Protein 8A1I (pdb70)

Sequence (1066 aa):
LSEVTASSRHYVDRLFDPDPQKVLQGVIDKNAVIGNNKQKANLIVLGAVPRLLYLLQQETSSTELKTECAVVLGSLAGTENNVKSLLDCHIIPALLQGLLSPDLKFIEACLRCLRTIFTSPVTPEELLYTDATVIPHLALLSRSRYTQEYICQIFSHCCKGPDHQTILFNHGAVQNIAHLLTSPSYKVRQALKCFSVLAFENPQVSTLVNVLVDGELLPQIFVKLQRDKPIEQLTSAKCLTYCRAGAIRTDDSCIVLKTLPCLVRCSKERLLEERVEGAETLAYLIEPDVELQRIASITDHLIALADYFKYPSDIKRLDHDLKHAHELRQAAFKLYASLGANDEDIRKKIIVSLGEGRPPSEVTASSRHYVDRLFDPDPQKVLQGVIDKNAVIGNNKQKANLIVLGAVPRLLYLLQQETSSTELKTECAVVLGSLAGTENNVKSLLDCHIIPALLQGLLSPDLKFIEACLRCLRTIFTSPVTPEELLYTDATVIPHLALLSRSRYTQEYICQIFSHCCKGPDHQTILFNHGAVQNIAHLLTSPSYKVRQALKCFSVLAFENPQVSTLVNVLVDGELLPQIFVKLQRDKPIEQLTSAKCLTYCRAGAIRTDDSCIVLKTLPCLVRCSKERLLEERVEGAETLAYLIEPDVELQRIASITDHLIALADYFKYPSDHDLKHAHELRQAAFKLYASLGANDEDIRKKIIVSLGEVLSEVTASSRHYVDRLFDPDPQKVLQGVIDKNAVIGNNKQKANLIVLGAVPRLLYLLQQETSSTELKTECAVVLGSLAGTENNVKSLLDCHIIPALLQGLLSPDLKFIEACLRCLRTIFTSPVTPEELLYTDATVIPHLALLSRSRYTQEYICQIFSHCCKGPDHQTILFNHGAVQNIAHLLTSPSYKVRQALKCFSVLAFENPQVSTLVNVLVDGELLPQIFVKLQRDKPIEQLTSAKCLTYCRAGAIRTDDSCIVLKTLPCLVRCSKERLLEERVEGAETLAYLIEPDVELQRIASITDHLIALADYFKYTDIKRLDHDLKHAHELRQAAFKLYASLGANDEDIRKKIIVSLGE

InterPro domains:
  IPR000225 Armadillo [PF00514] (50-91)
  IPR000225 Armadillo [PS50176] (61-97)
  IPR000225 Armadillo [SM00185] (50-92)
  IPR000225 Armadillo [SM00185] (94-134)
  IPR000225 Armadillo [SM00185] (177-217)
  IPR000225 Armadillo [SM00185] (372-413)
  IPR000225 Armadillo [SM00185] (414-455)
  IPR000225 Armadillo [SM00185] (457-497)
  IPR000225 Armadillo [SM00185] (500-540)
  IPR000225 Armadillo [SM00185] (542-585)
  IPR000225 Armadillo [SM00185] (633-673)
  IPR011989 Armadillo-like helical [G3DSA:1.25.10.10] (18-269)
  IPR011989 Armadillo-like helical [G3DSA:1.25.10.10] (270-673)
  IPR016024 Armadillo-type fold [SSF48371] (24-670)
  IPR038739 Armadillo-type fold containing protein ARMC8/Vid28 [PTHR15651] (18-669)

Foldseek 3Di:
DDDQDVVLVVLLVQCVDPDVVSNQVSLVVLVVLQPDLVSLVNNLVVPSLLSLLVLLPDPPRDPSSNLSSLQSLLSSLRDPVSLVSNVVSVLLVSLLVQLVDPDDSNVLSSLSSVLSNLLDPVDQLCVCPVDPVNLLSLVQCPPDLSSVLSSLSNCLSNCPDDPCLVVNVVSPNLQVLLQQCPPPDVSNVNSLSSLLSSLLPPLVVLCQQQHAHPNDRNLVSLQVCDPVDDLVVLSSLSNVLSCVSVSDPCPDCSNLPRSLLSLLCLDLPDALVSNLSSLQSLLSNQQPDLVSLVSSLPHPCSLLLLCLPPQRPVVVSNVVCVVCSVSSNVSSVSSLCSSCVPPVVSVQVNVVSNDPDHDD/DDADVVLVVLQVQCVDPDLVSNLVSLVVLVPLQPDLSSLVNNVVVPSLLSLLVLLVDPVRDLSSVLSSLSSLQSSLPDPVSLVSNVVSVNLVSLLVQCVDPDPSNNLSSLSSLLSNLQDPVDQLCSQPPDPCSLLSLCQCPPDLSSVLSSLSNLLSSQDDDVSLVSCVVSPLCPVLVQQCPPPDVSNVNSLSNLLSSLLLDLPVCCQQPDAHPNDRNLVSLLVCDPVDDLVVLSSLSNVLSCLSVSAPLPHCSNLVRSLLSLLCLDLPDDLVSNLSSLQSLLSNQQPDLVSLVSSLPHPVSLCLLCLCPQPCDPPSVCSVVSVVSSVSNLCRSCVPDVVSVVVNVVSHPD/DPDDADVVLVVLQVQCVDPDQVSNLVSLVVLVVLQPDLVSLVSNVVVPSLLSLLVLLQDPPRDPSSVLSSLSSLLSSLRDVVSLVSNVVSVVVVSLLVSCVDPDPSNVLSSLSSLLSSLLDPVDQLCSCPPDPVNLLSLVQCPPDLSSLLSSLSNLLSSQADPVSLVSCVVSPVCVVLQLQCPPPDVSNVNSLSNLLSSLLQDLVVLCQQQDAHPRDRNLVSLLVCDPPDDLVVLSSLSNVLSCLSVNDPLPDCSNLPGSLLSLLVLDPPDALVSNLSSLQSLLSNQQPDLVSLVSSLPHPCSLLLLCLPPAPDVVSSVVCVVCSVSSVVSSVSNLCRNCVPDVVSVVSNVVSNVD

Structure (mmCIF, N/CA/C/O backbone):
data_8A1I
#
_entry.id   8A1I
#
_cell.length_a   65.635
_cell.length_b   148.183
_cell.length_c   67.140
_cell.angle_alpha   90.000
_cell.angle_beta   90.574
_cell.angle_gamma   90.000
#
_symmetry.space_group_name_H-M   'P 1 21 1'
#
loop_
_entity.id
_entity.type
_entity.pdbx_description
1 polymer 'Isoform 2 of Armadillo repeat-containing protein 8'
2 non-polymer '2-(N-MORPHOLINO)-ETHANESULFONIC ACID'
3 non-polymer 'CHLORIDE ION'
4 non-polymer GLYCEROL
5 non-polymer 'SULFATE ION'
6 water water
#
loop_
_atom_site.group_PDB
_atom_site.id
_atom_site.type_symbol
_atom_site.label_atom_id
_atom_site.label_alt_id
_atom_site.label_comp_id
_atom_site.label_asym_id
_atom_site.label_entity_id
_atom_site.label_seq_id
_atom_site.pdbx_PDB_ins_code
_atom_site.Cartn_x
_atom_site.Cartn_y
_atom_site.Cartn_z
_atom_site.occupancy
_atom_site.B_iso_or_equiv
_atom_site.auth_seq_id
_atom_site.auth_comp_id
_atom_site.auth_asym_id
_atom_site.auth_atom_id
_atom_site.pdbx_PDB_model_num
ATOM 1 N N . LEU A 1 14 ? 79.38532 78.99848 48.65643 1.000 151.35355 14 LEU A N 1
ATOM 2 C CA . LEU A 1 14 ? 78.04024 78.99767 48.09542 1.000 149.45009 14 LEU A CA 1
ATOM 3 C C . LEU A 1 14 ? 77.19556 80.09855 48.72709 1.000 159.04003 14 LEU A C 1
ATOM 4 O O . LEU A 1 14 ? 77.61909 80.74792 49.68523 1.000 160.53819 14 LEU A O 1
ATOM 19 N N . SER A 1 15 ? 76.00108 80.30745 48.17887 1.000 166.05138 15 SER A N 1
ATOM 20 C CA . SER A 1 15 ? 75.05147 81.22781 48.78555 1.000 167.40384 15 SER A CA 1
ATOM 21 C C . SER A 1 15 ? 74.47140 80.60412 50.04688 1.000 163.29457 15 SER A C 1
ATOM 22 O O . SER A 1 15 ? 74.13756 79.41543 50.07072 1.000 162.12417 15 SER A O 1
ATOM 30 N N . GLU A 1 16 ? 74.36541 81.40795 51.10467 1.000 155.26745 16 GLU A N 1
ATOM 31 C CA . GLU A 1 16 ? 73.82615 80.90770 52.35990 1.000 144.43792 16 GLU A CA 1
ATOM 32 C C . GLU A 1 16 ? 72.48054 80.24267 52.10755 1.000 131.98844 16 GLU A C 1
ATOM 33 O O . GLU A 1 16 ? 71.74954 80.60911 51.18188 1.000 130.79123 16 GLU A O 1
ATOM 45 N N . VAL A 1 17 ? 72.14954 79.25546 52.93223 1.000 119.98867 17 VAL A N 1
ATOM 46 C CA . VAL A 1 17 ? 70.86136 78.57993 52.83988 1.000 111.17390 17 VAL A CA 1
ATOM 47 C C . VAL A 1 17 ? 69.95861 79.22031 53.88373 1.000 110.29719 17 VAL A C 1
ATOM 48 O O . VAL A 1 17 ? 70.29951 79.25958 55.07257 1.000 110.83382 17 VAL A O 1
ATOM 61 N N . THR A 1 18 ? 68.80898 79.71327 53.44054 1.000 111.26727 18 THR A N 1
ATOM 62 C CA . THR A 1 18 ? 67.88185 80.44048 54.29248 1.000 113.41256 18 THR A CA 1
ATOM 63 C C . THR A 1 18 ? 66.69199 79.56570 54.66965 1.000 115.75605 18 THR A C 1
ATOM 64 O O . THR A 1 18 ? 66.45661 78.50017 54.09600 1.000 114.70360 18 THR A O 1
ATOM 75 N N . ALA A 1 19 ? 65.92780 80.04339 55.65280 1.000 121.71197 19 ALA A N 1
ATOM 76 C CA . ALA A 1 19 ? 64.83313 79.24825 56.19260 1.000 118.88903 19 ALA A CA 1
ATOM 77 C C . ALA A 1 19 ? 63.78885 78.90852 55.13475 1.000 115.85002 19 ALA A C 1
ATOM 78 O O . ALA A 1 19 ? 63.13350 77.87050 55.23856 1.000 117.66664 19 ALA A O 1
ATOM 85 N N . SER A 1 20 ? 63.59185 79.76907 54.13359 1.000 108.43069 20 SER A N 1
ATOM 86 C CA . SER A 1 20 ? 62.59197 79.48947 53.10259 1.000 103.22398 20 SER A CA 1
ATOM 87 C C . SER A 1 20 ? 62.87791 78.16876 52.38391 1.000 97.44602 20 SER A C 1
ATOM 88 O O . SER A 1 20 ? 61.97987 77.32699 52.21227 1.000 97.44684 20 SER A O 1
ATOM 96 N N . SER A 1 21 ? 64.12343 77.97807 51.93634 1.000 93.38112 21 SER A N 1
ATOM 97 C CA . SER A 1 21 ? 64.49467 76.73998 51.25354 1.000 86.67170 21 SER A CA 1
ATOM 98 C C . SER A 1 21 ? 64.28865 75.53518 52.16342 1.000 81.63837 21 SER A C 1
ATOM 99 O O . SER A 1 21 ? 63.75335 74.49497 51.73983 1.000 80.25388 21 SER A O 1
ATOM 107 N N . ARG A 1 22 ? 64.69986 75.66234 53.42636 1.000 79.39385 22 ARG A N 1
ATOM 108 C CA . ARG A 1 22 ? 64.50631 74.57877 54.37805 1.000 76.65223 22 ARG A CA 1
ATOM 109 C C . ARG A 1 22 ? 63.03083 74.27050 54.55564 1.000 73.28476 22 ARG A C 1
ATOM 110 O O . ARG A 1 22 ? 62.65557 73.11186 54.72382 1.000 76.07669 22 ARG A O 1
ATOM 131 N N . HIS A 1 23 ? 62.18048 75.29456 54.55161 1.000 72.08692 23 HIS A N 1
ATOM 132 C CA . HIS A 1 23 ? 60.74976 75.06134 54.71343 1.000 72.83077 23 HIS A CA 1
ATOM 133 C C . HIS A 1 23 ? 60.20129 74.29469 53.52164 1.000 73.10502 23 HIS A C 1
ATOM 134 O O . HIS A 1 23 ? 59.36002 73.40135 53.68370 1.000 76.37420 23 HIS A O 1
ATOM 148 N N . TYR A 1 24 ? 60.67551 74.61431 52.31600 1.000 72.67490 24 TYR A N 1
ATOM 149 C CA . TYR A 1 24 ? 60.26936 73.82051 51.15742 1.000 68.84027 24 TYR A CA 1
ATOM 150 C C . TYR A 1 24 ? 60.64482 72.35496 51.34643 1.000 64.24255 24 TYR A C 1
ATOM 151 O O . TYR A 1 24 ? 59.81815 71.46126 51.14044 1.000 63.79805 24 TYR A O 1
ATOM 169 N N . VAL A 1 25 ? 61.88735 72.08632 51.75753 1.000 62.29575 25 VAL A N 1
ATOM 170 C CA . VAL A 1 25 ? 62.29795 70.68851 51.89750 1.000 61.18511 25 VAL A CA 1
ATOM 171 C C . VAL A 1 25 ? 61.54365 70.01206 53.04171 1.000 64.00191 25 VAL A C 1
ATOM 172 O O . VAL A 1 25 ? 61.22391 68.82030 52.97067 1.000 66.35673 25 VAL A O 1
ATOM 185 N N . ASP A 1 26 ? 61.27192 70.74728 54.12170 1.000 66.85849 26 ASP A N 1
ATOM 186 C CA . ASP A 1 26 ? 60.56205 70.18438 55.26477 1.000 68.89601 26 ASP A CA 1
ATOM 187 C C . ASP A 1 26 ? 59.13596 69.79779 54.89882 1.000 69.93678 26 ASP A C 1
ATOM 188 O O . ASP A 1 26 ? 58.63832 68.74738 55.32609 1.000 70.88444 26 ASP A O 1
ATOM 197 N N . ARG A 1 27 ? 58.46057 70.63376 54.11187 1.000 70.42678 27 ARG A N 1
ATOM 198 C CA . ARG A 1 27 ? 57.07110 70.35619 53.77699 1.000 73.39897 27 ARG A CA 1
ATOM 199 C C . ARG A 1 27 ? 56.92041 69.02724 53.04969 1.000 71.33035 27 ARG A C 1
ATOM 200 O O . ARG A 1 27 ? 55.83371 68.43821 53.07430 1.000 73.02091 27 ARG A O 1
ATOM 221 N N . LEU A 1 28 ? 57.98411 68.54104 52.40566 1.000 68.10297 28 LEU A N 1
ATOM 222 C CA . LEU A 1 28 ? 57.95168 67.21829 51.79354 1.000 64.68667 28 LEU A CA 1
ATOM 223 C C . LEU A 1 28 ? 57.80319 66.12507 52.84659 1.000 67.77823 28 LEU A C 1
ATOM 224 O O . LEU A 1 28 ? 57.18168 65.08912 52.58446 1.000 72.55447 28 LEU A O 1
ATOM 240 N N . PHE A 1 29 ? 58.40124 66.32004 54.01936 1.000 67.71754 29 PHE A N 1
ATOM 241 C CA . PHE A 1 29 ? 58.35276 65.36329 55.12284 1.000 66.94666 29 PHE A CA 1
ATOM 242 C C . PHE A 1 29 ? 57.10936 65.51580 55.99153 1.000 66.84977 29 PHE A C 1
ATOM 243 O O . PHE A 1 29 ? 56.99613 64.82627 57.01175 1.000 68.96234 29 PHE A O 1
ATOM 260 N N . ASP A 1 30 ? 56.18395 66.39193 55.60834 1.000 65.79114 30 ASP A N 1
ATOM 261 C CA . ASP A 1 30 ? 55.00222 66.68222 56.40772 1.000 68.35861 30 ASP A CA 1
ATOM 262 C C . ASP A 1 30 ? 54.13006 65.44192 56.57491 1.000 67.51020 30 ASP A C 1
ATOM 263 O O . ASP A 1 30 ? 54.07440 64.58754 55.68543 1.000 68.50800 30 ASP A O 1
ATOM 272 N N . PRO A 1 31 ? 53.44934 65.30368 57.71949 1.000 67.95941 31 PRO A N 1
ATOM 273 C CA . PRO A 1 31 ? 52.66014 64.08025 57.93428 1.000 67.50360 31 PRO A CA 1
ATOM 274 C C . PRO A 1 31 ? 51.38340 64.04303 57.12152 1.000 67.81309 31 PRO A C 1
ATOM 275 O O . PRO A 1 31 ? 50.90437 62.95010 56.79652 1.000 72.01282 31 PRO A O 1
ATOM 286 N N . ASP A 1 32 ? 50.80407 65.19617 56.81021 1.000 64.47099 32 ASP A N 1
ATOM 287 C CA . ASP A 1 32 ? 49.58351 65.24532 56.01628 1.000 64.59765 32 ASP A CA 1
ATOM 288 C C . ASP A 1 32 ? 49.92977 65.09129 54.53929 1.000 62.34347 32 ASP A C 1
ATOM 289 O O . ASP A 1 32 ? 50.72194 65.88455 54.01836 1.000 61.86546 32 ASP A O 1
ATOM 298 N N . PRO A 1 33 ? 49.36901 64.10479 53.82986 1.000 60.67415 33 PRO A N 1
ATOM 299 C CA . PRO A 1 33 ? 49.70256 63.96816 52.40149 1.000 60.08153 33 PRO A CA 1
ATOM 300 C C . PRO A 1 33 ? 49.35938 65.20867 51.58678 1.000 65.65866 33 PRO A C 1
ATOM 301 O O . PRO A 1 33 ? 50.09838 65.55805 50.65097 1.000 61.13123 33 PRO A O 1
ATOM 312 N N . GLN A 1 34 ? 48.23213 65.86542 51.89543 1.000 73.46315 34 GLN A N 1
ATOM 313 C CA . GLN A 1 34 ? 47.84215 67.07454 51.17221 1.000 74.78710 34 GLN A CA 1
ATOM 314 C C . GLN A 1 34 ? 48.92056 68.14339 51.26541 1.000 71.21559 34 GLN A C 1
ATOM 315 O O . GLN A 1 34 ? 49.25599 68.80031 50.26615 1.000 71.59231 34 GLN A O 1
ATOM 329 N N . LYS A 1 35 ? 49.49738 68.31091 52.45390 1.000 70.63973 35 LYS A N 1
ATOM 330 C CA . LYS A 1 35 ? 50.55144 69.30118 52.62861 1.000 69.03217 35 LYS A CA 1
ATOM 331 C C . LYS A 1 35 ? 51.80983 68.90852 51.86226 1.000 65.62546 35 LYS A C 1
ATOM 332 O O . LYS A 1 35 ? 52.47351 69.76927 51.28004 1.000 64.59075 35 LYS A O 1
ATOM 351 N N . VAL A 1 36 ? 52.14520 67.61659 51.82946 1.000 62.41917 36 VAL A N 1
ATOM 352 C CA . VAL A 1 36 ? 53.29850 67.16675 51.04945 1.000 59.70441 36 VAL A CA 1
ATOM 353 C C . VAL A 1 36 ? 53.10984 67.49235 49.57312 1.000 59.75463 36 VAL A C 1
ATOM 354 O O . VAL A 1 36 ? 54.03423 67.96179 48.89536 1.000 61.07756 36 VAL A O 1
ATOM 367 N N . LEU A 1 37 ? 51.91849 67.21350 49.04240 1.000 61.02488 37 LEU A N 1
ATOM 368 C CA . LEU A 1 37 ? 51.66383 67.48268 47.63134 1.000 59.77126 37 LEU A CA 1
ATOM 369 C C . LEU A 1 37 ? 51.78533 68.97157 47.33974 1.000 63.98780 37 LEU A C 1
ATOM 370 O O . LEU A 1 37 ? 52.45078 69.38421 46.37561 1.000 64.57086 37 LEU A O 1
ATOM 386 N N . GLN A 1 38 ? 51.15748 69.80429 48.17451 1.000 67.26598 38 GLN A N 1
ATOM 387 C CA . GLN A 1 38 ? 51.25834 71.23998 47.94429 1.000 68.50848 38 GLN A CA 1
ATOM 388 C C . GLN A 1 38 ? 52.69792 71.71896 48.11362 1.000 67.28030 38 GLN A C 1
ATOM 389 O O . GLN A 1 38 ? 53.11188 72.68161 47.45999 1.000 68.44695 38 GLN A O 1
ATOM 403 N N . GLY A 1 39 ? 53.46811 71.07291 48.99350 1.000 65.64052 39 GLY A N 1
ATOM 404 C CA . GLY A 1 39 ? 54.86712 71.43369 49.15957 1.000 64.09549 39 GLY A CA 1
ATOM 405 C C . GLY A 1 39 ? 55.70161 71.14073 47.92944 1.000 65.14784 39 GLY A C 1
ATOM 406 O O . GLY A 1 39 ? 56.54937 71.94821 47.53717 1.000 69.02396 39 GLY A O 1
ATOM 410 N N . VAL A 1 40 ? 55.48170 69.98629 47.29953 1.000 65.30948 40 VAL A N 1
ATOM 411 C CA . VAL A 1 40 ? 56.23252 69.69194 46.08092 1.000 65.57408 40 VAL A CA 1
ATOM 412 C C . VAL A 1 40 ? 55.80302 70.63332 44.95526 1.000 66.14165 40 VAL A C 1
ATOM 413 O O . VAL A 1 40 ? 56.62511 71.06362 44.13716 1.000 66.06184 40 VAL A O 1
ATOM 426 N N . ILE A 1 41 ? 54.51498 70.99264 44.90729 1.000 67.25494 41 ILE A N 1
ATOM 427 C CA . ILE A 1 41 ? 54.06974 71.96435 43.90559 1.000 68.63756 41 ILE A CA 1
ATOM 428 C C . ILE A 1 41 ? 54.76250 73.30878 44.12306 1.000 70.17251 41 ILE A C 1
ATOM 429 O O . ILE A 1 41 ? 55.30685 73.91196 43.18547 1.000 72.61284 41 ILE A O 1
ATOM 445 N N . ASP A 1 42 ? 54.75681 73.79654 45.36852 1.000 69.66974 42 ASP A N 1
ATOM 446 C CA . ASP A 1 42 ? 55.41106 75.06226 45.67592 1.000 69.53610 42 ASP A CA 1
ATOM 447 C C . ASP A 1 42 ? 56.89410 75.00261 45.36162 1.000 69.33182 42 ASP A C 1
ATOM 448 O O . ASP A 1 42 ? 57.48963 76.01274 44.97056 1.000 73.59861 42 ASP A O 1
ATOM 474 N N . LYS A 1 44 ? 58.22406 73.20028 42.88884 1.000 75.21417 44 LYS A N 1
ATOM 475 C CA . LYS A 1 44 ? 58.33504 73.37064 41.44025 1.000 74.84977 44 LYS A CA 1
ATOM 476 C C . LYS A 1 44 ? 58.21870 74.84116 41.06190 1.000 73.19461 44 LYS A C 1
ATOM 477 O O . LYS A 1 44 ? 58.93236 75.31988 40.17198 1.000 71.88128 44 LYS A O 1
ATOM 496 N N . ASN A 1 45 ? 57.30468 75.57025 41.70981 1.000 74.52447 45 ASN A N 1
ATOM 497 C CA . ASN A 1 45 ? 57.13590 76.98312 41.38284 1.000 75.22409 45 ASN A CA 1
ATOM 498 C C . ASN A 1 45 ? 58.29540 77.83478 41.88545 1.000 78.49232 45 ASN A C 1
ATOM 499 O O . ASN A 1 45 ? 58.45067 78.97093 41.42871 1.000 84.26050 45 ASN A O 1
ATOM 510 N N . ALA A 1 46 ? 59.10884 77.31834 42.81102 1.000 78.03765 46 ALA A N 1
ATOM 511 C CA . ALA A 1 46 ? 60.21641 78.08234 43.36879 1.000 79.90481 46 ALA A CA 1
ATOM 512 C C . ALA A 1 46 ? 61.50516 77.97003 42.56593 1.000 81.85028 46 ALA A C 1
ATOM 513 O O . ALA A 1 46 ? 62.35807 78.85996 42.67199 1.000 85.11861 46 ALA A O 1
ATOM 520 N N . VAL A 1 47 ? 61.67377 76.91068 41.77237 1.000 83.76987 47 VAL A N 1
ATOM 521 C CA . VAL A 1 47 ? 62.90593 76.68749 41.01812 1.000 86.63203 47 VAL A CA 1
ATOM 522 C C . VAL A 1 47 ? 62.75734 77.06433 39.54743 1.000 88.93470 47 VAL A C 1
ATOM 523 O O . VAL A 1 47 ? 63.60864 76.69907 38.72863 1.000 91.48458 47 VAL A O 1
ATOM 536 N N . ILE A 1 48 ? 61.69709 77.79049 39.19142 1.000 90.71786 48 ILE A N 1
ATOM 537 C CA . ILE A 1 48 ? 61.45230 78.10945 37.78813 1.000 93.88561 48 ILE A CA 1
ATOM 538 C C . ILE A 1 48 ? 62.64745 78.85134 37.20564 1.000 97.19525 48 ILE A C 1
ATOM 539 O O . ILE A 1 48 ? 63.18403 78.47762 36.15565 1.000 100.74171 48 ILE A O 1
ATOM 555 N N . GLY A 1 49 ? 63.09209 79.90060 37.89034 1.000 96.08526 49 GLY A N 1
ATOM 556 C CA . GLY A 1 49 ? 64.15499 80.75000 37.39382 1.000 100.46794 49 GLY A CA 1
ATOM 557 C C . GLY A 1 49 ? 65.39048 80.76759 38.27183 1.000 101.47154 49 GLY A C 1
ATOM 558 O O . GLY A 1 49 ? 66.47353 81.14649 37.81261 1.000 104.85546 49 GLY A O 1
ATOM 562 N N . ASN A 1 50 ? 65.24323 80.37202 39.53870 1.000 98.08685 50 ASN A N 1
ATOM 563 C CA . ASN A 1 50 ? 66.32651 80.45957 40.51258 1.000 98.09392 50 ASN A CA 1
ATOM 564 C C . ASN A 1 50 ? 67.19252 79.20939 40.44781 1.000 96.64998 50 ASN A C 1
ATOM 565 O O . ASN A 1 50 ? 66.78029 78.13961 40.90633 1.000 93.60050 50 ASN A O 1
ATOM 576 N N . ASN A 1 51 ? 68.39201 79.33898 39.87250 1.000 99.67206 51 ASN A N 1
ATOM 577 C CA . ASN A 1 51 ? 69.35697 78.24826 39.95504 1.000 98.02252 51 ASN A CA 1
ATOM 578 C C . ASN A 1 51 ? 69.89522 78.10495 41.37566 1.000 97.06678 51 ASN A C 1
ATOM 579 O O . ASN A 1 51 ? 70.24921 76.99500 41.80024 1.000 96.11798 51 ASN A O 1
ATOM 590 N N . LYS A 1 52 ? 69.93624 79.21065 42.13048 1.000 99.18745 52 LYS A N 1
ATOM 591 C CA . LYS A 1 52 ? 70.34025 79.14468 43.53023 1.000 99.95165 52 LYS A CA 1
ATOM 592 C C . LYS A 1 52 ? 69.36302 78.32070 44.35578 1.000 92.07262 52 LYS A C 1
ATOM 593 O O . LYS A 1 52 ? 69.77654 77.56792 45.24185 1.000 91.91062 52 LYS A O 1
ATOM 612 N N . GLN A 1 53 ? 68.05923 78.48446 44.11844 1.000 86.89358 53 GLN A N 1
ATOM 613 C CA . GLN A 1 53 ? 67.08215 77.68599 44.85533 1.000 81.04520 53 GLN A CA 1
ATOM 614 C C . GLN A 1 53 ? 67.24514 76.20607 44.52851 1.000 76.65373 53 GLN A C 1
ATOM 615 O O . GLN A 1 53 ? 67.13451 75.34626 45.41359 1.000 74.26249 53 GLN A O 1
ATOM 629 N N . LYS A 1 54 ? 67.53193 75.89465 43.26189 1.000 76.48668 54 LYS A N 1
ATOM 630 C CA . LYS A 1 54 ? 67.83428 74.52052 42.87463 1.000 71.68825 54 LYS A CA 1
ATOM 631 C C . LYS A 1 54 ? 69.00941 73.98003 43.68182 1.000 67.98194 54 LYS A C 1
ATOM 632 O O . LYS A 1 54 ? 68.93893 72.88166 44.25319 1.000 66.52526 54 LYS A O 1
ATOM 651 N N . ALA A 1 55 ? 70.10680 74.74185 43.73430 1.000 68.27337 55 ALA A N 1
ATOM 652 C CA . ALA A 1 55 ? 71.28364 74.28098 44.46416 1.000 68.98264 55 ALA A CA 1
ATOM 653 C C . ALA A 1 55 ? 70.99337 74.12723 45.95360 1.000 68.76879 55 ALA A C 1
ATOM 654 O O . ALA A 1 55 ? 71.42381 73.14708 46.57764 1.000 68.70729 55 ALA A O 1
ATOM 661 N N . ASN A 1 56 ? 70.26004 75.07993 46.54427 1.000 68.27336 56 ASN A N 1
ATOM 662 C CA . ASN A 1 56 ? 69.95670 74.98322 47.96678 1.000 65.09766 56 ASN A CA 1
ATOM 663 C C . ASN A 1 56 ? 69.13697 73.73490 48.25740 1.000 63.21414 56 ASN A C 1
ATOM 664 O O . ASN A 1 56 ? 69.40102 73.02392 49.23482 1.000 65.07874 56 ASN A O 1
ATOM 675 N N . LEU A 1 57 ? 68.15556 73.42999 47.39995 1.000 61.28860 57 LEU A N 1
ATOM 676 C CA . LEU A 1 57 ? 67.29982 72.27933 47.66899 1.000 59.61886 57 LEU A CA 1
ATOM 677 C C . LEU A 1 57 ? 68.03170 70.97470 47.41009 1.000 61.48762 57 LEU A C 1
ATOM 678 O O . LEU A 1 57 ? 67.71539 69.95762 48.03704 1.000 63.86644 57 LEU A O 1
ATOM 694 N N . ILE A 1 58 ? 69.00240 70.97396 46.49442 1.000 63.49793 58 ILE A N 1
ATOM 695 C CA . ILE A 1 58 ? 69.79483 69.76405 46.29334 1.000 66.56847 58 ILE A CA 1
ATOM 696 C C . ILE A 1 58 ? 70.71910 69.53208 47.48394 1.000 73.47638 58 ILE A C 1
ATOM 697 O O . ILE A 1 58 ? 70.90681 68.39154 47.92682 1.000 74.34716 58 ILE A O 1
ATOM 713 N N . VAL A 1 59 ? 71.30139 70.60496 48.02974 1.000 80.43245 59 VAL A N 1
ATOM 714 C CA . VAL A 1 59 ? 72.17458 70.45309 49.18893 1.000 81.65593 59 VAL A CA 1
ATOM 715 C C . VAL A 1 59 ? 71.37316 70.06893 50.42673 1.000 80.46838 59 VAL A C 1
ATOM 716 O O . VAL A 1 59 ? 71.85983 69.31673 51.28202 1.000 82.30282 59 VAL A O 1
ATOM 729 N N . LEU A 1 60 ? 70.14389 70.57656 50.55191 1.000 76.99103 60 LEU A N 1
ATOM 730 C CA . LEU A 1 60 ? 69.27565 70.21445 51.66808 1.000 72.84163 60 LEU A CA 1
ATOM 731 C C . LEU A 1 60 ? 68.73169 68.79545 51.56263 1.000 72.18930 60 LEU A C 1
ATOM 732 O O . LEU A 1 60 ? 68.09438 68.32490 52.51209 1.000 73.94335 60 LEU A O 1
ATOM 748 N N . GLY A 1 61 ? 68.97071 68.10387 50.45219 1.000 69.81253 61 GLY A N 1
ATOM 749 C CA . GLY A 1 61 ? 68.58067 66.71661 50.33650 1.000 68.58068 61 GLY A CA 1
ATOM 750 C C . GLY A 1 61 ? 67.18613 66.49144 49.80824 1.000 66.66847 61 GLY A C 1
ATOM 751 O O . GLY A 1 61 ? 66.55301 65.48695 50.15928 1.000 68.07746 61 GLY A O 1
ATOM 755 N N . ALA A 1 62 ? 66.68840 67.38104 48.95300 1.000 64.12762 62 ALA A N 1
ATOM 756 C CA . ALA A 1 62 ? 65.35288 67.19351 48.40775 1.000 61.74881 62 ALA A CA 1
ATOM 757 C C . ALA A 1 62 ? 65.31593 66.06157 47.39591 1.000 63.64235 62 ALA A C 1
ATOM 758 O O . ALA A 1 62 ? 64.27174 65.42305 47.23467 1.000 64.82764 62 ALA A O 1
ATOM 765 N N . VAL A 1 63 ? 66.40922 65.81069 46.69001 1.000 64.45566 63 VAL A N 1
ATOM 766 C CA . VAL A 1 63 ? 66.40381 64.82418 45.61432 1.000 61.26236 63 VAL A CA 1
ATOM 767 C C . VAL A 1 63 ? 66.17605 63.40325 46.14176 1.000 60.66011 63 VAL A C 1
ATOM 768 O O . VAL A 1 63 ? 65.36450 62.67094 45.55891 1.000 60.61868 63 VAL A O 1
ATOM 781 N N . PRO A 1 64 ? 66.86884 62.95174 47.19246 1.000 62.16804 64 PRO A N 1
ATOM 782 C CA . PRO A 1 64 ? 66.55197 61.61077 47.72843 1.000 62.52941 64 PRO A CA 1
ATOM 783 C C . PRO A 1 64 ? 65.09977 61.46320 48.14674 1.000 63.01503 64 PRO A C 1
ATOM 784 O O . PRO A 1 64 ? 64.46416 60.43544 47.85966 1.000 65.89259 64 PRO A O 1
ATOM 795 N N . ARG A 1 65 ? 64.54825 62.47982 48.81346 1.000 62.50765 65 ARG A N 1
ATOM 796 C CA . ARG A 1 65 ? 63.15421 62.42011 49.24751 1.000 61.34858 65 ARG A CA 1
ATOM 797 C C . ARG A 1 65 ? 62.19916 62.42557 48.06073 1.000 61.59453 65 ARG A C 1
ATOM 798 O O . ARG A 1 65 ? 61.19634 61.70458 48.06281 1.000 64.34949 65 ARG A O 1
ATOM 819 N N . LEU A 1 66 ? 62.47665 63.24942 47.04979 1.000 59.42555 66 LEU A N 1
ATOM 820 C CA . LEU A 1 66 ? 61.63565 63.26750 45.86037 1.000 60.03312 66 LEU A CA 1
ATOM 821 C C . LEU A 1 66 ? 61.64606 61.91263 45.16568 1.000 63.01765 66 LEU A C 1
ATOM 822 O O . LEU A 1 66 ? 60.59672 61.41902 44.73466 1.000 64.50432 66 LEU A O 1
ATOM 838 N N . LEU A 1 67 ? 62.82285 61.29234 45.05040 1.000 64.11173 67 LEU A N 1
ATOM 839 C CA . LEU A 1 67 ? 62.89500 59.97436 44.42978 1.000 66.85103 67 LEU A CA 1
ATOM 840 C C . LEU A 1 67 ? 62.10917 58.95400 45.24266 1.000 66.87938 67 LEU A C 1
ATOM 841 O O . LEU A 1 67 ? 61.45111 58.06542 44.67915 1.000 67.11590 67 LEU A O 1
ATOM 857 N N . TYR A 1 68 ? 62.16180 59.06488 46.57243 1.000 66.99203 68 TYR A N 1
ATOM 858 C CA . TYR A 1 68 ? 61.38447 58.14836 47.40032 1.000 70.79688 68 TYR A CA 1
ATOM 859 C C . TYR A 1 68 ? 59.88794 58.35471 47.18338 1.000 70.91041 68 TYR A C 1
ATOM 860 O O . TYR A 1 68 ? 59.12908 57.38398 47.08022 1.000 73.57053 68 TYR A O 1
ATOM 878 N N . LEU A 1 69 ? 59.44595 59.61214 47.10313 1.000 68.39114 69 LEU A N 1
ATOM 879 C CA . LEU A 1 69 ? 58.02790 59.87956 46.88637 1.000 69.14593 69 LEU A CA 1
ATOM 880 C C . LEU A 1 69 ? 57.57899 59.42374 45.50443 1.000 70.55539 69 LEU A C 1
ATOM 881 O O . LEU A 1 69 ? 56.41411 59.05482 45.32196 1.000 71.92031 69 LEU A O 1
ATOM 897 N N . LEU A 1 70 ? 58.48253 59.42030 44.52934 1.000 72.73316 70 LEU A N 1
ATOM 898 C CA . LEU A 1 70 ? 58.14031 58.89558 43.21400 1.000 76.98134 70 LEU A CA 1
ATOM 899 C C . LEU A 1 70 ? 58.23718 57.38057 43.14710 1.000 79.22072 70 LEU A C 1
ATOM 900 O O . LEU A 1 70 ? 57.68170 56.78071 42.21957 1.000 79.43842 70 LEU A O 1
ATOM 916 N N . GLN A 1 71 ? 58.86685 56.75020 44.13958 1.000 80.56550 71 GLN A N 1
ATOM 917 C CA . GLN A 1 71 ? 58.99278 55.29773 44.17836 1.000 82.46652 71 GLN A CA 1
ATOM 918 C C . GLN A 1 71 ? 57.82806 54.61469 44.88337 1.000 85.14425 71 GLN A C 1
ATOM 919 O O . GLN A 1 71 ? 57.52262 53.45927 44.56530 1.000 87.65566 71 GLN A O 1
ATOM 933 N N . GLN A 1 72 ? 57.16685 55.29803 45.82082 1.000 85.46856 72 GLN A N 1
ATOM 934 C CA . GLN A 1 72 ? 56.15647 54.65697 46.65622 1.000 87.75434 72 GLN A CA 1
ATOM 935 C C . GLN A 1 72 ? 54.98877 54.14052 45.82486 1.000 88.38274 72 GLN A C 1
ATOM 936 O O . GLN A 1 72 ? 54.59121 54.75259 44.83003 1.000 88.67386 72 GLN A O 1
ATOM 950 N N . GLU A 1 73 ? 54.43735 52.99678 46.24909 1.000 89.96875 73 GLU A N 1
ATOM 951 C CA . GLU A 1 73 ? 53.24931 52.43760 45.60657 1.000 90.55691 73 GLU A CA 1
ATOM 952 C C . GLU A 1 73 ? 51.99121 53.21145 45.98814 1.000 87.76885 73 GLU A C 1
ATOM 953 O O . GLU A 1 73 ? 51.04773 53.29911 45.19208 1.000 87.21870 73 GLU A O 1
ATOM 965 N N . THR A 1 74 ? 51.96606 53.77645 47.19874 1.000 85.04361 74 THR A N 1
ATOM 966 C CA . THR A 1 74 ? 50.81652 54.53717 47.66839 1.000 80.95415 74 THR A CA 1
ATOM 967 C C . THR A 1 74 ? 50.72945 55.91290 47.01484 1.000 77.38467 74 THR A C 1
ATOM 968 O O . THR A 1 74 ? 49.63317 56.47419 46.90801 1.000 79.71661 74 THR A O 1
ATOM 979 N N . SER A 1 75 ? 51.85407 56.46644 46.56421 1.000 72.29286 75 SER A N 1
ATOM 980 C CA . SER A 1 75 ? 51.84263 57.79261 45.95965 1.000 66.55839 75 SER A CA 1
ATOM 981 C C . SER A 1 75 ? 50.92229 57.84078 44.75080 1.000 67.07349 75 SER A C 1
ATOM 982 O O . SER A 1 75 ? 50.96640 56.96714 43.88170 1.000 69.15696 75 SER A O 1
ATOM 990 N N . SER A 1 76 ? 50.07960 58.86884 44.71079 1.000 67.85355 76 SER A N 1
ATOM 991 C CA . SER A 1 76 ? 49.16961 59.07603 43.59758 1.000 70.14070 76 SER A CA 1
ATOM 992 C C . SER A 1 76 ? 49.94824 59.42994 42.33552 1.000 71.32095 76 SER A C 1
ATOM 993 O O . SER A 1 76 ? 51.11414 59.83647 42.37873 1.000 69.14843 76 SER A O 1
ATOM 1001 N N . THR A 1 77 ? 49.28577 59.25782 41.19157 1.000 77.27380 77 THR A N 1
ATOM 1002 C CA . THR A 1 77 ? 49.90355 59.63209 39.92487 1.000 78.37670 77 THR A CA 1
ATOM 1003 C C . THR A 1 77 ? 50.20187 61.12678 39.87577 1.000 79.33041 77 THR A C 1
ATOM 1004 O O . THR A 1 77 ? 51.19340 61.54130 39.26367 1.000 81.76364 77 THR A O 1
ATOM 1015 N N . GLU A 1 78 ? 49.37310 61.94704 40.53142 1.000 79.18392 78 GLU A N 1
ATOM 1016 C CA . GLU A 1 78 ? 49.63487 63.38190 40.60079 1.000 75.68754 78 GLU A CA 1
ATOM 1017 C C . GLU A 1 78 ? 50.94420 63.67755 41.32064 1.000 70.83127 78 GLU A C 1
ATOM 1018 O O . GLU A 1 78 ? 51.77297 64.46466 40.84222 1.000 70.89221 78 GLU A O 1
ATOM 1030 N N . LEU A 1 79 ? 51.14074 63.06320 42.48450 1.000 66.73183 79 LEU A N 1
ATOM 1031 C CA . LEU A 1 79 ? 52.34934 63.31721 43.25610 1.000 63.19226 79 LEU A CA 1
ATOM 1032 C C . LEU A 1 79 ? 53.58238 62.82836 42.50820 1.000 66.50863 79 LEU A C 1
ATOM 1033 O O . LEU A 1 79 ? 54.62472 63.49627 42.50986 1.000 69.84278 79 LEU A O 1
ATOM 1049 N N . LYS A 1 80 ? 53.47972 61.66517 41.85923 1.000 68.04149 80 LYS A N 1
ATOM 1050 C CA . LYS A 1 80 ? 54.59511 61.14750 41.07658 1.000 67.46469 80 LYS A CA 1
ATOM 1051 C C . LYS A 1 80 ? 54.94420 62.08441 39.92668 1.000 69.42418 80 LYS A C 1
ATOM 1052 O O . LYS A 1 80 ? 56.12457 62.38644 39.69203 1.000 70.99216 80 LYS A O 1
ATOM 1071 N N . THR A 1 81 ? 53.92751 62.56951 39.20638 1.000 70.03263 81 THR A N 1
ATOM 1072 C CA . THR A 1 81 ? 54.17886 63.46664 38.08450 1.000 73.59755 81 THR A CA 1
ATOM 1073 C C . THR A 1 81 ? 54.81332 64.76923 38.55045 1.000 75.85094 81 THR A C 1
ATOM 1074 O O . THR A 1 81 ? 55.76272 65.26337 37.93027 1.000 79.57115 81 THR A O 1
ATOM 1085 N N . GLU A 1 82 ? 54.29792 65.34755 39.63967 1.000 77.72323 82 GLU A N 1
ATOM 1086 C CA . GLU A 1 82 ? 54.83850 66.61415 40.12275 1.000 76.76666 82 GLU A CA 1
ATOM 1087 C C . GLU A 1 82 ? 56.26582 66.44846 40.64214 1.000 73.42296 82 GLU A C 1
ATOM 1088 O O . GLU A 1 82 ? 57.11526 67.32879 40.43935 1.000 74.83579 82 GLU A O 1
ATOM 1100 N N . CYS A 1 83 ? 56.55623 65.32407 41.30457 1.000 67.69833 83 CYS A N 1
ATOM 1101 C CA . CYS A 1 83 ? 57.91808 65.06970 41.75834 1.000 63.19225 83 CYS A CA 1
ATOM 1102 C C . CYS A 1 83 ? 58.87667 64.91686 40.58101 1.000 61.38496 83 CYS A C 1
ATOM 1103 O O . CYS A 1 83 ? 59.99610 65.44536 40.60923 1.000 61.62796 83 CYS A O 1
ATOM 1111 N N . ALA A 1 84 ? 58.46334 64.19039 39.53846 1.000 60.13508 84 ALA A N 1
ATOM 1112 C CA . ALA A 1 84 ? 59.31329 64.06805 38.35717 1.000 60.85624 84 ALA A CA 1
ATOM 1113 C C . ALA A 1 84 ? 59.52362 65.42420 37.69492 1.000 60.52029 84 ALA A C 1
ATOM 1114 O O . ALA A 1 84 ? 60.62252 65.72791 37.21119 1.000 61.53209 84 ALA A O 1
ATOM 1121 N N . VAL A 1 85 ? 58.48237 66.25971 37.67160 1.000 59.09075 85 VAL A N 1
ATOM 1122 C CA . VAL A 1 85 ? 58.62017 67.59745 37.10224 1.000 59.09288 85 VAL A CA 1
ATOM 1123 C C . VAL A 1 85 ? 59.67368 68.38822 37.86842 1.000 60.84860 85 VAL A C 1
ATOM 1124 O O . VAL A 1 85 ? 60.54814 69.02377 37.27471 1.000 62.34669 85 VAL A O 1
ATOM 1137 N N . VAL A 1 86 ? 59.60119 68.36596 39.20203 1.000 61.56474 86 VAL A N 1
ATOM 1138 C CA . VAL A 1 86 ? 60.57796 69.10723 39.99282 1.000 60.30442 86 VAL A CA 1
ATOM 1139 C C . VAL A 1 86 ? 61.98007 68.57586 39.73300 1.000 62.57688 86 VAL A C 1
ATOM 1140 O O . VAL A 1 86 ? 62.92972 69.35080 39.55858 1.000 63.15175 86 VAL A O 1
ATOM 1153 N N . LEU A 1 87 ? 62.13456 67.24778 39.69711 1.000 66.21381 87 LEU A N 1
ATOM 1154 C CA . LEU A 1 87 ? 63.45037 66.66793 39.43791 1.000 71.08098 87 LEU A CA 1
ATOM 1155 C C . LEU A 1 87 ? 63.98550 67.11204 38.08050 1.000 77.46186 87 LEU A C 1
ATOM 1156 O O . LEU A 1 87 ? 65.19087 67.33832 37.92152 1.000 82.99434 87 LEU A O 1
ATOM 1172 N N . GLY A 1 88 ? 63.10476 67.24292 37.08865 1.000 76.46292 88 GLY A N 1
ATOM 1173 C CA . GLY A 1 88 ? 63.53002 67.78357 35.81057 1.000 76.64263 88 GLY A CA 1
ATOM 1174 C C . GLY A 1 88 ? 63.90897 69.24910 35.90671 1.000 74.46460 88 GLY A C 1
ATOM 1175 O O . GLY A 1 88 ? 64.87171 69.69255 35.27882 1.000 76.81281 88 GLY A O 1
ATOM 1179 N N . SER A 1 89 ? 63.15825 70.01843 36.70062 1.000 70.96136 89 SER A N 1
ATOM 1180 C CA . SER A 1 89 ? 63.44316 71.44065 36.85540 1.000 69.23198 89 SER A CA 1
ATOM 1181 C C . SER A 1 89 ? 64.80197 71.65615 37.50330 1.000 69.71580 89 SER A C 1
ATOM 1182 O O . SER A 1 89 ? 65.51988 72.60140 37.15600 1.000 71.56953 89 SER A O 1
ATOM 1190 N N . LEU A 1 90 ? 65.17911 70.78360 38.44256 1.000 67.65640 90 LEU A N 1
ATOM 1191 C CA . LEU A 1 90 ? 66.51760 70.86481 39.01735 1.000 66.16440 90 LEU A CA 1
ATOM 1192 C C . LEU A 1 90 ? 67.57760 70.52330 37.98002 1.000 69.32186 90 LEU A C 1
ATOM 1193 O O . LEU A 1 90 ? 68.65127 71.13231 37.95984 1.000 71.08326 90 LEU A O 1
ATOM 1209 N N . ALA A 1 91 ? 67.29169 69.56359 37.10128 1.000 79.87537 91 ALA A N 1
ATOM 1210 C CA . ALA A 1 91 ? 68.24243 69.19976 36.05821 1.000 86.20246 91 ALA A CA 1
ATOM 1211 C C . ALA A 1 91 ? 68.39450 70.28020 34.99528 1.000 89.38308 91 ALA A C 1
ATOM 1212 O O . ALA A 1 91 ? 69.29864 70.17599 34.15993 1.000 89.02195 91 ALA A O 1
ATOM 1236 N N . GLY A 1 93 ? 69.22384 73.25108 35.63245 1.000 101.84601 93 GLY A N 1
ATOM 1237 C CA . GLY A 1 93 ? 70.18919 74.20002 36.14982 1.000 100.92606 93 GLY A CA 1
ATOM 1238 C C . GLY A 1 93 ? 71.62057 73.91215 35.74368 1.000 101.64601 93 GLY A C 1
ATOM 1239 O O . GLY A 1 93 ? 71.88200 73.45101 34.62762 1.000 102.49985 93 GLY A O 1
ATOM 1243 N N . THR A 1 94 ? 72.55391 74.16939 36.65944 1.000 101.98389 94 THR A N 1
ATOM 1244 C CA . THR A 1 94 ? 73.97550 74.06157 36.37525 1.000 103.48105 94 THR A CA 1
ATOM 1245 C C . THR A 1 94 ? 74.39195 72.60430 36.18619 1.000 104.50554 94 THR A C 1
ATOM 1246 O O . THR A 1 94 ? 73.64250 71.66664 36.46840 1.000 104.26247 94 THR A O 1
ATOM 1257 N N . GLU A 1 95 ? 75.62022 72.42506 35.69323 1.000 107.64009 95 GLU A N 1
ATOM 1258 C CA . GLU A 1 95 ? 76.18441 71.08680 35.56068 1.000 109.50636 95 GLU A CA 1
ATOM 1259 C C . GLU A 1 95 ? 76.41830 70.42850 36.91675 1.000 109.38733 95 GLU A C 1
ATOM 1260 O O . GLU A 1 95 ? 76.30541 69.20015 37.03288 1.000 109.62139 95 GLU A O 1
ATOM 1272 N N . ASN A 1 96 ? 76.75820 71.21267 37.94522 1.000 109.40029 96 ASN A N 1
ATOM 1273 C CA . ASN A 1 96 ? 76.89940 70.64708 39.28365 1.000 108.17067 96 ASN A CA 1
ATOM 1274 C C . ASN A 1 96 ? 75.60163 69.98762 39.72757 1.000 103.86523 96 ASN A C 1
ATOM 1275 O O . ASN A 1 96 ? 75.61374 68.93359 40.37683 1.000 107.32265 96 ASN A O 1
ATOM 1286 N N . ASN A 1 97 ? 74.46748 70.59643 39.37795 1.000 96.53639 97 ASN A N 1
ATOM 1287 C CA . ASN A 1 97 ? 73.17529 70.02292 39.72705 1.000 87.47018 97 ASN A CA 1
ATOM 1288 C C . ASN A 1 97 ? 72.95146 68.69806 39.01270 1.000 83.82541 97 ASN A C 1
ATOM 1289 O O . ASN A 1 97 ? 72.45668 67.73790 39.61379 1.000 84.00031 97 ASN A O 1
ATOM 1300 N N . VAL A 1 98 ? 73.31798 68.61977 37.73332 1.000 81.47210 98 VAL A N 1
ATOM 1301 C CA . VAL A 1 98 ? 73.15838 67.36648 37.00297 1.000 80.71599 98 VAL A CA 1
ATOM 1302 C C . VAL A 1 98 ? 74.04076 66.28250 37.60677 1.000 83.24037 98 VAL A C 1
ATOM 1303 O O . VAL A 1 98 ? 73.62220 65.12625 37.73514 1.000 81.57318 98 VAL A O 1
ATOM 1316 N N . LYS A 1 99 ? 75.27552 66.62997 37.98436 1.000 87.60893 99 LYS A N 1
ATOM 1317 C CA . LYS A 1 99 ? 76.13156 65.63795 38.62618 1.000 91.61350 99 LYS A CA 1
ATOM 1318 C C . LYS A 1 99 ? 75.53137 65.17026 39.94842 1.000 95.09798 99 LYS A C 1
ATOM 1319 O O . LYS A 1 99 ? 75.55742 63.97517 40.25676 1.000 100.50292 99 LYS A O 1
ATOM 1338 N N . SER A 1 100 ? 74.99291 66.09742 40.74933 1.000 91.48551 100 SER A N 1
ATOM 1339 C CA . SER A 1 100 ? 74.38187 65.70314 42.01561 1.000 88.02983 100 SER A CA 1
ATOM 1340 C C . SER A 1 100 ? 73.19386 64.77850 41.78128 1.000 84.29166 100 SER A C 1
ATOM 1341 O O . SER A 1 100 ? 73.02754 63.77394 42.48316 1.000 84.76235 100 SER A O 1
ATOM 1349 N N . LEU A 1 101 ? 72.36366 65.09410 40.78453 1.000 83.00089 101 LEU A N 1
ATOM 1350 C CA . LEU A 1 101 ? 71.21720 64.24509 40.47332 1.000 80.43156 101 LEU A CA 1
ATOM 1351 C C . LEU A 1 101 ? 71.66174 62.87355 39.97956 1.000 85.06000 101 LEU A C 1
ATOM 1352 O O . LEU A 1 101 ? 71.05818 61.85346 40.33142 1.000 85.07656 101 LEU A O 1
ATOM 1368 N N . LEU A 1 102 ? 72.71574 62.82710 39.16211 1.000 87.88617 102 LEU A N 1
ATOM 1369 C CA . LEU A 1 102 ? 73.24715 61.54810 38.70646 1.000 91.24735 102 LEU A CA 1
ATOM 1370 C C . LEU A 1 102 ? 73.78504 60.73672 39.87844 1.000 96.89050 102 LEU A C 1
ATOM 1371 O O . LEU A 1 102 ? 73.59212 59.51714 39.94181 1.000 98.68695 102 LEU A O 1
ATOM 1387 N N . ASP A 1 103 ? 74.47246 61.39937 40.81219 1.000 101.39351 103 ASP A N 1
ATOM 1388 C CA . ASP A 1 103 ? 75.01586 60.72882 41.98669 1.000 106.23007 103 ASP A CA 1
ATOM 1389 C C . ASP A 1 103 ? 73.92698 60.17751 42.89456 1.000 105.33136 103 ASP A C 1
ATOM 1390 O O . ASP A 1 103 ? 74.19041 59.23941 43.65464 1.000 107.77545 103 ASP A O 1
ATOM 1399 N N . CYS A 1 104 ? 72.71586 60.73100 42.83760 1.000 102.83346 104 CYS A N 1
ATOM 1400 C CA . CYS A 1 104 ? 71.58912 60.20403 43.59703 1.000 103.71115 104 CYS A CA 1
ATOM 1401 C C . CYS A 1 104 ? 70.86734 59.08933 42.84833 1.000 103.63814 104 CYS A C 1
ATOM 1402 O O . CYS A 1 104 ? 69.80481 58.64331 43.29324 1.000 102.32358 104 CYS A O 1
ATOM 1410 N N . HIS A 1 105 ? 71.43119 58.63169 41.72825 1.000 105.96478 105 HIS A N 1
ATOM 1411 C CA . HIS A 1 105 ? 70.89299 57.51221 40.95966 1.000 105.50535 105 HIS A CA 1
ATOM 1412 C C . HIS A 1 105 ? 69.50097 57.83799 40.42473 1.000 102.77498 105 HIS A C 1
ATOM 1413 O O . HIS A 1 105 ? 68.55047 57.06966 40.59429 1.000 103.05817 105 HIS A O 1
ATOM 1427 N N . ILE A 1 106 ? 69.38042 58.98697 39.75853 1.000 100.47994 106 ILE A N 1
ATOM 1428 C CA . ILE A 1 106 ? 68.06536 59.37220 39.26650 1.000 100.42074 106 ILE A CA 1
ATOM 1429 C C . ILE A 1 106 ? 67.70855 58.59847 38.00447 1.000 98.71137 106 ILE A C 1
ATOM 1430 O O . ILE A 1 106 ? 66.54785 58.24550 37.79986 1.000 99.21865 106 ILE A O 1
ATOM 1446 N N . ILE A 1 107 ? 68.67740 58.33993 37.12609 1.000 97.62611 107 ILE A N 1
ATOM 1447 C CA . ILE A 1 107 ? 68.35742 57.65970 35.87229 1.000 95.71036 107 ILE A CA 1
ATOM 1448 C C . ILE A 1 107 ? 67.77146 56.28015 36.12860 1.000 94.64664 107 ILE A C 1
ATOM 1449 O O . ILE A 1 107 ? 66.77704 55.92589 35.47489 1.000 93.54012 107 ILE A O 1
ATOM 1465 N N . PRO A 1 108 ? 68.32740 55.44926 37.01380 1.000 95.03774 108 PRO A N 1
ATOM 1466 C CA . PRO A 1 108 ? 67.65760 54.17343 37.32973 1.000 95.07583 108 PRO A CA 1
ATOM 1467 C C . PRO A 1 108 ? 66.21790 54.35372 37.78857 1.000 91.78917 108 PRO A C 1
ATOM 1468 O O . PRO A 1 108 ? 65.31929 53.61691 37.35034 1.000 92.33251 108 PRO A O 1
ATOM 1479 N N . ALA A 1 109 ? 65.97302 55.34220 38.65185 1.000 89.09778 109 ALA A N 1
ATOM 1480 C CA . ALA A 1 109 ? 64.62847 55.56481 39.17109 1.000 87.39411 109 ALA A CA 1
ATOM 1481 C C . ALA A 1 109 ? 63.68483 56.01178 38.06444 1.000 86.54759 109 ALA A C 1
ATOM 1482 O O . ALA A 1 109 ? 62.53318 55.56988 37.99959 1.000 88.07635 109 ALA A O 1
ATOM 1489 N N . LEU A 1 110 ? 64.15585 56.89883 37.19163 1.000 84.53220 110 LEU A N 1
ATOM 1490 C CA . LEU A 1 110 ? 63.36330 57.33014 36.04894 1.000 84.72220 110 LEU A CA 1
ATOM 1491 C C . LEU A 1 110 ? 63.07105 56.16105 35.11769 1.000 90.01753 110 LEU A C 1
ATOM 1492 O O . LEU A 1 110 ? 61.97708 56.06576 34.54937 1.000 91.78443 110 LEU A O 1
ATOM 1508 N N . LEU A 1 111 ? 64.04116 55.26466 34.93653 1.000 92.91135 111 LEU A N 1
ATOM 1509 C CA . LEU A 1 111 ? 63.80950 54.10173 34.09077 1.000 94.84876 111 LEU A CA 1
ATOM 1510 C C . LEU A 1 111 ? 62.72864 53.21048 34.68117 1.000 99.55353 111 LEU A C 1
ATOM 1511 O O . LEU A 1 111 ? 61.88978 52.67289 33.94957 1.000 101.85066 111 LEU A O 1
ATOM 1527 N N . GLN A 1 112 ? 62.72110 53.04837 36.00598 1.000 102.00815 112 GLN A N 1
ATOM 1528 C CA . GLN A 1 112 ? 61.60929 52.32893 36.62203 1.000 106.41631 112 GLN A CA 1
ATOM 1529 C C . GLN A 1 112 ? 60.30328 53.10070 36.47839 1.000 106.72849 112 GLN A C 1
ATOM 1530 O O . GLN A 1 112 ? 59.23562 52.49180 36.34982 1.000 109.93343 112 GLN A O 1
ATOM 1544 N N . GLY A 1 113 ? 60.36238 54.43178 36.49281 1.000 100.54913 113 GLY A N 1
ATOM 1545 C CA . GLY A 1 113 ? 59.15351 55.20800 36.29859 1.000 95.04743 113 GLY A CA 1
ATOM 1546 C C . GLY A 1 113 ? 58.59178 55.05544 34.90163 1.000 95.99843 113 GLY A C 1
ATOM 1547 O O . GLY A 1 113 ? 57.38050 55.18225 34.69794 1.000 100.91449 113 GLY A O 1
ATOM 1551 N N . LEU A 1 114 ? 59.45922 54.78570 33.92304 1.000 92.12573 114 LEU A N 1
ATOM 1552 C CA . LEU A 1 114 ? 59.01016 54.56496 32.55161 1.000 89.10649 114 LEU A CA 1
ATOM 1553 C C . LEU A 1 114 ? 58.17763 53.29350 32.40300 1.000 87.59211 114 LEU A C 1
ATOM 1554 O O . LEU A 1 114 ? 57.61778 53.06350 31.32440 1.000 86.08407 114 LEU A O 1
ATOM 1570 N N . LEU A 1 115 ? 58.11073 52.45269 33.43655 1.000 88.09743 115 LEU A N 1
ATOM 1571 C CA . LEU A 1 115 ? 57.25651 51.27299 33.41047 1.000 89.07592 115 LEU A CA 1
ATOM 1572 C C . LEU A 1 115 ? 55.81042 51.59655 33.77269 1.000 89.63210 115 LEU A C 1
ATOM 1573 O O . LEU A 1 115 ? 54.97960 50.68104 33.83685 1.000 90.02769 115 LEU A O 1
ATOM 1589 N N . SER A 1 116 ? 55.49273 52.87198 34.01073 1.000 90.35414 116 SER A N 1
ATOM 1590 C CA . SER A 1 116 ? 54.16389 53.27388 34.44130 1.000 90.59453 116 SER A CA 1
ATOM 1591 C C . SER A 1 116 ? 53.18932 53.31805 33.26753 1.000 87.03684 116 SER A C 1
ATOM 1592 O O . SER A 1 116 ? 53.57675 53.63560 32.14144 1.000 83.63031 116 SER A O 1
ATOM 1600 N N . PRO A 1 117 ? 51.91227 53.00224 33.50982 1.000 88.41634 117 PRO A N 1
ATOM 1601 C CA . PRO A 1 117 ? 50.90735 53.18025 32.44732 1.000 89.76376 117 PRO A CA 1
ATOM 1602 C C . PRO A 1 117 ? 50.58332 54.63448 32.14334 1.000 90.02305 117 PRO A C 1
ATOM 1603 O O . PRO A 1 117 ? 50.25217 54.95483 30.99390 1.000 89.25308 117 PRO A O 1
ATOM 1614 N N . ASP A 1 118 ? 50.65368 55.52133 33.13534 1.000 92.49227 118 ASP A N 1
ATOM 1615 C CA . ASP A 1 118 ? 50.20388 56.89524 32.94766 1.000 94.24995 118 ASP A CA 1
ATOM 1616 C C . ASP A 1 118 ? 51.13887 57.61712 31.99020 1.000 93.29844 118 ASP A C 1
ATOM 1617 O O . ASP A 1 118 ? 52.36475 57.52445 32.11378 1.000 93.12025 118 ASP A O 1
ATOM 1626 N N . LEU A 1 119 ? 50.55793 58.34024 31.03281 1.000 94.12491 119 LEU A N 1
ATOM 1627 C CA . LEU A 1 119 ? 51.37451 59.01242 30.03100 1.000 94.42598 119 LEU A CA 1
ATOM 1628 C C . LEU A 1 119 ? 52.05022 60.26937 30.57368 1.000 92.21070 119 LEU A C 1
ATOM 1629 O O . LEU A 1 119 ? 53.22415 60.50995 30.28089 1.000 91.15383 119 LEU A O 1
ATOM 1645 N N . LYS A 1 120 ? 51.33207 61.09022 31.34800 1.000 90.34875 120 LYS A N 1
ATOM 1646 C CA . LYS A 1 120 ? 51.91769 62.33358 31.85002 1.000 87.59214 120 LYS A CA 1
ATOM 1647 C C . LYS A 1 120 ? 53.16202 62.05915 32.68764 1.000 87.39376 120 LYS A C 1
ATOM 1648 O O . LYS A 1 120 ? 54.16549 62.78091 32.58538 1.000 86.81899 120 LYS A O 1
ATOM 1667 N N . PHE A 1 121 ? 53.11568 61.02242 33.52638 1.000 89.01554 121 PHE A N 1
ATOM 1668 C CA . PHE A 1 121 ? 54.27350 60.67238 34.34328 1.000 85.48512 121 PHE A CA 1
ATOM 1669 C C . PHE A 1 121 ? 55.43988 60.21666 33.47130 1.000 81.85818 121 PHE A C 1
ATOM 1670 O O . PHE A 1 121 ? 56.59743 60.58108 33.72417 1.000 80.89360 121 PHE A O 1
ATOM 1687 N N . ILE A 1 122 ? 55.15115 59.43583 32.42795 1.000 81.76006 122 ILE A N 1
ATOM 1688 C CA . ILE A 1 122 ? 56.19533 59.01398 31.50132 1.000 82.20130 122 ILE A CA 1
ATOM 1689 C C . ILE A 1 122 ? 56.82018 60.22763 30.83227 1.000 79.58225 122 ILE A C 1
ATOM 1690 O O . ILE A 1 122 ? 58.04109 60.29750 30.65304 1.000 80.02426 122 ILE A O 1
ATOM 1706 N N . GLU A 1 123 ? 55.98676 61.19232 30.43127 1.000 77.58876 123 GLU A N 1
ATOM 1707 C CA . GLU A 1 123 ? 56.48916 62.39982 29.78943 1.000 74.39592 123 GLU A CA 1
ATOM 1708 C C . GLU A 1 123 ? 57.39226 63.18164 30.73198 1.000 73.89946 123 GLU A C 1
ATOM 1709 O O . GLU A 1 123 ? 58.42516 63.70928 30.31356 1.000 71.91104 123 GLU A O 1
ATOM 1721 N N . ALA A 1 124 ? 57.01134 63.27590 32.01002 1.000 74.77595 124 ALA A N 1
ATOM 1722 C CA . ALA A 1 124 ? 57.84057 63.99142 32.97532 1.000 72.22664 124 ALA A CA 1
ATOM 1723 C C . ALA A 1 124 ? 59.18759 63.30166 33.16527 1.000 72.36474 124 ALA A C 1
ATOM 1724 O O . ALA A 1 124 ? 60.24374 63.96025 33.18839 1.000 73.30001 124 ALA A O 1
ATOM 1731 N N . CYS A 1 125 ? 59.17437 61.97048 33.29115 1.000 71.87771 125 CYS A N 1
ATOM 1732 C CA . CYS A 1 125 ? 60.42984 61.23706 33.43032 1.000 75.08766 125 CYS A CA 1
ATOM 1733 C C . CYS A 1 125 ? 61.29760 61.37702 32.18088 1.000 76.36943 125 CYS A C 1
ATOM 1734 O O . CYS A 1 125 ? 62.51972 61.54183 32.28123 1.000 76.31721 125 CYS A O 1
ATOM 1742 N N . LEU A 1 126 ? 60.68774 61.31164 30.99255 1.000 77.08005 126 LEU A N 1
ATOM 1743 C CA . LEU A 1 126 ? 61.45013 61.46525 29.75686 1.000 76.86686 126 LEU A CA 1
ATOM 1744 C C . LEU A 1 126 ? 61.98000 62.88576 29.59159 1.000 79.01978 126 LEU A C 1
ATOM 1745 O O . LEU A 1 126 ? 63.05809 63.07350 29.02950 1.000 80.97688 126 LEU A O 1
ATOM 1761 N N . ARG A 1 127 ? 61.23517 63.89332 30.05016 1.000 79.16582 127 ARG A N 1
ATOM 1762 C CA . ARG A 1 127 ? 61.73265 65.26639 30.03805 1.000 79.55756 127 ARG A CA 1
ATOM 1763 C C . ARG A 1 127 ? 62.97403 65.39299 30.91221 1.000 78.43400 127 ARG A C 1
ATOM 1764 O O . ARG A 1 127 ? 63.97169 66.02482 30.52322 1.000 79.46954 127 ARG A O 1
ATOM 1785 N N . CYS A 1 128 ? 62.93296 64.78916 32.09959 1.000 76.48101 128 CYS A N 1
ATOM 1786 C CA . CYS A 1 128 ? 64.10388 64.80394 32.96917 1.000 76.06619 128 CYS A CA 1
ATOM 1787 C C . CYS A 1 128 ? 65.27970 64.07359 32.31979 1.000 75.80709 128 CYS A C 1
ATOM 1788 O O . CYS A 1 128 ? 66.41757 64.56454 32.32592 1.000 76.37535 128 CYS A O 1
ATOM 1796 N N . LEU A 1 129 ? 65.02103 62.89077 31.75391 1.000 76.24054 129 LEU A N 1
ATOM 1797 C CA . LEU A 1 129 ? 66.07225 62.13387 31.07853 1.000 76.37898 129 LEU A CA 1
ATOM 1798 C C . LEU A 1 129 ? 66.64953 62.91463 29.90500 1.000 76.92694 129 LEU A C 1
ATOM 1799 O O . LEU A 1 129 ? 67.85582 62.85252 29.64002 1.000 79.15753 129 LEU A O 1
ATOM 1815 N N . ARG A 1 130 ? 65.79821 63.64096 29.17847 1.000 75.93711 130 ARG A N 1
ATOM 1816 C CA . ARG A 1 130 ? 66.26178 64.46133 28.06697 1.000 76.59863 130 ARG A CA 1
ATOM 1817 C C . ARG A 1 130 ? 67.22477 65.52975 28.55623 1.000 79.47483 130 ARG A C 1
ATOM 1818 O O . ARG A 1 130 ? 68.31148 65.70402 27.99358 1.000 81.43892 130 ARG A O 1
ATOM 1839 N N . THR A 1 131 ? 66.83344 66.27131 29.60013 1.000 80.63339 131 THR A N 1
ATOM 1840 C CA . THR A 1 131 ? 67.71792 67.31494 30.11265 1.000 82.59084 131 THR A CA 1
ATOM 1841 C C . THR A 1 131 ? 69.04162 66.72387 30.58252 1.000 82.70125 131 THR A C 1
ATOM 1842 O O . THR A 1 131 ? 70.10845 67.31197 30.36293 1.000 87.00087 131 THR A O 1
ATOM 1853 N N . ILE A 1 132 ? 68.99627 65.55256 31.21757 1.000 78.74597 132 ILE A N 1
ATOM 1854 C CA . ILE A 1 132 ? 70.21875 64.95608 31.74473 1.000 81.01839 132 ILE A CA 1
ATOM 1855 C C . ILE A 1 132 ? 71.13590 64.53568 30.60622 1.000 85.09693 132 ILE A C 1
ATOM 1856 O O . ILE A 1 132 ? 72.31497 64.90859 30.56497 1.000 91.49786 132 ILE A O 1
ATOM 1872 N N . PHE A 1 133 ? 70.60979 63.74980 29.66331 1.000 84.85405 133 PHE A N 1
ATOM 1873 C CA . PHE A 1 133 ? 71.44512 63.22232 28.59085 1.000 85.59001 133 PHE A CA 1
ATOM 1874 C C . PHE A 1 133 ? 71.90305 64.32385 27.64245 1.000 88.60382 133 PHE A C 1
ATOM 1875 O O . PHE A 1 133 ? 72.95366 64.19245 27.00425 1.000 95.71876 133 PHE A O 1
ATOM 1892 N N . THR A 1 134 ? 71.13935 65.41575 27.54456 1.000 86.19010 134 THR A N 1
ATOM 1893 C CA . THR A 1 134 ? 71.57095 66.56740 26.76192 1.000 85.86532 134 THR A CA 1
ATOM 1894 C C . THR A 1 134 ? 72.70756 67.31584 27.44858 1.000 87.43034 134 THR A C 1
ATOM 1895 O O . THR A 1 134 ? 73.55125 67.91829 26.77189 1.000 88.07211 134 THR A O 1
ATOM 1906 N N . SER A 1 135 ? 72.74795 67.28638 28.78036 1.000 87.51835 135 SER A N 1
ATOM 1907 C CA . SER A 1 135 ? 73.76624 68.01439 29.51759 1.000 90.04145 135 SER A CA 1
ATOM 1908 C C . SER A 1 135 ? 75.15219 67.43868 29.21970 1.000 92.68878 135 SER A C 1
ATOM 1909 O O . SER A 1 135 ? 75.30125 66.23092 29.01020 1.000 93.43586 135 SER A O 1
ATOM 1917 N N . PRO A 1 136 ? 76.18638 68.28861 29.18555 1.000 93.62770 136 PRO A N 1
ATOM 1918 C CA . PRO A 1 136 ? 77.52497 67.77753 28.83364 1.000 96.17220 136 PRO A CA 1
ATOM 1919 C C . PRO A 1 136 ? 78.10605 66.79881 29.84046 1.000 96.16884 136 PRO A C 1
ATOM 1920 O O . PRO A 1 136 ? 78.78452 65.84313 29.44134 1.000 96.93920 136 PRO A O 1
ATOM 1931 N N . VAL A 1 137 ? 77.86682 67.00657 31.13762 1.000 95.39717 137 VAL A N 1
ATOM 1932 C CA . VAL A 1 137 ? 78.47910 66.16171 32.15551 1.000 97.38505 137 VAL A CA 1
ATOM 1933 C C . VAL A 1 137 ? 78.02408 64.71020 32.06838 1.000 98.63245 137 VAL A C 1
ATOM 1934 O O . VAL A 1 137 ? 78.66770 63.82902 32.64736 1.000 100.18734 137 VAL A O 1
ATOM 1947 N N . THR A 1 138 ? 76.93347 64.43235 31.36697 1.000 98.45739 138 THR A N 1
ATOM 1948 C CA . THR A 1 138 ? 76.39444 63.07854 31.33773 1.000 101.11569 138 THR A CA 1
ATOM 1949 C C . THR A 1 138 ? 77.12061 62.25053 30.28423 1.000 107.84914 138 THR A C 1
ATOM 1950 O O . THR A 1 138 ? 77.09196 62.61067 29.10181 1.000 109.63481 138 THR A O 1
ATOM 1961 N N . PRO A 1 139 ? 77.77847 61.15099 30.65878 1.000 114.08719 139 PRO A N 1
ATOM 1962 C CA . PRO A 1 139 ? 78.36756 60.26997 29.64336 1.000 118.65130 139 PRO A CA 1
ATOM 1963 C C . PRO A 1 139 ? 77.28809 59.54524 28.85525 1.000 120.91643 139 PRO A C 1
ATOM 1964 O O . PRO A 1 139 ? 76.28297 59.09365 29.40920 1.000 118.62840 139 PRO A O 1
ATOM 1975 N N . GLU A 1 140 ? 77.49937 59.44940 27.54261 1.000 126.63561 140 GLU A N 1
ATOM 1976 C CA . GLU A 1 140 ? 76.54160 58.75218 26.69448 1.000 127.04927 140 GLU A CA 1
ATOM 1977 C C . GLU A 1 140 ? 76.50174 57.25720 26.98798 1.000 125.88685 140 GLU A C 1
ATOM 1978 O O . GLU A 1 140 ? 75.46143 56.61837 26.79055 1.000 124.00945 140 GLU A O 1
ATOM 1990 N N . GLU A 1 141 ? 77.61057 56.67998 27.45861 1.000 123.13475 141 GLU A N 1
ATOM 1991 C CA . GLU A 1 141 ? 77.64596 55.23762 27.67784 1.000 123.01657 141 GLU A CA 1
ATOM 1992 C C . GLU A 1 141 ? 76.61114 54.78299 28.70074 1.000 119.32253 141 GLU A C 1
ATOM 1993 O O . GLU A 1 141 ? 76.17242 53.62805 28.65619 1.000 120.00630 141 GLU A O 1
ATOM 2005 N N . LEU A 1 142 ? 76.21563 55.65419 29.63582 1.000 115.73438 142 LEU A N 1
ATOM 2006 C CA . LEU A 1 142 ? 75.17886 55.26484 30.58923 1.000 113.12151 142 LEU A CA 1
ATOM 2007 C C . LEU A 1 142 ? 73.90592 54.83643 29.87117 1.000 111.41637 142 LEU A C 1
ATOM 2008 O O . LEU A 1 142 ? 73.18110 53.95876 30.35665 1.000 111.08753 142 LEU A O 1
ATOM 2024 N N . LEU A 1 143 ? 73.61413 55.44307 28.71870 1.000 110.59514 143 LEU A N 1
ATOM 2025 C CA . LEU A 1 143 ? 72.43778 55.03791 27.95972 1.000 108.33778 143 LEU A CA 1
ATOM 2026 C C . LEU A 1 143 ? 72.57710 53.59698 27.48234 1.000 111.04902 143 LEU A C 1
ATOM 2027 O O . LEU A 1 143 ? 71.61179 52.82683 27.51290 1.000 109.04171 143 LEU A O 1
ATOM 2043 N N . TYR A 1 144 ? 73.77807 53.20255 27.06779 1.000 116.21242 144 TYR A N 1
ATOM 2044 C CA . TYR A 1 144 ? 73.99168 51.87255 26.51637 1.000 119.86840 144 TYR A CA 1
ATOM 2045 C C . TYR A 1 144 ? 74.53226 50.88577 27.54292 1.000 123.87120 144 TYR A C 1
ATOM 2046 O O . TYR A 1 144 ? 74.59534 49.68586 27.25029 1.000 125.66519 144 TYR A O 1
ATOM 2064 N N . THR A 1 145 ? 74.92670 51.35908 28.73009 1.000 123.10908 145 THR A N 1
ATOM 2065 C CA . THR A 1 145 ? 75.45922 50.45901 29.74746 1.000 123.58489 145 THR A CA 1
ATOM 2066 C C . THR A 1 145 ? 74.43119 49.39978 30.11783 1.000 121.31316 145 THR A C 1
ATOM 2067 O O . THR A 1 145 ? 74.76625 48.21815 30.25908 1.000 123.72768 145 THR A O 1
ATOM 2078 N N . ASP A 1 146 ? 73.17399 49.80439 30.27139 1.000 117.92830 146 ASP A N 1
ATOM 2079 C CA . ASP A 1 146 ? 72.06777 48.88189 30.48998 1.000 117.84603 146 ASP A CA 1
ATOM 2080 C C . ASP A 1 146 ? 71.38786 48.63131 29.14795 1.000 119.03107 146 ASP A C 1
ATOM 2081 O O . ASP A 1 146 ? 70.88434 49.56802 28.51669 1.000 115.13998 146 ASP A O 1
ATOM 2090 N N . ALA A 1 147 ? 71.39976 47.37279 28.70367 1.000 124.61307 147 ALA A N 1
ATOM 2091 C CA . ALA A 1 147 ? 70.93383 47.05416 27.35929 1.000 126.99515 147 ALA A CA 1
ATOM 2092 C C . ALA A 1 147 ? 69.42751 47.23628 27.19947 1.000 126.67244 147 ALA A C 1
ATOM 2093 O O . ALA A 1 147 ? 68.96136 47.52780 26.09195 1.000 124.60251 147 ALA A O 1
ATOM 2100 N N . THR A 1 148 ? 68.65236 47.08451 28.27903 1.000 129.47679 148 THR A N 1
ATOM 2101 C CA . THR A 1 148 ? 67.19515 47.10849 28.16808 1.000 126.44543 148 THR A CA 1
ATOM 2102 C C . THR A 1 148 ? 66.61348 48.51233 28.00830 1.000 121.24777 148 THR A C 1
ATOM 2103 O O . THR A 1 148 ? 65.47545 48.64854 27.52848 1.000 120.45178 148 THR A O 1
ATOM 2114 N N . VAL A 1 149 ? 67.37200 49.55681 28.35106 1.000 115.39197 149 VAL A N 1
ATOM 2115 C CA . VAL A 1 149 ? 66.81817 50.90697 28.33058 1.000 108.48453 149 VAL A CA 1
ATOM 2116 C C . VAL A 1 149 ? 66.47658 51.31391 26.90512 1.000 104.15428 149 VAL A C 1
ATOM 2117 O O . VAL A 1 149 ? 65.45678 51.96344 26.66077 1.000 104.24466 149 VAL A O 1
ATOM 2130 N N . ILE A 1 150 ? 67.35399 51.00155 25.95243 1.000 100.65369 150 ILE A N 1
ATOM 2131 C CA . ILE A 1 150 ? 67.12600 51.42048 24.57202 1.000 97.62077 150 ILE A CA 1
ATOM 2132 C C . ILE A 1 150 ? 65.88009 50.74323 24.00549 1.000 95.53923 150 ILE A C 1
ATOM 2133 O O . ILE A 1 150 ? 65.05165 51.43469 23.39243 1.000 91.81060 150 ILE A O 1
ATOM 2149 N N . PRO A 1 151 ? 65.68621 49.42679 24.16077 1.000 98.16364 151 PRO A N 1
ATOM 2150 C CA . PRO A 1 151 ? 64.40003 48.83672 23.75392 1.000 99.36912 151 PRO A CA 1
ATOM 2151 C C . PRO A 1 151 ? 63.20741 49.47718 24.44130 1.000 100.45994 151 PRO A C 1
ATOM 2152 O O . PRO A 1 151 ? 62.19371 49.76073 23.78434 1.000 99.26096 151 PRO A O 1
ATOM 2163 N N . HIS A 1 152 ? 63.29885 49.71725 25.75483 1.000 103.41791 152 HIS A N 1
ATOM 2164 C CA . HIS A 1 152 ? 62.17869 50.33167 26.46452 1.000 101.95572 152 HIS A CA 1
ATOM 2165 C C . HIS A 1 152 ? 61.86244 51.71265 25.90207 1.000 96.23526 152 HIS A C 1
ATOM 2166 O O . HIS A 1 152 ? 60.69285 52.06232 25.70516 1.000 94.25257 152 HIS A O 1
ATOM 2180 N N . LEU A 1 153 ? 62.89661 52.50892 25.63328 1.000 93.16874 153 LEU A N 1
ATOM 2181 C CA . LEU A 1 153 ? 62.70020 53.82806 25.04835 1.000 89.45716 153 LEU A CA 1
ATOM 2182 C C . LEU A 1 153 ? 62.07224 53.71653 23.66662 1.000 88.31624 153 LEU A C 1
ATOM 2183 O O . LEU A 1 153 ? 61.17480 54.49348 23.31662 1.000 85.92330 153 LEU A O 1
ATOM 2216 N N . ALA A 1 155 ? 60.09589 51.43845 22.58397 1.000 89.23633 155 ALA A N 1
ATOM 2217 C CA . ALA A 1 155 ? 58.67990 51.10829 22.71790 1.000 87.80936 155 ALA A CA 1
ATOM 2218 C C . ALA A 1 155 ? 57.84768 52.34827 23.02634 1.000 83.15906 155 ALA A C 1
ATOM 2219 O O . ALA A 1 155 ? 56.72904 52.49768 22.51839 1.000 80.96298 155 ALA A O 1
ATOM 2226 N N . LEU A 1 156 ? 58.37492 53.24576 23.85991 1.000 81.74336 156 LEU A N 1
ATOM 2227 C CA . LEU A 1 156 ? 57.67611 54.46871 24.23449 1.000 79.25714 156 LEU A CA 1
ATOM 2228 C C . LEU A 1 156 ? 57.75533 55.54610 23.16561 1.000 75.73776 156 LEU A C 1
ATOM 2229 O O . LEU A 1 156 ? 57.11110 56.59071 23.31089 1.000 75.01963 156 LEU A O 1
ATOM 2245 N N . LEU A 1 157 ? 58.50662 55.30125 22.09374 1.000 74.57660 157 LEU A N 1
ATOM 2246 C CA . LEU A 1 157 ? 58.84404 56.36116 21.15174 1.000 73.73888 157 LEU A CA 1
ATOM 2247 C C . LEU A 1 157 ? 57.60634 57.04827 20.59390 1.000 74.35515 157 LEU A C 1
ATOM 2248 O O . LEU A 1 157 ? 57.61757 58.26225 20.36722 1.000 76.64767 157 LEU A O 1
ATOM 2264 N N . SER A 1 158 ? 56.53755 56.29948 20.36532 1.000 75.54972 158 SER A N 1
ATOM 2265 C CA . SER A 1 158 ? 55.38255 56.79715 19.63187 1.000 77.83806 158 SER A CA 1
ATOM 2266 C C . SER A 1 158 ? 54.10865 56.75214 20.46907 1.000 77.53211 158 SER A C 1
ATOM 2267 O O . SER A 1 158 ? 53.05778 56.30138 20.00888 1.000 79.27699 158 SER A O 1
ATOM 2275 N N . ARG A 1 159 ? 54.18094 57.19221 21.71995 1.000 74.53365 159 ARG A N 1
ATOM 2276 C CA . ARG A 1 159 ? 52.97509 57.32179 22.53227 1.000 75.92560 159 ARG A CA 1
ATOM 2277 C C . ARG A 1 159 ? 52.41752 58.73631 22.54793 1.000 72.14000 159 ARG A C 1
ATOM 2278 O O . ARG A 1 159 ? 51.19287 58.90565 22.61030 1.000 70.69991 159 ARG A O 1
ATOM 2299 N N . SER A 1 160 ? 53.28504 59.74715 22.49758 1.000 71.66895 160 SER A N 1
ATOM 2300 C CA . SER A 1 160 ? 52.86705 61.14068 22.46737 1.000 69.67473 160 SER A CA 1
ATOM 2301 C C . SER A 1 160 ? 53.91543 61.94076 21.71230 1.000 71.18631 160 SER A C 1
ATOM 2302 O O . SER A 1 160 ? 55.01846 61.45639 21.45010 1.000 71.40142 160 SER A O 1
ATOM 2310 N N . ARG A 1 161 ? 53.57046 63.18519 21.36409 1.000 74.51327 161 ARG A N 1
ATOM 2311 C CA . ARG A 1 161 ? 54.56274 64.03945 20.72046 1.000 79.12895 161 ARG A CA 1
ATOM 2312 C C . ARG A 1 161 ? 55.72800 64.32176 21.66371 1.000 77.18426 161 ARG A C 1
ATOM 2313 O O . ARG A 1 161 ? 56.86137 64.53203 21.21401 1.000 76.49051 161 ARG A O 1
ATOM 2334 N N . TYR A 1 162 ? 55.47101 64.32214 22.97359 1.000 77.37482 162 TYR A N 1
ATOM 2335 C CA . TYR A 1 162 ? 56.53379 64.59973 23.93285 1.000 76.95269 162 TYR A CA 1
ATOM 2336 C C . TYR A 1 162 ? 57.48238 63.41671 24.06063 1.000 74.63181 162 TYR A C 1
ATOM 2337 O O . TYR A 1 162 ? 58.70407 63.60140 24.13222 1.000 74.88531 162 TYR A O 1
ATOM 2355 N N . THR A 1 163 ? 56.94865 62.19200 24.06865 1.000 72.01641 163 THR A N 1
ATOM 2356 C CA . THR A 1 163 ? 57.82180 61.02328 24.07299 1.000 70.98032 163 THR A CA 1
ATOM 2357 C C . THR A 1 163 ? 58.64648 60.96076 22.79325 1.000 74.87586 163 THR A C 1
ATOM 2358 O O . THR A 1 163 ? 59.85316 60.68948 22.83427 1.000 76.45335 163 THR A O 1
ATOM 2369 N N . GLN A 1 164 ? 58.01462 61.23989 21.64771 1.000 76.17177 164 GLN A N 1
ATOM 2370 C CA . GLN A 1 164 ? 58.73716 61.28060 20.38125 1.000 76.68648 164 GLN A CA 1
ATOM 2371 C C . GLN A 1 164 ? 59.87407 62.29403 20.43581 1.000 77.25264 164 GLN A C 1
ATOM 2372 O O . GLN A 1 164 ? 61.03587 61.96057 20.17329 1.000 77.66599 164 GLN A O 1
ATOM 2386 N N . GLU A 1 165 ? 59.55807 63.53644 20.81100 1.000 78.47624 165 GLU A N 1
ATOM 2387 C CA . GLU A 1 165 ? 60.56326 64.59395 20.83760 1.000 79.44746 165 GLU A CA 1
ATOM 2388 C C . GLU A 1 165 ? 61.69635 64.25841 21.80178 1.000 78.31669 165 GLU A C 1
ATOM 2389 O O . GLU A 1 165 ? 62.87753 64.35125 21.44640 1.000 79.12896 165 GLU A O 1
ATOM 2401 N N . TYR A 1 166 ? 61.35707 63.86836 23.03336 1.000 78.29161 166 TYR A N 1
ATOM 2402 C CA . TYR A 1 166 ? 62.38149 63.65081 24.04677 1.000 79.05047 166 TYR A CA 1
ATOM 2403 C C . TYR A 1 166 ? 63.27148 62.46663 23.68766 1.000 78.16057 166 TYR A C 1
ATOM 2404 O O . TYR A 1 166 ? 64.50264 62.55923 23.76868 1.000 80.29325 166 TYR A O 1
ATOM 2422 N N . ILE A 1 167 ? 62.67397 61.33178 23.31556 1.000 75.59888 167 ILE A N 1
ATOM 2423 C CA . ILE A 1 167 ? 63.48954 60.16587 23.00225 1.000 77.07248 167 ILE A CA 1
ATOM 2424 C C . ILE A 1 167 ? 64.31818 60.41418 21.74035 1.000 80.18705 167 ILE A C 1
ATOM 2425 O O . ILE A 1 167 ? 65.45628 59.93311 21.63727 1.000 83.14668 167 ILE A O 1
ATOM 2441 N N . CYS A 1 168 ? 63.79148 61.17775 20.77180 1.000 81.98220 168 CYS A N 1
ATOM 2442 C CA . CYS A 1 168 ? 64.59475 61.53734 19.60786 1.000 85.62254 168 CYS A CA 1
ATOM 2443 C C . CYS A 1 168 ? 65.78798 62.38938 20.01122 1.000 87.11600 168 CYS A C 1
ATOM 2444 O O . CYS A 1 168 ? 66.89434 62.19993 19.49884 1.000 88.72556 168 CYS A O 1
ATOM 2452 N N . GLN A 1 169 ? 65.57558 63.35574 20.90839 1.000 87.05422 169 GLN A N 1
ATOM 2453 C CA . GLN A 1 169 ? 66.68374 64.18359 21.36946 1.000 86.86238 169 GLN A CA 1
ATOM 2454 C C . GLN A 1 169 ? 67.73375 63.32966 22.06238 1.000 86.28818 169 GLN A C 1
ATOM 2455 O O . GLN A 1 169 ? 68.93843 63.46842 21.80634 1.000 91.56332 169 GLN A O 1
ATOM 2469 N N . ILE A 1 170 ? 67.28758 62.41717 22.92231 1.000 82.71722 170 ILE A N 1
ATOM 2470 C CA . ILE A 1 170 ? 68.21574 61.55347 23.64267 1.000 84.12191 170 ILE A CA 1
ATOM 2471 C C . ILE A 1 170 ? 69.03613 60.72827 22.65966 1.000 87.31767 170 ILE A C 1
ATOM 2472 O O . ILE A 1 170 ? 70.26569 60.64524 22.76963 1.000 89.61263 170 ILE A O 1
ATOM 2488 N N . PHE A 1 171 ? 68.36985 60.10926 21.67843 1.000 86.67794 171 PHE A N 1
ATOM 2489 C CA . PHE A 1 171 ? 69.08557 59.28389 20.70950 1.000 86.82875 171 PHE A CA 1
ATOM 2490 C C . PHE A 1 171 ? 70.05019 60.11547 19.86758 1.000 87.38700 171 PHE A C 1
ATOM 2491 O O . PHE A 1 171 ? 71.21199 59.73824 19.68164 1.000 90.73457 171 PHE A O 1
ATOM 2508 N N . SER A 1 172 ? 69.58050 61.24875 19.33551 1.000 86.09170 172 SER A N 1
ATOM 2509 C CA . SER A 1 172 ? 70.40716 62.05199 18.43927 1.000 89.69680 172 SER A CA 1
ATOM 2510 C C . SER A 1 172 ? 71.64641 62.57987 19.14971 1.000 95.26347 172 SER A C 1
ATOM 2511 O O . SER A 1 172 ? 72.73239 62.63724 18.56092 1.000 97.72480 172 SER A O 1
ATOM 2519 N N . HIS A 1 173 ? 71.51016 62.96252 20.41966 1.000 98.40927 173 HIS A N 1
ATOM 2520 C CA . HIS A 1 173 ? 72.65269 63.48306 21.15646 1.000 103.95499 173 HIS A CA 1
ATOM 2521 C C . HIS A 1 173 ? 73.58119 62.37733 21.64455 1.000 109.21275 173 HIS A C 1
ATOM 2522 O O . HIS A 1 173 ? 74.77213 62.63418 21.85214 1.000 112.46899 173 HIS A O 1
ATOM 2536 N N . CYS A 1 174 ? 73.06613 61.15636 21.80560 1.000 109.80692 174 CYS A N 1
ATOM 2537 C CA . CYS A 1 174 ? 73.80495 60.02350 22.35275 1.000 117.51896 174 CYS A CA 1
ATOM 2538 C C . CYS A 1 174 ? 74.14633 58.94376 21.32433 1.000 125.89131 174 CYS A C 1
ATOM 2539 O O . CYS A 1 174 ? 74.41169 57.80060 21.71008 1.000 128.58692 174 CYS A O 1
ATOM 2547 N N . CYS A 1 175 ? 74.14674 59.26122 20.02871 1.000 131.55759 175 CYS A N 1
ATOM 2548 C CA . CYS A 1 175 ? 74.47367 58.23387 19.04196 1.000 135.85950 175 CYS A CA 1
ATOM 2549 C C . CYS A 1 175 ? 75.97885 58.00089 18.96006 1.000 145.34914 175 CYS A C 1
ATOM 2550 O O . CYS A 1 175 ? 76.43975 56.85551 19.00645 1.000 152.65673 175 CYS A O 1
ATOM 2558 N N . LYS A 1 176 ? 76.75963 59.06664 18.81417 1.000 147.89322 176 LYS A N 1
ATOM 2559 C CA . LYS A 1 176 ? 78.21249 59.00403 18.92753 1.000 153.15655 176 LYS A CA 1
ATOM 2560 C C . LYS A 1 176 ? 78.88740 58.18202 17.83766 1.000 162.18805 176 LYS A C 1
ATOM 2561 O O . LYS A 1 176 ? 79.93035 57.56926 18.08518 1.000 167.87713 176 LYS A O 1
ATOM 2580 N N . GLY A 1 177 ? 78.32611 58.09634 16.64372 1.000 167.56048 177 GLY A N 1
ATOM 2581 C CA . GLY A 1 177 ? 79.02704 57.38118 15.60629 1.000 172.28257 177 GLY A CA 1
ATOM 2582 C C . GLY A 1 177 ? 78.74202 55.89552 15.50938 1.000 173.12877 177 GLY A C 1
ATOM 2583 O O . GLY A 1 177 ? 77.94214 55.32654 16.25723 1.000 171.80300 177 GLY A O 1
ATOM 2587 N N . PRO A 1 178 ? 79.47719 55.23156 14.61265 1.000 168.72157 178 PRO A N 1
ATOM 2588 C CA . PRO A 1 178 ? 79.12963 53.85111 14.22629 1.000 162.49006 178 PRO A CA 1
ATOM 2589 C C . PRO A 1 178 ? 78.87525 52.79785 15.30202 1.000 153.85050 178 PRO A C 1
ATOM 2590 O O . PRO A 1 178 ? 77.91282 52.04208 15.14120 1.000 150.82217 178 PRO A O 1
ATOM 2601 N N . ASP A 1 179 ? 79.67976 52.67734 16.35857 1.000 149.90685 179 ASP A N 1
ATOM 2602 C CA . ASP A 1 179 ? 79.48657 51.50273 17.21233 1.000 144.16527 179 ASP A CA 1
ATOM 2603 C C . ASP A 1 179 ? 78.10910 51.46388 17.88460 1.000 137.33034 179 ASP A C 1
ATOM 2604 O O . ASP A 1 179 ? 77.26210 50.61735 17.54328 1.000 135.20463 179 ASP A O 1
ATOM 2613 N N . HIS A 1 180 ? 77.82171 52.37317 18.81475 1.000 135.10026 180 HIS A N 1
ATOM 2614 C CA . HIS A 1 180 ? 76.47662 52.27941 19.36328 1.000 130.54839 180 HIS A CA 1
ATOM 2615 C C . HIS A 1 180 ? 75.42464 52.87660 18.42523 1.000 127.60701 180 HIS A C 1
ATOM 2616 O O . HIS A 1 180 ? 74.23075 52.70571 18.68650 1.000 126.71657 180 HIS A O 1
ATOM 2630 N N . GLN A 1 181 ? 75.81466 53.54502 17.33163 1.000 127.20153 181 GLN A N 1
ATOM 2631 C CA . GLN A 1 181 ? 74.81875 53.83311 16.30122 1.000 127.76336 181 GLN A CA 1
ATOM 2632 C C . GLN A 1 181 ? 74.26745 52.53325 15.73111 1.000 130.03897 181 GLN A C 1
ATOM 2633 O O . GLN A 1 181 ? 73.07172 52.42621 15.44819 1.000 128.79716 181 GLN A O 1
ATOM 2647 N N . THR A 1 182 ? 75.13384 51.54009 15.52177 1.000 135.32649 182 THR A N 1
ATOM 2648 C CA . THR A 1 182 ? 74.65828 50.24190 15.05937 1.000 135.16894 182 THR A CA 1
ATOM 2649 C C . THR A 1 182 ? 73.88473 49.53963 16.16555 1.000 131.05593 182 THR A C 1
ATOM 2650 O O . THR A 1 182 ? 72.93983 48.79519 15.88101 1.000 129.40324 182 THR A O 1
ATOM 2661 N N . ILE A 1 183 ? 74.26356 49.76400 17.42944 1.000 130.57709 183 ILE A N 1
ATOM 2662 C CA . ILE A 1 183 ? 73.44447 49.22452 18.51955 1.000 128.13464 183 ILE A CA 1
ATOM 2663 C C . ILE A 1 183 ? 72.01987 49.76820 18.41590 1.000 120.59390 183 ILE A C 1
ATOM 2664 O O . ILE A 1 183 ? 71.03716 49.02610 18.53101 1.000 119.21865 183 ILE A O 1
ATOM 2680 N N . LEU A 1 184 ? 71.89377 51.08018 18.20295 1.000 114.17719 184 LEU A N 1
ATOM 2681 C CA . LEU A 1 184 ? 70.58164 51.69888 18.04718 1.000 108.39059 184 LEU A CA 1
ATOM 2682 C C . LEU A 1 184 ? 69.87960 51.19354 16.78971 1.000 109.93895 184 LEU A C 1
ATOM 2683 O O . LEU A 1 184 ? 68.65980 50.99084 16.78656 1.000 109.79727 184 LEU A O 1
ATOM 2699 N N . PHE A 1 185 ? 70.63513 50.99737 15.70760 1.000 112.10061 185 PHE A N 1
ATOM 2700 C CA . PHE A 1 185 ? 70.05502 50.55669 14.44403 1.000 111.44745 185 PHE A CA 1
ATOM 2701 C C . PHE A 1 185 ? 69.46546 49.15716 14.56165 1.000 110.18002 185 PHE A C 1
ATOM 2702 O O . PHE A 1 185 ? 68.40176 48.87457 13.99688 1.000 108.90981 185 PHE A O 1
ATOM 2719 N N . ASN A 1 186 ? 70.14981 48.25997 15.27628 1.000 111.22544 186 ASN A N 1
ATOM 2720 C CA . ASN A 1 186 ? 69.64930 46.89687 15.42706 1.000 110.09818 186 ASN A CA 1
ATOM 2721 C C . ASN A 1 186 ? 68.33081 46.86633 16.18652 1.000 105.62911 186 ASN A C 1
ATOM 2722 O O . ASN A 1 186 ? 67.54183 45.92938 16.01906 1.000 106.10569 186 ASN A O 1
ATOM 2733 N N . HIS A 1 187 ? 68.07725 47.86393 17.02883 1.000 102.34394 187 HIS A N 1
ATOM 2734 C CA . HIS A 1 187 ? 66.82302 47.94923 17.76430 1.000 101.39033 187 HIS A CA 1
ATOM 2735 C C . HIS A 1 187 ? 65.72208 48.63643 16.95985 1.000 99.85321 187 HIS A C 1
ATOM 2736 O O . HIS A 1 187 ? 64.67239 48.96926 17.52265 1.000 97.89766 187 HIS A O 1
ATOM 2750 N N . GLY A 1 188 ? 65.93933 48.85408 15.66398 1.000 99.68862 188 GLY A N 1
ATOM 2751 C CA . GLY A 1 188 ? 64.90585 49.37068 14.78968 1.000 98.23670 188 GLY A CA 1
ATOM 2752 C C . GLY A 1 188 ? 64.81287 50.88215 14.80971 1.000 97.76403 188 GLY A C 1
ATOM 2753 O O . GLY A 1 188 ? 63.71811 51.44414 14.71483 1.000 96.30788 188 GLY A O 1
ATOM 2757 N N . ALA A 1 189 ? 65.95873 51.55608 14.93198 1.000 102.25450 189 ALA A N 1
ATOM 2758 C CA . ALA A 1 189 ? 65.94892 53.01090 15.01549 1.000 100.03536 189 ALA A CA 1
ATOM 2759 C C . ALA A 1 189 ? 65.41842 53.63462 13.73058 1.000 95.91982 189 ALA A C 1
ATOM 2760 O O . ALA A 1 189 ? 64.54788 54.50970 13.76566 1.000 93.32222 189 ALA A O 1
ATOM 2767 N N . VAL A 1 190 ? 65.93258 53.19837 12.58110 1.000 99.18990 190 VAL A N 1
ATOM 2768 C CA . VAL A 1 190 ? 65.54951 53.82556 11.31871 1.000 95.58990 190 VAL A CA 1
ATOM 2769 C C . VAL A 1 190 ? 64.06001 53.62738 11.05557 1.000 95.23527 190 VAL A C 1
ATOM 2770 O O . VAL A 1 190 ? 63.33394 54.58288 10.75648 1.000 93.05511 190 VAL A O 1
ATOM 2783 N N . GLN A 1 191 ? 63.57163 52.39432 11.20595 1.000 97.59391 191 GLN A N 1
ATOM 2784 C CA . GLN A 1 191 ? 62.16968 52.12450 10.90839 1.000 101.98247 191 GLN A CA 1
ATOM 2785 C C . GLN A 1 191 ? 61.24403 52.86702 11.86428 1.000 103.58979 191 GLN A C 1
ATOM 2786 O O . GLN A 1 191 ? 60.23751 53.44476 11.43750 1.000 103.90114 191 GLN A O 1
ATOM 2800 N N . ASN A 1 192 ? 61.57769 52.88046 13.15854 1.000 106.31793 192 ASN A N 1
ATOM 2801 C CA . ASN A 1 192 ? 60.69765 53.47457 14.16044 1.000 106.07530 192 ASN A CA 1
ATOM 2802 C C . ASN A 1 192 ? 60.73233 54.99568 14.12459 1.000 101.08411 192 ASN A C 1
ATOM 2803 O O . ASN A 1 192 ? 59.71854 55.63883 14.42297 1.000 99.36279 192 ASN A O 1
ATOM 2814 N N . ILE A 1 193 ? 61.88081 55.58444 13.78416 1.000 98.89730 193 ILE A N 1
ATOM 2815 C CA . ILE A 1 193 ? 62.01068 57.03357 13.75301 1.000 96.56466 193 ILE A CA 1
ATOM 2816 C C . ILE A 1 193 ? 61.55257 57.62390 12.42251 1.000 95.56507 193 ILE A C 1
ATOM 2817 O O . ILE A 1 193 ? 61.19681 58.81018 12.37497 1.000 96.85741 193 ILE A O 1
ATOM 2833 N N . ALA A 1 194 ? 61.54016 56.83471 11.34321 1.000 94.53808 194 ALA A N 1
ATOM 2834 C CA . ALA A 1 194 ? 61.12801 57.37149 10.05111 1.000 90.48649 194 ALA A CA 1
ATOM 2835 C C . ALA A 1 194 ? 59.68314 57.85392 10.08882 1.000 91.67466 194 ALA A C 1
ATOM 2836 O O . ALA A 1 194 ? 59.35054 58.88066 9.48699 1.000 90.76660 194 ALA A O 1
ATOM 2843 N N . HIS A 1 195 ? 58.80390 57.12152 10.78041 1.000 95.18022 195 HIS A N 1
ATOM 2844 C CA . HIS A 1 195 ? 57.39574 57.49942 10.80936 1.000 98.68307 195 HIS A CA 1
ATOM 2845 C C . HIS A 1 195 ? 57.17546 58.86215 11.44617 1.000 93.65421 195 HIS A C 1
ATOM 2846 O O . HIS A 1 195 ? 56.13458 59.48447 11.20853 1.000 94.91859 195 HIS A O 1
ATOM 2860 N N . LEU A 1 196 ? 58.12974 59.34607 12.23944 1.000 90.06616 196 LEU A N 1
ATOM 2861 C CA . LEU A 1 196 ? 57.96034 60.63476 12.89833 1.000 87.81999 196 LEU A CA 1
ATOM 2862 C C . LEU A 1 196 ? 58.09095 61.80084 11.92850 1.000 80.99370 196 LEU A C 1
ATOM 2863 O O . LEU A 1 196 ? 57.62592 62.90209 12.23946 1.000 80.09257 196 LEU A O 1
ATOM 2879 N N . LEU A 1 197 ? 58.71089 61.58382 10.76461 1.000 76.66594 197 LEU A N 1
ATOM 2880 C CA . LEU A 1 197 ? 58.87962 62.64819 9.78269 1.000 70.77789 197 LEU A CA 1
ATOM 2881 C C . LEU A 1 197 ? 57.55652 63.11079 9.18148 1.000 73.67458 197 LEU A C 1
ATOM 2882 O O . LEU A 1 197 ? 57.51665 64.18215 8.56518 1.000 71.34084 197 LEU A O 1
ATOM 2898 N N . THR A 1 198 ? 56.48792 62.32422 9.31429 1.000 80.28321 198 THR A N 1
ATOM 2899 C CA . THR A 1 198 ? 55.16221 62.72700 8.86079 1.000 84.52227 198 THR A CA 1
ATOM 2900 C C . THR A 1 198 ? 54.25774 63.17105 10.00431 1.000 85.84920 198 THR A C 1
ATOM 2901 O O . THR A 1 198 ? 53.04347 63.29647 9.80776 1.000 88.42239 198 THR A O 1
ATOM 2912 N N . SER A 1 199 ? 54.81568 63.40093 11.19001 1.000 82.45566 199 SER A N 1
ATOM 2913 C CA . SER A 1 199 ? 54.00703 63.75161 12.34489 1.000 83.81173 199 SER A CA 1
ATOM 2914 C C . SER A 1 199 ? 53.37229 65.12468 12.14948 1.000 84.20331 199 SER A C 1
ATOM 2915 O O . SER A 1 199 ? 53.93645 65.98559 11.47252 1.000 84.27921 199 SER A O 1
ATOM 2923 N N . PRO A 1 200 ? 52.19270 65.35688 12.73405 1.000 87.42346 200 PRO A N 1
ATOM 2924 C CA . PRO A 1 200 ? 51.59553 66.70036 12.66451 1.000 88.47291 200 PRO A CA 1
ATOM 2925 C C . PRO A 1 200 ? 52.37228 67.74736 13.44281 1.000 89.19179 200 PRO A C 1
ATOM 2926 O O . PRO A 1 200 ? 52.12046 68.94564 13.25378 1.000 90.02234 200 PRO A O 1
ATOM 2937 N N . SER A 1 201 ? 53.29486 67.33291 14.30881 1.000 90.81079 201 SER A N 1
ATOM 2938 C CA . SER A 1 201 ? 54.08229 68.25223 15.11684 1.000 91.86974 201 SER A CA 1
ATOM 2939 C C . SER A 1 201 ? 55.40600 68.53729 14.42300 1.000 87.09213 201 SER A C 1
ATOM 2940 O O . SER A 1 201 ? 56.18778 67.61567 14.16992 1.000 89.50478 201 SER A O 1
ATOM 2948 N N . TYR A 1 202 ? 55.66599 69.81420 14.13461 1.000 81.42372 202 TYR A N 1
ATOM 2949 C CA . TYR A 1 202 ? 56.93740 70.17914 13.51939 1.000 76.21224 202 TYR A CA 1
ATOM 2950 C C . TYR A 1 202 ? 58.10060 69.85489 14.44704 1.000 76.01185 202 TYR A C 1
ATOM 2951 O O . TYR A 1 202 ? 59.16218 69.40885 13.99376 1.000 74.56100 202 TYR A O 1
ATOM 2969 N N . LYS A 1 203 ? 57.91297 70.05773 15.75417 1.000 77.44741 203 LYS A N 1
ATOM 2970 C CA . LYS A 1 203 ? 58.99785 69.82245 16.69845 1.000 76.22097 203 LYS A CA 1
ATOM 2971 C C . LYS A 1 203 ? 59.47009 68.38076 16.59585 1.000 73.63308 203 LYS A C 1
ATOM 2972 O O . LYS A 1 203 ? 60.67234 68.09690 16.67090 1.000 73.29489 203 LYS A O 1
ATOM 2991 N N . VAL A 1 204 ? 58.52469 67.45548 16.43211 1.000 71.86469 204 VAL A N 1
ATOM 2992 C CA . VAL A 1 204 ? 58.86442 66.05758 16.20689 1.000 72.76916 204 VAL A CA 1
ATOM 2993 C C . VAL A 1 204 ? 59.58050 65.89284 14.87206 1.000 73.80993 204 VAL A C 1
ATOM 2994 O O . VAL A 1 204 ? 60.68778 65.34160 14.80548 1.000 73.72070 204 VAL A O 1
ATOM 3007 N N . ARG A 1 205 ? 58.96816 66.39240 13.79015 1.000 72.09731 205 ARG A N 1
ATOM 3008 C CA . ARG A 1 205 ? 59.53989 66.20502 12.46167 1.000 65.92691 205 ARG A CA 1
ATOM 3009 C C . ARG A 1 205 ? 60.96828 66.72889 12.40773 1.000 65.35540 205 ARG A C 1
ATOM 3010 O O . ARG A 1 205 ? 61.83906 66.13280 11.76459 1.000 65.32881 205 ARG A O 1
ATOM 3048 N N . GLN A 1 207 ? 63.13377 67.00369 14.98559 1.000 70.48740 207 GLN A N 1
ATOM 3049 C CA . GLN A 1 207 ? 64.05116 66.17369 15.75816 1.000 71.38765 207 GLN A CA 1
ATOM 3050 C C . GLN A 1 207 ? 64.35012 64.87182 15.02865 1.000 68.86679 207 GLN A C 1
ATOM 3051 O O . GLN A 1 207 ? 65.51240 64.45128 14.94301 1.000 71.37596 207 GLN A O 1
ATOM 3065 N N . ALA A 1 208 ? 63.33147 64.25005 14.43794 1.000 64.28535 208 ALA A N 1
ATOM 3066 C CA . ALA A 1 208 ? 63.58130 63.04926 13.64965 1.000 66.44308 208 ALA A CA 1
ATOM 3067 C C . ALA A 1 208 ? 64.61218 63.32975 12.56431 1.000 64.67747 208 ALA A C 1
ATOM 3068 O O . ALA A 1 208 ? 65.57599 62.57505 12.39954 1.000 65.95226 208 ALA A O 1
ATOM 3075 N N . LEU A 1 209 ? 64.45809 64.45140 11.84874 1.000 62.72147 209 LEU A N 1
ATOM 3076 C CA . LEU A 1 209 ? 65.42651 64.79580 10.81385 1.000 61.58926 209 LEU A CA 1
ATOM 3077 C C . LEU A 1 209 ? 66.83241 64.78272 11.39019 1.000 65.44112 209 LEU A C 1
ATOM 3078 O O . LEU A 1 209 ? 67.74697 64.15572 10.83914 1.000 65.74453 209 LEU A O 1
ATOM 3094 N N . LYS A 1 210 ? 67.00296 65.43418 12.54405 1.000 68.20972 210 LYS A N 1
ATOM 3095 C CA . LYS A 1 210 ? 68.31679 65.50300 13.17029 1.000 70.19697 210 LYS A CA 1
ATOM 3096 C C . LYS A 1 210 ? 68.83959 64.10175 13.42799 1.000 72.69027 210 LYS A C 1
ATOM 3097 O O . LYS A 1 210 ? 69.97273 63.77502 13.04708 1.000 74.70621 210 LYS A O 1
ATOM 3116 N N . CYS A 1 211 ? 67.98241 63.22548 13.96815 1.000 75.46845 211 CYS A N 1
ATOM 3117 C CA . CYS A 1 211 ? 68.38725 61.84731 14.22810 1.000 77.30129 211 CYS A CA 1
ATOM 3118 C C . CYS A 1 211 ? 68.98147 61.23086 12.96661 1.000 75.86562 211 CYS A C 1
ATOM 3119 O O . CYS A 1 211 ? 70.04548 60.60497 13.00587 1.000 76.43116 211 CYS A O 1
ATOM 3127 N N . PHE A 1 212 ? 68.29938 61.39824 11.82826 1.000 73.71804 212 PHE A N 1
ATOM 3128 C CA . PHE A 1 212 ? 68.78936 60.78748 10.59785 1.000 70.95678 212 PHE A CA 1
ATOM 3129 C C . PHE A 1 212 ? 70.11507 61.40556 10.16372 1.000 71.08716 212 PHE A C 1
ATOM 3130 O O . PHE A 1 212 ? 71.05990 60.67883 9.82631 1.000 74.34560 212 PHE A O 1
ATOM 3147 N N . SER A 1 213 ? 70.23971 62.73643 10.25113 1.000 68.91430 213 SER A N 1
ATOM 3148 C CA . SER A 1 213 ? 71.45823 63.38853 9.77365 1.000 69.54758 213 SER A CA 1
ATOM 3149 C C . SER A 1 213 ? 72.68715 62.83910 10.49048 1.000 74.60712 213 SER A C 1
ATOM 3150 O O . SER A 1 213 ? 73.68426 62.47940 9.85464 1.000 76.32626 213 SER A O 1
ATOM 3158 N N . VAL A 1 214 ? 72.62721 62.74991 11.82031 1.000 79.51534 214 VAL A N 1
ATOM 3159 C CA . VAL A 1 214 ? 73.77186 62.25448 12.57426 1.000 83.15771 214 VAL A CA 1
ATOM 3160 C C . VAL A 1 214 ? 73.89087 60.74435 12.41414 1.000 84.39142 214 VAL A C 1
ATOM 3161 O O . VAL A 1 214 ? 74.99408 60.18737 12.49550 1.000 85.39369 214 VAL A O 1
ATOM 3174 N N . LEU A 1 215 ? 72.76569 60.05685 12.18652 1.000 85.95467 215 LEU A N 1
ATOM 3175 C CA . LEU A 1 215 ? 72.79639 58.60208 12.07802 1.000 87.54625 215 LEU A CA 1
ATOM 3176 C C . LEU A 1 215 ? 73.44026 58.15015 10.77307 1.000 86.81104 215 LEU A C 1
ATOM 3177 O O . LEU A 1 215 ? 73.97746 57.04067 10.70294 1.000 89.04459 215 LEU A O 1
ATOM 3193 N N . ALA A 1 216 ? 73.40676 58.99015 9.73793 1.000 84.58743 216 ALA A N 1
ATOM 3194 C CA . ALA A 1 216 ? 73.90523 58.61821 8.42132 1.000 85.52813 216 ALA A CA 1
ATOM 3195 C C . ALA A 1 216 ? 75.13421 59.41873 8.00325 1.000 86.42508 216 ALA A C 1
ATOM 3196 O O . ALA A 1 216 ? 75.46991 59.44437 6.81479 1.000 84.61282 216 ALA A O 1
ATOM 3203 N N . PHE A 1 217 ? 75.82004 60.06540 8.95036 1.000 88.70363 217 PHE A N 1
ATOM 3204 C CA . PHE A 1 217 ? 76.90839 60.96708 8.58399 1.000 87.04249 217 PHE A CA 1
ATOM 3205 C C . PHE A 1 217 ? 77.99006 60.22874 7.80349 1.000 90.24268 217 PHE A C 1
ATOM 3206 O O . PHE A 1 217 ? 78.31561 60.59280 6.66622 1.000 92.47596 217 PHE A O 1
ATOM 3223 N N . GLU A 1 218 ? 78.56047 59.18327 8.39689 1.000 91.96340 218 GLU A N 1
ATOM 3224 C CA . GLU A 1 218 ? 79.59523 58.41213 7.72042 1.000 95.16430 218 GLU A CA 1
ATOM 3225 C C . GLU A 1 218 ? 79.30493 56.92323 7.82054 1.000 99.31733 218 GLU A C 1
ATOM 3226 O O . GLU A 1 218 ? 80.22533 56.10163 7.89133 1.000 104.05597 218 GLU A O 1
ATOM 3238 N N . ASN A 1 219 ? 78.02189 56.56631 7.82039 1.000 98.46284 219 ASN A N 1
ATOM 3239 C CA . ASN A 1 219 ? 77.58669 55.17444 7.86112 1.000 100.31184 219 ASN A CA 1
ATOM 3240 C C . ASN A 1 219 ? 76.89927 54.88909 6.53421 1.000 96.86713 219 ASN A C 1
ATOM 3241 O O . ASN A 1 219 ? 75.69054 55.12581 6.39119 1.000 94.36205 219 ASN A O 1
ATOM 3252 N N . PRO A 1 220 ? 77.61623 54.37821 5.53307 1.000 97.84762 220 PRO A N 1
ATOM 3253 C CA . PRO A 1 220 ? 76.95042 54.06531 4.26027 1.000 97.55474 220 PRO A CA 1
ATOM 3254 C C . PRO A 1 220 ? 75.85903 53.02008 4.39810 1.000 99.80714 220 PRO A C 1
ATOM 3255 O O . PRO A 1 220 ? 74.87356 53.06588 3.65141 1.000 97.66787 220 PRO A O 1
ATOM 3266 N N . GLN A 1 221 ? 75.99955 52.07892 5.33391 1.000 103.15401 221 GLN A N 1
ATOM 3267 C CA . GLN A 1 221 ? 75.00131 51.02511 5.48197 1.000 104.07862 221 GLN A CA 1
ATOM 3268 C C . GLN A 1 221 ? 73.63351 51.60587 5.81493 1.000 98.89853 221 GLN A C 1
ATOM 3269 O O . GLN A 1 221 ? 72.62045 51.20677 5.22973 1.000 100.03851 221 GLN A O 1
ATOM 3283 N N . VAL A 1 222 ? 73.57747 52.53939 6.76840 1.000 92.85356 222 VAL A N 1
ATOM 3284 C CA . VAL A 1 222 ? 72.28632 53.09914 7.14994 1.000 89.35185 222 VAL A CA 1
ATOM 3285 C C . VAL A 1 222 ? 71.71867 53.93519 6.01056 1.000 86.18962 222 VAL A C 1
ATOM 3286 O O . VAL A 1 222 ? 70.51607 53.88206 5.72389 1.000 85.56754 222 VAL A O 1
ATOM 3299 N N . SER A 1 223 ? 72.57805 54.68417 5.31382 1.000 85.37391 223 SER A N 1
ATOM 3300 C CA . SER A 1 223 ? 72.11371 55.50304 4.19952 1.000 82.71238 223 SER A CA 1
ATOM 3301 C C . SER A 1 223 ? 71.37131 54.65760 3.16970 1.000 85.42373 223 SER A C 1
ATOM 3302 O O . SER A 1 223 ? 70.26747 55.01334 2.73903 1.000 84.62024 223 SER A O 1
ATOM 3327 N N . THR A 1 225 ? 69.88239 51.85188 3.66626 1.000 100.47740 225 THR A N 1
ATOM 3328 C CA . THR A 1 225 ? 68.60354 51.50414 4.27372 1.000 98.23136 225 THR A CA 1
ATOM 3329 C C . THR A 1 225 ? 67.61824 52.65918 4.13743 1.000 92.64554 225 THR A C 1
ATOM 3330 O O . THR A 1 225 ? 66.44644 52.44915 3.80571 1.000 95.62077 225 THR A O 1
ATOM 3341 N N . LEU A 1 226 ? 68.08137 53.89257 4.36394 1.000 84.92751 226 LEU A N 1
ATOM 3342 C CA . LEU A 1 226 ? 67.17909 55.03240 4.28692 1.000 79.89661 226 LEU A CA 1
ATOM 3343 C C . LEU A 1 226 ? 66.61259 55.20662 2.88217 1.000 80.99862 226 LEU A C 1
ATOM 3344 O O . LEU A 1 226 ? 65.49030 55.69943 2.72398 1.000 83.85951 226 LEU A O 1
ATOM 3360 N N . VAL A 1 227 ? 67.35527 54.80107 1.85143 1.000 79.26785 227 VAL A N 1
ATOM 3361 C CA . VAL A 1 227 ? 66.87225 55.00281 0.48848 1.000 76.65828 227 VAL A CA 1
ATOM 3362 C C . VAL A 1 227 ? 65.57573 54.23943 0.26621 1.000 76.59027 227 VAL A C 1
ATOM 3363 O O . VAL A 1 227 ? 64.67469 54.71052 -0.43832 1.000 76.46360 227 VAL A O 1
ATOM 3376 N N . ASN A 1 228 ? 65.46332 53.04907 0.85338 1.000 79.15310 228 ASN A N 1
ATOM 3377 C CA . ASN A 1 228 ? 64.33844 52.16114 0.60376 1.000 80.91765 228 ASN A CA 1
ATOM 3378 C C . ASN A 1 228 ? 63.29018 52.20015 1.70296 1.000 82.29919 228 ASN A C 1
ATOM 3379 O O . ASN A 1 228 ? 62.29464 51.47570 1.61067 1.000 88.48752 228 ASN A O 1
ATOM 3390 N N . VAL A 1 229 ? 63.48794 53.01069 2.74310 1.000 77.47098 229 VAL A N 1
ATOM 3391 C CA . VAL A 1 229 ? 62.48184 53.12356 3.79037 1.000 76.05554 229 VAL A CA 1
ATOM 3392 C C . VAL A 1 229 ? 61.24887 53.81506 3.22739 1.000 75.42553 229 VAL A C 1
ATOM 3393 O O . VAL A 1 229 ? 61.34803 54.81319 2.49932 1.000 71.97283 229 VAL A O 1
ATOM 3406 N N . LEU A 1 230 ? 60.07672 53.28342 3.55981 1.000 78.93828 230 LEU A N 1
ATOM 3407 C CA . LEU A 1 230 ? 58.81229 53.80343 3.05975 1.000 80.39995 230 LEU A CA 1
ATOM 3408 C C . LEU A 1 230 ? 57.99778 54.28171 4.24932 1.000 82.09900 230 LEU A C 1
ATOM 3409 O O . LEU A 1 230 ? 57.73742 53.50659 5.17698 1.000 85.89221 230 LEU A O 1
ATOM 3425 N N . VAL A 1 231 ? 57.60174 55.55254 4.22196 1.000 80.44342 231 VAL A N 1
ATOM 3426 C CA . VAL A 1 231 ? 56.80536 56.16225 5.28497 1.000 80.97171 231 VAL A CA 1
ATOM 3427 C C . VAL A 1 231 ? 55.57135 56.79046 4.64585 1.000 82.70927 231 VAL A C 1
ATOM 3428 O O . VAL A 1 231 ? 55.68712 57.74501 3.86715 1.000 82.98393 231 VAL A O 1
ATOM 3441 N N . ASP A 1 232 ? 54.39454 56.24917 4.96228 1.000 83.35480 232 ASP A N 1
ATOM 3442 C CA . ASP A 1 232 ? 53.12237 56.78050 4.46965 1.000 83.83360 232 ASP A CA 1
ATOM 3443 C C . ASP A 1 232 ? 53.08200 56.84427 2.94203 1.000 85.10153 232 ASP A C 1
ATOM 3444 O O . ASP A 1 232 ? 52.62249 57.82488 2.35164 1.000 84.80856 232 ASP A O 1
ATOM 3453 N N . GLY A 1 233 ? 53.57327 55.78663 2.29566 1.000 86.50606 233 GLY A N 1
ATOM 3454 C CA . GLY A 1 233 ? 53.51835 55.65352 0.85450 1.000 87.04213 233 GLY A CA 1
ATOM 3455 C C . GLY A 1 233 ? 54.57843 56.40353 0.07980 1.000 82.75927 233 GLY A C 1
ATOM 3456 O O . GLY A 1 233 ? 54.57634 56.33600 -1.15676 1.000 83.11195 233 GLY A O 1
ATOM 3460 N N . GLU A 1 234 ? 55.47990 57.10934 0.75756 1.000 79.50641 234 GLU A N 1
ATOM 3461 C CA . GLU A 1 234 ? 56.55644 57.85729 0.12453 1.000 76.49122 234 GLU A CA 1
ATOM 3462 C C . GLU A 1 234 ? 57.90287 57.30171 0.56999 1.000 73.39600 234 GLU A C 1
ATOM 3463 O O . GLU A 1 234 ? 58.08299 56.95210 1.74277 1.000 73.01079 234 GLU A O 1
ATOM 3475 N N . LEU A 1 235 ? 58.83392 57.19195 -0.37410 1.000 70.09684 235 LEU A N 1
ATOM 3476 C CA . LEU A 1 235 ? 60.20477 56.84355 -0.02905 1.000 64.93339 235 LEU A CA 1
ATOM 3477 C C . LEU A 1 235 ? 60.85615 58.00378 0.71830 1.000 61.23332 235 LEU A C 1
ATOM 3478 O O . LEU A 1 235 ? 60.55696 59.17819 0.48181 1.000 57.52499 235 LEU A O 1
ATOM 3494 N N . LEU A 1 236 ? 61.74202 57.65847 1.64694 1.000 64.71857 236 LEU A N 1
ATOM 3495 C CA . LEU A 1 236 ? 62.25778 58.65058 2.58502 1.000 63.63507 236 LEU A CA 1
ATOM 3496 C C . LEU A 1 236 ? 62.93012 59.82042 1.88087 1.000 61.33101 236 LEU A C 1
ATOM 3497 O O . LEU A 1 236 ? 62.70652 60.97221 2.29819 1.000 63.80775 236 LEU A O 1
ATOM 3513 N N . PRO A 1 237 ? 63.75167 59.61760 0.84983 1.000 59.87125 237 PRO A N 1
ATOM 3514 C CA . PRO A 1 237 ? 64.33751 60.77667 0.15523 1.000 56.87317 237 PRO A CA 1
ATOM 3515 C C . PRO A 1 237 ? 63.29072 61.72107 -0.40736 1.000 58.11300 237 PRO A C 1
ATOM 3516 O O . PRO A 1 237 ? 63.55155 62.92462 -0.51276 1.000 56.34418 237 PRO A O 1
ATOM 3527 N N . GLN A 1 238 ? 62.10942 61.21135 -0.77345 1.000 64.19048 238 GLN A N 1
ATOM 3528 C CA . GLN A 1 238 ? 61.04040 62.08271 -1.24653 1.000 68.85023 238 GLN A CA 1
ATOM 3529 C C . GLN A 1 238 ? 60.54812 62.98403 -0.12534 1.000 67.05616 238 GLN A C 1
ATOM 3530 O O . GLN A 1 238 ? 60.19948 64.14656 -0.36097 1.000 69.26050 238 GLN A O 1
ATOM 3544 N N . ILE A 1 239 ? 60.50645 62.45999 1.10248 1.000 63.85318 239 ILE A N 1
ATOM 3545 C CA . ILE A 1 239 ? 60.17776 63.29216 2.25527 1.000 61.08160 239 ILE A CA 1
ATOM 3546 C C . ILE A 1 239 ? 61.26335 64.33337 2.48698 1.000 58.59664 239 ILE A C 1
ATOM 3547 O O . ILE A 1 239 ? 60.96697 65.49569 2.78824 1.000 58.89220 239 ILE A O 1
ATOM 3563 N N . PHE A 1 240 ? 62.53727 63.93982 2.36159 1.000 56.86322 240 PHE A N 1
ATOM 3564 C CA . PHE A 1 240 ? 63.60741 64.91579 2.55578 1.000 54.84733 240 PHE A CA 1
ATOM 3565 C C . PHE A 1 240 ? 63.49873 66.04652 1.53362 1.000 53.85473 240 PHE A C 1
ATOM 3566 O O . PHE A 1 240 ? 63.60516 67.22849 1.88435 1.000 54.38225 240 PHE A O 1
ATOM 3583 N N . VAL A 1 241 ? 63.27272 65.70202 0.26141 1.000 53.50523 241 VAL A N 1
ATOM 3584 C CA . VAL A 1 241 ? 63.20237 66.72319 -0.78159 1.000 52.51523 241 VAL A CA 1
ATOM 3585 C C . VAL A 1 241 ? 62.10839 67.73324 -0.46483 1.000 55.17956 241 VAL A C 1
ATOM 3586 O O . VAL A 1 241 ? 62.28325 68.94033 -0.67332 1.000 56.29598 241 VAL A O 1
ATOM 3599 N N . LYS A 1 242 ? 60.97175 67.26974 0.06242 1.000 58.32154 242 LYS A N 1
ATOM 3600 C CA . LYS A 1 242 ? 59.93469 68.21539 0.46040 1.000 61.22365 242 LYS A CA 1
ATOM 3601 C C . LYS A 1 242 ? 60.41112 69.11889 1.59251 1.000 58.87437 242 LYS A C 1
ATOM 3602 O O . LYS A 1 242 ? 59.94222 70.25606 1.72174 1.000 57.90204 242 LYS A O 1
ATOM 3638 N N . LEU A 1 244 ? 63.28072 70.39178 1.86146 1.000 59.78786 244 LEU A N 1
ATOM 3639 C CA . LEU A 1 244 ? 64.16590 71.40707 1.30331 1.000 57.48174 244 LEU A CA 1
ATOM 3640 C C . LEU A 1 244 ? 63.41875 72.65338 0.83797 1.000 61.31291 244 LEU A C 1
ATOM 3641 O O . LEU A 1 244 ? 64.06402 73.66499 0.53376 1.000 62.99874 244 LEU A O 1
ATOM 3657 N N . GLN A 1 245 ? 62.08673 72.60378 0.77909 1.000 62.58492 245 GLN A N 1
ATOM 3658 C CA . GLN A 1 245 ? 61.30729 73.69235 0.20683 1.000 67.13792 245 GLN A CA 1
ATOM 3659 C C . GLN A 1 245 ? 61.46575 74.97496 1.01530 1.000 71.94841 245 GLN A C 1
ATOM 3660 O O . GLN A 1 245 ? 61.69843 74.94755 2.22672 1.000 72.48771 245 GLN A O 1
ATOM 3674 N N . ARG A 1 246 ? 61.33122 76.11639 0.32325 1.000 77.59807 246 ARG A N 1
ATOM 3675 C CA . ARG A 1 246 ? 61.52511 77.41581 0.96423 1.000 82.21201 246 ARG A CA 1
ATOM 3676 C C . ARG A 1 246 ? 60.44897 77.72533 2.00137 1.000 87.73614 246 ARG A C 1
ATOM 3677 O O . ARG A 1 246 ? 60.71226 78.47769 2.94677 1.000 88.22717 246 ARG A O 1
ATOM 3698 N N . ASP A 1 247 ? 59.23642 77.17786 1.84863 1.000 91.70183 247 ASP A N 1
ATOM 3699 C CA . ASP A 1 247 ? 58.19192 77.44179 2.83436 1.000 96.78505 247 ASP A CA 1
ATOM 3700 C C . ASP A 1 247 ? 58.53525 76.83334 4.18792 1.000 91.67825 247 ASP A C 1
ATOM 3701 O O . ASP A 1 247 ? 58.02104 77.29362 5.21352 1.000 92.67295 247 ASP A O 1
ATOM 3710 N N . LYS A 1 248 ? 59.39048 75.81306 4.21276 1.000 81.15345 248 LYS A N 1
ATOM 3711 C CA . LYS A 1 248 ? 59.77932 75.19518 5.46624 1.000 73.34696 248 LYS A CA 1
ATOM 3712 C C . LYS A 1 248 ? 60.77815 76.08725 6.19723 1.000 69.11224 248 LYS A C 1
ATOM 3713 O O . LYS A 1 248 ? 61.41302 76.95453 5.59074 1.000 69.70636 248 LYS A O 1
ATOM 3732 N N . PRO A 1 249 ? 60.92909 75.90358 7.50918 1.000 63.76097 249 PRO A N 1
ATOM 3733 C CA . PRO A 1 249 ? 61.91697 76.69678 8.25189 1.000 62.50378 249 PRO A CA 1
ATOM 3734 C C . PRO A 1 249 ? 63.33268 76.42394 7.76903 1.000 61.01758 249 PRO A C 1
ATOM 3735 O O . PRO A 1 249 ? 63.63350 75.38018 7.18371 1.000 60.53371 249 PRO A O 1
ATOM 3746 N N . ILE A 1 250 ? 64.21886 77.38203 8.04352 1.000 62.46762 250 ILE A N 1
ATOM 3747 C CA . ILE A 1 250 ? 65.58671 77.29896 7.53462 1.000 63.26274 250 ILE A CA 1
ATOM 3748 C C . ILE A 1 250 ? 66.30657 76.08475 8.10937 1.000 63.87469 250 ILE A C 1
ATOM 3749 O O . ILE A 1 250 ? 66.97311 75.33824 7.38045 1.000 65.17839 250 ILE A O 1
ATOM 3765 N N . GLU A 1 251 ? 66.16575 75.84744 9.41315 1.000 66.34282 251 GLU A N 1
ATOM 3766 C CA . GLU A 1 251 ? 66.80433 74.68639 10.02359 1.000 67.41059 251 GLU A CA 1
ATOM 3767 C C . GLU A 1 251 ? 66.39762 73.41316 9.28899 1.000 67.16951 251 GLU A C 1
ATOM 3768 O O . GLU A 1 251 ? 67.24335 72.69409 8.73708 1.000 68.44522 251 GLU A O 1
ATOM 3797 N N . GLN A 1 253 ? 65.41862 72.98718 6.41760 1.000 52.64822 253 GLN A N 1
ATOM 3798 C CA . GLN A 1 253 ? 66.01852 72.86430 5.09382 1.000 52.03901 253 GLN A CA 1
ATOM 3799 C C . GLN A 1 253 ? 67.46447 72.40749 5.20351 1.000 53.89423 253 GLN A C 1
ATOM 3800 O O . GLN A 1 253 ? 67.84594 71.36585 4.65334 1.000 57.00100 253 GLN A O 1
ATOM 3814 N N . LEU A 1 254 ? 68.27239 73.15057 5.96240 1.000 53.58614 254 LEU A N 1
ATOM 3815 C CA . LEU A 1 254 ? 69.69933 72.85089 6.03566 1.000 55.65878 254 LEU A CA 1
ATOM 3816 C C . LEU A 1 254 ? 69.91854 71.39748 6.43787 1.000 58.03332 254 LEU A C 1
ATOM 3817 O O . LEU A 1 254 ? 70.64175 70.65153 5.76108 1.000 59.65377 254 LEU A O 1
ATOM 3833 N N . THR A 1 255 ? 69.22835 70.95387 7.49532 1.000 57.70411 255 THR A N 1
ATOM 3834 C CA . THR A 1 255 ? 69.38750 69.57997 7.95724 1.000 57.86307 255 THR A CA 1
ATOM 3835 C C . THR A 1 255 ? 68.98732 68.58612 6.87423 1.000 58.75657 255 THR A C 1
ATOM 3836 O O . THR A 1 255 ? 69.71712 67.62050 6.60875 1.000 61.34777 255 THR A O 1
ATOM 3847 N N . SER A 1 256 ? 67.85728 68.82434 6.19995 1.000 57.01786 256 SER A N 1
ATOM 3848 C CA . SER A 1 256 ? 67.48350 67.92962 5.11172 1.000 56.21552 256 SER A CA 1
ATOM 3849 C C . SER A 1 256 ? 68.62367 67.82983 4.11555 1.000 56.50707 256 SER A C 1
ATOM 3850 O O . SER A 1 256 ? 69.07111 66.72821 3.76949 1.000 57.83538 256 SER A O 1
ATOM 3858 N N . ALA A 1 257 ? 69.17902 68.97886 3.72074 1.000 55.45569 257 ALA A N 1
ATOM 3859 C CA . ALA A 1 257 ? 70.25542 68.94677 2.74196 1.000 55.26854 257 ALA A CA 1
ATOM 3860 C C . ALA A 1 257 ? 71.40607 68.09806 3.25564 1.000 56.99992 257 ALA A C 1
ATOM 3861 O O . ALA A 1 257 ? 71.91016 67.21827 2.53901 1.000 58.16799 257 ALA A O 1
ATOM 3868 N N . LYS A 1 258 ? 71.74521 68.25351 4.53901 1.000 59.77310 258 LYS A N 1
ATOM 3869 C CA . LYS A 1 258 ? 72.81533 67.44250 5.10584 1.000 64.68583 258 LYS A CA 1
ATOM 3870 C C . LYS A 1 258 ? 72.51758 65.96655 4.89791 1.000 64.86981 258 LYS A C 1
ATOM 3871 O O . LYS A 1 258 ? 73.32772 65.23452 4.31080 1.000 68.00060 258 LYS A O 1
ATOM 3890 N N . CYS A 1 259 ? 71.32006 65.52633 5.30155 1.000 62.20452 259 CYS A N 1
ATOM 3891 C CA . CYS A 1 259 ? 70.97967 64.11889 5.13860 1.000 60.99814 259 CYS A CA 1
ATOM 3892 C C . CYS A 1 259 ? 71.24282 63.68819 3.70365 1.000 59.71681 259 CYS A C 1
ATOM 3893 O O . CYS A 1 259 ? 72.01723 62.75498 3.44573 1.000 61.80586 259 CYS A O 1
ATOM 3901 N N . LEU A 1 260 ? 70.67223 64.42137 2.74449 1.000 55.04751 260 LEU A N 1
ATOM 3902 C CA . LEU A 1 260 ? 70.78807 63.98207 1.36151 1.000 51.45416 260 LEU A CA 1
ATOM 3903 C C . LEU A 1 260 ? 72.24401 63.96260 0.92868 1.000 51.64493 260 LEU A C 1
ATOM 3904 O O . LEU A 1 260 ? 72.70876 62.97857 0.34040 1.000 57.63759 260 LEU A O 1
ATOM 3920 N N . THR A 1 261 ? 73.00952 64.99356 1.29079 1.000 49.19847 261 THR A N 1
ATOM 3921 C CA . THR A 1 261 ? 74.40633 65.00839 0.86775 1.000 51.33516 261 THR A CA 1
ATOM 3922 C C . THR A 1 261 ? 75.12365 63.78711 1.41543 1.000 54.65593 261 THR A C 1
ATOM 3923 O O . THR A 1 261 ? 75.85985 63.10626 0.69042 1.000 58.76342 261 THR A O 1
ATOM 3934 N N . TYR A 1 262 ? 74.86876 63.45445 2.68215 1.000 56.83101 262 TYR A N 1
ATOM 3935 C CA . TYR A 1 262 ? 75.50329 62.27741 3.25904 1.000 58.05546 262 TYR A CA 1
ATOM 3936 C C . TYR A 1 262 ? 75.08096 61.02310 2.50403 1.000 60.26513 262 TYR A C 1
ATOM 3937 O O . TYR A 1 262 ? 75.92638 60.19812 2.13028 1.000 65.77900 262 TYR A O 1
ATOM 3972 N N . CYS A 1 264 ? 74.15107 60.94769 -0.47396 1.000 59.35342 264 CYS A N 1
ATOM 3973 C CA . CYS A 1 264 ? 74.82252 61.05283 -1.76284 1.000 61.97955 264 CYS A CA 1
ATOM 3974 C C . CYS A 1 264 ? 76.29163 60.67406 -1.63658 1.000 65.03314 264 CYS A C 1
ATOM 3975 O O . CYS A 1 264 ? 76.84900 60.01450 -2.52252 1.000 66.93785 264 CYS A O 1
ATOM 3983 N N . ARG A 1 265 ? 76.93109 61.07273 -0.53336 1.000 64.26260 265 ARG A N 1
ATOM 3984 C CA . ARG A 1 265 ? 78.34441 60.76905 -0.35138 1.000 67.98705 265 ARG A CA 1
ATOM 3985 C C . ARG A 1 265 ? 78.56625 59.27949 -0.11523 1.000 74.11909 265 ARG A C 1
ATOM 3986 O O . ARG A 1 265 ? 79.56801 58.71565 -0.57273 1.000 81.82282 265 ARG A O 1
ATOM 4007 N N . ALA A 1 266 ? 77.64111 58.62164 0.58770 1.000 73.20005 266 ALA A N 1
ATOM 4008 C CA . ALA A 1 266 ? 77.77166 57.19179 0.84268 1.000 73.14141 266 ALA A CA 1
ATOM 4009 C C . ALA A 1 266 ? 77.60180 56.34691 -0.41672 1.000 71.62530 266 ALA A C 1
ATOM 4010 O O . ALA A 1 266 ? 78.09648 55.21567 -0.45863 1.000 76.31393 266 ALA A O 1
ATOM 4017 N N . GLY A 1 267 ? 76.91916 56.85984 -1.43556 1.000 66.90185 267 GLY A N 1
ATOM 4018 C CA . GLY A 1 267 ? 76.64647 56.11074 -2.64609 1.000 68.20034 267 GLY A CA 1
ATOM 4019 C C . GLY A 1 267 ? 75.19830 55.70265 -2.80019 1.000 69.61896 267 GLY A C 1
ATOM 4020 O O . GLY A 1 267 ? 74.82703 55.17186 -3.85643 1.000 71.23871 267 GLY A O 1
ATOM 4024 N N . ALA A 1 268 ? 74.36963 55.92860 -1.77661 1.000 68.02660 268 ALA A N 1
ATOM 4025 C CA . ALA A 1 268 ? 72.96416 55.55293 -1.85199 1.000 66.26972 268 ALA A CA 1
ATOM 4026 C C . ALA A 1 268 ? 72.20583 56.40507 -2.86041 1.000 64.01133 268 ALA A C 1
ATOM 4027 O O . ALA A 1 268 ? 71.21455 55.94314 -3.43912 1.000 63.87638 268 ALA A O 1
ATOM 4034 N N . ILE A 1 269 ? 72.63984 57.64653 -3.06713 1.000 62.55956 269 ILE A N 1
ATOM 4035 C CA . ILE A 1 269 ? 72.04438 58.54736 -4.04528 1.000 61.05153 269 ILE A CA 1
ATOM 4036 C C . ILE A 1 269 ? 73.12590 58.92833 -5.04414 1.000 63.29369 269 ILE A C 1
ATOM 4037 O O . ILE A 1 269 ? 74.27331 59.18832 -4.66109 1.000 64.03721 269 ILE A O 1
ATOM 4053 N N . ARG A 1 270 ? 72.76230 58.95963 -6.32119 1.000 66.28859 270 ARG A N 1
ATOM 4054 C CA . ARG A 1 270 ? 73.72659 59.28734 -7.36001 1.000 70.23943 270 ARG A CA 1
ATOM 4055 C C . ARG A 1 270 ? 73.96018 60.79430 -7.43108 1.000 65.21765 270 ARG A C 1
ATOM 4056 O O . ARG A 1 270 ? 73.05409 61.59945 -7.19380 1.000 63.76247 270 ARG A O 1
ATOM 4077 N N . THR A 1 271 ? 75.19461 61.16928 -7.78222 1.000 65.89787 271 THR A N 1
ATOM 4078 C CA . THR A 1 271 ? 75.54467 62.57637 -7.95123 1.000 65.39952 271 THR A CA 1
ATOM 4079 C C . THR A 1 271 ? 74.80348 63.23245 -9.11040 1.000 66.27332 271 THR A C 1
ATOM 4080 O O . THR A 1 271 ? 74.69005 64.46255 -9.13393 1.000 66.40314 271 THR A O 1
ATOM 4091 N N . ASP A 1 272 ? 74.33356 62.45701 -10.08787 1.000 68.13024 272 ASP A N 1
ATOM 4092 C CA . ASP A 1 272 ? 73.53446 62.99796 -11.18115 1.000 68.54471 272 ASP A CA 1
ATOM 4093 C C . ASP A 1 272 ? 72.03875 62.95560 -10.88786 1.000 68.95010 272 ASP A C 1
ATOM 4094 O O . ASP A 1 272 ? 71.24270 63.34154 -11.75064 1.000 69.91623 272 ASP A O 1
ATOM 4103 N N . ASP A 1 273 ? 71.64438 62.50668 -9.69618 1.000 68.14190 273 ASP A N 1
ATOM 4104 C CA . ASP A 1 273 ? 70.23498 62.37068 -9.35932 1.000 68.15628 273 ASP A CA 1
ATOM 4105 C C . ASP A 1 273 ? 69.55964 63.73556 -9.30199 1.000 66.66715 273 ASP A C 1
ATOM 4106 O O . ASP A 1 273 ? 70.17828 64.74965 -8.96651 1.000 65.78458 273 ASP A O 1
ATOM 4115 N N . SER A 1 274 ? 68.27126 63.75291 -9.65429 1.000 66.93977 274 SER A N 1
ATOM 4116 C CA . SER A 1 274 ? 67.52649 65.00543 -9.66740 1.000 66.54569 274 SER A CA 1
ATOM 4117 C C . SER A 1 274 ? 67.50739 65.65023 -8.28842 1.000 61.33984 274 SER A C 1
ATOM 4118 O O . SER A 1 274 ? 67.67102 66.86875 -8.16616 1.000 59.84877 274 SER A O 1
ATOM 4126 N N . CYS A 1 275 ? 67.32023 64.85099 -7.23234 1.000 61.03037 275 CYS A N 1
ATOM 4127 C CA . CYS A 1 275 ? 67.22262 65.42586 -5.89170 1.000 56.85453 275 CYS A CA 1
ATOM 4128 C C . CYS A 1 275 ? 68.48135 66.19138 -5.50493 1.000 55.20317 275 CYS A C 1
ATOM 4129 O O . CYS A 1 275 ? 68.41298 67.12541 -4.69740 1.000 55.61581 275 CYS A O 1
ATOM 4137 N N . ILE A 1 276 ? 69.63209 65.81705 -6.06316 1.000 52.78053 276 ILE A N 1
ATOM 4138 C CA . ILE A 1 276 ? 70.87620 66.50042 -5.73160 1.000 50.29686 276 ILE A CA 1
ATOM 4139 C C . ILE A 1 276 ? 71.04441 67.75938 -6.57594 1.000 51.62453 276 ILE A C 1
ATOM 4140 O O . ILE A 1 276 ? 71.30982 68.84553 -6.04732 1.000 53.59477 276 ILE A O 1
ATOM 4156 N N . VAL A 1 277 ? 70.90710 67.63487 -7.89914 1.000 53.41910 277 VAL A N 1
ATOM 4157 C CA . VAL A 1 277 ? 71.25641 68.74106 -8.78587 1.000 54.40612 277 VAL A CA 1
ATOM 4158 C C . VAL A 1 277 ? 70.16211 69.80557 -8.82668 1.000 56.56829 277 VAL A C 1
ATOM 4159 O O . VAL A 1 277 ? 70.45696 70.98533 -9.04024 1.000 58.00107 277 VAL A O 1
ATOM 4172 N N . LEU A 1 278 ? 68.89387 69.42322 -8.65002 1.000 58.77690 278 LEU A N 1
ATOM 4173 C CA . LEU A 1 278 ? 67.78561 70.35967 -8.78106 1.000 59.24653 278 LEU A CA 1
ATOM 4174 C C . LEU A 1 278 ? 67.23089 70.85625 -7.45216 1.000 60.01030 278 LEU A C 1
ATOM 4175 O O . LEU A 1 278 ? 66.50637 71.85769 -7.44537 1.000 61.77853 278 LEU A O 1
ATOM 4191 N N . LYS A 1 279 ? 67.55778 70.20681 -6.33404 1.000 60.76437 279 LYS A N 1
ATOM 4192 C CA . LYS A 1 279 ? 66.98117 70.58590 -5.04765 1.000 60.56504 279 LYS A CA 1
ATOM 4193 C C . LYS A 1 279 ? 68.02265 70.77735 -3.95377 1.000 57.48882 279 LYS A C 1
ATOM 4194 O O . LYS A 1 279 ? 68.07214 71.84238 -3.32570 1.000 57.51265 279 LYS A O 1
ATOM 4213 N N . THR A 1 280 ? 68.86004 69.76250 -3.71988 1.000 53.45834 280 THR A N 1
ATOM 4214 C CA . THR A 1 280 ? 69.80445 69.82499 -2.61112 1.000 49.49268 280 THR A CA 1
ATOM 4215 C C . THR A 1 280 ? 70.85044 70.90814 -2.84109 1.000 49.33924 280 THR A C 1
ATOM 4216 O O . THR A 1 280 ? 71.01583 71.81472 -2.01715 1.000 55.15318 280 THR A O 1
ATOM 4227 N N . LEU A 1 281 ? 71.57364 70.82582 -3.95434 1.000 47.31183 281 LEU A N 1
ATOM 4228 C CA . LEU A 1 281 ? 72.60939 71.81715 -4.24682 1.000 50.19729 281 LEU A CA 1
ATOM 4229 C C . LEU A 1 281 ? 72.03189 73.22083 -4.40122 1.000 51.13527 281 LEU A C 1
ATOM 4230 O O . LEU A 1 281 ? 72.58590 74.17096 -3.80826 1.000 52.72404 281 LEU A O 1
ATOM 4246 N N . PRO A 1 282 ? 70.94636 73.43155 -5.15197 1.000 50.15383 282 PRO A N 1
ATOM 4247 C CA . PRO A 1 282 ? 70.33100 74.76600 -5.16112 1.000 50.65753 282 PRO A CA 1
ATOM 4248 C C . PRO A 1 282 ? 69.93580 75.23432 -3.77977 1.000 52.30029 282 PRO A C 1
ATOM 4249 O O . PRO A 1 282 ? 70.09934 76.41582 -3.45823 1.000 56.79417 282 PRO A O 1
ATOM 4260 N N . CYS A 1 283 ? 69.40258 74.33750 -2.94867 1.000 50.88015 283 CYS A N 1
ATOM 4261 C CA . CYS A 1 283 ? 69.07943 74.72208 -1.58065 1.000 49.74598 283 CYS A CA 1
ATOM 4262 C C . CYS A 1 283 ? 70.31671 75.22289 -0.84971 1.000 46.93031 283 CYS A C 1
ATOM 4263 O O . CYS A 1 283 ? 70.26505 76.24551 -0.15786 1.000 49.56106 283 CYS A O 1
ATOM 4271 N N . LEU A 1 284 ? 71.43882 74.51451 -0.98816 1.000 46.38469 284 LEU A N 1
ATOM 4272 C CA . LEU A 1 284 ? 72.63508 74.90075 -0.24866 1.000 49.28318 284 LEU A CA 1
ATOM 4273 C C . LEU A 1 284 ? 73.15741 76.25826 -0.70675 1.000 57.87817 284 LEU A C 1
ATOM 4274 O O . LEU A 1 284 ? 73.66150 77.03369 0.11640 1.000 61.10450 284 LEU A O 1
ATOM 4290 N N . VAL A 1 285 ? 73.05516 76.57675 -2.00546 1.000 60.83076 285 VAL A N 1
ATOM 4291 C CA . VAL A 1 285 ? 73.49631 77.91768 -2.40091 1.000 63.00530 285 VAL A CA 1
ATOM 4292 C C . VAL A 1 285 ? 72.58182 78.97862 -1.78583 1.000 64.43429 285 VAL A C 1
ATOM 4293 O O . VAL A 1 285 ? 73.03434 80.07859 -1.44930 1.000 70.80753 285 VAL A O 1
ATOM 4306 N N . ARG A 1 286 ? 71.29340 78.66844 -1.61263 1.000 62.09431 286 ARG A N 1
ATOM 4307 C CA . ARG A 1 286 ? 70.38054 79.60002 -0.95830 1.000 65.25501 286 ARG A CA 1
ATOM 4308 C C . ARG A 1 286 ? 70.73257 79.81914 0.50883 1.000 69.00980 286 ARG A C 1
ATOM 4309 O O . ARG A 1 286 ? 70.28988 80.81146 1.09621 1.000 71.54094 286 ARG A O 1
ATOM 4347 N N . CYS A 1 288 ? 73.74947 80.35535 1.52299 1.000 70.52801 288 CYS A N 1
ATOM 4348 C CA . CYS A 1 288 ? 74.94282 81.19267 1.52773 1.000 71.22656 288 CYS A CA 1
ATOM 4349 C C . CYS A 1 288 ? 74.64120 82.66951 1.30633 1.000 75.54914 288 CYS A C 1
ATOM 4350 O O . CYS A 1 288 ? 75.57612 83.45990 1.13232 1.000 78.98523 288 CYS A O 1
ATOM 4358 N N . SER A 1 289 ? 73.37043 83.05917 1.30786 1.000 76.06649 289 SER A N 1
ATOM 4359 C CA . SER A 1 289 ? 73.00230 84.42941 0.98849 1.000 80.73729 289 SER A CA 1
ATOM 4360 C C . SER A 1 289 ? 73.32262 85.37808 2.14550 1.000 84.20362 289 SER A C 1
ATOM 4361 O O . SER A 1 289 ? 73.40133 84.98307 3.31274 1.000 83.49550 289 SER A O 1
ATOM 4369 N N . LYS A 1 290 ? 73.49099 86.65940 1.79958 1.000 86.71688 290 LYS A N 1
ATOM 4370 C CA . LYS A 1 290 ? 73.74751 87.68114 2.80883 1.000 90.07872 290 LYS A CA 1
ATOM 4371 C C . LYS A 1 290 ? 72.63630 87.71310 3.84900 1.000 94.23832 290 LYS A C 1
ATOM 4372 O O . LYS A 1 290 ? 72.89592 87.89878 5.04419 1.000 97.08312 290 LYS A O 1
ATOM 4391 N N . GLU A 1 291 ? 71.38935 87.51919 3.41160 1.000 94.86656 291 GLU A N 1
ATOM 4392 C CA . GLU A 1 291 ? 70.24486 87.56988 4.31123 1.000 93.96729 291 GLU A CA 1
ATOM 4393 C C . GLU A 1 291 ? 70.26622 86.44973 5.33988 1.000 86.04935 291 GLU A C 1
ATOM 4394 O O . GLU A 1 291 ? 69.63763 86.58222 6.39449 1.000 87.54263 291 GLU A O 1
ATOM 4406 N N . ARG A 1 292 ? 70.96922 85.35673 5.05873 1.000 80.57911 292 ARG A N 1
ATOM 4407 C CA . ARG A 1 292 ? 71.02292 84.23507 5.98250 1.000 77.10043 292 ARG A CA 1
ATOM 4408 C C . ARG A 1 292 ? 71.92927 84.55599 7.16633 1.000 77.80660 292 ARG A C 1
ATOM 4409 O O . ARG A 1 292 ? 72.79554 85.43563 7.11073 1.000 81.52000 292 ARG A O 1
ATOM 4430 N N . LEU A 1 293 ? 71.71031 83.82631 8.25438 1.000 74.36562 293 LEU A N 1
ATOM 4431 C CA . LEU A 1 293 ? 72.50416 84.01396 9.45394 1.000 74.73120 293 LEU A CA 1
ATOM 4432 C C . LEU A 1 293 ? 73.91772 83.47641 9.22969 1.000 74.01183 293 LEU A C 1
ATOM 4433 O O . LEU A 1 293 ? 74.15276 82.59853 8.39273 1.000 70.39409 293 LEU A O 1
ATOM 4449 N N . LEU A 1 294 ? 74.86901 84.00488 10.00411 1.000 76.76698 294 LEU A N 1
ATOM 4450 C CA . LEU A 1 294 ? 76.26147 83.59368 9.84185 1.000 76.45170 294 LEU A CA 1
ATOM 4451 C C . LEU A 1 294 ? 76.42203 82.08422 9.99502 1.000 75.71956 294 LEU A C 1
ATOM 4452 O O . LEU A 1 294 ? 77.09547 81.43219 9.18700 1.000 75.84853 294 LEU A O 1
ATOM 4468 N N . GLU A 1 295 ? 75.81210 81.50847 11.03196 1.000 77.39957 295 GLU A N 1
ATOM 4469 C CA . GLU A 1 295 ? 75.94659 80.07403 11.25864 1.000 76.19029 295 GLU A CA 1
ATOM 4470 C C . GLU A 1 295 ? 75.34716 79.29042 10.10149 1.000 70.73828 295 GLU A C 1
ATOM 4471 O O . GLU A 1 295 ? 75.90498 78.27355 9.66537 1.000 70.87555 295 GLU A O 1
ATOM 4483 N N . GLU A 1 296 ? 74.21651 79.76043 9.57804 1.000 67.45643 296 GLU A N 1
ATOM 4484 C CA . GLU A 1 296 ? 73.59967 79.09610 8.43631 1.000 62.24851 296 GLU A CA 1
ATOM 4485 C C . GLU A 1 296 ? 74.48567 79.19394 7.20276 1.000 58.27892 296 GLU A C 1
ATOM 4486 O O . GLU A 1 296 ? 74.58998 78.23549 6.43676 1.000 55.99103 296 GLU A O 1
ATOM 4498 N N . ARG A 1 297 ? 75.14343 80.33457 6.99234 1.000 61.82373 297 ARG A N 1
ATOM 4499 C CA . ARG A 1 297 ? 76.02756 80.45197 5.83621 1.000 60.08790 297 ARG A CA 1
ATOM 4500 C C . ARG A 1 297 ? 77.22191 79.51787 5.97191 1.000 57.31665 297 ARG A C 1
ATOM 4501 O O . ARG A 1 297 ? 77.63925 78.88442 4.99459 1.000 56.07695 297 ARG A O 1
ATOM 4522 N N . VAL A 1 298 ? 77.79015 79.42318 7.17514 1.000 58.77422 298 VAL A N 1
ATOM 4523 C CA . VAL A 1 298 ? 78.93119 78.53619 7.38270 1.000 61.41721 298 VAL A CA 1
ATOM 4524 C C . VAL A 1 298 ? 78.53322 77.08950 7.11535 1.000 66.82076 298 VAL A C 1
ATOM 4525 O O . VAL A 1 298 ? 79.23250 76.35575 6.40368 1.000 67.16395 298 VAL A O 1
ATOM 4538 N N . GLU A 1 299 ? 77.38550 76.66242 7.65972 1.000 71.78227 299 GLU A N 1
ATOM 4539 C CA . GLU A 1 299 ? 76.97910 75.26655 7.50539 1.000 71.92814 299 GLU A CA 1
ATOM 4540 C C . GLU A 1 299 ? 76.56320 74.96203 6.07220 1.000 68.75435 299 GLU A C 1
ATOM 4541 O O . GLU A 1 299 ? 76.90467 73.90271 5.54075 1.000 69.24697 299 GLU A O 1
ATOM 4553 N N . GLY A 1 300 ? 75.83955 75.87269 5.41981 1.000 65.56726 300 GLY A N 1
ATOM 4554 C CA . GLY A 1 300 ? 75.49370 75.65452 4.02778 1.000 62.48138 300 GLY A CA 1
ATOM 4555 C C . GLY A 1 300 ? 76.72141 75.53646 3.14710 1.000 63.99274 300 GLY A C 1
ATOM 4556 O O . GLY A 1 300 ? 76.80849 74.63639 2.30744 1.000 64.27237 300 GLY A O 1
ATOM 4560 N N . ALA A 1 301 ? 77.70751 76.41603 3.35140 1.000 65.26745 301 ALA A N 1
ATOM 4561 C CA . ALA A 1 301 ? 78.91482 76.36546 2.53641 1.000 65.17974 301 ALA A CA 1
ATOM 4562 C C . ALA A 1 301 ? 79.70985 75.08809 2.78997 1.000 64.71699 301 ALA A C 1
ATOM 4563 O O . ALA A 1 301 ? 80.15937 74.43040 1.84394 1.000 66.22137 301 ALA A O 1
ATOM 4570 N N . GLU A 1 302 ? 79.89758 74.71498 4.05984 1.000 64.26344 302 GLU A N 1
ATOM 4571 C CA . GLU A 1 302 ? 80.68379 73.51927 4.35952 1.000 64.23612 302 GLU A CA 1
ATOM 4572 C C . GLU A 1 302 ? 79.97103 72.25267 3.89628 1.000 61.75490 302 GLU A C 1
ATOM 4573 O O . GLU A 1 302 ? 80.61744 71.30826 3.41996 1.000 62.98890 302 GLU A O 1
ATOM 4585 N N . THR A 1 303 ? 78.63927 72.21358 4.00918 1.000 58.06704 303 THR A N 1
ATOM 4586 C CA . THR A 1 303 ? 77.89234 71.06113 3.52212 1.000 54.28629 303 THR A CA 1
ATOM 4587 C C . THR A 1 303 ? 77.95745 70.97321 2.00269 1.000 52.50365 303 THR A C 1
ATOM 4588 O O . THR A 1 303 ? 78.09882 69.87686 1.44438 1.000 54.79426 303 THR A O 1
ATOM 4599 N N . LEU A 1 304 ? 77.86672 72.11274 1.31170 1.000 49.27717 304 LEU A N 1
ATOM 4600 C CA . LEU A 1 304 ? 78.00498 72.09449 -0.14059 1.000 50.34747 304 LEU A CA 1
ATOM 4601 C C . LEU A 1 304 ? 79.40000 71.64680 -0.55523 1.000 54.67448 304 LEU A C 1
ATOM 4602 O O . LEU A 1 304 ? 79.55786 70.92861 -1.54971 1.000 60.17884 304 LEU A O 1
ATOM 4618 N N . ALA A 1 305 ? 80.42801 72.06779 0.18744 1.000 54.74533 305 ALA A N 1
ATOM 4619 C CA . ALA A 1 305 ? 81.78251 71.60320 -0.09826 1.000 57.39059 305 ALA A CA 1
ATOM 4620 C C . ALA A 1 305 ? 81.88920 70.09652 0.09423 1.000 58.43248 305 ALA A C 1
ATOM 4621 O O . ALA A 1 305 ? 82.56053 69.40604 -0.67934 1.000 61.41876 305 ALA A O 1
ATOM 4628 N N . TYR A 1 306 ? 81.23432 69.57091 1.12973 1.000 59.81153 306 TYR A N 1
ATOM 4629 C CA . TYR A 1 306 ? 81.20787 68.12769 1.33737 1.000 60.69724 306 TYR A CA 1
ATOM 4630 C C . TYR A 1 306 ? 80.52918 67.42884 0.16781 1.000 61.02440 306 TYR A C 1
ATOM 4631 O O . TYR A 1 306 ? 80.99829 66.38622 -0.30380 1.000 64.83525 306 TYR A O 1
ATOM 4649 N N . LEU A 1 307 ? 79.43888 68.01274 -0.33538 1.000 58.36254 307 LEU A N 1
ATOM 4650 C CA . LEU A 1 307 ? 78.67482 67.38431 -1.40913 1.000 55.37944 307 LEU A CA 1
ATOM 4651 C C . LEU A 1 307 ? 79.45921 67.36664 -2.71694 1.000 60.51499 307 LEU A C 1
ATOM 4652 O O . LEU A 1 307 ? 79.53310 66.32992 -3.38722 1.000 63.10344 307 LEU A O 1
ATOM 4668 N N . ILE A 1 308 ? 80.07103 68.50222 -3.09036 1.000 62.69389 308 ILE A N 1
ATOM 4669 C CA . ILE A 1 308 ? 80.64648 68.64461 -4.42674 1.000 65.06006 308 ILE A CA 1
ATOM 4670 C C . ILE A 1 308 ? 82.07498 68.12668 -4.52692 1.000 71.32221 308 ILE A C 1
ATOM 4671 O O . ILE A 1 308 ? 82.59941 67.99732 -5.64456 1.000 74.00995 308 ILE A O 1
ATOM 4687 N N . GLU A 1 309 ? 82.72436 67.83442 -3.40397 1.000 77.22151 309 GLU A N 1
ATOM 4688 C CA . GLU A 1 309 ? 84.13775 67.46607 -3.43821 1.000 85.73530 309 GLU A CA 1
ATOM 4689 C C . GLU A 1 309 ? 84.42218 66.27099 -4.33676 1.000 86.40117 309 GLU A C 1
ATOM 4690 O O . GLU A 1 309 ? 85.38957 66.32984 -5.11617 1.000 89.59044 309 GLU A O 1
ATOM 4702 N N . PRO A 1 310 ? 83.66369 65.17270 -4.28205 1.000 83.56835 310 PRO A N 1
ATOM 4703 C CA . PRO A 1 310 ? 84.06720 63.98034 -5.04718 1.000 85.58358 310 PRO A CA 1
ATOM 4704 C C . PRO A 1 310 ? 83.83293 64.08137 -6.54958 1.000 85.85712 310 PRO A C 1
ATOM 4705 O O . PRO A 1 310 ? 84.60115 63.48115 -7.31251 1.000 88.31133 310 PRO A O 1
ATOM 4716 N N . ASP A 1 311 ? 82.81475 64.81801 -7.00350 1.000 84.15748 311 ASP A N 1
ATOM 4717 C CA . ASP A 1 311 ? 82.39537 64.79996 -8.40240 1.000 82.80349 311 ASP A CA 1
ATOM 4718 C C . ASP A 1 311 ? 82.64311 66.14624 -9.07070 1.000 76.20488 311 ASP A C 1
ATOM 4719 O O . ASP A 1 311 ? 82.25088 67.19179 -8.54343 1.000 73.19952 311 ASP A O 1
ATOM 4728 N N . VAL A 1 312 ? 83.27551 66.10689 -10.24707 1.000 74.46749 312 VAL A N 1
ATOM 4729 C CA . VAL A 1 312 ? 83.60307 67.32961 -10.97244 1.000 70.77242 312 VAL A CA 1
ATOM 4730 C C . VAL A 1 312 ? 82.34915 67.97978 -11.55257 1.000 70.00009 312 VAL A C 1
ATOM 4731 O O . VAL A 1 312 ? 82.22040 69.21529 -11.56102 1.000 73.25926 312 VAL A O 1
ATOM 4744 N N . GLU A 1 313 ? 81.40662 67.17183 -12.04693 1.000 67.43952 313 GLU A N 1
ATOM 4745 C CA . GLU A 1 313 ? 80.21062 67.73703 -12.66081 1.000 69.12745 313 GLU A CA 1
ATOM 4746 C C . GLU A 1 313 ? 79.40902 68.55126 -11.65688 1.000 68.99887 313 GLU A C 1
ATOM 4747 O O . GLU A 1 313 ? 78.88234 69.62459 -11.99007 1.000 72.97538 313 GLU A O 1
ATOM 4759 N N . LEU A 1 314 ? 79.31222 68.06485 -10.41681 1.000 64.82834 314 LEU A N 1
ATOM 4760 C CA . LEU A 1 314 ? 78.64711 68.84789 -9.38385 1.000 59.35384 314 LEU A CA 1
ATOM 4761 C C . LEU A 1 314 ? 79.38272 70.15535 -9.14670 1.000 58.10496 314 LEU A C 1
ATOM 4762 O O . LEU A 1 314 ? 78.75419 71.19911 -8.95736 1.000 58.96952 314 LEU A O 1
ATOM 4778 N N . GLN A 1 315 ? 80.71745 70.12003 -9.15265 1.000 58.86341 315 GLN A N 1
ATOM 4779 C CA . GLN A 1 315 ? 81.48036 71.34581 -8.95818 1.000 59.10474 315 GLN A CA 1
ATOM 4780 C C . GLN A 1 315 ? 81.12243 72.37480 -10.01942 1.000 64.46779 315 GLN A C 1
ATOM 4781 O O . GLN A 1 315 ? 80.87899 73.54654 -9.70690 1.000 67.31551 315 GLN A O 1
ATOM 4795 N N . ARG A 1 316 ? 81.05783 71.95292 -11.28325 1.000 68.26739 316 ARG A N 1
ATOM 4796 C CA . ARG A 1 316 ? 80.72872 72.90813 -12.33871 1.000 71.79364 316 ARG A CA 1
ATOM 4797 C C . ARG A 1 316 ? 79.30691 73.44253 -12.16893 1.000 70.68308 316 ARG A C 1
ATOM 4798 O O . ARG A 1 316 ? 79.07482 74.66738 -12.18252 1.000 71.17036 316 ARG A O 1
ATOM 4819 N N . ILE A 1 317 ? 78.34209 72.53387 -11.98217 1.000 68.69908 317 ILE A N 1
ATOM 4820 C CA . ILE A 1 317 ? 76.95412 72.94965 -11.80751 1.000 66.96082 317 ILE A CA 1
ATOM 4821 C C . ILE A 1 317 ? 76.83989 73.94670 -10.66183 1.000 65.67352 317 ILE A C 1
ATOM 4822 O O . ILE A 1 317 ? 76.15402 74.97117 -10.77192 1.000 68.69185 317 ILE A O 1
ATOM 4838 N N . ALA A 1 318 ? 77.51363 73.66861 -9.54580 1.000 61.69924 318 ALA A N 1
ATOM 4839 C CA . ALA A 1 318 ? 77.48340 74.58717 -8.42086 1.000 60.34341 318 ALA A CA 1
ATOM 4840 C C . ALA A 1 318 ? 78.09253 75.92527 -8.80112 1.000 62.84702 318 ALA A C 1
ATOM 4841 O O . ALA A 1 318 ? 77.57033 76.98176 -8.42797 1.000 64.44549 318 ALA A O 1
ATOM 4848 N N . SER A 1 319 ? 79.18551 75.90264 -9.56765 1.000 64.62199 319 SER A N 1
ATOM 4849 C CA . SER A 1 319 ? 79.84545 77.14674 -9.94309 1.000 65.13106 319 SER A CA 1
ATOM 4850 C C . SER A 1 319 ? 78.92654 78.04680 -10.75262 1.000 65.58367 319 SER A C 1
ATOM 4851 O O . SER A 1 319 ? 79.08927 79.27303 -10.72852 1.000 67.79383 319 SER A O 1
ATOM 4859 N N . ILE A 1 320 ? 77.96519 77.46865 -11.47768 1.000 65.09968 320 ILE A N 1
ATOM 4860 C CA . ILE A 1 320 ? 77.07257 78.27903 -12.30864 1.000 67.05205 320 ILE A CA 1
ATOM 4861 C C . ILE A 1 320 ? 75.68130 78.44843 -11.69298 1.000 66.61319 320 ILE A C 1
ATOM 4862 O O . ILE A 1 320 ? 74.75702 78.89457 -12.38332 1.000 69.70734 320 ILE A O 1
ATOM 4878 N N . THR A 1 321 ? 75.50947 78.12079 -10.41284 1.000 63.61391 321 THR A N 1
ATOM 4879 C CA . THR A 1 321 ? 74.19285 78.10489 -9.78191 1.000 61.34609 321 THR A CA 1
ATOM 4880 C C . THR A 1 321 ? 73.98795 79.34872 -8.91832 1.000 65.21099 321 THR A C 1
ATOM 4881 O O . THR A 1 321 ? 74.70294 79.54615 -7.93067 1.000 65.04991 321 THR A O 1
ATOM 4892 N N . ASP A 1 322 ? 73.01022 80.18058 -9.29430 1.000 68.33281 322 ASP A N 1
ATOM 4893 C CA . ASP A 1 322 ? 72.53674 81.29588 -8.46274 1.000 70.13341 322 ASP A CA 1
ATOM 4894 C C . ASP A 1 322 ? 73.67566 82.16788 -7.93553 1.000 70.61803 322 ASP A C 1
ATOM 4895 O O . ASP A 1 322 ? 73.70166 82.54356 -6.76063 1.000 71.00268 322 ASP A O 1
ATOM 4904 N N . HIS A 1 323 ? 74.62897 82.49815 -8.80328 1.000 71.07811 323 HIS A N 1
ATOM 4905 C CA . HIS A 1 323 ? 75.68091 83.44799 -8.44330 1.000 71.48641 323 HIS A CA 1
ATOM 4906 C C . HIS A 1 323 ? 76.38473 83.02370 -7.15597 1.000 69.08204 323 HIS A C 1
ATOM 4907 O O . HIS A 1 323 ? 76.66217 83.84042 -6.27319 1.000 68.83834 323 HIS A O 1
ATOM 4921 N N . LEU A 1 324 ? 76.68309 81.72792 -7.04970 1.000 66.35365 324 LEU A N 1
ATOM 4922 C CA . LEU A 1 324 ? 77.32604 81.21968 -5.84403 1.000 64.46488 324 LEU A CA 1
ATOM 4923 C C . LEU A 1 324 ? 78.64736 81.93393 -5.59327 1.000 71.15185 324 LEU A C 1
ATOM 4924 O O . LEU A 1 324 ? 78.89944 82.43180 -4.48950 1.000 73.53183 324 LEU A O 1
ATOM 4940 N N . ILE A 1 325 ? 79.50472 82.00134 -6.61357 1.000 78.07880 325 ILE A N 1
ATOM 4941 C CA . ILE A 1 325 ? 80.83096 82.58211 -6.42920 1.000 82.66942 325 ILE A CA 1
ATOM 4942 C C . ILE A 1 325 ? 80.73583 84.04799 -6.04518 1.000 83.23727 325 ILE A C 1
ATOM 4943 O O . ILE A 1 325 ? 81.62398 84.57792 -5.36381 1.000 86.23403 325 ILE A O 1
ATOM 4959 N N . ALA A 1 326 ? 79.68171 84.73466 -6.49061 1.000 81.08206 326 ALA A N 1
ATOM 4960 C CA . ALA A 1 326 ? 79.47465 86.11702 -6.07273 1.000 84.23285 326 ALA A CA 1
ATOM 4961 C C . ALA A 1 326 ? 79.07990 86.18184 -4.60200 1.000 82.92990 326 ALA A C 1
ATOM 4962 O O . ALA A 1 326 ? 79.64865 86.96197 -3.82802 1.000 85.78115 326 ALA A O 1
ATOM 4986 N N . LEU A 1 328 ? 79.63364 84.01663 -2.25515 1.000 71.08298 328 LEU A N 1
ATOM 4987 C CA . LEU A 1 328 ? 80.79888 83.67178 -1.44704 1.000 69.92266 328 LEU A CA 1
ATOM 4988 C C . LEU A 1 328 ? 81.70588 84.87819 -1.24823 1.000 73.18710 328 LEU A C 1
ATOM 4989 O O . LEU A 1 328 ? 82.27670 85.05802 -0.16723 1.000 74.58204 328 LEU A O 1
ATOM 5005 N N . ALA A 1 329 ? 81.85475 85.71975 -2.27620 1.000 76.42457 329 ALA A N 1
ATOM 5006 C CA . ALA A 1 329 ? 82.68729 86.90638 -2.11246 1.000 81.16888 329 ALA A CA 1
ATOM 5007 C C . ALA A 1 329 ? 82.15431 87.78635 -0.99024 1.000 84.15374 329 ALA A C 1
ATOM 5008 O O . ALA A 1 329 ? 82.93743 88.39027 -0.24428 1.000 88.71637 329 ALA A O 1
ATOM 5015 N N . ASP A 1 330 ? 80.82682 87.82948 -0.82286 1.000 83.29640 330 ASP A N 1
ATOM 5016 C CA . ASP A 1 330 ? 80.22028 88.63777 0.22630 1.000 85.43041 330 ASP A CA 1
ATOM 5017 C C . ASP A 1 330 ? 80.51782 88.10529 1.62089 1.000 80.58678 330 ASP A C 1
ATOM 5018 O O . ASP A 1 330 ? 80.23050 88.80034 2.60202 1.000 83.82301 330 ASP A O 1
ATOM 5027 N N . TYR A 1 331 ? 81.08712 86.90114 1.73646 1.000 73.84483 331 TYR A N 1
ATOM 5028 C CA . TYR A 1 331 ? 81.55705 86.44684 3.03738 1.000 71.73654 331 TYR A CA 1
ATOM 5029 C C . TYR A 1 331 ? 82.68028 87.33976 3.54716 1.000 77.37458 331 TYR A C 1
ATOM 5030 O O . TYR A 1 331 ? 82.84962 87.49606 4.76077 1.000 80.34504 331 TYR A O 1
ATOM 5048 N N . PHE A 1 332 ? 83.45628 87.92624 2.64112 1.000 69.85066 332 PHE A N 1
ATOM 5049 C CA . PHE A 1 332 ? 84.60786 88.73912 3.01994 1.000 73.12730 332 PHE A CA 1
ATOM 5050 C C . PHE A 1 332 ? 84.25230 90.20873 3.20660 1.000 81.87428 332 PHE A C 1
ATOM 5051 O O . PHE A 1 332 ? 85.12783 91.00782 3.55371 1.000 79.95647 332 PHE A O 1
ATOM 5068 N N . LYS A 1 333 ? 82.99070 90.57102 3.00711 1.000 92.53335 333 LYS A N 1
ATOM 5069 C CA . LYS A 1 333 ? 82.50157 91.93033 3.17793 1.000 104.98868 333 LYS A CA 1
ATOM 5070 C C . LYS A 1 333 ? 81.88827 92.08849 4.56415 1.000 118.74381 333 LYS A C 1
ATOM 5071 O O . LYS A 1 333 ? 81.32637 91.14571 5.12836 1.000 119.02457 333 LYS A O 1
ATOM 5090 N N . TYR A 1 334 ? 82.01866 93.29435 5.11629 1.000 130.36475 334 TYR A N 1
ATOM 5091 C CA . TYR A 1 334 ? 81.55911 93.55354 6.47213 1.000 137.81263 334 TYR A CA 1
ATOM 5092 C C . TYR A 1 334 ? 80.03883 93.47012 6.58166 1.000 142.57854 334 TYR A C 1
ATOM 5093 O O . TYR A 1 334 ? 79.31732 93.73448 5.61608 1.000 146.72446 334 TYR A O 1
ATOM 5111 N N . PRO A 1 335 ? 79.53022 93.09853 7.75961 1.000 138.02922 335 PRO A N 1
ATOM 5112 C CA . PRO A 1 335 ? 78.09084 92.85052 7.89663 1.000 136.58020 335 PRO A CA 1
ATOM 5113 C C . PRO A 1 335 ? 77.27595 94.10359 7.61943 1.000 137.96479 335 PRO A C 1
ATOM 5114 O O . PRO A 1 335 ? 77.72527 95.23059 7.84209 1.000 140.56945 335 PRO A O 1
ATOM 5125 N N . SER A 1 336 ? 76.06048 93.89200 7.12872 1.000 136.91284 336 SER A N 1
ATOM 5126 C CA . SER A 1 336 ? 75.16655 94.99591 6.81057 1.000 141.52545 336 SER A CA 1
ATOM 5127 C C . SER A 1 336 ? 73.70606 94.57633 6.94755 1.000 143.62022 336 SER A C 1
ATOM 5128 O O . SER A 1 336 ? 73.39830 93.38931 7.05950 1.000 139.60344 336 SER A O 1
ATOM 5136 N N . ASP A 1 343 ? 69.44997 93.22384 18.02925 1.000 154.46056 343 ASP A N 1
ATOM 5137 C CA . ASP A 1 343 ? 70.21813 92.90902 16.83104 1.000 147.73105 343 ASP A CA 1
ATOM 5138 C C . ASP A 1 343 ? 71.67580 93.32341 16.99165 1.000 147.89867 343 ASP A C 1
ATOM 5139 O O . ASP A 1 343 ? 72.53950 92.87423 16.24027 1.000 141.37125 343 ASP A O 1
ATOM 5148 N N . ILE A 1 344 ? 71.94308 94.19097 17.97206 1.000 158.85436 344 ILE A N 1
ATOM 5149 C CA . ILE A 1 344 ? 73.31264 94.63442 18.21289 1.000 159.73683 344 ILE A CA 1
ATOM 5150 C C . ILE A 1 344 ? 74.16469 93.47636 18.71921 1.000 154.78867 344 ILE A C 1
ATOM 5151 O O . ILE A 1 344 ? 75.34815 93.35941 18.37419 1.000 150.26339 344 ILE A O 1
ATOM 5167 N N . LYS A 1 345 ? 73.58219 92.60132 19.54294 1.000 157.61910 345 LYS A N 1
ATOM 5168 C CA . LYS A 1 345 ? 74.31436 91.41932 19.98389 1.000 155.14866 345 LYS A CA 1
ATOM 5169 C C . LYS A 1 345 ? 74.60786 90.49612 18.80724 1.000 148.10013 345 LYS A C 1
ATOM 5170 O O . LYS A 1 345 ? 75.68103 89.88853 18.74561 1.000 143.89076 345 LYS A O 1
ATOM 5189 N N . ARG A 1 346 ? 73.68436 90.40732 17.84294 1.000 147.52969 346 ARG A N 1
ATOM 5190 C CA . ARG A 1 346 ? 73.94612 89.62468 16.63830 1.000 142.60964 346 ARG A CA 1
ATOM 5191 C C . ARG A 1 346 ? 75.05749 90.25032 15.79965 1.000 136.49563 346 ARG A C 1
ATOM 5192 O O . ARG A 1 346 ? 75.89713 89.53621 15.24262 1.000 129.95008 346 ARG A O 1
ATOM 5213 N N . LEU A 1 347 ? 75.08213 91.58132 15.69471 1.000 137.37825 347 LEU A N 1
ATOM 5214 C CA . LEU A 1 347 ? 76.12715 92.24666 14.91796 1.000 133.10708 347 LEU A CA 1
ATOM 5215 C C . LEU A 1 347 ? 77.49993 92.05581 15.55794 1.000 129.50870 347 LEU A C 1
ATOM 5216 O O . LEU A 1 347 ? 78.49124 91.78723 14.86096 1.000 125.42751 347 LEU A O 1
ATOM 5232 N N . ASP A 1 348 ? 77.57972 92.18825 16.88407 1.000 130.05750 348 ASP A N 1
ATOM 5233 C CA . ASP A 1 348 ? 78.82755 91.89843 17.58331 1.000 128.79562 348 ASP A CA 1
ATOM 5234 C C . ASP A 1 348 ? 79.23101 90.43654 17.40479 1.000 126.04361 348 ASP A C 1
ATOM 5235 O O . ASP A 1 348 ? 80.40652 90.13104 17.15176 1.000 125.49073 348 ASP A O 1
ATOM 5244 N N . HIS A 1 349 ? 78.26514 89.51765 17.54036 1.000 125.31590 349 HIS A N 1
ATOM 5245 C CA . HIS A 1 349 ? 78.50676 88.09933 17.29833 1.000 122.02289 349 HIS A CA 1
ATOM 5246 C C . HIS A 1 349 ? 79.00486 87.82078 15.88648 1.000 115.56502 349 HIS A C 1
ATOM 5247 O O . HIS A 1 349 ? 79.80678 86.89886 15.68729 1.000 112.55975 349 HIS A O 1
ATOM 5261 N N . ASP A 1 350 ? 78.59016 88.62461 14.90487 1.000 114.23294 350 ASP A N 1
ATOM 5262 C CA . ASP A 1 350 ? 79.00142 88.36660 13.53005 1.000 107.95364 350 ASP A CA 1
ATOM 5263 C C . ASP A 1 350 ? 80.37653 88.95589 13.24916 1.000 105.77071 350 ASP A C 1
ATOM 5264 O O . ASP A 1 350 ? 81.10804 88.43542 12.40004 1.000 102.05572 350 ASP A O 1
ATOM 5273 N N . LEU A 1 351 ? 80.75205 90.02257 13.95633 1.000 109.93577 351 LEU A N 1
ATOM 5274 C CA . LEU A 1 351 ? 82.11928 90.51225 13.82798 1.000 107.98944 351 LEU A CA 1
ATOM 5275 C C . LEU A 1 351 ? 83.11015 89.61879 14.56615 1.000 104.45372 351 LEU A C 1
ATOM 5276 O O . LEU A 1 351 ? 84.26186 89.49041 14.13326 1.000 100.78369 351 LEU A O 1
ATOM 5292 N N . LYS A 1 352 ? 82.68877 88.99165 15.67006 1.000 105.93185 352 LYS A N 1
ATOM 5293 C CA . LYS A 1 352 ? 83.59899 88.11143 16.39838 1.000 103.24658 352 LYS A CA 1
ATOM 5294 C C . LYS A 1 352 ? 83.81683 86.78958 15.66682 1.000 95.05773 352 LYS A C 1
ATOM 5295 O O . LYS A 1 352 ? 84.93681 86.26711 15.64332 1.000 90.76720 352 LYS A O 1
ATOM 5314 N N . HIS A 1 353 ? 82.76015 86.23634 15.06606 1.000 93.02954 353 HIS A N 1
ATOM 5315 C CA . HIS A 1 353 ? 82.80720 84.93836 14.40084 1.000 86.66189 353 HIS A CA 1
ATOM 5316 C C . HIS A 1 353 ? 83.00636 85.03837 12.88751 1.000 78.39230 353 HIS A C 1
ATOM 5317 O O . HIS A 1 353 ? 82.77362 84.05677 12.17589 1.000 73.81464 353 HIS A O 1
ATOM 5331 N N . ALA A 1 354 ? 83.42919 86.19980 12.38044 1.000 77.26149 354 ALA A N 1
ATOM 5332 C CA . ALA A 1 354 ? 83.63851 86.35736 10.94264 1.000 71.68318 354 ALA A CA 1
ATOM 5333 C C . ALA A 1 354 ? 84.71420 85.41887 10.40986 1.000 70.81581 354 ALA A C 1
ATOM 5334 O O . ALA A 1 354 ? 84.68097 85.04163 9.22683 1.000 69.89676 354 ALA A O 1
ATOM 5341 N N . HIS A 1 355 ? 85.68983 85.05253 11.24806 1.000 73.38369 355 HIS A N 1
ATOM 5342 C CA . HIS A 1 355 ? 86.73453 84.13501 10.80378 1.000 72.40397 355 HIS A CA 1
ATOM 5343 C C . HIS A 1 355 ? 86.13670 82.80850 10.34373 1.000 74.90681 355 HIS A C 1
ATOM 5344 O O . HIS A 1 355 ? 86.60968 82.20988 9.36835 1.000 74.36254 355 HIS A O 1
ATOM 5358 N N . GLU A 1 356 ? 85.09015 82.33464 11.03032 1.000 79.95913 356 GLU A N 1
ATOM 5359 C CA . GLU A 1 356 ? 84.42349 81.10391 10.61670 1.000 78.38245 356 GLU A CA 1
ATOM 5360 C C . GLU A 1 356 ? 83.82396 81.24615 9.22444 1.000 72.58353 356 GLU A C 1
ATOM 5361 O O . GLU A 1 356 ? 83.89607 80.31895 8.40764 1.000 72.78573 356 GLU A O 1
ATOM 5373 N N . LEU A 1 357 ? 83.26448 82.41939 8.92225 1.000 69.08728 357 LEU A N 1
ATOM 5374 C CA . LEU A 1 357 ? 82.65750 82.64987 7.61543 1.000 66.82615 357 LEU A CA 1
ATOM 5375 C C . LEU A 1 357 ? 83.71193 82.66708 6.51516 1.000 66.87076 357 LEU A C 1
ATOM 5376 O O . LEU A 1 357 ? 83.54223 82.03320 5.46278 1.000 67.62395 357 LEU A O 1
ATOM 5392 N N . ARG A 1 358 ? 84.81349 83.38994 6.73825 1.000 67.13539 358 ARG A N 1
ATOM 5393 C CA . ARG A 1 358 ? 85.86978 83.43278 5.72894 1.000 65.99677 358 ARG A CA 1
ATOM 5394 C C . ARG A 1 358 ? 86.44449 82.03659 5.48918 1.000 63.98531 358 ARG A C 1
ATOM 5395 O O . ARG A 1 358 ? 86.64934 81.62035 4.33631 1.000 64.25077 358 ARG A O 1
ATOM 5416 N N . GLN A 1 359 ? 86.70721 81.29543 6.57180 1.000 63.83042 359 GLN A N 1
ATOM 5417 C CA . GLN A 1 359 ? 87.23313 79.93833 6.45025 1.000 63.14613 359 GLN A CA 1
ATOM 5418 C C . GLN A 1 359 ? 86.27134 79.03536 5.68783 1.000 61.90844 359 GLN A C 1
ATOM 5419 O O . GLN A 1 359 ? 86.69859 78.19158 4.88597 1.000 62.96357 359 GLN A O 1
ATOM 5433 N N . ALA A 1 360 ? 84.96774 79.17373 5.94534 1.000 60.81205 360 ALA A N 1
ATOM 5434 C CA . ALA A 1 360 ? 83.98229 78.40805 5.19158 1.000 58.39405 360 ALA A CA 1
ATOM 5435 C C . ALA A 1 360 ? 84.06657 78.73192 3.70625 1.000 56.83721 360 ALA A C 1
ATOM 5436 O O . ALA A 1 360 ? 84.03120 77.82847 2.85488 1.000 61.08561 360 ALA A O 1
ATOM 5443 N N . ALA A 1 361 ? 84.17188 80.02138 3.37541 1.000 54.57282 361 ALA A N 1
ATOM 5444 C CA . ALA A 1 361 ? 84.26214 80.40353 1.97229 1.000 54.08857 361 ALA A CA 1
ATOM 5445 C C . ALA A 1 361 ? 85.45730 79.73790 1.31076 1.000 53.83895 361 ALA A C 1
ATOM 5446 O O . ALA A 1 361 ? 85.35605 79.23805 0.18573 1.000 56.36575 361 ALA A O 1
ATOM 5453 N N . PHE A 1 362 ? 86.60240 79.72643 1.98792 1.000 55.42649 362 PHE A N 1
ATOM 5454 C CA . PHE A 1 362 ? 87.76677 79.07203 1.39521 1.000 57.07340 362 PHE A CA 1
ATOM 5455 C C . PHE A 1 362 ? 87.59780 77.55938 1.28503 1.000 57.63340 362 PHE A C 1
ATOM 5456 O O . PHE A 1 362 ? 88.10864 76.96028 0.33386 1.000 59.28367 362 PHE A O 1
ATOM 5473 N N . LYS A 1 363 ? 86.87616 76.92077 2.20978 1.000 58.80229 363 LYS A N 1
ATOM 5474 C CA . LYS A 1 363 ? 86.62831 75.48789 2.04654 1.000 62.44598 363 LYS A CA 1
ATOM 5475 C C . LYS A 1 363 ? 85.82910 75.22953 0.77484 1.000 62.51430 363 LYS A C 1
ATOM 5476 O O . LYS A 1 363 ? 86.15681 74.32930 -0.02114 1.000 66.00476 363 LYS A O 1
ATOM 5495 N N . LEU A 1 364 ? 84.78399 76.02856 0.55474 1.000 60.87271 364 LEU A N 1
ATOM 5496 C CA . LEU A 1 364 ? 83.96627 75.82513 -0.63824 1.000 57.28563 364 LEU A CA 1
ATOM 5497 C C . LEU A 1 364 ? 84.75247 76.17390 -1.90069 1.000 55.13119 364 LEU A C 1
ATOM 5498 O O . LEU A 1 364 ? 84.60568 75.51329 -2.93229 1.000 55.94392 364 LEU A O 1
ATOM 5514 N N . TYR A 1 365 ? 85.58223 77.21466 -1.84730 1.000 52.89555 365 TYR A N 1
ATOM 5515 C CA . TYR A 1 365 ? 86.44044 77.51733 -2.98358 1.000 52.88250 365 TYR A CA 1
ATOM 5516 C C . TYR A 1 365 ? 87.35223 76.33817 -3.30263 1.000 56.12926 365 TYR A C 1
ATOM 5517 O O . TYR A 1 365 ? 87.54786 75.98890 -4.47301 1.000 61.06451 365 TYR A O 1
ATOM 5535 N N . ALA A 1 366 ? 87.94183 75.72719 -2.27212 1.000 55.32697 366 ALA A N 1
ATOM 5536 C CA . ALA A 1 366 ? 88.85642 74.61471 -2.49854 1.000 59.20058 366 ALA A CA 1
ATOM 5537 C C . ALA A 1 366 ? 88.15347 73.43994 -3.16638 1.000 60.88440 366 ALA A C 1
ATOM 5538 O O . ALA A 1 366 ? 88.72493 72.78607 -4.04832 1.000 63.70071 366 ALA A O 1
ATOM 5545 N N . SER A 1 367 ? 86.91870 73.14331 -2.74965 1.000 58.71120 367 SER A N 1
ATOM 5546 C CA . SER A 1 367 ? 86.19119 72.05136 -3.39750 1.000 61.01089 367 SER A CA 1
ATOM 5547 C C . SER A 1 367 ? 85.74607 72.43214 -4.80980 1.000 62.08613 367 SER A C 1
ATOM 5548 O O . SER A 1 367 ? 85.77978 71.59461 -5.72097 1.000 65.59917 367 SER A O 1
ATOM 5556 N N . LEU A 1 368 ? 85.30243 73.68046 -5.00752 1.000 60.38248 368 LEU A N 1
ATOM 5557 C CA . LEU A 1 368 ? 84.82862 74.10833 -6.32145 1.000 63.81711 368 LEU A CA 1
ATOM 5558 C C . LEU A 1 368 ? 85.94238 74.07259 -7.36109 1.000 70.06642 368 LEU A C 1
ATOM 5559 O O . LEU A 1 368 ? 85.72414 73.63940 -8.49941 1.000 75.42306 368 LEU A O 1
ATOM 5575 N N . GLY A 1 369 ? 87.13964 74.51953 -6.99201 1.000 70.31706 369 GLY A N 1
ATOM 5576 C CA . GLY A 1 369 ? 88.22419 74.63566 -7.94615 1.000 75.16226 369 GLY A CA 1
ATOM 5577 C C . GLY A 1 369 ? 89.20957 73.48380 -7.90937 1.000 79.92270 369 GLY A C 1
ATOM 5578 O O . GLY A 1 369 ? 90.35311 73.62321 -8.35262 1.000 81.41489 369 GLY A O 1
ATOM 5582 N N . ALA A 1 370 ? 88.77935 72.33197 -7.39581 1.000 82.52305 370 ALA A N 1
ATOM 5583 C CA . ALA A 1 370 ? 89.69510 71.20762 -7.24335 1.000 88.98732 370 ALA A CA 1
ATOM 5584 C C . ALA A 1 370 ? 90.16451 70.67931 -8.59249 1.000 96.17904 370 ALA A C 1
ATOM 5585 O O . ALA A 1 370 ? 91.33368 70.30811 -8.74325 1.000 98.61885 370 ALA A O 1
ATOM 5592 N N . ASN A 1 371 ? 89.26949 70.62624 -9.58212 1.000 101.03334 371 ASN A N 1
ATOM 5593 C CA . ASN A 1 371 ? 89.55687 69.96818 -10.84883 1.000 108.36599 371 ASN A CA 1
ATOM 5594 C C . ASN A 1 371 ? 89.51854 70.89446 -12.05697 1.000 110.88725 371 ASN A C 1
ATOM 5595 O O . ASN A 1 371 ? 90.07436 70.53225 -13.09951 1.000 116.16509 371 ASN A O 1
ATOM 5606 N N . ASP A 1 372 ? 88.87149 72.05507 -11.96135 1.000 110.70178 372 ASP A N 1
ATOM 5607 C CA . ASP A 1 372 ? 88.70609 72.96706 -13.08920 1.000 114.87176 372 ASP A CA 1
ATOM 5608 C C . ASP A 1 372 ? 89.42492 74.27398 -12.77587 1.000 109.09192 372 ASP A C 1
ATOM 5609 O O . ASP A 1 372 ? 89.06549 74.96783 -11.81991 1.000 104.13355 372 ASP A O 1
ATOM 5618 N N . GLU A 1 373 ? 90.44078 74.60725 -13.58033 1.000 110.04415 373 GLU A N 1
ATOM 5619 C CA . GLU A 1 373 ? 91.19744 75.83485 -13.35223 1.000 106.42224 373 GLU A CA 1
ATOM 5620 C C . GLU A 1 373 ? 90.37343 77.08367 -13.63863 1.000 101.65607 373 GLU A C 1
ATOM 5621 O O . GLU A 1 373 ? 90.60156 78.12882 -13.01712 1.000 99.99174 373 GLU A O 1
ATOM 5633 N N . ASP A 1 374 ? 89.43723 77.01083 -14.58848 1.000 97.99706 374 ASP A N 1
ATOM 5634 C CA . ASP A 1 374 ? 88.63948 78.18518 -14.92191 1.000 93.61103 374 ASP A CA 1
ATOM 5635 C C . ASP A 1 374 ? 87.76111 78.60822 -13.75210 1.000 87.39491 374 ASP A C 1
ATOM 5636 O O . ASP A 1 374 ? 87.48733 79.80233 -13.57913 1.000 87.50477 374 ASP A O 1
ATOM 5645 N N . ILE A 1 375 ? 87.31199 77.65190 -12.93690 1.000 82.85472 375 ILE A N 1
ATOM 5646 C CA . ILE A 1 375 ? 86.55745 78.00080 -11.73646 1.000 77.19962 375 ILE A CA 1
ATOM 5647 C C . ILE A 1 375 ? 87.45306 78.73154 -10.73616 1.000 71.77168 375 ILE A C 1
ATOM 5648 O O . ILE A 1 375 ? 87.02779 79.70552 -10.09950 1.000 68.56082 375 ILE A O 1
ATOM 5664 N N . ARG A 1 376 ? 88.70472 78.28172 -10.57932 1.000 72.45537 376 ARG A N 1
ATOM 5665 C CA . ARG A 1 376 ? 89.64504 78.99743 -9.71626 1.000 70.01970 376 ARG A CA 1
ATOM 5666 C C . ARG A 1 376 ? 89.91412 80.40381 -10.23853 1.000 71.47271 376 ARG A C 1
ATOM 5667 O O . ARG A 1 376 ? 90.05441 81.34618 -9.45153 1.000 71.63090 376 ARG A O 1
ATOM 5688 N N . LYS A 1 377 ? 90.00752 80.56104 -11.56240 1.000 72.98011 377 LYS A N 1
ATOM 5689 C CA . LYS A 1 377 ? 90.14598 81.88962 -12.15927 1.000 73.91825 377 LYS A CA 1
ATOM 5690 C C . LYS A 1 377 ? 88.94439 82.76437 -11.83270 1.000 72.64300 377 LYS A C 1
ATOM 5691 O O . LYS A 1 377 ? 89.09628 83.93599 -11.44981 1.000 74.90265 377 LYS A O 1
ATOM 5710 N N . LYS A 1 378 ? 87.74234 82.19902 -11.94381 1.000 70.87714 378 LYS A N 1
ATOM 5711 C CA . LYS A 1 378 ? 86.53538 82.93435 -11.59113 1.000 69.80097 378 LYS A CA 1
ATOM 5712 C C . LYS A 1 378 ? 86.57826 83.38522 -10.13672 1.000 67.19407 378 LYS A C 1
ATOM 5713 O O . LYS A 1 378 ? 86.28386 84.54698 -9.82556 1.000 70.13260 378 LYS A O 1
ATOM 5732 N N . ILE A 1 379 ? 86.98914 82.49082 -9.23653 1.000 62.53480 379 ILE A N 1
ATOM 5733 C CA . ILE A 1 379 ? 87.02828 82.82791 -7.81558 1.000 58.26995 379 ILE A CA 1
ATOM 5734 C C . ILE A 1 379 ? 88.07651 83.89715 -7.54310 1.000 58.70480 379 ILE A C 1
ATOM 5735 O O . ILE A 1 379 ? 87.82651 84.85351 -6.80038 1.000 59.57514 379 ILE A O 1
ATOM 5751 N N . ILE A 1 380 ? 89.26515 83.75710 -8.13250 1.000 61.91020 380 ILE A N 1
ATOM 5752 C CA . ILE A 1 380 ? 90.30699 84.76004 -7.94094 1.000 62.47703 380 ILE A CA 1
ATOM 5753 C C . ILE A 1 380 ? 89.78635 86.12813 -8.34665 1.000 66.85801 380 ILE A C 1
ATOM 5754 O O . ILE A 1 380 ? 90.01463 87.12708 -7.65422 1.000 66.61142 380 ILE A O 1
ATOM 5770 N N . VAL A 1 381 ? 89.07030 86.19778 -9.47233 1.000 72.06726 381 VAL A N 1
ATOM 5771 C CA . VAL A 1 381 ? 88.53689 87.48418 -9.90551 1.000 75.34143 381 VAL A CA 1
ATOM 5772 C C . VAL A 1 381 ? 87.47224 87.98083 -8.93016 1.000 77.24421 381 VAL A C 1
ATOM 5773 O O . VAL A 1 381 ? 87.39094 89.18109 -8.64080 1.000 81.54774 381 VAL A O 1
ATOM 5786 N N . SER A 1 382 ? 86.63719 87.07391 -8.41021 1.000 74.77339 382 SER A N 1
ATOM 5787 C CA . SER A 1 382 ? 85.55930 87.49760 -7.52136 1.000 75.77747 382 SER A CA 1
ATOM 5788 C C . SER A 1 382 ? 86.08087 88.01534 -6.18314 1.000 76.14859 382 SER A C 1
ATOM 5789 O O . SER A 1 382 ? 85.49533 88.94454 -5.60995 1.000 77.98232 382 SER A O 1
ATOM 5797 N N . LEU A 1 383 ? 87.17508 87.44537 -5.67278 1.000 74.86184 383 LEU A N 1
ATOM 5798 C CA . LEU A 1 383 ? 87.66545 87.81117 -4.34585 1.000 80.51152 383 LEU A CA 1
ATOM 5799 C C . LEU A 1 383 ? 88.26742 89.20814 -4.26537 1.000 84.65925 383 LEU A C 1
ATOM 5800 O O . LEU A 1 383 ? 88.45867 89.71427 -3.15332 1.000 82.85439 383 LEU A O 1
ATOM 5816 N N . GLY A 1 384 ? 88.56837 89.84720 -5.38108 1.000 88.23039 384 GLY A N 1
ATOM 5817 C CA . GLY A 1 384 ? 89.17689 91.15625 -5.31007 1.000 94.13660 384 GLY A CA 1
ATOM 5818 C C . GLY A 1 384 ? 89.32796 91.76435 -6.68017 1.000 104.87031 384 GLY A C 1
ATOM 5819 O O . GLY A 1 384 ? 89.23431 91.07712 -7.70202 1.000 112.67544 384 GLY A O 1
ATOM 5823 N N . GLU A 1 385 ? 89.56363 93.07159 -6.68538 1.000 109.43407 385 GLU A N 1
ATOM 5824 C CA . GLU A 1 385 ? 89.67451 93.80893 -7.93235 1.000 115.48516 385 GLU A CA 1
ATOM 5825 C C . GLU A 1 385 ? 91.04240 93.57090 -8.55049 1.000 120.63275 385 GLU A C 1
ATOM 5826 O O . GLU A 1 385 ? 92.06491 93.55080 -7.85915 1.000 122.35006 385 GLU A O 1
ATOM 5838 N N . GLY A 1 386 ? 91.04835 93.40068 -9.86010 1.000 124.17047 386 GLY A N 1
ATOM 5839 C CA . GLY A 1 386 ? 92.22279 92.94420 -10.57597 1.000 128.48071 386 GLY A CA 1
ATOM 5840 C C . GLY A 1 386 ? 91.99670 91.56066 -11.16024 1.000 126.79594 386 GLY A C 1
ATOM 5841 O O . GLY A 1 386 ? 91.32862 90.70617 -10.56238 1.000 126.51479 386 GLY A O 1
ATOM 5845 N N . ARG A 1 387 ? 92.55412 91.33994 -12.34174 1.000 127.78228 387 ARG A N 1
ATOM 5846 C CA . ARG A 1 387 ? 92.39509 90.07074 -13.02947 1.000 126.84498 387 ARG A CA 1
ATOM 5847 C C . ARG A 1 387 ? 93.73440 89.35206 -13.09629 1.000 126.32939 387 ARG A C 1
ATOM 5848 O O . ARG A 1 387 ? 94.74503 89.98273 -13.43386 1.000 129.88331 387 ARG A O 1
ATOM 5869 N N . PRO A 1 388 ? 93.80175 88.05823 -12.78146 1.000 123.20832 388 PRO A N 1
ATOM 5870 C CA . PRO A 1 388 ? 95.09750 87.38283 -12.79799 1.000 122.54782 388 PRO A CA 1
ATOM 5871 C C . PRO A 1 388 ? 95.66568 87.36267 -14.19199 1.000 125.86874 388 PRO A C 1
ATOM 5872 O O . PRO A 1 388 ? 94.91951 87.32727 -15.19331 1.000 129.09120 388 PRO A O 1
ATOM 5883 N N . PRO A 1 389 ? 97.00387 87.39122 -14.33107 1.000 124.82684 389 PRO A N 1
ATOM 5884 C CA . PRO A 1 389 ? 97.62496 87.44295 -15.66123 1.000 129.60035 389 PRO A CA 1
ATOM 5885 C C . PRO A 1 389 ? 97.30479 86.21783 -16.51926 1.000 130.79385 389 PRO A C 1
ATOM 5886 O O . PRO A 1 389 ? 96.77866 86.36378 -17.62472 1.000 133.73931 389 PRO A O 1
ATOM 5897 N N . SER B 1 15 ? 64.42490 120.58362 9.67711 1.000 156.81883 15 SER I N 1
ATOM 5898 C CA . SER B 1 15 ? 64.96851 121.86483 10.11169 1.000 160.42324 15 SER I CA 1
ATOM 5899 C C . SER B 1 15 ? 66.15214 122.29378 9.24981 1.000 163.79465 15 SER I C 1
ATOM 5900 O O . SER B 1 15 ? 66.58243 123.44579 9.30934 1.000 166.61552 15 SER I O 1
ATOM 5907 N N . GLU B 1 16 ? 66.67938 121.36951 8.44939 1.000 163.10204 16 GLU I N 1
ATOM 5908 C CA . GLU B 1 16 ? 67.82857 121.68785 7.61546 1.000 163.40159 16 GLU I CA 1
ATOM 5909 C C . GLU B 1 16 ? 67.98785 120.64953 6.51430 1.000 158.07703 16 GLU I C 1
ATOM 5910 O O . GLU B 1 16 ? 67.62133 119.48158 6.67635 1.000 156.85792 16 GLU I O 1
ATOM 5922 N N . VAL B 1 17 ? 68.51358 121.11336 5.38286 1.000 147.05794 17 VAL I N 1
ATOM 5923 C CA . VAL B 1 17 ? 68.86233 120.28389 4.23468 1.000 137.33341 17 VAL I CA 1
ATOM 5924 C C . VAL B 1 17 ? 70.36983 120.07741 4.22643 1.000 136.70669 17 VAL I C 1
ATOM 5925 O O . VAL B 1 17 ? 71.13498 121.02598 4.44731 1.000 139.92619 17 VAL I O 1
ATOM 5938 N N . THR B 1 18 ? 70.80544 118.84542 3.98077 1.000 132.45291 18 THR I N 1
ATOM 5939 C CA . THR B 1 18 ? 72.22896 118.54215 3.98794 1.000 128.31251 18 THR I CA 1
ATOM 5940 C C . THR B 1 18 ? 72.76212 118.58172 2.55776 1.000 121.04142 18 THR I C 1
ATOM 5941 O O . THR B 1 18 ? 72.00944 118.47788 1.58578 1.000 120.14367 18 THR I O 1
ATOM 5952 N N . ALA B 1 19 ? 74.08573 118.72617 2.44058 1.000 120.01729 19 ALA I N 1
ATOM 5953 C CA . ALA B 1 19 ? 74.69838 118.93303 1.12928 1.000 115.40482 19 ALA I CA 1
ATOM 5954 C C . ALA B 1 19 ? 74.50872 117.73417 0.20656 1.000 110.73594 19 ALA I C 1
ATOM 5955 O O . ALA B 1 19 ? 74.38749 117.90282 -1.01517 1.000 109.85210 19 ALA I O 1
ATOM 5962 N N . SER B 1 20 ? 74.47941 116.52270 0.76341 1.000 106.61004 20 SER I N 1
ATOM 5963 C CA . SER B 1 20 ? 74.30010 115.33286 -0.05992 1.000 104.71837 20 SER I CA 1
ATOM 5964 C C . SER B 1 20 ? 73.01344 115.43612 -0.87049 1.000 101.35376 20 SER I C 1
ATOM 5965 O O . SER B 1 20 ? 72.99831 115.16844 -2.08245 1.000 101.54635 20 SER I O 1
ATOM 5973 N N . SER B 1 21 ? 71.91920 115.82182 -0.20554 1.000 97.84114 21 SER I N 1
ATOM 5974 C CA . SER B 1 21 ? 70.63225 115.95508 -0.87621 1.000 93.59354 21 SER I CA 1
ATOM 5975 C C . SER B 1 21 ? 70.71038 116.95900 -2.01787 1.000 94.15962 21 SER I C 1
ATOM 5976 O O . SER B 1 21 ? 70.19110 116.70894 -3.11730 1.000 93.72099 21 SER I O 1
ATOM 5984 N N . ARG B 1 22 ? 71.36185 118.10167 -1.78009 1.000 97.06139 22 ARG I N 1
ATOM 5985 C CA . ARG B 1 22 ? 71.48543 119.09851 -2.83413 1.000 98.85668 22 ARG I CA 1
ATOM 5986 C C . ARG B 1 22 ? 72.25068 118.52800 -4.01566 1.000 99.78188 22 ARG I C 1
ATOM 5987 O O . ARG B 1 22 ? 71.89778 118.77760 -5.17289 1.000 99.19597 22 ARG I O 1
ATOM 6008 N N . HIS B 1 23 ? 73.28948 117.73437 -3.74492 1.000 103.33710 23 HIS I N 1
ATOM 6009 C CA . HIS B 1 23 ? 74.07706 117.18122 -4.84033 1.000 106.92907 23 HIS I CA 1
ATOM 6010 C C . HIS B 1 23 ? 73.25175 116.20267 -5.66831 1.000 102.26414 23 HIS I C 1
ATOM 6011 O O . HIS B 1 23 ? 73.29481 116.23767 -6.90404 1.000 102.75855 23 HIS I O 1
ATOM 6025 N N . TYR B 1 24 ? 72.46704 115.34746 -5.01044 1.000 99.54145 24 TYR I N 1
ATOM 6026 C CA . TYR B 1 24 ? 71.63038 114.40122 -5.75138 1.000 97.90143 24 TYR I CA 1
ATOM 6027 C C . TYR B 1 24 ? 70.61974 115.14146 -6.62837 1.000 94.90336 24 TYR I C 1
ATOM 6028 O O . TYR B 1 24 ? 70.44877 114.83280 -7.82216 1.000 95.73584 24 TYR I O 1
ATOM 6046 N N . VAL B 1 25 ? 69.94534 116.14118 -6.05011 1.000 92.07776 25 VAL I N 1
ATOM 6047 C CA . VAL B 1 25 ? 68.91783 116.85757 -6.79879 1.000 88.92363 25 VAL I CA 1
ATOM 6048 C C . VAL B 1 25 ? 69.53573 117.63345 -7.95364 1.000 90.80673 25 VAL I C 1
ATOM 6049 O O . VAL B 1 25 ? 68.94332 117.73292 -9.03540 1.000 90.78324 25 VAL I O 1
ATOM 6062 N N . ASP B 1 26 ? 70.72180 118.20999 -7.74766 1.000 90.47152 26 ASP I N 1
ATOM 6063 C CA . ASP B 1 26 ? 71.38048 118.92089 -8.83514 1.000 93.08358 26 ASP I CA 1
ATOM 6064 C C . ASP B 1 26 ? 71.77156 117.95010 -9.94451 1.000 96.34317 26 ASP I C 1
ATOM 6065 O O . ASP B 1 26 ? 71.61279 118.26083 -11.13110 1.000 98.34136 26 ASP I O 1
ATOM 6074 N N . ARG B 1 27 ? 72.27547 116.76313 -9.58041 1.000 98.28288 27 ARG I N 1
ATOM 6075 C CA . ARG B 1 27 ? 72.61395 115.76541 -10.59079 1.000 100.74441 27 ARG I CA 1
ATOM 6076 C C . ARG B 1 27 ? 71.40077 115.34850 -11.41011 1.000 98.46634 27 ARG I C 1
ATOM 6077 O O . ARG B 1 27 ? 71.54712 114.97061 -12.57833 1.000 100.52143 27 ARG I O 1
ATOM 6098 N N . LEU B 1 28 ? 70.19675 115.42212 -10.83547 1.000 95.29502 28 LEU I N 1
ATOM 6099 C CA . LEU B 1 28 ? 69.01340 115.15612 -11.65828 1.000 92.83325 28 LEU I CA 1
ATOM 6100 C C . LEU B 1 28 ? 68.81310 116.20445 -12.75287 1.000 93.12656 28 LEU I C 1
ATOM 6101 O O . LEU B 1 28 ? 68.35065 115.87177 -13.85156 1.000 93.90348 28 LEU I O 1
ATOM 6117 N N . PHE B 1 29 ? 69.12673 117.47038 -12.47768 1.000 92.49538 29 PHE I N 1
ATOM 6118 C CA . PHE B 1 29 ? 68.94554 118.52329 -13.47442 1.000 92.93639 29 PHE I CA 1
ATOM 6119 C C . PHE B 1 29 ? 70.12277 118.64899 -14.43184 1.000 94.84462 29 PHE I C 1
ATOM 6120 O O . PHE B 1 29 ? 70.11437 119.54782 -15.28151 1.000 96.03472 29 PHE I O 1
ATOM 6137 N N . ASP B 1 30 ? 71.11345 117.76608 -14.32514 1.000 94.87484 30 ASP I N 1
ATOM 6138 C CA . ASP B 1 30 ? 72.29650 117.82409 -15.17299 1.000 101.31006 30 ASP I CA 1
ATOM 6139 C C . ASP B 1 30 ? 71.90091 117.60499 -16.63518 1.000 107.31300 30 ASP I C 1
ATOM 6140 O O . ASP B 1 30 ? 70.94552 116.87621 -16.92234 1.000 105.45498 30 ASP I O 1
ATOM 6149 N N . PRO B 1 31 ? 72.60709 118.23629 -17.58745 1.000 116.95803 31 PRO I N 1
ATOM 6150 C CA . PRO B 1 31 ? 72.16557 118.13051 -18.98865 1.000 123.45943 31 PRO I CA 1
ATOM 6151 C C . PRO B 1 31 ? 72.45286 116.77956 -19.61889 1.000 133.92961 31 PRO I C 1
ATOM 6152 O O . PRO B 1 31 ? 71.71143 116.36367 -20.51915 1.000 136.32051 31 PRO I O 1
ATOM 6163 N N . ASP B 1 32 ? 73.48687 116.07460 -19.17086 1.000 141.31971 32 ASP I N 1
ATOM 6164 C CA . ASP B 1 32 ? 73.82891 114.78591 -19.76299 1.000 147.13018 32 ASP I CA 1
ATOM 6165 C C . ASP B 1 32 ? 72.85313 113.72652 -19.26554 1.000 145.61611 32 ASP I C 1
ATOM 6166 O O . ASP B 1 32 ? 72.74100 113.52884 -18.05092 1.000 142.98481 32 ASP I O 1
ATOM 6175 N N . PRO B 1 33 ? 72.14514 113.01845 -20.15147 1.000 145.71918 33 PRO I N 1
ATOM 6176 C CA . PRO B 1 33 ? 71.16927 112.02485 -19.66121 1.000 140.90297 33 PRO I CA 1
ATOM 6177 C C . PRO B 1 33 ? 71.79282 110.93995 -18.79206 1.000 136.33165 33 PRO I C 1
ATOM 6178 O O . PRO B 1 33 ? 71.20486 110.53666 -17.77549 1.000 136.54806 33 PRO I O 1
ATOM 6189 N N . GLN B 1 34 ? 72.97433 110.44974 -19.17349 1.000 135.49098 34 GLN I N 1
ATOM 6190 C CA . GLN B 1 34 ? 73.64724 109.40102 -18.40762 1.000 136.70181 34 GLN I CA 1
ATOM 6191 C C . GLN B 1 34 ? 73.93938 109.84855 -16.97542 1.000 133.24984 34 GLN I C 1
ATOM 6192 O O . GLN B 1 34 ? 73.75789 109.07728 -16.01606 1.000 136.62109 34 GLN I O 1
ATOM 6206 N N . LYS B 1 35 ? 74.37279 111.09848 -16.80310 1.000 124.52840 35 LYS I N 1
ATOM 6207 C CA . LYS B 1 35 ? 74.63608 111.61062 -15.46020 1.000 116.79452 35 LYS I CA 1
ATOM 6208 C C . LYS B 1 35 ? 73.34593 111.72805 -14.65132 1.000 110.17925 35 LYS I C 1
ATOM 6209 O O . LYS B 1 35 ? 73.34508 111.51066 -13.42931 1.000 107.47190 35 LYS I O 1
ATOM 6228 N N . VAL B 1 36 ? 72.23998 112.08358 -15.31269 1.000 107.68563 36 VAL I N 1
ATOM 6229 C CA . VAL B 1 36 ? 70.93398 112.08260 -14.65586 1.000 99.60415 36 VAL I CA 1
ATOM 6230 C C . VAL B 1 36 ? 70.61270 110.68589 -14.13299 1.000 98.48491 36 VAL I C 1
ATOM 6231 O O . VAL B 1 36 ? 70.10367 110.51611 -13.00999 1.000 95.89622 36 VAL I O 1
ATOM 6244 N N . LEU B 1 37 ? 70.89618 109.66333 -14.94385 1.000 100.92995 37 LEU I N 1
ATOM 6245 C CA . LEU B 1 37 ? 70.63736 108.29325 -14.51658 1.000 104.90846 37 LEU I CA 1
ATOM 6246 C C . LEU B 1 37 ? 71.42292 107.96615 -13.25229 1.000 113.09494 37 LEU I C 1
ATOM 6247 O O . LEU B 1 37 ? 70.88493 107.38297 -12.29627 1.000 114.20885 37 LEU I O 1
ATOM 6263 N N . GLN B 1 38 ? 72.71050 108.32944 -13.23440 1.000 120.77537 38 GLN I N 1
ATOM 6264 C CA . GLN B 1 38 ? 73.51875 108.04661 -12.04772 1.000 125.95446 38 GLN I CA 1
ATOM 6265 C C . GLN B 1 38 ? 72.99333 108.79267 -10.82519 1.000 122.17335 38 GLN I C 1
ATOM 6266 O O . GLN B 1 38 ? 73.02120 108.25736 -9.70813 1.000 122.72621 38 GLN I O 1
ATOM 6280 N N . GLY B 1 39 ? 72.46945 110.00360 -11.01664 1.000 118.66095 39 GLY I N 1
ATOM 6281 C CA . GLY B 1 39 ? 71.90495 110.72224 -9.88815 1.000 112.43979 39 GLY I CA 1
ATOM 6282 C C . GLY B 1 39 ? 70.70457 110.00692 -9.30236 1.000 107.28524 39 GLY I C 1
ATOM 6283 O O . GLY B 1 39 ? 70.57458 109.88482 -8.07813 1.000 108.25511 39 GLY I O 1
ATOM 6287 N N . VAL B 1 40 ? 69.83114 109.48413 -10.16949 1.000 102.28557 40 VAL I N 1
ATOM 6288 C CA . VAL B 1 40 ? 68.64203 108.78526 -9.67709 1.000 95.47157 40 VAL I CA 1
ATOM 6289 C C . VAL B 1 40 ? 69.02769 107.48830 -8.97018 1.000 93.57042 40 VAL I C 1
ATOM 6290 O O . VAL B 1 40 ? 68.42025 107.10772 -7.95687 1.000 89.95703 40 VAL I O 1
ATOM 6303 N N . ILE B 1 41 ? 70.05502 106.79960 -9.47325 1.000 98.53259 41 ILE I N 1
ATOM 6304 C CA . ILE B 1 41 ? 70.52620 105.58674 -8.80253 1.000 100.90699 41 ILE I CA 1
ATOM 6305 C C . ILE B 1 41 ? 71.03685 105.92692 -7.40535 1.000 104.22001 41 ILE I C 1
ATOM 6306 O O . ILE B 1 41 ? 70.69109 105.27019 -6.40533 1.000 102.69082 41 ILE I O 1
ATOM 6322 N N . ASP B 1 42 ? 71.86401 106.97432 -7.31952 1.000 108.62511 42 ASP I N 1
ATOM 6323 C CA . ASP B 1 42 ? 72.41332 107.38905 -6.03564 1.000 112.39791 42 ASP I CA 1
ATOM 6324 C C . ASP B 1 42 ? 71.30395 107.74304 -5.05777 1.000 109.50897 42 ASP I C 1
ATOM 6325 O O . ASP B 1 42 ? 71.39797 107.43903 -3.86256 1.000 109.43369 42 ASP I O 1
ATOM 6351 N N . LYS B 1 44 ? 68.32750 106.36498 -5.07994 1.000 100.72481 44 LYS I N 1
ATOM 6352 C CA . LYS B 1 44 ? 67.70100 105.11181 -4.67137 1.000 99.65192 44 LYS I CA 1
ATOM 6353 C C . LYS B 1 44 ? 68.45267 104.48539 -3.50398 1.000 100.70731 44 LYS I C 1
ATOM 6354 O O . LYS B 1 44 ? 67.84558 104.06668 -2.50996 1.000 99.67841 44 LYS I O 1
ATOM 6373 N N . ASN B 1 45 ? 69.78313 104.41385 -3.60532 1.000 102.97441 45 ASN I N 1
ATOM 6374 C CA . ASN B 1 45 ? 70.54973 103.78670 -2.52943 1.000 104.77369 45 ASN I CA 1
ATOM 6375 C C . ASN B 1 45 ? 70.70464 104.67026 -1.29493 1.000 107.99042 45 ASN I C 1
ATOM 6376 O O . ASN B 1 45 ? 70.99161 104.14572 -0.21229 1.000 107.35532 45 ASN I O 1
ATOM 6387 N N . ALA B 1 46 ? 70.50556 105.98444 -1.42046 1.000 110.40549 46 ALA I N 1
ATOM 6388 C CA . ALA B 1 46 ? 70.70907 106.89931 -0.30287 1.000 112.52039 46 ALA I CA 1
ATOM 6389 C C . ALA B 1 46 ? 69.47565 107.09550 0.57101 1.000 113.46236 46 ALA I C 1
ATOM 6390 O O . ALA B 1 46 ? 69.61954 107.50651 1.72847 1.000 115.06555 46 ALA I O 1
ATOM 6397 N N . VAL B 1 47 ? 68.27503 106.82103 0.05921 1.000 114.79838 47 VAL I N 1
ATOM 6398 C CA . VAL B 1 47 ? 67.04546 107.08258 0.80073 1.000 117.04874 47 VAL I CA 1
ATOM 6399 C C . VAL B 1 47 ? 66.46498 105.81382 1.41390 1.000 119.31116 47 VAL I C 1
ATOM 6400 O O . VAL B 1 47 ? 65.31971 105.82150 1.87994 1.000 119.61514 47 VAL I O 1
ATOM 6413 N N . ILE B 1 48 ? 67.22805 104.72124 1.42666 1.000 123.63148 48 ILE I N 1
ATOM 6414 C CA . ILE B 1 48 ? 66.68717 103.44373 1.88167 1.000 125.71767 48 ILE I CA 1
ATOM 6415 C C . ILE B 1 48 ? 66.23624 103.53006 3.33738 1.000 127.95824 48 ILE I C 1
ATOM 6416 O O . ILE B 1 48 ? 65.10163 103.16515 3.66878 1.000 124.55005 48 ILE I O 1
ATOM 6432 N N . GLY B 1 49 ? 67.09647 104.03534 4.22475 1.000 130.05369 49 GLY I N 1
ATOM 6433 C CA . GLY B 1 49 ? 66.75824 103.99225 5.63522 1.000 131.19083 49 GLY I CA 1
ATOM 6434 C C . GLY B 1 49 ? 66.57456 105.31815 6.34414 1.000 133.60132 49 GLY I C 1
ATOM 6435 O O . GLY B 1 49 ? 65.84481 105.37299 7.33898 1.000 141.70015 49 GLY I O 1
ATOM 6439 N N . ASN B 1 50 ? 67.20765 106.39054 5.86678 1.000 123.51219 50 ASN I N 1
ATOM 6440 C CA . ASN B 1 50 ? 67.08047 107.70215 6.50118 1.000 122.25898 50 ASN I CA 1
ATOM 6441 C C . ASN B 1 50 ? 65.91580 108.43585 5.84081 1.000 116.75037 50 ASN I C 1
ATOM 6442 O O . ASN B 1 50 ? 66.02326 108.88371 4.69440 1.000 115.54146 50 ASN I O 1
ATOM 6453 N N . ASN B 1 51 ? 64.80600 108.56257 6.56986 1.000 115.66724 51 ASN I N 1
ATOM 6454 C CA . ASN B 1 51 ? 63.67112 109.34515 6.09469 1.000 112.61287 51 ASN I CA 1
ATOM 6455 C C . ASN B 1 51 ? 64.02894 110.82046 5.96968 1.000 113.63561 51 ASN I C 1
ATOM 6456 O O . ASN B 1 51 ? 63.37420 111.55630 5.21234 1.000 112.83166 51 ASN I O 1
ATOM 6467 N N . LYS B 1 52 ? 65.06932 111.26022 6.68146 1.000 111.76803 52 LYS I N 1
ATOM 6468 C CA . LYS B 1 52 ? 65.52995 112.63304 6.55416 1.000 110.42220 52 LYS I CA 1
ATOM 6469 C C . LYS B 1 52 ? 65.90392 112.94406 5.11329 1.000 107.85867 52 LYS I C 1
ATOM 6470 O O . LYS B 1 52 ? 65.55351 114.00643 4.58760 1.000 108.16012 52 LYS I O 1
ATOM 6489 N N . GLN B 1 53 ? 66.60876 112.02080 4.45382 1.000 106.00729 53 GLN I N 1
ATOM 6490 C CA . GLN B 1 53 ? 66.98617 112.22901 3.05981 1.000 103.04657 53 GLN I CA 1
ATOM 6491 C C . GLN B 1 53 ? 65.76537 112.25321 2.14710 1.000 99.62677 53 GLN I C 1
ATOM 6492 O O . GLN B 1 53 ? 65.71645 113.03939 1.19627 1.000 99.67805 53 GLN I O 1
ATOM 6506 N N . LYS B 1 54 ? 64.76957 111.40432 2.40898 1.000 97.24722 54 LYS I N 1
ATOM 6507 C CA . LYS B 1 54 ? 63.54707 111.45912 1.61416 1.000 93.92245 54 LYS I CA 1
ATOM 6508 C C . LYS B 1 54 ? 62.92345 112.84721 1.68524 1.000 93.60316 54 LYS I C 1
ATOM 6509 O O . LYS B 1 54 ? 62.63222 113.46923 0.65303 1.000 93.81984 54 LYS I O 1
ATOM 6528 N N . ALA B 1 55 ? 62.72465 113.35815 2.90332 1.000 93.59973 55 ALA I N 1
ATOM 6529 C CA . ALA B 1 55 ? 62.10630 114.67272 3.04276 1.000 92.72196 55 ALA I CA 1
ATOM 6530 C C . ALA B 1 55 ? 62.97458 115.75017 2.40770 1.000 92.01661 55 ALA I C 1
ATOM 6531 O O . ALA B 1 55 ? 62.45978 116.66896 1.76212 1.000 91.73070 55 ALA I O 1
ATOM 6538 N N . ASN B 1 56 ? 64.29758 115.65213 2.58185 1.000 92.56117 56 ASN I N 1
ATOM 6539 C CA . ASN B 1 56 ? 65.21218 116.64029 2.01649 1.000 91.00743 56 ASN I CA 1
ATOM 6540 C C . ASN B 1 56 ? 65.13357 116.66836 0.49558 1.000 87.41376 56 ASN I C 1
ATOM 6541 O O . ASN B 1 56 ? 65.21627 117.73942 -0.11779 1.000 88.43591 56 ASN I O 1
ATOM 6552 N N . LEU B 1 57 ? 65.00714 115.49903 -0.13392 1.000 84.02955 57 LEU I N 1
ATOM 6553 C CA . LEU B 1 57 ? 64.93030 115.44029 -1.58835 1.000 79.27678 57 LEU I CA 1
ATOM 6554 C C . LEU B 1 57 ? 63.56875 115.88803 -2.10009 1.000 79.50347 57 LEU I C 1
ATOM 6555 O O . LEU B 1 57 ? 63.48152 116.46163 -3.19122 1.000 80.50092 57 LEU I O 1
ATOM 6571 N N . ILE B 1 58 ? 62.50539 115.65737 -1.32753 1.000 77.72786 58 ILE I N 1
ATOM 6572 C CA . ILE B 1 58 ? 61.18914 116.13708 -1.73772 1.000 78.40517 58 ILE I CA 1
ATOM 6573 C C . ILE B 1 58 ? 61.11294 117.65363 -1.60592 1.000 82.46225 58 ILE I C 1
ATOM 6574 O O . ILE B 1 58 ? 60.50508 118.33549 -2.44138 1.000 83.95835 58 ILE I O 1
ATOM 6590 N N . VAL B 1 59 ? 61.72985 118.20488 -0.55809 1.000 85.28232 59 VAL I N 1
ATOM 6591 C CA . VAL B 1 59 ? 61.71383 119.64714 -0.34293 1.000 88.14033 59 VAL I CA 1
ATOM 6592 C C . VAL B 1 59 ? 62.53076 120.35927 -1.41346 1.000 87.03417 59 VAL I C 1
ATOM 6593 O O . VAL B 1 59 ? 62.17076 121.45351 -1.86288 1.000 88.63268 59 VAL I O 1
ATOM 6606 N N . LEU B 1 60 ? 63.63674 119.75301 -1.84512 1.000 83.44610 60 LEU I N 1
ATOM 6607 C CA . LEU B 1 60 ? 64.43680 120.32383 -2.91815 1.000 80.91484 60 LEU I CA 1
ATOM 6608 C C . LEU B 1 60 ? 63.78712 120.17165 -4.28786 1.000 81.60277 60 LEU I C 1
ATOM 6609 O O . LEU B 1 60 ? 64.32888 120.69385 -5.26950 1.000 83.00753 60 LEU I O 1
ATOM 6625 N N . GLY B 1 61 ? 62.66157 119.46736 -4.38244 1.000 81.86866 61 GLY I N 1
ATOM 6626 C CA . GLY B 1 61 ? 61.93783 119.36502 -5.63253 1.000 83.25811 61 GLY I CA 1
ATOM 6627 C C . GLY B 1 61 ? 62.33832 118.20569 -6.51241 1.000 83.42607 61 GLY I C 1
ATOM 6628 O O . GLY B 1 61 ? 62.26703 118.32159 -7.74147 1.000 82.40410 61 GLY I O 1
ATOM 6632 N N . ALA B 1 62 ? 62.75642 117.08221 -5.92252 1.000 85.81333 62 ALA I N 1
ATOM 6633 C CA . ALA B 1 62 ? 63.13816 115.92042 -6.71650 1.000 85.84204 62 ALA I CA 1
ATOM 6634 C C . ALA B 1 62 ? 61.92922 115.22338 -7.32224 1.000 88.65802 62 ALA I C 1
ATOM 6635 O O . ALA B 1 62 ? 62.04304 114.61860 -8.39167 1.000 92.05356 62 ALA I O 1
ATOM 6642 N N . VAL B 1 63 ? 60.77653 115.27270 -6.65070 1.000 88.28556 63 VAL I N 1
ATOM 6643 C CA . VAL B 1 63 ? 59.61052 114.52502 -7.12647 1.000 86.22196 63 VAL I CA 1
ATOM 6644 C C . VAL B 1 63 ? 59.11576 115.04149 -8.47360 1.000 87.11533 63 VAL I C 1
ATOM 6645 O O . VAL B 1 63 ? 58.88113 114.22041 -9.37863 1.000 86.16433 63 VAL I O 1
ATOM 6658 N N . PRO B 1 64 ? 58.92154 116.35075 -8.67807 1.000 89.13377 64 PRO I N 1
ATOM 6659 C CA . PRO B 1 64 ? 58.51813 116.81980 -10.01486 1.000 89.72792 64 PRO I CA 1
ATOM 6660 C C . PRO B 1 64 ? 59.49079 116.40756 -11.10202 1.000 90.96805 64 PRO I C 1
ATOM 6661 O O . PRO B 1 64 ? 59.06536 115.99021 -12.18507 1.000 91.77755 64 PRO I O 1
ATOM 6672 N N . ARG B 1 65 ? 60.79466 116.50937 -10.83727 1.000 91.55208 65 ARG I N 1
ATOM 6673 C CA . ARG B 1 65 ? 61.79004 116.14134 -11.83766 1.000 94.16563 65 ARG I CA 1
ATOM 6674 C C . ARG B 1 65 ? 61.74432 114.64841 -12.13758 1.000 96.95169 65 ARG I C 1
ATOM 6675 O O . ARG B 1 65 ? 61.86784 114.23590 -13.29810 1.000 100.25526 65 ARG I O 1
ATOM 6696 N N . LEU B 1 66 ? 61.58076 113.82292 -11.10183 1.000 97.46425 66 LEU I N 1
ATOM 6697 C CA . LEU B 1 66 ? 61.46846 112.38435 -11.30537 1.000 98.75712 66 LEU I CA 1
ATOM 6698 C C . LEU B 1 66 ? 60.27364 112.05868 -12.18588 1.000 100.35522 66 LEU I C 1
ATOM 6699 O O . LEU B 1 66 ? 60.36738 111.22423 -13.09606 1.000 101.65330 66 LEU I O 1
ATOM 6715 N N . LEU B 1 67 ? 59.13682 112.70876 -11.92659 1.000 100.92597 67 LEU I N 1
ATOM 6716 C CA . LEU B 1 67 ? 57.95626 112.48316 -12.75440 1.000 100.89208 67 LEU I CA 1
ATOM 6717 C C . LEU B 1 67 ? 58.18238 112.97671 -14.18017 1.000 101.71841 67 LEU I C 1
ATOM 6718 O O . LEU B 1 67 ? 57.74970 112.33174 -15.14142 1.000 104.49641 67 LEU I O 1
ATOM 6734 N N . TYR B 1 68 ? 58.87458 114.10833 -14.33804 1.000 101.04292 68 TYR I N 1
ATOM 6735 C CA . TYR B 1 68 ? 59.15621 114.62778 -15.67167 1.000 103.75389 68 TYR I CA 1
ATOM 6736 C C . TYR B 1 68 ? 60.02084 113.66453 -16.47007 1.000 104.86005 68 TYR I C 1
ATOM 6737 O O . TYR B 1 68 ? 59.82675 113.50173 -17.67886 1.000 107.58480 68 TYR I O 1
ATOM 6755 N N . LEU B 1 69 ? 60.98520 113.01824 -15.81669 1.000 102.86126 69 LEU I N 1
ATOM 6756 C CA . LEU B 1 69 ? 61.86275 112.10888 -16.54644 1.000 111.49608 69 LEU I CA 1
ATOM 6757 C C . LEU B 1 69 ? 61.07366 110.96546 -17.17562 1.000 118.22870 69 LEU I C 1
ATOM 6758 O O . LEU B 1 69 ? 61.53290 110.38397 -18.16435 1.000 116.30075 69 LEU I O 1
ATOM 6774 N N . LEU B 1 70 ? 59.90583 110.62208 -16.62035 1.000 128.88679 70 LEU I N 1
ATOM 6775 C CA . LEU B 1 70 ? 58.97309 109.69899 -17.25516 1.000 143.36797 70 LEU I CA 1
ATOM 6776 C C . LEU B 1 70 ? 58.06836 110.38764 -18.27528 1.000 174.01970 70 LEU I C 1
ATOM 6777 O O . LEU B 1 70 ? 56.98037 109.87240 -18.55735 1.000 182.55745 70 LEU I O 1
ATOM 6793 N N . GLN B 1 71 ? 58.49434 111.51279 -18.85248 1.000 193.11078 71 GLN I N 1
ATOM 6794 C CA . GLN B 1 71 ? 57.62766 112.27012 -19.75009 1.000 199.66138 71 GLN I CA 1
ATOM 6795 C C . GLN B 1 71 ? 57.61805 111.67964 -21.15288 1.000 202.82156 71 GLN I C 1
ATOM 6796 O O . GLN B 1 71 ? 56.55601 111.33637 -21.68339 1.000 204.81956 71 GLN I O 1
ATOM 6810 N N . GLN B 1 72 ? 58.78700 111.55014 -21.76661 1.000 194.42054 72 GLN I N 1
ATOM 6811 C CA . GLN B 1 72 ? 58.87471 111.20576 -23.17390 1.000 193.87323 72 GLN I CA 1
ATOM 6812 C C . GLN B 1 72 ? 59.60669 109.88617 -23.35963 1.000 187.38271 72 GLN I C 1
ATOM 6813 O O . GLN B 1 72 ? 60.37633 109.44707 -22.50055 1.000 186.98352 72 GLN I O 1
ATOM 6819 N N . GLU B 1 73 ? 59.34299 109.25092 -24.50444 1.000 184.80676 73 GLU I N 1
ATOM 6820 C CA . GLU B 1 73 ? 60.09638 108.06624 -24.88835 1.000 177.66340 73 GLU I CA 1
ATOM 6821 C C . GLU B 1 73 ? 61.56993 108.38182 -25.09947 1.000 173.65118 73 GLU I C 1
ATOM 6822 O O . GLU B 1 73 ? 62.39179 107.45843 -25.11404 1.000 175.47669 73 GLU I O 1
ATOM 6828 N N . THR B 1 74 ? 61.92592 109.66178 -25.27233 1.000 170.30925 74 THR I N 1
ATOM 6829 C CA . THR B 1 74 ? 63.33910 110.02234 -25.28309 1.000 167.12761 74 THR I CA 1
ATOM 6830 C C . THR B 1 74 ? 64.00621 109.57915 -23.99004 1.000 158.51630 74 THR I C 1
ATOM 6831 O O . THR B 1 74 ? 65.19321 109.23215 -23.98534 1.000 161.13442 74 THR I O 1
ATOM 6842 N N . SER B 1 75 ? 63.25887 109.59275 -22.88733 1.000 150.87231 75 SER I N 1
ATOM 6843 C CA . SER B 1 75 ? 63.74533 109.04340 -21.63104 1.000 144.14223 75 SER I CA 1
ATOM 6844 C C . SER B 1 75 ? 63.92899 107.54048 -21.79980 1.000 140.64394 75 SER I C 1
ATOM 6845 O O . SER B 1 75 ? 63.02836 106.85142 -22.29008 1.000 138.68991 75 SER I O 1
ATOM 6853 N N . SER B 1 76 ? 65.07975 107.02177 -21.38809 1.000 136.66422 76 SER I N 1
ATOM 6854 C CA . SER B 1 76 ? 65.29574 105.59325 -21.53526 1.000 135.98219 76 SER I CA 1
ATOM 6855 C C . SER B 1 76 ? 64.34370 104.82428 -20.62726 1.000 133.00520 76 SER I C 1
ATOM 6856 O O . SER B 1 76 ? 63.84009 105.34218 -19.62670 1.000 133.70156 76 SER I O 1
ATOM 6864 N N . THR B 1 77 ? 64.07886 103.57164 -21.00282 1.000 130.63631 77 THR I N 1
ATOM 6865 C CA . THR B 1 77 ? 63.27687 102.70734 -20.14441 1.000 126.61769 77 THR I CA 1
ATOM 6866 C C . THR B 1 77 ? 64.00190 102.42546 -18.83520 1.000 122.67323 77 THR I C 1
ATOM 6867 O O . THR B 1 77 ? 63.36662 102.30711 -17.77877 1.000 118.87908 77 THR I O 1
ATOM 6878 N N . GLU B 1 78 ? 65.33425 102.35367 -18.89012 1.000 124.15469 78 GLU I N 1
ATOM 6879 C CA . GLU B 1 78 ? 66.14047 102.13502 -17.69419 1.000 120.40548 78 GLU I CA 1
ATOM 6880 C C . GLU B 1 78 ? 65.97471 103.30310 -16.72470 1.000 114.70574 78 GLU I C 1
ATOM 6881 O O . GLU B 1 78 ? 65.75048 103.11070 -15.51769 1.000 112.11760 78 GLU I O 1
ATOM 6893 N N . LEU B 1 79 ? 66.05890 104.53108 -17.25009 1.000 111.06903 79 LEU I N 1
ATOM 6894 C CA . LEU B 1 79 ? 65.89939 105.72089 -16.42203 1.000 104.81078 79 LEU I CA 1
ATOM 6895 C C . LEU B 1 79 ? 64.50001 105.79914 -15.83153 1.000 102.82969 79 LEU I C 1
ATOM 6896 O O . LEU B 1 79 ? 64.33241 106.15754 -14.66017 1.000 101.85142 79 LEU I O 1
ATOM 6912 N N . LYS B 1 80 ? 63.47791 105.47859 -16.62628 1.000 102.40890 80 LYS I N 1
ATOM 6913 C CA . LYS B 1 80 ? 62.12396 105.48664 -16.09149 1.000 99.15961 80 LYS I CA 1
ATOM 6914 C C . LYS B 1 80 ? 61.98007 104.47295 -14.96477 1.000 98.02972 80 LYS I C 1
ATOM 6915 O O . LYS B 1 80 ? 61.33610 104.75464 -13.94583 1.000 97.46437 80 LYS I O 1
ATOM 6934 N N . THR B 1 81 ? 62.56595 103.28249 -15.12711 1.000 100.69620 81 THR I N 1
ATOM 6935 C CA . THR B 1 81 ? 62.45706 102.27321 -14.07787 1.000 100.42123 81 THR I CA 1
ATOM 6936 C C . THR B 1 81 ? 63.10822 102.76138 -12.78684 1.000 100.81400 81 THR I C 1
ATOM 6937 O O . THR B 1 81 ? 62.52501 102.64639 -11.70080 1.000 99.28624 81 THR I O 1
ATOM 6948 N N . GLU B 1 82 ? 64.31115 103.33863 -12.88654 1.000 101.93416 82 GLU I N 1
ATOM 6949 C CA . GLU B 1 82 ? 64.97749 103.81199 -11.67365 1.000 97.83337 82 GLU I CA 1
ATOM 6950 C C . GLU B 1 82 ? 64.21855 104.97769 -11.04134 1.000 91.48171 82 GLU I C 1
ATOM 6951 O O . GLU B 1 82 ? 64.13773 105.08027 -9.80946 1.000 88.49322 82 GLU I O 1
ATOM 6963 N N . CYS B 1 83 ? 63.64431 105.86038 -11.86360 1.000 88.69522 83 CYS I N 1
ATOM 6964 C CA . CYS B 1 83 ? 62.85535 106.96232 -11.32522 1.000 85.41039 83 CYS I CA 1
ATOM 6965 C C . CYS B 1 83 ? 61.62421 106.44974 -10.58684 1.000 83.88090 83 CYS I C 1
ATOM 6966 O O . CYS B 1 83 ? 61.27393 106.96228 -9.51656 1.000 82.69913 83 CYS I O 1
ATOM 6974 N N . ALA B 1 84 ? 60.94398 105.44818 -11.14872 1.000 81.05856 84 ALA I N 1
ATOM 6975 C CA . ALA B 1 84 ? 59.80017 104.86264 -10.46144 1.000 76.47567 84 ALA I CA 1
ATOM 6976 C C . ALA B 1 84 ? 60.22790 104.19996 -9.15869 1.000 74.95523 84 ALA I C 1
ATOM 6977 O O . ALA B 1 84 ? 59.51092 104.26430 -8.15028 1.000 73.35733 84 ALA I O 1
ATOM 6984 N N . VAL B 1 85 ? 61.39639 103.55510 -9.16131 1.000 76.47298 85 VAL I N 1
ATOM 6985 C CA . VAL B 1 85 ? 61.90881 102.93750 -7.94046 1.000 74.73754 85 VAL I CA 1
ATOM 6986 C C . VAL B 1 85 ? 62.11712 103.99313 -6.86104 1.000 74.25590 85 VAL I C 1
ATOM 6987 O O . VAL B 1 85 ? 61.72316 103.81456 -5.70093 1.000 75.52811 85 VAL I O 1
ATOM 7000 N N . VAL B 1 86 ? 62.76257 105.10119 -7.22071 1.000 72.35811 86 VAL I N 1
ATOM 7001 C CA . VAL B 1 86 ? 62.99744 106.15345 -6.23877 1.000 71.83649 86 VAL I CA 1
ATOM 7002 C C . VAL B 1 86 ? 61.67356 106.72412 -5.74216 1.000 74.03808 86 VAL I C 1
ATOM 7003 O O . VAL B 1 86 ? 61.49128 106.94724 -4.53979 1.000 74.99674 86 VAL I O 1
ATOM 7016 N N . LEU B 1 87 ? 60.72984 106.97620 -6.65403 1.000 75.20918 87 LEU I N 1
ATOM 7017 C CA . LEU B 1 87 ? 59.44624 107.52831 -6.23667 1.000 75.47261 87 LEU I CA 1
ATOM 7018 C C . LEU B 1 87 ? 58.73650 106.59202 -5.27140 1.000 76.06635 87 LEU I C 1
ATOM 7019 O O . LEU B 1 87 ? 58.08322 107.04305 -4.32403 1.000 77.19987 87 LEU I O 1
ATOM 7035 N N . GLY B 1 88 ? 58.85417 105.28382 -5.48886 1.000 76.94715 88 GLY I N 1
ATOM 7036 C CA . GLY B 1 88 ? 58.28563 104.34411 -4.53974 1.000 76.90808 88 GLY I CA 1
ATOM 7037 C C . GLY B 1 88 ? 58.99882 104.37319 -3.20153 1.000 78.21827 88 GLY I C 1
ATOM 7038 O O . GLY B 1 88 ? 58.36166 104.29981 -2.14749 1.000 78.07778 88 GLY I O 1
ATOM 7042 N N . SER B 1 89 ? 60.33014 104.49257 -3.22436 1.000 80.42814 89 SER I N 1
ATOM 7043 C CA . SER B 1 89 ? 61.09399 104.52741 -1.98079 1.000 80.86496 89 SER I CA 1
ATOM 7044 C C . SER B 1 89 ? 60.76453 105.77287 -1.16082 1.000 79.02832 89 SER I C 1
ATOM 7045 O O . SER B 1 89 ? 60.74102 105.71986 0.07553 1.000 78.31690 89 SER I O 1
ATOM 7053 N N . LEU B 1 90 ? 60.51791 106.90569 -1.82639 1.000 78.64469 90 LEU I N 1
ATOM 7054 C CA . LEU B 1 90 ? 60.07231 108.10131 -1.11418 1.000 80.02600 90 LEU I CA 1
ATOM 7055 C C . LEU B 1 90 ? 58.66855 107.91589 -0.54741 1.000 81.92318 90 LEU I C 1
ATOM 7056 O O . LEU B 1 90 ? 58.35481 108.42911 0.53278 1.000 82.67763 90 LEU I O 1
ATOM 7072 N N . ALA B 1 91 ? 57.80723 107.19424 -1.26347 1.000 83.18306 91 ALA I N 1
ATOM 7073 C CA . ALA B 1 91 ? 56.45783 106.95370 -0.77639 1.000 84.92450 91 ALA I CA 1
ATOM 7074 C C . ALA B 1 91 ? 56.42751 106.03541 0.43852 1.000 87.62661 91 ALA I C 1
ATOM 7075 O O . ALA B 1 91 ? 55.38819 105.95189 1.10418 1.000 87.96055 91 ALA I O 1
ATOM 7099 N N . GLY B 1 93 ? 58.00394 106.51183 3.07974 1.000 104.87182 93 GLY I N 1
ATOM 7100 C CA . GLY B 1 93 ? 58.21651 107.32769 4.25600 1.000 109.19178 93 GLY I CA 1
ATOM 7101 C C . GLY B 1 93 ? 56.93399 107.75751 4.93655 1.000 117.25504 93 GLY I C 1
ATOM 7102 O O . GLY B 1 93 ? 55.96290 106.99770 4.99936 1.000 124.67379 93 GLY I O 1
ATOM 7106 N N . THR B 1 94 ? 56.92923 108.98772 5.44852 1.000 114.33246 94 THR I N 1
ATOM 7107 C CA . THR B 1 94 ? 55.81716 109.51424 6.22342 1.000 117.83925 94 THR I CA 1
ATOM 7108 C C . THR B 1 94 ? 54.59439 109.74887 5.33744 1.000 115.95845 94 THR I C 1
ATOM 7109 O O . THR B 1 94 ? 54.64685 109.66074 4.10713 1.000 115.79536 94 THR I O 1
ATOM 7120 N N . GLU B 1 95 ? 53.47162 110.04690 5.99566 1.000 118.74804 95 GLU I N 1
ATOM 7121 C CA . GLU B 1 95 ? 52.24974 110.38371 5.27654 1.000 119.18403 95 GLU I CA 1
ATOM 7122 C C . GLU B 1 95 ? 52.42108 111.67710 4.49223 1.000 114.67317 95 GLU I C 1
ATOM 7123 O O . GLU B 1 95 ? 51.83344 111.84297 3.41328 1.000 112.88908 95 GLU I O 1
ATOM 7135 N N . ASN B 1 96 ? 53.21778 112.60574 5.03035 1.000 111.25733 96 ASN I N 1
ATOM 7136 C CA . ASN B 1 96 ? 53.48263 113.86506 4.34695 1.000 108.63890 96 ASN I CA 1
ATOM 7137 C C . ASN B 1 96 ? 54.10408 113.62113 2.97852 1.000 101.54112 96 ASN I C 1
ATOM 7138 O O . ASN B 1 96 ? 53.77517 114.30465 2.00202 1.000 101.43491 96 ASN I O 1
ATOM 7149 N N . ASN B 1 97 ? 54.99688 112.63553 2.88693 1.000 94.41835 97 ASN I N 1
ATOM 7150 C CA . ASN B 1 97 ? 55.63114 112.32124 1.61430 1.000 88.81135 97 ASN I CA 1
ATOM 7151 C C . ASN B 1 97 ? 54.62108 111.78915 0.60848 1.000 86.54188 97 ASN I C 1
ATOM 7152 O O . ASN B 1 97 ? 54.65385 112.16062 -0.57278 1.000 85.44772 97 ASN I O 1
ATOM 7163 N N . VAL B 1 98 ? 53.70893 110.92675 1.05772 1.000 87.19253 98 VAL I N 1
ATOM 7164 C CA . VAL B 1 98 ? 52.68303 110.40250 0.16205 1.000 85.11307 98 VAL I CA 1
ATOM 7165 C C . VAL B 1 98 ? 51.78494 111.53096 -0.33223 1.000 86.35797 98 VAL I C 1
ATOM 7166 O O . VAL B 1 98 ? 51.42008 111.57793 -1.51400 1.000 83.02138 98 VAL I O 1
ATOM 7179 N N . LYS B 1 99 ? 51.41846 112.46271 0.55658 1.000 90.05367 99 LYS I N 1
ATOM 7180 C CA . LYS B 1 99 ? 50.64285 113.61515 0.11051 1.000 94.52440 99 LYS I CA 1
ATOM 7181 C C . LYS B 1 99 ? 51.42083 114.44163 -0.90705 1.000 97.50777 99 LYS I C 1
ATOM 7182 O O . LYS B 1 99 ? 50.84769 114.93626 -1.88470 1.000 100.38405 99 LYS I O 1
ATOM 7201 N N . SER B 1 100 ? 52.72318 114.62836 -0.67995 1.000 96.30393 100 SER I N 1
ATOM 7202 C CA . SER B 1 100 ? 53.52588 115.39401 -1.62565 1.000 95.44896 100 SER I CA 1
ATOM 7203 C C . SER B 1 100 ? 53.52305 114.73056 -2.99756 1.000 93.53234 100 SER I C 1
ATOM 7204 O O . SER B 1 100 ? 53.40986 115.40808 -4.02571 1.000 96.17474 100 SER I O 1
ATOM 7212 N N . LEU B 1 101 ? 53.65201 113.40385 -3.03303 1.000 90.92190 101 LEU I N 1
ATOM 7213 C CA . LEU B 1 101 ? 53.61932 112.69169 -4.30885 1.000 89.48237 101 LEU I CA 1
ATOM 7214 C C . LEU B 1 101 ? 52.24055 112.78172 -4.96025 1.000 88.21305 101 LEU I C 1
ATOM 7215 O O . LEU B 1 101 ? 52.13321 112.94851 -6.18086 1.000 90.26908 101 LEU I O 1
ATOM 7231 N N . LEU B 1 102 ? 51.17466 112.69003 -4.16622 1.000 85.31912 102 LEU I N 1
ATOM 7232 C CA . LEU B 1 102 ? 49.83115 112.80620 -4.72413 1.000 88.80222 102 LEU I CA 1
ATOM 7233 C C . LEU B 1 102 ? 49.59450 114.18601 -5.32222 1.000 95.61328 102 LEU I C 1
ATOM 7234 O O . LEU B 1 102 ? 48.99079 114.31100 -6.39404 1.000 98.28696 102 LEU I O 1
ATOM 7250 N N . ASP B 1 103 ? 50.07348 115.23498 -4.65318 1.000 99.93104 103 ASP I N 1
ATOM 7251 C CA . ASP B 1 103 ? 49.85058 116.58956 -5.14213 1.000 105.73909 103 ASP I CA 1
ATOM 7252 C C . ASP B 1 103 ? 50.48965 116.82179 -6.50436 1.000 109.13337 103 ASP I C 1
ATOM 7253 O O . ASP B 1 103 ? 50.04521 117.70840 -7.24328 1.000 114.11900 103 ASP I O 1
ATOM 7262 N N . CYS B 1 104 ? 51.52015 116.05135 -6.85045 1.000 107.77568 104 CYS I N 1
ATOM 7263 C CA . CYS B 1 104 ? 52.16665 116.13861 -8.15260 1.000 109.61863 104 CYS I CA 1
ATOM 7264 C C . CYS B 1 104 ? 51.54248 115.21813 -9.19713 1.000 109.21377 104 CYS I C 1
ATOM 7265 O O . CYS B 1 104 ? 52.08973 115.09580 -10.29790 1.000 110.68959 104 CYS I O 1
ATOM 7273 N N . HIS B 1 105 ? 50.42271 114.56572 -8.88033 1.000 107.60603 105 HIS I N 1
ATOM 7274 C CA . HIS B 1 105 ? 49.70556 113.72954 -9.84432 1.000 105.82029 105 HIS I CA 1
ATOM 7275 C C . HIS B 1 105 ? 50.58606 112.57856 -10.33148 1.000 99.13527 105 HIS I C 1
ATOM 7276 O O . HIS B 1 105 ? 50.76407 112.36329 -11.53192 1.000 102.66096 105 HIS I O 1
ATOM 7290 N N . ILE B 1 106 ? 51.13728 111.82684 -9.38060 1.000 91.50737 106 ILE I N 1
ATOM 7291 C CA . ILE B 1 106 ? 52.03746 110.73005 -9.72091 1.000 89.03043 106 ILE I CA 1
ATOM 7292 C C . ILE B 1 106 ? 51.26494 109.51522 -10.22970 1.000 93.09218 106 ILE I C 1
ATOM 7293 O O . ILE B 1 106 ? 51.71170 108.81904 -11.15442 1.000 95.76699 106 ILE I O 1
ATOM 7309 N N . ILE B 1 107 ? 50.09074 109.25683 -9.64597 1.000 93.12145 107 ILE I N 1
ATOM 7310 C CA . ILE B 1 107 ? 49.34368 108.04120 -9.97219 1.000 91.43081 107 ILE I CA 1
ATOM 7311 C C . ILE B 1 107 ? 48.95338 107.95943 -11.44185 1.000 88.11030 107 ILE I C 1
ATOM 7312 O O . ILE B 1 107 ? 49.10205 106.87800 -12.03901 1.000 87.91922 107 ILE I O 1
ATOM 7328 N N . PRO B 1 108 ? 48.41557 109.00558 -12.06781 1.000 89.25391 108 PRO I N 1
ATOM 7329 C CA . PRO B 1 108 ? 48.14851 108.91909 -13.51401 1.000 90.16546 108 PRO I CA 1
ATOM 7330 C C . PRO B 1 108 ? 49.37048 108.50914 -14.32238 1.000 89.48167 108 PRO I C 1
ATOM 7331 O O . PRO B 1 108 ? 49.26507 107.66340 -15.22281 1.000 88.82783 108 PRO I O 1
ATOM 7342 N N . ALA B 1 109 ? 50.53990 109.07124 -14.00736 1.000 88.32264 109 ALA I N 1
ATOM 7343 C CA . ALA B 1 109 ? 51.74443 108.75379 -14.76828 1.000 88.54251 109 ALA I CA 1
ATOM 7344 C C . ALA B 1 109 ? 52.15807 107.29906 -14.56879 1.000 86.09794 109 ALA I C 1
ATOM 7345 O O . ALA B 1 109 ? 52.53968 106.61850 -15.52868 1.000 86.91978 109 ALA I O 1
ATOM 7352 N N . LEU B 1 110 ? 52.08863 106.79928 -13.33150 1.000 83.46571 110 LEU I N 1
ATOM 7353 C CA . LEU B 1 110 ? 52.42409 105.39679 -13.09873 1.000 80.33051 110 LEU I CA 1
ATOM 7354 C C . LEU B 1 110 ? 51.46274 104.47706 -13.84856 1.000 82.07017 110 LEU I C 1
ATOM 7355 O O . LEU B 1 110 ? 51.87211 103.45448 -14.42842 1.000 84.67535 110 LEU I O 1
ATOM 7371 N N . LEU B 1 111 ? 50.17745 104.83665 -13.86817 1.000 83.65663 111 LEU I N 1
ATOM 7372 C CA . LEU B 1 111 ? 49.20225 104.02898 -14.59177 1.000 87.62628 111 LEU I CA 1
ATOM 7373 C C . LEU B 1 111 ? 49.49518 104.02706 -16.08761 1.000 95.05279 111 LEU I C 1
ATOM 7374 O O . LEU B 1 111 ? 49.31666 103.00503 -16.76273 1.000 98.50125 111 LEU I O 1
ATOM 7390 N N . GLN B 1 112 ? 49.94118 105.16474 -16.62667 1.000 96.39451 112 GLN I N 1
ATOM 7391 C CA . GLN B 1 112 ? 50.37017 105.18739 -18.02168 1.000 100.45864 112 GLN I CA 1
ATOM 7392 C C . GLN B 1 112 ? 51.60801 104.32455 -18.22612 1.000 100.82303 112 GLN I C 1
ATOM 7393 O O . GLN B 1 112 ? 51.79163 103.74213 -19.30218 1.000 103.90401 112 GLN I O 1
ATOM 7407 N N . GLY B 1 113 ? 52.47124 104.24743 -17.21294 1.000 99.57608 113 GLY I N 1
ATOM 7408 C CA . GLY B 1 113 ? 53.65288 103.40831 -17.31069 1.000 99.67227 113 GLY I CA 1
ATOM 7409 C C . GLY B 1 113 ? 53.33030 101.93014 -17.34887 1.000 97.90998 113 GLY I C 1
ATOM 7410 O O . GLY B 1 113 ? 54.11360 101.13455 -17.87736 1.000 98.11210 113 GLY I O 1
ATOM 7414 N N . LEU B 1 114 ? 52.18952 101.53923 -16.77787 1.000 96.19371 114 LEU I N 1
ATOM 7415 C CA . LEU B 1 114 ? 51.82557 100.12131 -16.79999 1.000 96.57704 114 LEU I CA 1
ATOM 7416 C C . LEU B 1 114 ? 51.58236 99.56051 -18.20468 1.000 98.68425 114 LEU I C 1
ATOM 7417 O O . LEU B 1 114 ? 51.49392 98.33553 -18.34826 1.000 99.71274 114 LEU I O 1
ATOM 7433 N N . LEU B 1 115 ? 51.48247 100.40092 -19.23641 1.000 100.05426 115 LEU I N 1
ATOM 7434 C CA . LEU B 1 115 ? 51.31175 99.91621 -20.60435 1.000 101.85602 115 LEU I CA 1
ATOM 7435 C C . LEU B 1 115 ? 52.62229 99.54396 -21.28685 1.000 102.71406 115 LEU I C 1
ATOM 7436 O O . LEU B 1 115 ? 52.60265 99.18170 -22.46921 1.000 108.36545 115 LEU I O 1
ATOM 7452 N N . SER B 1 116 ? 53.74583 99.61675 -20.58868 1.000 98.28450 116 SER I N 1
ATOM 7453 C CA . SER B 1 116 ? 55.03936 99.39139 -21.21521 1.000 97.79966 116 SER I CA 1
ATOM 7454 C C . SER B 1 116 ? 55.27904 97.90170 -21.45958 1.000 96.95799 116 SER I C 1
ATOM 7455 O O . SER B 1 116 ? 54.76863 97.05527 -20.72273 1.000 93.37034 116 SER I O 1
ATOM 7463 N N . PRO B 1 117 ? 56.04186 97.55316 -22.50443 1.000 101.27430 117 PRO I N 1
ATOM 7464 C CA . PRO B 1 117 ? 56.38539 96.13381 -22.70089 1.000 104.19569 117 PRO I CA 1
ATOM 7465 C C . PRO B 1 117 ? 57.31782 95.58442 -21.63550 1.000 104.37070 117 PRO I C 1
ATOM 7466 O O . PRO B 1 117 ? 57.26190 94.38394 -21.34123 1.000 105.06532 117 PRO I O 1
ATOM 7477 N N . ASP B 1 118 ? 58.19878 96.41200 -21.07982 1.000 105.48560 118 ASP I N 1
ATOM 7478 C CA . ASP B 1 118 ? 59.19374 95.92998 -20.13309 1.000 107.67294 118 ASP I CA 1
ATOM 7479 C C . ASP B 1 118 ? 58.55601 95.54995 -18.80318 1.000 106.30738 118 ASP I C 1
ATOM 7480 O O . ASP B 1 118 ? 57.72172 96.28363 -18.26337 1.000 103.96138 118 ASP I O 1
ATOM 7489 N N . LEU B 1 119 ? 58.96448 94.39421 -18.26751 1.000 109.13192 119 LEU I N 1
ATOM 7490 C CA . LEU B 1 119 ? 58.44022 93.94992 -16.97913 1.000 106.70588 119 LEU I CA 1
ATOM 7491 C C . LEU B 1 119 ? 59.04359 94.74974 -15.82976 1.000 104.60984 119 LEU I C 1
ATOM 7492 O O . LEU B 1 119 ? 58.35419 95.04814 -14.85028 1.000 99.71015 119 LEU I O 1
ATOM 7508 N N . LYS B 1 120 ? 60.33856 95.06766 -15.91090 1.000 106.24166 120 LYS I N 1
ATOM 7509 C CA . LYS B 1 120 ? 60.99364 95.79569 -14.82930 1.000 105.12712 120 LYS I CA 1
ATOM 7510 C C . LYS B 1 120 ? 60.30387 97.12793 -14.55331 1.000 99.44846 120 LYS I C 1
ATOM 7511 O O . LYS B 1 120 ? 60.05063 97.48153 -13.39121 1.000 96.77104 120 LYS I O 1
ATOM 7530 N N . PHE B 1 121 ? 59.97497 97.87282 -15.61110 1.000 96.58495 121 PHE I N 1
ATOM 7531 C CA . PHE B 1 121 ? 59.32258 99.16935 -15.44447 1.000 94.24596 121 PHE I CA 1
ATOM 7532 C C . PHE B 1 121 ? 57.90639 99.00921 -14.89865 1.000 93.19800 121 PHE I C 1
ATOM 7533 O O . PHE B 1 121 ? 57.46446 99.80404 -14.05484 1.000 89.76131 121 PHE I O 1
ATOM 7550 N N . ILE B 1 122 ? 57.18116 97.98567 -15.36548 1.000 95.89948 122 ILE I N 1
ATOM 7551 C CA . ILE B 1 122 ? 55.84155 97.71901 -14.84918 1.000 92.48193 122 ILE I CA 1
ATOM 7552 C C . ILE B 1 122 ? 55.89492 97.38620 -13.36263 1.000 87.16355 122 ILE I C 1
ATOM 7553 O O . ILE B 1 122 ? 55.05284 97.84063 -12.58037 1.000 84.28259 122 ILE I O 1
ATOM 7569 N N . GLU B 1 123 ? 56.85669 96.55243 -12.95436 1.000 86.59835 123 GLU I N 1
ATOM 7570 C CA . GLU B 1 123 ? 56.98006 96.20254 -11.54293 1.000 83.75587 123 GLU I CA 1
ATOM 7571 C C . GLU B 1 123 ? 57.33852 97.41791 -10.70276 1.000 84.04237 123 GLU I C 1
ATOM 7572 O O . GLU B 1 123 ? 56.84611 97.56444 -9.58303 1.000 85.70769 123 GLU I O 1
ATOM 7584 N N . ALA B 1 124 ? 58.21601 98.28843 -11.20732 1.000 86.89327 124 ALA I N 1
ATOM 7585 C CA . ALA B 1 124 ? 58.54640 99.49039 -10.44713 1.000 87.08241 124 ALA I CA 1
ATOM 7586 C C . ALA B 1 124 ? 57.31583 100.37637 -10.27183 1.000 85.55345 124 ALA I C 1
ATOM 7587 O O . ALA B 1 124 ? 57.03354 100.86181 -9.16305 1.000 87.31044 124 ALA I O 1
ATOM 7594 N N . CYS B 1 125 ? 56.54918 100.56826 -11.34976 1.000 82.05291 125 CYS I N 1
ATOM 7595 C CA . CYS B 1 125 ? 55.33785 101.37614 -11.25907 1.000 77.99267 125 CYS I CA 1
ATOM 7596 C C . CYS B 1 125 ? 54.32209 100.74009 -10.32015 1.000 72.28996 125 CYS I C 1
ATOM 7597 O O . CYS B 1 125 ? 53.66165 101.43764 -9.54329 1.000 71.91293 125 CYS I O 1
ATOM 7605 N N . LEU B 1 126 ? 54.17657 99.41690 -10.37919 1.000 72.24070 126 LEU I N 1
ATOM 7606 C CA . LEU B 1 126 ? 53.24632 98.73545 -9.48658 1.000 70.11282 126 LEU I CA 1
ATOM 7607 C C . LEU B 1 126 ? 53.71173 98.81217 -8.03962 1.000 69.82475 126 LEU I C 1
ATOM 7608 O O . LEU B 1 126 ? 52.88257 98.88724 -7.13261 1.000 68.92417 126 LEU I O 1
ATOM 7624 N N . ARG B 1 127 ? 55.02475 98.78841 -7.80275 1.000 70.43697 127 ARG I N 1
ATOM 7625 C CA . ARG B 1 127 ? 55.53663 98.94722 -6.44971 1.000 70.17174 127 ARG I CA 1
ATOM 7626 C C . ARG B 1 127 ? 55.17001 100.31667 -5.90178 1.000 70.46900 127 ARG I C 1
ATOM 7627 O O . ARG B 1 127 ? 54.70043 100.44738 -4.76178 1.000 72.75167 127 ARG I O 1
ATOM 7648 N N . CYS B 1 128 ? 55.37529 101.35723 -6.70915 1.000 72.30087 128 CYS I N 1
ATOM 7649 C CA . CYS B 1 128 ? 55.02495 102.69841 -6.25546 1.000 72.84505 128 CYS I CA 1
ATOM 7650 C C . CYS B 1 128 ? 53.52338 102.81645 -6.01601 1.000 72.75130 128 CYS I C 1
ATOM 7651 O O . CYS B 1 128 ? 53.08775 103.36187 -4.99498 1.000 73.34960 128 CYS I O 1
ATOM 7659 N N . LEU B 1 129 ? 52.71526 102.31268 -6.95623 1.000 72.37814 129 LEU I N 1
ATOM 7660 C CA . LEU B 1 129 ? 51.26357 102.35380 -6.80239 1.000 68.22607 129 LEU I CA 1
ATOM 7661 C C . LEU B 1 129 ? 50.82519 101.59886 -5.55514 1.000 67.46429 129 LEU I C 1
ATOM 7662 O O . LEU B 1 129 ? 49.91340 102.03499 -4.84330 1.000 66.52163 129 LEU I O 1
ATOM 7678 N N . ARG B 1 130 ? 51.47713 100.47200 -5.26498 1.000 68.35309 130 ARG I N 1
ATOM 7679 C CA . ARG B 1 130 ? 51.17036 99.71024 -4.06302 1.000 67.93203 130 ARG I CA 1
ATOM 7680 C C . ARG B 1 130 ? 51.43342 100.54565 -2.82111 1.000 71.44416 130 ARG I C 1
ATOM 7681 O O . ARG B 1 130 ? 50.54964 100.71749 -1.96856 1.000 71.95097 130 ARG I O 1
ATOM 7702 N N . THR B 1 131 ? 52.63642 101.11905 -2.72932 1.000 74.75799 131 THR I N 1
ATOM 7703 C CA . THR B 1 131 ? 52.98372 101.90118 -1.54893 1.000 74.73531 131 THR I CA 1
ATOM 7704 C C . THR B 1 131 ? 52.03627 103.08244 -1.37480 1.000 73.73757 131 THR I C 1
ATOM 7705 O O . THR B 1 131 ? 51.60626 103.38192 -0.25364 1.000 75.90073 131 THR I O 1
ATOM 7716 N N . ILE B 1 132 ? 51.68130 103.75341 -2.47173 1.000 70.73244 132 ILE I N 1
ATOM 7717 C CA . ILE B 1 132 ? 50.81163 104.92403 -2.37357 1.000 72.76891 132 ILE I CA 1
ATOM 7718 C C . ILE B 1 132 ? 49.39947 104.51494 -1.96426 1.000 73.10714 132 ILE I C 1
ATOM 7719 O O . ILE B 1 132 ? 48.82735 105.08042 -1.02578 1.000 76.80138 132 ILE I O 1
ATOM 7735 N N . PHE B 1 133 ? 48.80767 103.53594 -2.66068 1.000 71.85522 133 PHE I N 1
ATOM 7736 C CA . PHE B 1 133 ? 47.42464 103.16217 -2.37976 1.000 67.60015 133 PHE I CA 1
ATOM 7737 C C . PHE B 1 133 ? 47.26371 102.51758 -1.01312 1.000 66.63436 133 PHE I C 1
ATOM 7738 O O . PHE B 1 133 ? 46.16082 102.55319 -0.45478 1.000 66.77564 133 PHE I O 1
ATOM 7755 N N . THR B 1 134 ? 48.32833 101.93421 -0.45492 1.000 69.16529 134 THR I N 1
ATOM 7756 C CA . THR B 1 134 ? 48.21992 101.40710 0.90205 1.000 72.05616 134 THR I CA 1
ATOM 7757 C C . THR B 1 134 ? 48.10679 102.52467 1.93527 1.000 76.77527 134 THR I C 1
ATOM 7758 O O . THR B 1 134 ? 47.46845 102.33707 2.97723 1.000 78.67437 134 THR I O 1
ATOM 7769 N N . SER B 1 135 ? 48.70466 103.68272 1.67173 1.000 78.61281 135 SER I N 1
ATOM 7770 C CA . SER B 1 135 ? 48.65525 104.77729 2.63209 1.000 81.18182 135 SER I CA 1
ATOM 7771 C C . SER B 1 135 ? 47.22539 105.29958 2.77929 1.000 84.17535 135 SER I C 1
ATOM 7772 O O . SER B 1 135 ? 46.47226 105.34165 1.80149 1.000 83.80888 135 SER I O 1
ATOM 7780 N N . PRO B 1 136 ? 46.82532 105.72095 3.98194 1.000 88.32502 136 PRO I N 1
ATOM 7781 C CA . PRO B 1 136 ? 45.44403 106.20570 4.15896 1.000 90.12828 136 PRO I CA 1
ATOM 7782 C C . PRO B 1 136 ? 45.13699 107.47306 3.37941 1.000 91.92199 136 PRO I C 1
ATOM 7783 O O . PRO B 1 136 ? 43.99954 107.64951 2.92564 1.000 93.66085 136 PRO I O 1
ATOM 7794 N N . VAL B 1 137 ? 46.11613 108.36888 3.22055 1.000 93.82753 137 VAL I N 1
ATOM 7795 C CA . VAL B 1 137 ? 45.88003 109.65851 2.58436 1.000 94.23676 137 VAL I CA 1
ATOM 7796 C C . VAL B 1 137 ? 45.43301 109.52243 1.13486 1.000 91.73551 137 VAL I C 1
ATOM 7797 O O . VAL B 1 137 ? 44.91437 110.48472 0.55652 1.000 94.30197 137 VAL I O 1
ATOM 7810 N N . THR B 1 138 ? 45.62740 108.35677 0.52686 1.000 85.84532 138 THR I N 1
ATOM 7811 C CA . THR B 1 138 ? 45.33566 108.18314 -0.89281 1.000 83.88771 138 THR I CA 1
ATOM 7812 C C . THR B 1 138 ? 43.85891 107.88090 -1.10486 1.000 84.40338 138 THR I C 1
ATOM 7813 O O . THR B 1 138 ? 43.35835 106.89206 -0.55851 1.000 85.04655 138 THR I O 1
ATOM 7824 N N . PRO B 1 139 ? 43.13031 108.68132 -1.88654 1.000 86.65964 139 PRO I N 1
ATOM 7825 C CA . PRO B 1 139 ? 41.73955 108.31470 -2.19242 1.000 87.49132 139 PRO I CA 1
ATOM 7826 C C . PRO B 1 139 ? 41.70933 107.06609 -3.06185 1.000 86.85485 139 PRO I C 1
ATOM 7827 O O . PRO B 1 139 ? 42.45593 106.95206 -4.03664 1.000 86.89344 139 PRO I O 1
ATOM 7838 N N . GLU B 1 140 ? 40.83295 106.12758 -2.70680 1.000 86.62509 140 GLU I N 1
ATOM 7839 C CA . GLU B 1 140 ? 40.73434 104.89926 -3.48495 1.000 88.38024 140 GLU I CA 1
ATOM 7840 C C . GLU B 1 140 ? 40.16966 105.16487 -4.87299 1.000 92.15629 140 GLU I C 1
ATOM 7841 O O . GLU B 1 140 ? 40.51626 104.45501 -5.82556 1.000 92.83319 140 GLU I O 1
ATOM 7853 N N . GLU B 1 141 ? 39.34719 106.20803 -5.02051 1.000 96.91898 141 GLU I N 1
ATOM 7854 C CA . GLU B 1 141 ? 38.74441 106.50268 -6.31431 1.000 99.77195 141 GLU I CA 1
ATOM 7855 C C . GLU B 1 141 ? 39.78539 106.69626 -7.40289 1.000 96.25864 141 GLU I C 1
ATOM 7856 O O . GLU B 1 141 ? 39.46640 106.53757 -8.58614 1.000 96.51875 141 GLU I O 1
ATOM 7868 N N . LEU B 1 142 ? 41.01625 107.04885 -7.03142 1.000 91.13207 142 LEU I N 1
ATOM 7869 C CA . LEU B 1 142 ? 42.05880 107.25520 -8.02749 1.000 88.29760 142 LEU I CA 1
ATOM 7870 C C . LEU B 1 142 ? 42.23847 106.01359 -8.89508 1.000 85.99896 142 LEU I C 1
ATOM 7871 O O . LEU B 1 142 ? 42.51144 106.12255 -10.09750 1.000 88.33254 142 LEU I O 1
ATOM 7887 N N . LEU B 1 143 ? 42.08455 104.82059 -8.30478 1.000 80.94747 143 LEU I N 1
ATOM 7888 C CA . LEU B 1 143 ? 42.18009 103.58781 -9.08418 1.000 79.22825 143 LEU I CA 1
ATOM 7889 C C . LEU B 1 143 ? 41.03190 103.46166 -10.08018 1.000 84.65922 143 LEU I C 1
ATOM 7890 O O . LEU B 1 143 ? 41.21383 102.91874 -11.17708 1.000 87.15919 143 LEU I O 1
ATOM 7906 N N . TYR B 1 144 ? 39.84798 103.94254 -9.71223 1.000 88.32942 144 TYR I N 1
ATOM 7907 C CA . TYR B 1 144 ? 38.64060 103.74370 -10.49950 1.000 91.03505 144 TYR I CA 1
ATOM 7908 C C . TYR B 1 144 ? 38.31758 104.89507 -11.44449 1.000 100.79134 144 TYR I C 1
ATOM 7909 O O . TYR B 1 144 ? 37.40805 104.74969 -12.26923 1.000 105.06393 144 TYR I O 1
ATOM 7927 N N . THR B 1 145 ? 39.02526 106.02780 -11.35554 1.000 107.81000 145 THR I N 1
ATOM 7928 C CA . THR B 1 145 ? 38.69832 107.17045 -12.20763 1.000 109.07578 145 THR I CA 1
ATOM 7929 C C . THR B 1 145 ? 38.81356 106.81619 -13.68645 1.000 107.83532 145 THR I C 1
ATOM 7930 O O . THR B 1 145 ? 37.96107 107.20805 -14.49261 1.000 109.17266 145 THR I O 1
ATOM 7941 N N . ASP B 1 146 ? 39.86152 106.08329 -14.06280 1.000 102.82278 146 ASP I N 1
ATOM 7942 C CA . ASP B 1 146 ? 40.02561 105.57599 -15.42200 1.000 102.04757 146 ASP I CA 1
ATOM 7943 C C . ASP B 1 146 ? 39.52277 104.13707 -15.46087 1.000 99.12740 146 ASP I C 1
ATOM 7944 O O . ASP B 1 146 ? 40.07191 103.26516 -14.77780 1.000 95.65927 146 ASP I O 1
ATOM 7953 N N . ALA B 1 147 ? 38.48759 103.89137 -16.27040 1.000 101.71138 147 ALA I N 1
ATOM 7954 C CA . ALA B 1 147 ? 37.80255 102.60371 -16.23463 1.000 100.97286 147 ALA I CA 1
ATOM 7955 C C . ALA B 1 147 ? 38.69439 101.46564 -16.71079 1.000 99.69641 147 ALA I C 1
ATOM 7956 O O . ALA B 1 147 ? 38.50711 100.31898 -16.28933 1.000 98.91050 147 ALA I O 1
ATOM 7963 N N . THR B 1 148 ? 39.66447 101.75522 -17.57555 1.000 100.19743 148 THR I N 1
ATOM 7964 C CA . THR B 1 148 ? 40.52369 100.71966 -18.13492 1.000 100.37600 148 THR I CA 1
ATOM 7965 C C . THR B 1 148 ? 41.58055 100.23824 -17.14615 1.000 95.40331 148 THR I C 1
ATOM 7966 O O . THR B 1 148 ? 42.18766 99.18296 -17.37302 1.000 96.15630 148 THR I O 1
ATOM 7977 N N . VAL B 1 149 ? 41.78787 100.96884 -16.04739 1.000 90.54181 149 VAL I N 1
ATOM 7978 C CA . VAL B 1 149 ? 42.90256 100.68371 -15.14978 1.000 85.59708 149 VAL I CA 1
ATOM 7979 C C . VAL B 1 149 ? 42.74858 99.31013 -14.50942 1.000 83.44862 149 VAL I C 1
ATOM 7980 O O . VAL B 1 149 ? 43.68923 98.50712 -14.49697 1.000 82.90918 149 VAL I O 1
ATOM 7993 N N . ILE B 1 150 ? 41.57289 99.02046 -13.96153 1.000 83.00752 150 ILE I N 1
ATOM 7994 C CA . ILE B 1 150 ? 41.36070 97.75125 -13.26619 1.000 80.90051 150 ILE I CA 1
ATOM 7995 C C . ILE B 1 150 ? 41.40897 96.58603 -14.24916 1.000 81.41010 150 ILE I C 1
ATOM 7996 O O . ILE B 1 150 ? 42.02125 95.55616 -13.93536 1.000 79.25671 150 ILE I O 1
ATOM 8012 N N . PRO B 1 151 ? 40.76521 96.67058 -15.41620 1.000 83.65689 151 PRO I N 1
ATOM 8013 C CA . PRO B 1 151 ? 40.95305 95.59731 -16.40960 1.000 84.10341 151 PRO I CA 1
ATOM 8014 C C . PRO B 1 151 ? 42.41140 95.36360 -16.77607 1.000 86.21650 151 PRO I C 1
ATOM 8015 O O . PRO B 1 151 ? 42.85756 94.20509 -16.84770 1.000 88.40328 151 PRO I O 1
ATOM 8026 N N . HIS B 1 152 ? 43.17688 96.43126 -17.01060 1.000 85.90282 152 HIS I N 1
ATOM 8027 C CA . HIS B 1 152 ? 44.59446 96.25553 -17.31449 1.000 88.15360 152 HIS I CA 1
ATOM 8028 C C . HIS B 1 152 ? 45.32681 95.59001 -16.15216 1.000 85.91797 152 HIS I C 1
ATOM 8029 O O . HIS B 1 152 ? 46.18048 94.71836 -16.36049 1.000 87.26649 152 HIS I O 1
ATOM 8043 N N . LEU B 1 153 ? 45.01917 95.99874 -14.91868 1.000 83.50632 153 LEU I N 1
ATOM 8044 C CA . LEU B 1 153 ? 45.66289 95.39243 -13.75942 1.000 79.83248 153 LEU I CA 1
ATOM 8045 C C . LEU B 1 153 ? 45.32795 93.91018 -13.65966 1.000 80.32084 153 LEU I C 1
ATOM 8046 O O . LEU B 1 153 ? 46.19459 93.08824 -13.34027 1.000 83.65957 153 LEU I O 1
ATOM 8079 N N . ALA B 1 155 ? 44.71005 91.97580 -16.10414 1.000 83.83702 155 ALA I N 1
ATOM 8080 C CA . ALA B 1 155 ? 45.53326 91.31630 -17.11525 1.000 86.57976 155 ALA I CA 1
ATOM 8081 C C . ALA B 1 155 ? 46.97149 91.13864 -16.63195 1.000 87.39193 155 ALA I C 1
ATOM 8082 O O . ALA B 1 155 ? 47.59710 90.10106 -16.88147 1.000 88.88070 155 ALA I O 1
ATOM 8089 N N . LEU B 1 156 ? 47.51150 92.13908 -15.93971 1.000 87.09300 156 LEU I N 1
ATOM 8090 C CA . LEU B 1 156 ? 48.88190 92.07160 -15.43772 1.000 87.80652 156 LEU I CA 1
ATOM 8091 C C . LEU B 1 156 ? 49.02238 91.23734 -14.16962 1.000 87.04131 156 LEU I C 1
ATOM 8092 O O . LEU B 1 156 ? 50.14906 91.05605 -13.69244 1.000 86.71521 156 LEU I O 1
ATOM 8108 N N . LEU B 1 157 ? 47.91372 90.74764 -13.60835 1.000 87.51126 157 LEU I N 1
ATOM 8109 C CA . LEU B 1 157 ? 47.96343 90.11354 -12.29244 1.000 86.22643 157 LEU I CA 1
ATOM 8110 C C . LEU B 1 157 ? 48.96720 88.96542 -12.24516 1.000 91.54668 157 LEU I C 1
ATOM 8111 O O . LEU B 1 157 ? 49.65683 88.78178 -11.23480 1.000 94.40857 157 LEU I O 1
ATOM 8127 N N . SER B 1 158 ? 49.07816 88.19426 -13.32755 1.000 94.43151 158 SER I N 1
ATOM 8128 C CA . SER B 1 158 ? 49.86000 86.96387 -13.30470 1.000 98.90892 158 SER I CA 1
ATOM 8129 C C . SER B 1 158 ? 51.00662 87.01955 -14.30561 1.000 100.13706 158 SER I C 1
ATOM 8130 O O . SER B 1 158 ? 51.22882 86.07034 -15.06519 1.000 103.51874 158 SER I O 1
ATOM 8138 N N . ARG B 1 159 ? 51.74397 88.12409 -14.30984 1.000 97.85291 159 ARG I N 1
ATOM 8139 C CA . ARG B 1 159 ? 52.91994 88.25044 -15.16115 1.000 100.38107 159 ARG I CA 1
ATOM 8140 C C . ARG B 1 159 ? 54.18741 87.83730 -14.42689 1.000 98.34756 159 ARG I C 1
ATOM 8141 O O . ARG B 1 159 ? 55.08539 87.23758 -15.02754 1.000 101.95329 159 ARG I O 1
ATOM 8162 N N . SER B 1 160 ? 54.27306 88.15180 -13.13790 1.000 93.08634 160 SER I N 1
ATOM 8163 C CA . SER B 1 160 ? 55.39188 87.74807 -12.29876 1.000 92.35302 160 SER I CA 1
ATOM 8164 C C . SER B 1 160 ? 54.87686 87.65777 -10.86846 1.000 89.56169 160 SER I C 1
ATOM 8165 O O . SER B 1 160 ? 53.77324 88.11140 -10.55642 1.000 88.33328 160 SER I O 1
ATOM 8173 N N . ARG B 1 161 ? 55.68671 87.06335 -9.99064 1.000 90.06898 161 ARG I N 1
ATOM 8174 C CA . ARG B 1 161 ? 55.29972 86.97942 -8.58352 1.000 86.70217 161 ARG I CA 1
ATOM 8175 C C . ARG B 1 161 ? 55.19207 88.36738 -7.95765 1.000 84.30010 161 ARG I C 1
ATOM 8176 O O . ARG B 1 161 ? 54.34098 88.60360 -7.08258 1.000 81.54599 161 ARG I O 1
ATOM 8197 N N . TYR B 1 162 ? 55.99606 89.31458 -8.44115 1.000 85.94191 162 TYR I N 1
ATOM 8198 C CA . TYR B 1 162 ? 55.94135 90.67445 -7.92073 1.000 83.52774 162 TYR I CA 1
ATOM 8199 C C . TYR B 1 162 ? 54.67491 91.38937 -8.37302 1.000 80.69379 162 TYR I C 1
ATOM 8200 O O . TYR B 1 162 ? 54.04112 92.10291 -7.58204 1.000 80.91596 162 TYR I O 1
ATOM 8218 N N . THR B 1 163 ? 54.26912 91.19170 -9.62720 1.000 78.19802 163 THR I N 1
ATOM 8219 C CA . THR B 1 163 ? 53.01531 91.78232 -10.08152 1.000 74.97028 163 THR I CA 1
ATOM 8220 C C . THR B 1 163 ? 51.83829 91.21218 -9.30056 1.000 71.11789 163 THR I C 1
ATOM 8221 O O . THR B 1 163 ? 50.91896 91.94862 -8.92373 1.000 70.98742 163 THR I O 1
ATOM 8232 N N . GLN B 1 164 ? 51.85705 89.90353 -9.03702 1.000 69.32295 164 GLN I N 1
ATOM 8233 C CA . GLN B 1 164 ? 50.80996 89.28684 -8.23045 1.000 67.51664 164 GLN I CA 1
ATOM 8234 C C . GLN B 1 164 ? 50.71002 89.96465 -6.86769 1.000 69.09400 164 GLN I C 1
ATOM 8235 O O . GLN B 1 164 ? 49.62991 90.42746 -6.45822 1.000 69.57208 164 GLN I O 1
ATOM 8249 N N . GLU B 1 165 ? 51.84401 90.07051 -6.16597 1.000 71.22683 165 GLU I N 1
ATOM 8250 C CA . GLU B 1 165 ? 51.83092 90.65885 -4.82941 1.000 70.42083 165 GLU I CA 1
ATOM 8251 C C . GLU B 1 165 ? 51.31097 92.09368 -4.86582 1.000 71.80493 165 GLU I C 1
ATOM 8252 O O . GLU B 1 165 ? 50.37986 92.45634 -4.12759 1.000 76.96582 165 GLU I O 1
ATOM 8264 N N . TYR B 1 166 ? 51.87777 92.91984 -5.75103 1.000 71.20805 166 TYR I N 1
ATOM 8265 C CA . TYR B 1 166 ? 51.54175 94.33843 -5.75054 1.000 67.24234 166 TYR I CA 1
ATOM 8266 C C . TYR B 1 166 ? 50.08623 94.57669 -6.14148 1.000 63.50407 166 TYR I C 1
ATOM 8267 O O . TYR B 1 166 ? 49.37661 95.34129 -5.47568 1.000 63.22167 166 TYR I O 1
ATOM 8285 N N . ILE B 1 167 ? 49.62310 93.96159 -7.23226 1.000 61.96010 167 ILE I N 1
ATOM 8286 C CA . ILE B 1 167 ? 48.26035 94.24384 -7.66076 1.000 61.61580 167 ILE I CA 1
ATOM 8287 C C . ILE B 1 167 ? 47.25832 93.73055 -6.63600 1.000 62.01008 167 ILE I C 1
ATOM 8288 O O . ILE B 1 167 ? 46.21832 94.37335 -6.40401 1.000 61.27613 167 ILE I O 1
ATOM 8304 N N . CYS B 1 168 ? 47.54751 92.60274 -5.97213 1.000 63.78972 168 CYS I N 1
ATOM 8305 C CA . CYS B 1 168 ? 46.63947 92.16257 -4.91961 1.000 63.40449 168 CYS I CA 1
ATOM 8306 C C . CYS B 1 168 ? 46.58295 93.18240 -3.78931 1.000 63.51579 168 CYS I C 1
ATOM 8307 O O . CYS B 1 168 ? 45.50052 93.48831 -3.27454 1.000 64.15629 168 CYS I O 1
ATOM 8315 N N . GLN B 1 169 ? 47.73638 93.72508 -3.38864 1.000 63.86973 169 GLN I N 1
ATOM 8316 C CA . GLN B 1 169 ? 47.72750 94.72589 -2.32357 1.000 66.19603 169 GLN I CA 1
ATOM 8317 C C . GLN B 1 169 ? 46.93051 95.96350 -2.73777 1.000 68.84903 169 GLN I C 1
ATOM 8318 O O . GLN B 1 169 ? 46.14438 96.50957 -1.94458 1.000 70.43891 169 GLN I O 1
ATOM 8332 N N . ILE B 1 170 ? 47.11903 96.41612 -3.98154 1.000 68.04688 170 ILE I N 1
ATOM 8333 C CA . ILE B 1 170 ? 46.41305 97.59892 -4.47381 1.000 63.08051 170 ILE I CA 1
ATOM 8334 C C . ILE B 1 170 ? 44.90957 97.37826 -4.40010 1.000 62.95926 170 ILE I C 1
ATOM 8335 O O . ILE B 1 170 ? 44.15994 98.21756 -3.88003 1.000 62.78960 170 ILE I O 1
ATOM 8351 N N . PHE B 1 171 ? 44.44859 96.22578 -4.89859 1.000 62.82983 171 PHE I N 1
ATOM 8352 C CA . PHE B 1 171 ? 43.02142 95.92979 -4.86124 1.000 63.05557 171 PHE I CA 1
ATOM 8353 C C . PHE B 1 171 ? 42.52248 95.88070 -3.42237 1.000 64.92946 171 PHE I C 1
ATOM 8354 O O . PHE B 1 171 ? 41.49664 96.48244 -3.08854 1.000 67.40636 171 PHE I O 1
ATOM 8371 N N . SER B 1 172 ? 43.25530 95.18720 -2.54464 1.000 64.32611 172 SER I N 1
ATOM 8372 C CA . SER B 1 172 ? 42.78297 95.00560 -1.17738 1.000 64.71998 172 SER I CA 1
ATOM 8373 C C . SER B 1 172 ? 42.61672 96.34166 -0.46955 1.000 67.89242 172 SER I C 1
ATOM 8374 O O . SER B 1 172 ? 41.69225 96.51504 0.33480 1.000 68.07286 172 SER I O 1
ATOM 8382 N N . HIS B 1 173 ? 43.51724 97.29140 -0.72655 1.000 72.34465 173 HIS I N 1
ATOM 8383 C CA . HIS B 1 173 ? 43.38208 98.58768 -0.07079 1.000 75.46906 173 HIS I CA 1
ATOM 8384 C C . HIS B 1 173 ? 42.39696 99.51999 -0.76831 1.000 77.86135 173 HIS I C 1
ATOM 8385 O O . HIS B 1 173 ? 41.90603 100.45539 -0.12408 1.000 78.75445 173 HIS I O 1
ATOM 8399 N N . CYS B 1 174 ? 42.08584 99.30179 -2.05021 1.000 81.83926 174 CYS I N 1
ATOM 8400 C CA . CYS B 1 174 ? 41.15111 100.18249 -2.74328 1.000 86.54823 174 CYS I CA 1
ATOM 8401 C C . CYS B 1 174 ? 39.75277 99.58550 -2.86882 1.000 85.02234 174 CYS I C 1
ATOM 8402 O O . CYS B 1 174 ? 38.90209 100.15807 -3.55712 1.000 86.03503 174 CYS I O 1
ATOM 8410 N N . CYS B 1 175 ? 39.48616 98.47266 -2.20078 1.000 83.49452 175 CYS I N 1
ATOM 8411 C CA . CYS B 1 175 ? 38.14961 97.89536 -2.15974 1.000 84.17571 175 CYS I CA 1
ATOM 8412 C C . CYS B 1 175 ? 37.42115 98.43911 -0.93148 1.000 87.04354 175 CYS I C 1
ATOM 8413 O O . CYS B 1 175 ? 37.86453 98.22183 0.20293 1.000 88.71032 175 CYS I O 1
ATOM 8421 N N . LYS B 1 176 ? 36.31780 99.15884 -1.15490 1.000 84.96311 176 LYS I N 1
ATOM 8422 C CA . LYS B 1 176 ? 35.48314 99.63141 -0.05519 1.000 81.70941 176 LYS I CA 1
ATOM 8423 C C . LYS B 1 176 ? 34.11508 100.03356 -0.58364 1.000 83.05396 176 LYS I C 1
ATOM 8424 O O . LYS B 1 176 ? 34.00616 100.84642 -1.50466 1.000 86.92975 176 LYS I O 1
ATOM 8443 N N . GLY B 1 177 ? 33.08125 99.44948 0.00292 1.000 82.99335 177 GLY I N 1
ATOM 8444 C CA . GLY B 1 177 ? 31.70940 99.71247 -0.35889 1.000 85.13526 177 GLY I CA 1
ATOM 8445 C C . GLY B 1 177 ? 31.22796 98.81183 -1.47695 1.000 83.47507 177 GLY I C 1
ATOM 8446 O O . GLY B 1 177 ? 32.01589 98.13252 -2.14219 1.000 82.47724 177 GLY I O 1
ATOM 8450 N N . PRO B 1 178 ? 29.91184 98.79511 -1.70927 1.000 85.06136 178 PRO I N 1
ATOM 8451 C CA . PRO B 1 178 ? 29.37024 97.87020 -2.72275 1.000 84.37569 178 PRO I CA 1
ATOM 8452 C C . PRO B 1 178 ? 29.91971 98.10602 -4.11750 1.000 86.77660 178 PRO I C 1
ATOM 8453 O O . PRO B 1 178 ? 30.26033 97.15013 -4.82178 1.000 87.37148 178 PRO I O 1
ATOM 8464 N N . ASP B 1 179 ? 29.97844 99.36720 -4.54815 1.000 87.89538 179 ASP I N 1
ATOM 8465 C CA . ASP B 1 179 ? 30.33741 99.67695 -5.92739 1.000 87.52421 179 ASP I CA 1
ATOM 8466 C C . ASP B 1 179 ? 31.74973 99.20008 -6.24907 1.000 82.86553 179 ASP I C 1
ATOM 8467 O O . ASP B 1 179 ? 31.97526 98.54071 -7.27234 1.000 84.35688 179 ASP I O 1
ATOM 8476 N N . HIS B 1 180 ? 32.72287 99.54140 -5.40016 1.000 77.61080 180 HIS I N 1
ATOM 8477 C CA . HIS B 1 180 ? 34.08906 99.12915 -5.68483 1.000 75.05259 180 HIS I CA 1
ATOM 8478 C C . HIS B 1 180 ? 34.29573 97.63056 -5.50573 1.000 71.51774 180 HIS I C 1
ATOM 8479 O O . HIS B 1 180 ? 35.22667 97.07000 -6.09370 1.000 70.51644 180 HIS I O 1
ATOM 8493 N N . GLN B 1 181 ? 33.43724 96.96079 -4.73941 1.000 70.81096 181 GLN I N 1
ATOM 8494 C CA . GLN B 1 181 ? 33.46103 95.50293 -4.71804 1.000 65.81012 181 GLN I CA 1
ATOM 8495 C C . GLN B 1 181 ? 32.93213 94.92884 -6.02330 1.000 65.28459 181 GLN I C 1
ATOM 8496 O O . GLN B 1 181 ? 33.49512 93.97094 -6.56188 1.000 63.18919 181 GLN I O 1
ATOM 8510 N N . THR B 1 182 ? 31.85016 95.51290 -6.54632 1.000 69.15229 182 THR I N 1
ATOM 8511 C CA . THR B 1 182 ? 31.22350 95.00920 -7.76225 1.000 69.37796 182 THR I CA 1
ATOM 8512 C C . THR B 1 182 ? 32.08628 95.25222 -8.98778 1.000 70.09067 182 THR I C 1
ATOM 8513 O O . THR B 1 182 ? 32.07797 94.43851 -9.91708 1.000 70.05102 182 THR I O 1
ATOM 8524 N N . ILE B 1 183 ? 32.83031 96.35658 -9.01732 1.000 70.85926 183 ILE I N 1
ATOM 8525 C CA . ILE B 1 183 ? 33.74478 96.57863 -10.13303 1.000 73.38866 183 ILE I CA 1
ATOM 8526 C C . ILE B 1 183 ? 34.77502 95.45542 -10.18393 1.000 73.09652 183 ILE I C 1
ATOM 8527 O O . ILE B 1 183 ? 35.03976 94.87177 -11.24160 1.000 76.68163 183 ILE I O 1
ATOM 8543 N N . LEU B 1 184 ? 35.36165 95.12861 -9.03122 1.000 69.55851 184 LEU I N 1
ATOM 8544 C CA . LEU B 1 184 ? 36.36491 94.07232 -8.97712 1.000 66.28205 184 LEU I CA 1
ATOM 8545 C C . LEU B 1 184 ? 35.74971 92.71177 -9.28013 1.000 67.26123 184 LEU I C 1
ATOM 8546 O O . LEU B 1 184 ? 36.33665 91.90053 -10.00787 1.000 66.62086 184 LEU I O 1
ATOM 8562 N N . PHE B 1 185 ? 34.55634 92.45539 -8.74464 1.000 71.16974 185 PHE I N 1
ATOM 8563 C CA . PHE B 1 185 ? 33.89619 91.16753 -8.92887 1.000 71.00771 185 PHE I CA 1
ATOM 8564 C C . PHE B 1 185 ? 33.51247 90.93810 -10.38390 1.000 74.43241 185 PHE I C 1
ATOM 8565 O O . PHE B 1 185 ? 33.66207 89.82386 -10.90104 1.000 75.68959 185 PHE I O 1
ATOM 8582 N N . ASN B 1 186 ? 33.00880 91.97366 -11.06033 1.000 75.75453 186 ASN I N 1
ATOM 8583 C CA . ASN B 1 186 ? 32.60679 91.81392 -12.45068 1.000 77.91650 186 ASN I CA 1
ATOM 8584 C C . ASN B 1 186 ? 33.79909 91.51660 -13.34547 1.000 79.98775 186 ASN I C 1
ATOM 8585 O O . ASN B 1 186 ? 33.65288 90.83749 -14.36891 1.000 83.46655 186 ASN I O 1
ATOM 8596 N N . HIS B 1 187 ? 34.97863 92.00833 -12.97891 1.000 77.93997 187 HIS I N 1
ATOM 8597 C CA . HIS B 1 187 ? 36.18490 91.78725 -13.76062 1.000 76.96428 187 HIS I CA 1
ATOM 8598 C C . HIS B 1 187 ? 36.91581 90.51011 -13.36725 1.000 74.38223 187 HIS I C 1
ATOM 8599 O O . HIS B 1 187 ? 38.04790 90.29557 -13.81093 1.000 74.24704 187 HIS I O 1
ATOM 8613 N N . GLY B 1 188 ? 36.29656 89.66229 -12.55172 1.000 72.68751 188 GLY I N 1
ATOM 8614 C CA . GLY B 1 188 ? 36.83711 88.34887 -12.26781 1.000 69.92867 188 GLY I CA 1
ATOM 8615 C C . GLY B 1 188 ? 37.85796 88.30879 -11.15437 1.000 66.07755 188 GLY I C 1
ATOM 8616 O O . GLY B 1 188 ? 38.80846 87.52418 -11.21322 1.000 66.23413 188 GLY I O 1
ATOM 8620 N N . ALA B 1 189 ? 37.66680 89.12491 -10.11872 1.000 65.51013 189 ALA I N 1
ATOM 8621 C CA . ALA B 1 189 ? 38.64711 89.17097 -9.04179 1.000 66.91036 189 ALA I CA 1
ATOM 8622 C C . ALA B 1 189 ? 38.74896 87.82443 -8.33931 1.000 67.68450 189 ALA I C 1
ATOM 8623 O O . ALA B 1 189 ? 39.84913 87.30232 -8.13777 1.000 67.56113 189 ALA I O 1
ATOM 8630 N N . VAL B 1 190 ? 37.60992 87.23722 -7.96713 1.000 70.86502 190 VAL I N 1
ATOM 8631 C CA . VAL B 1 190 ? 37.64091 85.99411 -7.19789 1.000 73.37840 190 VAL I CA 1
ATOM 8632 C C . VAL B 1 190 ? 38.29868 84.88444 -8.01251 1.000 71.71541 190 VAL I C 1
ATOM 8633 O O . VAL B 1 190 ? 39.19449 84.18048 -7.52897 1.000 69.08028 190 VAL I O 1
ATOM 8646 N N . GLN B 1 191 ? 37.89768 84.74347 -9.27902 1.000 74.34302 191 GLN I N 1
ATOM 8647 C CA . GLN B 1 191 ? 38.43050 83.66772 -10.10900 1.000 75.33193 191 GLN I CA 1
ATOM 8648 C C . GLN B 1 191 ? 39.92648 83.83091 -10.35098 1.000 73.86112 191 GLN I C 1
ATOM 8649 O O . GLN B 1 191 ? 40.67961 82.85180 -10.30783 1.000 74.33941 191 GLN I O 1
ATOM 8663 N N . ASN B 1 192 ? 40.37622 85.05896 -10.62121 1.000 73.49088 192 ASN I N 1
ATOM 8664 C CA . ASN B 1 192 ? 41.77880 85.28628 -10.94942 1.000 72.78898 192 ASN I CA 1
ATOM 8665 C C . ASN B 1 192 ? 42.67525 85.25137 -9.71908 1.000 71.08720 192 ASN I C 1
ATOM 8666 O O . ASN B 1 192 ? 43.82985 84.82097 -9.81195 1.000 74.99142 192 ASN I O 1
ATOM 8677 N N . ILE B 1 193 ? 42.17217 85.70154 -8.56898 1.000 65.96557 193 ILE I N 1
ATOM 8678 C CA . ILE B 1 193 ? 42.98160 85.75185 -7.35835 1.000 64.38392 193 ILE I CA 1
ATOM 8679 C C . ILE B 1 193 ? 42.97719 84.42239 -6.61500 1.000 66.60190 193 ILE I C 1
ATOM 8680 O O . ILE B 1 193 ? 43.88610 84.17367 -5.81116 1.000 69.79471 193 ILE I O 1
ATOM 8696 N N . ALA B 1 194 ? 41.98750 83.55384 -6.85405 1.000 66.06843 194 ALA I N 1
ATOM 8697 C CA . ALA B 1 194 ? 41.95138 82.28162 -6.14471 1.000 65.55659 194 ALA I CA 1
ATOM 8698 C C . ALA B 1 194 ? 43.19740 81.45641 -6.43733 1.000 70.15744 194 ALA I C 1
ATOM 8699 O O . ALA B 1 194 ? 43.74470 80.80765 -5.53914 1.000 73.07578 194 ALA I O 1
ATOM 8706 N N . HIS B 1 195 ? 43.66070 81.46278 -7.69021 1.000 73.85032 195 HIS I N 1
ATOM 8707 C CA . HIS B 1 195 ? 44.83337 80.67499 -8.04718 1.000 79.71277 195 HIS I CA 1
ATOM 8708 C C . HIS B 1 195 ? 46.08508 81.13190 -7.30692 1.000 74.47857 195 HIS I C 1
ATOM 8709 O O . HIS B 1 195 ? 47.03341 80.34984 -7.17599 1.000 76.01232 195 HIS I O 1
ATOM 8723 N N . LEU B 1 196 ? 46.10425 82.37502 -6.81211 1.000 69.67668 196 LEU I N 1
ATOM 8724 C CA . LEU B 1 196 ? 47.27170 82.90211 -6.11242 1.000 65.88340 196 LEU I CA 1
ATOM 8725 C C . LEU B 1 196 ? 47.42623 82.34436 -4.69829 1.000 64.66233 196 LEU I C 1
ATOM 8726 O O . LEU B 1 196 ? 48.54047 82.37139 -4.15742 1.000 66.12495 196 LEU I O 1
ATOM 8742 N N . LEU B 1 197 ? 46.35080 81.82671 -4.09523 1.000 61.95723 197 LEU I N 1
ATOM 8743 C CA . LEU B 1 197 ? 46.44143 81.24704 -2.75869 1.000 61.95518 197 LEU I CA 1
ATOM 8744 C C . LEU B 1 197 ? 47.28867 79.97953 -2.72845 1.000 67.19840 197 LEU I C 1
ATOM 8745 O O . LEU B 1 197 ? 47.72351 79.56653 -1.64752 1.000 66.35120 197 LEU I O 1
ATOM 8761 N N . THR B 1 198 ? 47.53200 79.35527 -3.88120 1.000 72.96464 198 THR I N 1
ATOM 8762 C CA . THR B 1 198 ? 48.39759 78.18887 -3.96972 1.000 77.28230 198 THR I CA 1
ATOM 8763 C C . THR B 1 198 ? 49.79248 78.53934 -4.47173 1.000 80.01157 198 THR I C 1
ATOM 8764 O O . THR B 1 198 ? 50.56311 77.63752 -4.81718 1.000 82.41416 198 THR I O 1
ATOM 8775 N N . SER B 1 199 ? 50.13344 79.82357 -4.51738 1.000 78.79997 199 SER I N 1
ATOM 8776 C CA . SER B 1 199 ? 51.42379 80.23305 -5.04203 1.000 84.26946 199 SER I CA 1
ATOM 8777 C C . SER B 1 199 ? 52.54115 79.77028 -4.10788 1.000 86.15778 199 SER I C 1
ATOM 8778 O O . SER B 1 199 ? 52.33798 79.64173 -2.89742 1.000 85.94062 199 SER I O 1
ATOM 8786 N N . PRO B 1 200 ? 53.73363 79.49935 -4.64683 1.000 89.37307 200 PRO I N 1
ATOM 8787 C CA . PRO B 1 200 ? 54.86857 79.15177 -3.77474 1.000 92.38414 200 PRO I CA 1
ATOM 8788 C C . PRO B 1 200 ? 55.34102 80.30293 -2.89676 1.000 93.77746 200 PRO I C 1
ATOM 8789 O O . PRO B 1 200 ? 56.11609 80.06374 -1.95864 1.000 95.94364 200 PRO I O 1
ATOM 8800 N N . SER B 1 201 ? 54.90774 81.53245 -3.17479 1.000 90.62901 201 SER I N 1
ATOM 8801 C CA . SER B 1 201 ? 55.31634 82.71130 -2.42245 1.000 89.87301 201 SER I CA 1
ATOM 8802 C C . SER B 1 201 ? 54.28702 83.02310 -1.34454 1.000 84.67741 201 SER I C 1
ATOM 8803 O O . SER B 1 201 ? 53.09772 83.17095 -1.64235 1.000 82.82107 201 SER I O 1
ATOM 8811 N N . TYR B 1 202 ? 54.74061 83.10075 -0.09085 1.000 83.97840 202 TYR I N 1
ATOM 8812 C CA . TYR B 1 202 ? 53.83725 83.48881 0.98458 1.000 77.99385 202 TYR I CA 1
ATOM 8813 C C . TYR B 1 202 ? 53.32959 84.90704 0.76422 1.000 76.92399 202 TYR I C 1
ATOM 8814 O O . TYR B 1 202 ? 52.15741 85.20743 1.02540 1.000 74.72346 202 TYR I O 1
ATOM 8832 N N . LYS B 1 203 ? 54.20000 85.79144 0.26516 1.000 78.31495 203 LYS I N 1
ATOM 8833 C CA . LYS B 1 203 ? 53.82140 87.18979 0.08449 1.000 76.57979 203 LYS I CA 1
ATOM 8834 C C . LYS B 1 203 ? 52.61624 87.31549 -0.83617 1.000 72.72836 203 LYS I C 1
ATOM 8835 O O . LYS B 1 203 ? 51.69111 88.08922 -0.55782 1.000 70.87476 203 LYS I O 1
ATOM 8854 N N . VAL B 1 204 ? 52.59948 86.54572 -1.92696 1.000 69.86803 204 VAL I N 1
ATOM 8855 C CA . VAL B 1 204 ? 51.42445 86.49524 -2.78964 1.000 66.08907 204 VAL I CA 1
ATOM 8856 C C . VAL B 1 204 ? 50.25538 85.87329 -2.03990 1.000 62.77087 204 VAL I C 1
ATOM 8857 O O . VAL B 1 204 ? 49.17414 86.46832 -1.92856 1.000 60.72755 204 VAL I O 1
ATOM 8870 N N . ARG B 1 205 ? 50.47704 84.68048 -1.47574 1.000 64.67005 205 ARG I N 1
ATOM 8871 C CA . ARG B 1 205 ? 49.42589 83.96431 -0.75680 1.000 64.75506 205 ARG I CA 1
ATOM 8872 C C . ARG B 1 205 ? 48.81096 84.80814 0.34717 1.000 65.37074 205 ARG I C 1
ATOM 8873 O O . ARG B 1 205 ? 47.60588 84.71620 0.60620 1.000 60.70860 205 ARG I O 1
ATOM 8911 N N . GLN B 1 207 ? 48.73320 88.27381 0.39762 1.000 73.80141 207 GLN I N 1
ATOM 8912 C CA . GLN B 1 207 ? 48.00577 89.40215 -0.17367 1.000 74.29893 207 GLN I CA 1
ATOM 8913 C C . GLN B 1 207 ? 46.73605 88.93109 -0.86832 1.000 74.63987 207 GLN I C 1
ATOM 8914 O O . GLN B 1 207 ? 45.67437 89.55321 -0.72559 1.000 75.90610 207 GLN I O 1
ATOM 8928 N N . ALA B 1 208 ? 46.80671 87.80529 -1.58129 1.000 73.90742 208 ALA I N 1
ATOM 8929 C CA . ALA B 1 208 ? 45.59902 87.24998 -2.17805 1.000 70.28636 208 ALA I CA 1
ATOM 8930 C C . ALA B 1 208 ? 44.52761 87.06416 -1.11358 1.000 66.92678 208 ALA I C 1
ATOM 8931 O O . ALA B 1 208 ? 43.38084 87.49838 -1.27896 1.000 66.57175 208 ALA I O 1
ATOM 8938 N N . LEU B 1 209 ? 44.91365 86.48999 0.02867 1.000 65.77079 209 LEU I N 1
ATOM 8939 C CA . LEU B 1 209 ? 43.96560 86.29770 1.11998 1.000 64.54143 209 LEU I CA 1
ATOM 8940 C C . LEU B 1 209 ? 43.27760 87.60874 1.48058 1.000 66.25994 209 LEU I C 1
ATOM 8941 O O . LEU B 1 209 ? 42.04615 87.66563 1.59816 1.000 66.59920 209 LEU I O 1
ATOM 8957 N N . LYS B 1 210 ? 44.05468 88.69416 1.60784 1.000 67.63777 210 LYS I N 1
ATOM 8958 C CA . LYS B 1 210 ? 43.44633 89.95963 1.99911 1.000 68.23540 210 LYS I CA 1
ATOM 8959 C C . LYS B 1 210 ? 42.33178 90.35082 1.04189 1.000 66.00029 210 LYS I C 1
ATOM 8960 O O . LYS B 1 210 ? 41.24582 90.75332 1.47935 1.000 65.03276 210 LYS I O 1
ATOM 8979 N N . CYS B 1 211 ? 42.56232 90.20574 -0.26819 1.000 65.71336 211 CYS I N 1
ATOM 8980 C CA . CYS B 1 211 ? 41.52605 90.59287 -1.21962 1.000 65.30465 211 CYS I CA 1
ATOM 8981 C C . CYS B 1 211 ? 40.20625 89.92452 -0.85772 1.000 64.96806 211 CYS I C 1
ATOM 8982 O O . CYS B 1 211 ? 39.17561 90.59320 -0.69702 1.000 65.30435 211 CYS I O 1
ATOM 8990 N N . PHE B 1 212 ? 40.24756 88.61469 -0.60705 1.000 63.27639 212 PHE I N 1
ATOM 8991 C CA . PHE B 1 212 ? 39.01385 87.89329 -0.33219 1.000 60.37950 212 PHE I CA 1
ATOM 8992 C C . PHE B 1 212 ? 38.33040 88.4565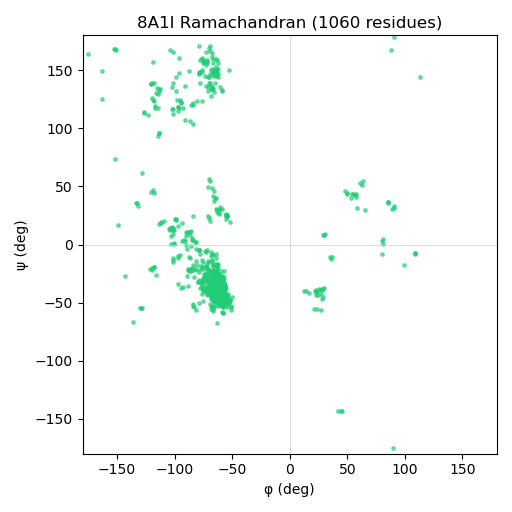7 0.90170 1.000 60.89397 212 PHE I C 1
ATOM 8993 O O . PHE B 1 212 ? 37.09996 88.58449 0.93454 1.000 60.50679 212 PHE I O 1
ATOM 9010 N N . SER B 1 213 ? 39.10913 88.80570 1.92839 1.000 62.24046 213 SER I N 1
ATOM 9011 C CA . SER B 1 213 ? 38.50952 89.36966 3.13019 1.000 61.55881 213 SER I CA 1
ATOM 9012 C C . SER B 1 213 ? 37.76742 90.65719 2.80202 1.000 63.13659 213 SER I C 1
ATOM 9013 O O . SER B 1 213 ? 36.60207 90.82927 3.17729 1.000 61.66150 213 SER I O 1
ATOM 9021 N N . VAL B 1 214 ? 38.41871 91.56449 2.06631 1.000 66.72941 214 VAL I N 1
ATOM 9022 C CA . VAL B 1 214 ? 37.79833 92.86082 1.81500 1.000 67.87670 214 VAL I CA 1
ATOM 9023 C C . VAL B 1 214 ? 36.70233 92.74486 0.76473 1.000 68.48548 214 VAL I C 1
ATOM 9024 O O . VAL B 1 214 ? 35.70046 93.47054 0.81797 1.000 67.98938 214 VAL I O 1
ATOM 9037 N N . LEU B 1 215 ? 36.85867 91.82443 -0.18437 1.000 69.35342 215 LEU I N 1
ATOM 9038 C CA . LEU B 1 215 ? 35.88296 91.65733 -1.25165 1.000 66.96028 215 LEU I CA 1
ATOM 9039 C C . LEU B 1 215 ? 34.59524 91.02617 -0.74328 1.000 63.71340 215 LEU I C 1
ATOM 9040 O O . LEU B 1 215 ? 33.54614 91.19614 -1.37332 1.000 63.49642 215 LEU I O 1
ATOM 9056 N N . ALA B 1 216 ? 34.65292 90.30332 0.37870 1.000 63.27043 216 ALA I N 1
ATOM 9057 C CA . ALA B 1 216 ? 33.50984 89.56879 0.90631 1.000 65.01430 216 ALA I CA 1
ATOM 9058 C C . ALA B 1 216 ? 32.98327 90.15230 2.21580 1.000 69.53594 216 ALA I C 1
ATOM 9059 O O . ALA B 1 216 ? 32.26584 89.46277 2.94406 1.000 70.31786 216 ALA I O 1
ATOM 9066 N N . PHE B 1 217 ? 33.30404 91.41323 2.52036 1.000 73.14384 217 PHE I N 1
ATOM 9067 C CA . PHE B 1 217 ? 32.98482 91.96900 3.83197 1.000 73.55522 217 PHE I CA 1
ATOM 9068 C C . PHE B 1 217 ? 31.49002 91.89816 4.11355 1.000 78.31826 217 PHE I C 1
ATOM 9069 O O . PHE B 1 217 ? 31.05511 91.28839 5.09917 1.000 86.85375 217 PHE I O 1
ATOM 9086 N N . GLU B 1 218 ? 30.68623 92.51842 3.26261 1.000 76.78453 218 GLU I N 1
ATOM 9087 C CA . GLU B 1 218 ? 29.23594 92.50816 3.42219 1.000 77.53353 218 GLU I CA 1
ATOM 9088 C C . GLU B 1 218 ? 28.56877 92.18338 2.10100 1.000 77.24635 218 GLU I C 1
ATOM 9089 O O . GLU B 1 218 ? 27.50663 92.71851 1.76919 1.000 79.63225 218 GLU I O 1
ATOM 9101 N N . ASN B 1 219 ? 29.19669 91.30234 1.32388 1.000 73.87555 219 ASN I N 1
ATOM 9102 C CA . ASN B 1 219 ? 28.69377 90.91900 0.00981 1.000 73.53397 219 ASN I CA 1
ATOM 9103 C C . ASN B 1 219 ? 28.27321 89.45439 0.00345 1.000 71.64293 219 ASN I C 1
ATOM 9104 O O . ASN B 1 219 ? 29.12659 88.56458 -0.15329 1.000 71.89482 219 ASN I O 1
ATOM 9115 N N . PRO B 1 220 ? 26.98527 89.14514 0.20039 1.000 66.80253 220 PRO I N 1
ATOM 9116 C CA . PRO B 1 220 ? 26.55013 87.74419 0.09598 1.000 61.54555 220 PRO I CA 1
ATOM 9117 C C . PRO B 1 220 ? 26.79652 87.17325 -1.28048 1.000 61.07175 220 PRO I C 1
ATOM 9118 O O . PRO B 1 220 ? 26.96971 85.95427 -1.42485 1.000 61.56733 220 PRO I O 1
ATOM 9129 N N . GLN B 1 221 ? 26.78425 88.02762 -2.30669 1.000 59.96756 221 GLN I N 1
ATOM 9130 C CA . GLN B 1 221 ? 26.97785 87.55943 -3.67254 1.000 57.67330 221 GLN I CA 1
ATOM 9131 C C . GLN B 1 221 ? 28.32301 86.86498 -3.82828 1.000 54.65235 221 GLN I C 1
ATOM 9132 O O . GLN B 1 221 ? 28.39292 85.73828 -4.33201 1.000 57.85466 221 GLN I O 1
ATOM 9146 N N . VAL B 1 222 ? 29.40741 87.50614 -3.37898 1.000 51.48593 222 VAL I N 1
ATOM 9147 C CA . VAL B 1 222 ? 30.71941 86.88181 -3.53928 1.000 52.20179 222 VAL I CA 1
ATOM 9148 C C . VAL B 1 222 ? 30.83341 85.65705 -2.63708 1.000 53.75143 222 VAL I C 1
ATOM 9149 O O . VAL B 1 222 ? 31.43280 84.64718 -3.01830 1.000 57.89248 222 VAL I O 1
ATOM 9162 N N . SER B 1 223 ? 30.25693 85.71794 -1.43403 1.000 52.34744 223 SER I N 1
ATOM 9163 C CA . SER B 1 223 ? 30.31123 84.56667 -0.53901 1.000 52.41835 223 SER I CA 1
ATOM 9164 C C . SER B 1 223 ? 29.76473 83.32211 -1.22809 1.000 55.48699 223 SER I C 1
ATOM 9165 O O . SER B 1 223 ? 30.40400 82.26149 -1.22448 1.000 56.50772 223 SER I O 1
ATOM 9190 N N . THR B 1 225 ? 29.67170 82.82719 -4.41688 1.000 51.07870 225 THR I N 1
ATOM 9191 C CA . THR B 1 225 ? 30.73032 82.47283 -5.35569 1.000 52.79143 225 THR I CA 1
ATOM 9192 C C . THR B 1 225 ? 31.89388 81.78776 -4.64808 1.000 54.73263 225 THR I C 1
ATOM 9193 O O . THR B 1 225 ? 32.43439 80.79328 -5.14960 1.000 58.27553 225 THR I O 1
ATOM 9204 N N . LEU B 1 226 ? 32.30197 82.31032 -3.48362 1.000 52.74417 226 LEU I N 1
ATOM 9205 C CA . LEU B 1 226 ? 33.43880 81.72872 -2.77752 1.000 48.07012 226 LEU I CA 1
ATOM 9206 C C . LEU B 1 226 ? 33.14101 80.30444 -2.33409 1.000 45.56721 226 LEU I C 1
ATOM 9207 O O . LEU B 1 226 ? 34.05677 79.48234 -2.22700 1.000 48.92277 226 LEU I O 1
ATOM 9223 N N . VAL B 1 227 ? 31.87263 79.98403 -2.08957 1.000 45.89047 227 VAL I N 1
ATOM 9224 C CA . VAL B 1 227 ? 31.54698 78.65406 -1.58270 1.000 48.13423 227 VAL I CA 1
ATOM 9225 C C . VAL B 1 227 ? 31.95943 77.57525 -2.58099 1.000 51.70245 227 VAL I C 1
ATOM 9226 O O . VAL B 1 227 ? 32.43884 76.50080 -2.19251 1.000 50.43351 227 VAL I O 1
ATOM 9239 N N . ASN B 1 228 ? 31.78502 77.84010 -3.87352 1.000 53.85415 228 ASN I N 1
ATOM 9240 C CA . ASN B 1 228 ? 31.99342 76.83559 -4.90618 1.000 55.93946 228 ASN I CA 1
ATOM 9241 C C . ASN B 1 228 ? 33.30227 76.99978 -5.66968 1.000 57.08106 228 ASN I C 1
ATOM 9242 O O . ASN B 1 228 ? 33.57914 76.20020 -6.56945 1.000 59.13301 228 ASN I O 1
ATOM 9253 N N . VAL B 1 229 ? 34.12150 77.99461 -5.33616 1.000 58.06995 229 VAL I N 1
ATOM 9254 C CA . VAL B 1 229 ? 35.40139 78.15167 -6.01943 1.000 59.49889 229 VAL I CA 1
ATOM 9255 C C . VAL B 1 229 ? 36.29741 76.97307 -5.66818 1.000 60.18932 229 VAL I C 1
ATOM 9256 O O . VAL B 1 229 ? 36.44107 76.60822 -4.49377 1.000 59.18613 229 VAL I O 1
ATOM 9269 N N . LEU B 1 230 ? 36.92785 76.39372 -6.68505 1.000 63.52155 230 LEU I N 1
ATOM 9270 C CA . LEU B 1 230 ? 37.76270 75.21021 -6.53774 1.000 62.90141 230 LEU I CA 1
ATOM 9271 C C . LEU B 1 230 ? 39.18561 75.51193 -6.98154 1.000 62.67008 230 LEU I C 1
ATOM 9272 O O . LEU B 1 230 ? 39.40770 75.96695 -8.11001 1.000 61.87959 230 LEU I O 1
ATOM 9288 N N . VAL B 1 231 ? 40.14324 75.23341 -6.09972 1.000 64.56938 231 VAL I N 1
ATOM 9289 C CA . VAL B 1 231 ? 41.55987 75.45652 -6.35825 1.000 65.44732 231 VAL I CA 1
ATOM 9290 C C . VAL B 1 231 ? 42.26005 74.12148 -6.16008 1.000 68.64171 231 VAL I C 1
ATOM 9291 O O . VAL B 1 231 ? 42.32840 73.61132 -5.03412 1.000 68.59106 231 VAL I O 1
ATOM 9304 N N . ASP B 1 232 ? 42.76379 73.54454 -7.25044 1.000 71.62378 232 ASP I N 1
ATOM 9305 C CA . ASP B 1 232 ? 43.47987 72.27207 -7.18557 1.000 76.79594 232 ASP I CA 1
ATOM 9306 C C . ASP B 1 232 ? 42.63304 71.22486 -6.47021 1.000 75.00016 232 ASP I C 1
ATOM 9307 O O . ASP B 1 232 ? 43.13293 70.41996 -5.67885 1.000 74.83378 232 ASP I O 1
ATOM 9316 N N . GLY B 1 233 ? 41.33281 71.23459 -6.75727 1.000 74.09849 233 GLY I N 1
ATOM 9317 C CA . GLY B 1 233 ? 40.42925 70.26578 -6.17982 1.000 73.98095 233 GLY I CA 1
ATOM 9318 C C . GLY B 1 233 ? 39.97422 70.57929 -4.77363 1.000 71.09541 233 GLY I C 1
ATOM 9319 O O . GLY B 1 233 ? 39.26450 69.76015 -4.17508 1.000 70.45530 233 GLY I O 1
ATOM 9323 N N . GLU B 1 234 ? 40.35147 71.73006 -4.22575 1.000 69.23516 234 GLU I N 1
ATOM 9324 C CA . GLU B 1 234 ? 40.00524 72.10045 -2.86058 1.000 70.44156 234 GLU I CA 1
ATOM 9325 C C . GLU B 1 234 ? 39.05925 73.29307 -2.89577 1.000 67.75506 234 GLU I C 1
ATOM 9326 O O . GLU B 1 234 ? 39.30433 74.26470 -3.61821 1.000 68.03057 234 GLU I O 1
ATOM 9338 N N . LEU B 1 235 ? 37.98285 73.22093 -2.11646 1.000 65.36038 235 LEU I N 1
ATOM 9339 C CA . LEU B 1 235 ? 37.06834 74.34908 -2.01227 1.000 60.82473 235 LEU I CA 1
ATOM 9340 C C . LEU B 1 235 ? 37.70832 75.48801 -1.23346 1.000 61.24748 235 LEU I C 1
ATOM 9341 O O . LEU B 1 235 ? 38.45199 75.26771 -0.27442 1.000 64.46952 235 LEU I O 1
ATOM 9357 N N . LEU B 1 236 ? 37.40398 76.71630 -1.64772 1.000 61.59459 236 LEU I N 1
ATOM 9358 C CA . LEU B 1 236 ? 38.07683 77.87901 -1.07476 1.000 61.68245 236 LEU I CA 1
ATOM 9359 C C . LEU B 1 236 ? 37.89308 77.99874 0.42783 1.000 60.41172 236 LEU I C 1
ATOM 9360 O O . LEU B 1 236 ? 38.89394 78.21887 1.13723 1.000 63.35745 236 LEU I O 1
ATOM 9376 N N . PRO B 1 237 ? 36.69128 77.84386 0.98261 1.000 57.38286 237 PRO I N 1
ATOM 9377 C CA . PRO B 1 237 ? 36.55480 77.96926 2.44071 1.000 57.52882 237 PRO I CA 1
ATOM 9378 C C . PRO B 1 237 ? 37.41902 76.98339 3.19539 1.000 59.07577 237 PRO I C 1
ATOM 9379 O O . PRO B 1 237 ? 37.92282 77.31020 4.28050 1.000 57.47000 237 PRO I O 1
ATOM 9390 N N . GLN B 1 238 ? 37.63604 75.79035 2.63806 1.000 63.62648 238 GLN I N 1
ATOM 9391 C CA . GLN B 1 238 ? 38.53524 74.84176 3.27963 1.000 67.32259 238 GLN I CA 1
ATOM 9392 C C . GLN B 1 238 ? 39.97450 75.32940 3.22449 1.000 66.97404 238 GLN I C 1
ATOM 9393 O O . GLN B 1 238 ? 40.76294 75.02812 4.12632 1.000 71.43125 238 GLN I O 1
ATOM 9407 N N . ILE B 1 239 ? 40.34499 76.04868 2.16346 1.000 62.74282 239 ILE I N 1
ATOM 9408 C CA . ILE B 1 239 ? 41.66725 76.66039 2.12528 1.000 64.52768 239 ILE I CA 1
ATOM 9409 C C . ILE B 1 239 ? 41.78580 77.68940 3.23841 1.000 63.80674 239 ILE I C 1
ATOM 9410 O O . ILE B 1 239 ? 42.83312 77.81036 3.88633 1.000 66.69487 239 ILE I O 1
ATOM 9426 N N . PHE B 1 240 ? 40.72092 78.45970 3.46811 1.000 60.12121 240 PHE I N 1
ATOM 9427 C CA . PHE B 1 240 ? 40.74577 79.41917 4.56668 1.000 57.94191 240 PHE I CA 1
ATOM 9428 C C . PHE B 1 240 ? 40.93344 78.69912 5.89947 1.000 60.24978 240 PHE I C 1
ATOM 9429 O O . PHE B 1 240 ? 41.75519 79.10284 6.73313 1.000 63.49851 240 PHE I O 1
ATOM 9446 N N . VAL B 1 241 ? 40.17729 77.61844 6.11188 1.000 58.18045 241 VAL I N 1
ATOM 9447 C CA . VAL B 1 241 ? 40.24229 76.90069 7.37961 1.000 59.47743 241 VAL I CA 1
ATOM 9448 C C . VAL B 1 241 ? 41.66038 76.42041 7.64708 1.000 67.35906 241 VAL I C 1
ATOM 9449 O O . VAL B 1 241 ? 42.12845 76.42483 8.79146 1.000 72.80556 241 VAL I O 1
ATOM 9462 N N . LYS B 1 242 ? 42.36119 75.98074 6.60230 1.000 72.19068 242 LYS I N 1
ATOM 9463 C CA . LYS B 1 242 ? 43.74271 75.53950 6.76312 1.000 76.72356 242 LYS I CA 1
ATOM 9464 C C . LYS B 1 242 ? 44.66164 76.68931 7.15374 1.000 75.05958 242 LYS I C 1
ATOM 9465 O O . LYS B 1 242 ? 45.67651 76.46775 7.82175 1.000 78.28049 242 LYS I O 1
ATOM 9501 N N . LEU B 1 244 ? 43.97136 79.10328 9.12296 1.000 66.73434 244 LEU I N 1
ATOM 9502 C CA . LEU B 1 244 ? 43.80722 79.42901 10.53347 1.000 64.09770 244 LEU I CA 1
ATOM 9503 C C . LEU B 1 244 ? 44.78218 78.67558 11.42839 1.000 66.68946 244 LEU I C 1
ATOM 9504 O O . LEU B 1 244 ? 44.91796 79.03101 12.60332 1.000 69.17174 244 LEU I O 1
ATOM 9520 N N . GLN B 1 245 ? 45.46459 77.66039 10.90926 1.000 68.86130 245 GLN I N 1
ATOM 9521 C CA . GLN B 1 245 ? 46.28601 76.80830 11.76010 1.000 77.77594 245 GLN I CA 1
ATOM 9522 C C . GLN B 1 245 ? 47.42732 77.61267 12.36984 1.000 85.31142 245 GLN I C 1
ATOM 9523 O O . GLN B 1 245 ? 47.91279 78.58659 11.78842 1.000 86.44553 245 GLN I O 1
ATOM 9537 N N . ARG B 1 246 ? 47.85397 77.19634 13.56563 1.000 91.83084 246 ARG I N 1
ATOM 9538 C CA . ARG B 1 246 ? 48.86211 77.96075 14.29371 1.000 97.15791 246 ARG I CA 1
ATOM 9539 C C . ARG B 1 246 ? 50.20931 77.96271 13.58355 1.000 97.37960 246 ARG I C 1
ATOM 9540 O O . ARG B 1 246 ? 51.01487 78.87667 13.79726 1.000 98.44577 246 ARG I O 1
ATOM 9561 N N . ASP B 1 247 ? 50.48984 76.94996 12.76289 1.000 97.66454 247 ASP I N 1
ATOM 9562 C CA . ASP B 1 247 ? 51.75857 76.93315 12.04417 1.000 100.82289 247 ASP I CA 1
ATOM 9563 C C . ASP B 1 247 ? 51.86401 78.09049 11.05859 1.000 95.87978 247 ASP I C 1
ATOM 9564 O O . ASP B 1 247 ? 52.97877 78.48009 10.69528 1.000 98.87610 247 ASP I O 1
ATOM 9573 N N . LYS B 1 248 ? 50.73454 78.64423 10.61881 1.000 87.98653 248 LYS I N 1
ATOM 9574 C CA . LYS B 1 248 ? 50.72471 79.78601 9.71786 1.000 83.16157 248 LYS I CA 1
ATOM 9575 C C . LYS B 1 248 ? 51.02242 81.06692 10.49432 1.000 81.27489 248 LYS I C 1
ATOM 9576 O O . LYS B 1 248 ? 50.84622 81.12091 11.71274 1.000 82.12626 248 LYS I O 1
ATOM 9595 N N . PRO B 1 249 ? 51.47153 82.11960 9.81399 1.000 84.03981 249 PRO I N 1
ATOM 9596 C CA . PRO B 1 249 ? 51.71247 83.38854 10.50755 1.000 87.10643 249 PRO I CA 1
ATOM 9597 C C . PRO B 1 249 ? 50.43063 83.98169 11.07277 1.000 90.87615 249 PRO I C 1
ATOM 9598 O O . PRO B 1 249 ? 49.31712 83.65263 10.65670 1.000 87.65525 249 PRO I O 1
ATOM 9609 N N . ILE B 1 250 ? 50.61172 84.87204 12.05059 1.000 95.59839 250 ILE I N 1
ATOM 9610 C CA . ILE B 1 250 ? 49.47976 85.48646 12.74095 1.000 92.41911 250 ILE I CA 1
ATOM 9611 C C . ILE B 1 250 ? 48.65623 86.33102 11.77012 1.000 87.22915 250 ILE I C 1
ATOM 9612 O O . ILE B 1 250 ? 47.42499 86.21516 11.70976 1.000 86.19981 250 ILE I O 1
ATOM 9628 N N . GLU B 1 251 ? 49.32949 87.15312 10.95455 1.000 86.98147 251 GLU I N 1
ATOM 9629 C CA . GLU B 1 251 ? 48.61386 87.99561 9.99789 1.000 84.62357 251 GLU I CA 1
ATOM 9630 C C . GLU B 1 251 ? 47.71432 87.15939 9.09896 1.000 83.21479 251 GLU I C 1
ATOM 9631 O O . GLU B 1 251 ? 46.59398 87.56792 8.77145 1.000 82.92140 251 GLU I O 1
ATOM 9660 N N . GLN B 1 253 ? 46.36892 84.10650 9.88077 1.000 65.67076 253 GLN I N 1
ATOM 9661 C CA . GLN B 1 253 ? 45.26359 83.56572 10.66183 1.000 65.14685 253 GLN I CA 1
ATOM 9662 C C . GLN B 1 253 ? 44.13657 84.58494 10.76832 1.000 65.84460 253 GLN I C 1
ATOM 9663 O O . GLN B 1 253 ? 42.99669 84.32840 10.36111 1.000 66.35501 253 GLN I O 1
ATOM 9677 N N . LEU B 1 254 ? 44.45883 85.77555 11.27716 1.000 66.10884 254 LEU I N 1
ATOM 9678 C CA . LEU B 1 254 ? 43.43518 86.79498 11.46130 1.000 64.43485 254 LEU I CA 1
ATOM 9679 C C . LEU B 1 254 ? 42.67572 87.01801 10.16450 1.000 64.27538 254 LEU I C 1
ATOM 9680 O O . LEU B 1 254 ? 41.44140 86.93627 10.12995 1.000 66.51116 254 LEU I O 1
ATOM 9696 N N . THR B 1 255 ? 43.41021 87.21309 9.06238 1.000 62.46670 255 THR I N 1
ATOM 9697 C CA . THR B 1 255 ? 42.75017 87.48575 7.79227 1.000 59.15466 255 THR I CA 1
ATOM 9698 C C . THR B 1 255 ? 41.86031 86.31659 7.38648 1.000 58.37697 255 THR I C 1
ATOM 9699 O O . THR B 1 255 ? 40.70174 86.51534 6.99708 1.000 58.41456 255 THR I O 1
ATOM 9710 N N . SER B 1 256 ? 42.35899 85.08454 7.52211 1.000 57.55501 256 SER I N 1
ATOM 9711 C CA . SER B 1 256 ? 41.51072 83.93702 7.22651 1.000 56.82459 256 SER I CA 1
ATOM 9712 C C . SER B 1 256 ? 40.23392 84.01664 8.04830 1.000 57.71813 256 SER I C 1
ATOM 9713 O O . SER B 1 256 ? 39.12095 83.91107 7.51273 1.000 56.36431 256 SER I O 1
ATOM 9721 N N . ALA B 1 257 ? 40.37797 84.29250 9.34939 1.000 58.31572 257 ALA I N 1
ATOM 9722 C CA . ALA B 1 257 ? 39.20681 84.37003 10.20816 1.000 56.68849 257 ALA I CA 1
ATOM 9723 C C . ALA B 1 257 ? 38.23784 85.41356 9.68402 1.000 58.58125 257 ALA I C 1
ATOM 9724 O O . ALA B 1 257 ? 37.03374 85.14746 9.55264 1.000 59.62207 257 ALA I O 1
ATOM 9731 N N . LYS B 1 258 ? 38.76254 86.56397 9.25487 1.000 59.11419 258 LYS I N 1
ATOM 9732 C CA . LYS B 1 258 ? 37.88060 87.58666 8.71340 1.000 58.88663 258 LYS I CA 1
ATOM 9733 C C . LYS B 1 258 ? 37.04389 86.99632 7.58973 1.000 58.50866 258 LYS I C 1
ATOM 9734 O O . LYS B 1 258 ? 35.80736 86.98060 7.65962 1.000 59.16416 258 LYS I O 1
ATOM 9753 N N . CYS B 1 259 ? 37.70916 86.39492 6.59891 1.000 58.85966 259 CYS I N 1
ATOM 9754 C CA . CYS B 1 259 ? 36.98052 85.82853 5.47375 1.000 55.39893 259 CYS I CA 1
ATOM 9755 C C . CYS B 1 259 ? 35.87650 84.92358 5.98574 1.000 55.73318 259 CYS I C 1
ATOM 9756 O O . CYS B 1 259 ? 34.69008 85.13046 5.69200 1.000 56.15215 259 CYS I O 1
ATOM 9764 N N . LEU B 1 260 ? 36.24362 83.97016 6.84487 1.000 56.42142 260 LEU I N 1
ATOM 9765 C CA . LEU B 1 260 ? 35.26616 82.98510 7.28665 1.000 56.02976 260 LEU I CA 1
ATOM 9766 C C . LEU B 1 260 ? 34.11926 83.65688 8.02578 1.000 55.95096 260 LEU I C 1
ATOM 9767 O O . LEU B 1 260 ? 32.94656 83.35226 7.77144 1.000 57.90386 260 LEU I O 1
ATOM 9783 N N . THR B 1 261 ? 34.42855 84.61790 8.90287 1.000 55.49869 261 THR I N 1
ATOM 9784 C CA . THR B 1 261 ? 33.35420 85.28800 9.62628 1.000 56.04779 261 THR I CA 1
ATOM 9785 C C . THR B 1 261 ? 32.42519 85.99051 8.64638 1.000 55.39720 261 THR I C 1
ATOM 9786 O O . THR B 1 261 ? 31.19863 85.87869 8.74846 1.000 57.76590 261 THR I O 1
ATOM 9797 N N . TYR B 1 262 ? 32.99351 86.67906 7.65355 1.000 56.21929 262 TYR I N 1
ATOM 9798 C CA . TYR B 1 262 ? 32.15595 87.37712 6.68574 1.000 59.41277 262 TYR I CA 1
ATOM 9799 C C . TYR B 1 262 ? 31.31203 86.39863 5.87585 1.000 61.91956 262 TYR I C 1
ATOM 9800 O O . TYR B 1 262 ? 30.23879 86.76770 5.38051 1.000 65.15742 262 TYR I O 1
ATOM 9835 N N . CYS B 1 264 ? 30.30472 83.50962 7.27020 1.000 65.45471 264 CYS I N 1
ATOM 9836 C CA . CYS B 1 264 ? 29.37056 83.08202 8.30523 1.000 59.23019 264 CYS I CA 1
ATOM 9837 C C . CYS B 1 264 ? 28.25043 84.09735 8.47627 1.000 57.82195 264 CYS I C 1
ATOM 9838 O O . CYS B 1 264 ? 27.08637 83.72488 8.68225 1.000 61.76820 264 CYS I O 1
ATOM 9846 N N . ARG B 1 265 ? 28.58304 85.38958 8.38559 1.000 55.41050 265 ARG I N 1
ATOM 9847 C CA . ARG B 1 265 ? 27.57182 86.42978 8.52915 1.000 56.43666 265 ARG I CA 1
ATOM 9848 C C . ARG B 1 265 ? 26.59990 86.41050 7.35405 1.000 58.52375 265 ARG I C 1
ATOM 9849 O O . ARG B 1 265 ? 25.39789 86.65482 7.52791 1.000 58.98039 265 ARG I O 1
ATOM 9870 N N . ALA B 1 266 ? 27.09935 86.11150 6.15168 1.000 58.23099 266 ALA I N 1
ATOM 9871 C CA . ALA B 1 266 ? 26.23948 86.04212 4.97662 1.000 57.67144 266 ALA I CA 1
ATOM 9872 C C . ALA B 1 266 ? 25.29809 84.84248 5.01431 1.000 58.82197 266 ALA I C 1
ATOM 9873 O O . ALA B 1 266 ? 24.24964 84.87126 4.36172 1.000 60.88719 266 ALA I O 1
ATOM 9880 N N . GLY B 1 267 ? 25.64432 83.79634 5.75946 1.000 58.58421 267 GLY I N 1
ATOM 9881 C CA . GLY B 1 267 ? 24.85329 82.58426 5.82522 1.000 59.23753 267 GLY I CA 1
ATOM 9882 C C . GLY B 1 267 ? 25.48905 81.40113 5.13382 1.000 59.93472 267 GLY I C 1
ATOM 9883 O O . GLY B 1 267 ? 24.97350 80.27864 5.25439 1.000 60.58683 267 GLY I O 1
ATOM 9887 N N . ALA B 1 268 ? 26.60096 81.61139 4.42309 1.000 59.12630 268 ALA I N 1
ATOM 9888 C CA . ALA B 1 268 ? 27.23662 80.51711 3.70093 1.000 59.65312 268 ALA I CA 1
ATOM 9889 C C . ALA B 1 268 ? 27.80499 79.47436 4.65269 1.000 60.18471 268 ALA I C 1
ATOM 9890 O O . ALA B 1 268 ? 27.88255 78.29308 4.29923 1.000 62.26935 268 ALA I O 1
ATOM 9897 N N . ILE B 1 269 ? 28.21059 79.88749 5.84857 1.000 58.48224 269 ILE I N 1
ATOM 9898 C CA . ILE B 1 269 ? 28.69580 78.98132 6.88101 1.000 57.61296 269 ILE I CA 1
ATOM 9899 C C . ILE B 1 269 ? 27.78896 79.14325 8.09161 1.000 61.38246 269 ILE I C 1
ATOM 9900 O O . ILE B 1 269 ? 27.42247 80.26771 8.45472 1.000 64.80370 269 ILE I O 1
ATOM 9916 N N . ARG B 1 270 ? 27.43889 78.02790 8.72338 1.000 62.54986 270 ARG I N 1
ATOM 9917 C CA . ARG B 1 270 ? 26.53593 78.06983 9.86340 1.000 64.06837 270 ARG I CA 1
ATOM 9918 C C . ARG B 1 270 ? 27.25671 78.55635 11.11600 1.000 64.20035 270 ARG I C 1
ATOM 9919 O O . ARG B 1 270 ? 28.45506 78.33002 11.30016 1.000 65.48651 270 ARG I O 1
ATOM 9940 N N . THR B 1 271 ? 26.50873 79.24497 11.98052 1.000 65.20558 271 THR I N 1
ATOM 9941 C CA . THR B 1 271 ? 27.07069 79.68764 13.25059 1.000 64.06365 271 THR I CA 1
ATOM 9942 C C . THR B 1 271 ? 27.43770 78.50903 14.14808 1.000 68.96949 271 THR I C 1
ATOM 9943 O O . THR B 1 271 ? 28.30018 78.64776 15.02283 1.000 68.66688 271 THR I O 1
ATOM 9954 N N . ASP B 1 272 ? 26.78129 77.35868 13.97152 1.000 73.75235 272 ASP I N 1
ATOM 9955 C CA . ASP B 1 272 ? 27.10706 76.14979 14.71994 1.000 78.78274 272 ASP I CA 1
ATOM 9956 C C . ASP B 1 272 ? 28.09936 75.24685 13.99193 1.000 82.54228 272 ASP I C 1
ATOM 9957 O O . ASP B 1 272 ? 28.40436 74.15760 14.49096 1.000 86.58463 272 ASP I O 1
ATOM 9966 N N . ASP B 1 273 ? 28.60237 75.66375 12.83197 1.000 82.13238 273 ASP I N 1
ATOM 9967 C CA . ASP B 1 273 ? 29.53863 74.84515 12.07503 1.000 86.93543 273 ASP I CA 1
ATOM 9968 C C . ASP B 1 273 ? 30.84918 74.70586 12.83912 1.000 89.49379 273 ASP I C 1
ATOM 9969 O O . ASP B 1 273 ? 31.27406 75.61359 13.55806 1.000 88.80696 273 ASP I O 1
ATOM 9978 N N . SER B 1 274 ? 31.49825 73.55132 12.66720 1.000 94.34119 274 SER I N 1
ATOM 9979 C CA . SER B 1 274 ? 32.73308 73.27984 13.39454 1.000 94.72070 274 SER I CA 1
ATOM 9980 C C . SER B 1 274 ? 33.80986 74.31362 13.08024 1.000 87.57033 274 SER I C 1
ATOM 9981 O O . SER B 1 274 ? 34.52023 74.77049 13.98393 1.000 86.20772 274 SER I O 1
ATOM 9989 N N . CYS B 1 275 ? 33.95594 74.69424 11.80754 1.000 82.49982 275 CYS I N 1
ATOM 9990 C CA . CYS B 1 275 ? 35.00992 75.64006 11.45304 1.000 80.33883 275 CYS I CA 1
ATOM 9991 C C . CYS B 1 275 ? 34.82946 76.97841 12.16041 1.000 76.54882 275 CYS I C 1
ATOM 9992 O O . CYS B 1 275 ? 35.80947 77.69989 12.37788 1.000 79.01089 275 CYS I O 1
ATOM 10000 N N . ILE B 1 276 ? 33.59404 77.33794 12.51271 1.000 73.52530 276 ILE I N 1
ATOM 10001 C CA . ILE B 1 276 ? 33.35846 78.60292 13.20302 1.000 68.15116 276 ILE I CA 1
ATOM 10002 C C . ILE B 1 276 ? 33.59829 78.46067 14.70353 1.000 67.41818 276 ILE I C 1
ATOM 10003 O O . ILE B 1 276 ? 34.38382 79.21209 15.29198 1.000 67.80737 276 ILE I O 1
ATOM 10019 N N . VAL B 1 277 ? 32.94239 77.49188 15.34573 1.000 65.98619 277 VAL I N 1
ATOM 10020 C CA . VAL B 1 277 ? 32.96498 77.45055 16.80334 1.000 67.63663 277 VAL I CA 1
ATOM 10021 C C . VAL B 1 277 ? 34.26208 76.84551 17.33295 1.000 69.07409 277 VAL I C 1
ATOM 10022 O O . VAL B 1 277 ? 34.74114 77.24070 18.40213 1.000 72.29549 277 VAL I O 1
ATOM 10035 N N . LEU B 1 278 ? 34.85742 75.90077 16.61278 1.000 69.44678 278 LEU I N 1
ATOM 10036 C CA . LEU B 1 278 ? 36.03173 75.19093 17.10553 1.000 72.50086 278 LEU I CA 1
ATOM 10037 C C . LEU B 1 278 ? 37.34327 75.68831 16.50686 1.000 74.12848 278 LEU I C 1
ATOM 10038 O O . LEU B 1 278 ? 38.40918 75.30531 17.00248 1.000 75.60477 278 LEU I O 1
ATOM 10054 N N . LYS B 1 279 ? 37.29998 76.52145 15.46571 1.000 72.56505 279 LYS I N 1
ATOM 10055 C CA . LYS B 1 279 ? 38.52612 76.94815 14.80437 1.000 73.60025 279 LYS I CA 1
ATOM 10056 C C . LYS B 1 279 ? 38.60957 78.46814 14.66666 1.000 69.88924 279 LYS I C 1
ATOM 10057 O O . LYS B 1 279 ? 39.59157 79.07867 15.10277 1.000 71.48897 279 LYS I O 1
ATOM 10076 N N . THR B 1 280 ? 37.59735 79.09332 14.06622 1.000 66.60701 280 THR I N 1
ATOM 10077 C CA . THR B 1 280 ? 37.65067 80.53197 13.81516 1.000 63.87835 280 THR I CA 1
ATOM 10078 C C . THR B 1 280 ? 37.59709 81.32946 15.11681 1.000 64.16406 280 THR I C 1
ATOM 10079 O O . THR B 1 280 ? 38.47115 82.16182 15.39434 1.000 66.33297 280 THR I O 1
ATOM 10090 N N . LEU B 1 281 ? 36.56264 81.09837 15.91999 1.000 60.26936 281 LEU I N 1
ATOM 10091 C CA . LEU B 1 281 ? 36.39503 81.84271 17.16701 1.000 59.69347 281 LEU I CA 1
ATOM 10092 C C . LEU B 1 281 ? 37.56533 81.64027 18.12115 1.000 58.55912 281 LEU I C 1
ATOM 10093 O O . LEU B 1 281 ? 38.08009 82.64221 18.65642 1.000 58.14038 281 LEU I O 1
ATOM 10109 N N . PRO B 1 282 ? 38.04360 80.41639 18.37100 1.000 57.11581 282 PRO I N 1
ATOM 10110 C CA . PRO B 1 282 ? 39.26483 80.27615 19.18171 1.000 62.47963 282 PRO I CA 1
ATOM 10111 C C . PRO B 1 282 ? 40.44888 81.04542 18.62435 1.000 63.80235 282 PRO I C 1
ATOM 10112 O O . PRO B 1 282 ? 41.23396 81.60794 19.39979 1.000 63.78373 282 PRO I O 1
ATOM 10123 N N . CYS B 1 283 ? 40.62116 81.06649 17.29966 1.000 63.59319 283 CYS I N 1
ATOM 10124 C CA . CYS B 1 283 ? 41.69441 81.86290 16.71472 1.000 63.61727 283 CYS I CA 1
ATOM 10125 C C . CYS B 1 283 ? 41.53118 83.33226 17.07541 1.000 61.19699 283 CYS I C 1
ATOM 10126 O O . CYS B 1 283 ? 42.49572 83.99713 17.46613 1.000 61.82419 283 CYS I O 1
ATOM 10134 N N . LEU B 1 284 ? 40.30856 83.85762 16.95340 1.000 60.06900 284 LEU I N 1
ATOM 10135 C CA . LEU B 1 284 ? 40.09811 85.27834 17.21763 1.000 61.05446 284 LEU I CA 1
ATOM 10136 C C . LEU B 1 284 ? 40.34457 85.62640 18.68368 1.000 64.37428 284 LEU I C 1
ATOM 10137 O O . LEU B 1 284 ? 40.87004 86.70604 18.98302 1.000 65.99880 284 LEU I O 1
ATOM 10153 N N . VAL B 1 285 ? 39.98058 84.73943 19.61768 1.000 64.15300 285 VAL I N 1
ATOM 10154 C CA . VAL B 1 285 ? 40.26248 85.06400 21.01535 1.000 64.55449 285 VAL I CA 1
ATOM 10155 C C . VAL B 1 285 ? 41.76721 85.07947 21.27041 1.000 69.78111 285 VAL I C 1
ATOM 10156 O O . VAL B 1 285 ? 42.25673 85.86897 22.08540 1.000 75.22094 285 VAL I O 1
ATOM 10169 N N . ARG B 1 286 ? 42.52403 84.21620 20.58653 1.000 72.20867 286 ARG I N 1
ATOM 10170 C CA . ARG B 1 286 ? 43.97834 84.21045 20.70856 1.000 78.19522 286 ARG I CA 1
ATOM 10171 C C . ARG B 1 286 ? 44.61935 85.46274 20.12936 1.000 78.08244 286 ARG I C 1
ATOM 10172 O O . ARG B 1 286 ? 45.78252 85.74565 20.44201 1.000 79.81604 286 ARG I O 1
ATOM 10210 N N . CYS B 1 288 ? 43.54575 88.36462 20.87262 1.000 73.36319 288 CYS I N 1
ATOM 10211 C CA . CYS B 1 288 ? 43.35272 89.35153 21.92812 1.000 70.87443 288 CYS I CA 1
ATOM 10212 C C . CYS B 1 288 ? 44.40083 89.24872 23.03453 1.000 73.28360 288 CYS I C 1
ATOM 10213 O O . CYS B 1 288 ? 44.27696 89.93864 24.05336 1.000 73.94521 288 CYS I O 1
ATOM 10221 N N . SER B 1 289 ? 45.43501 88.42910 22.84717 1.000 73.62109 289 SER I N 1
ATOM 10222 C CA . SER B 1 289 ? 46.41122 88.16986 23.89632 1.000 78.44728 289 SER I CA 1
ATOM 10223 C C . SER B 1 289 ? 47.34586 89.36348 24.09041 1.000 83.13637 289 SER I C 1
ATOM 10224 O O . SER B 1 289 ? 47.53756 90.19276 23.19629 1.000 82.12850 289 SER I O 1
ATOM 10232 N N . LYS B 1 290 ? 47.93608 89.43676 25.29024 1.000 90.58152 290 LYS I N 1
ATOM 10233 C CA . LYS B 1 290 ? 48.88199 90.50515 25.59284 1.000 95.32355 290 LYS I CA 1
ATOM 10234 C C . LYS B 1 290 ? 50.04436 90.51356 24.60874 1.000 97.46240 290 LYS I C 1
ATOM 10235 O O . LYS B 1 290 ? 50.50087 91.58153 24.18365 1.000 99.22982 290 LYS I O 1
ATOM 10254 N N . GLU B 1 291 ? 50.54025 89.32835 24.23850 1.000 98.09708 291 GLU I N 1
ATOM 10255 C CA . GLU B 1 291 ? 51.68454 89.23629 23.34089 1.000 101.45061 291 GLU I CA 1
ATOM 10256 C C . GLU B 1 291 ? 51.36937 89.74014 21.93960 1.000 96.00756 291 GLU I C 1
ATOM 10257 O O . GLU B 1 291 ? 52.29604 90.09115 21.19960 1.000 97.55284 291 GLU I O 1
ATOM 10269 N N . ARG B 1 292 ? 50.09486 89.77646 21.55716 1.000 90.14143 292 ARG I N 1
ATOM 10270 C CA . ARG B 1 292 ? 49.72243 90.21663 20.22224 1.000 85.58311 292 ARG I CA 1
ATOM 10271 C C . ARG B 1 292 ? 49.85101 91.73626 20.09520 1.000 85.20872 292 ARG I C 1
ATOM 10272 O O . ARG B 1 292 ? 49.80389 92.48218 21.07736 1.000 87.24186 292 ARG I O 1
ATOM 10293 N N . LEU B 1 293 ? 50.00931 92.18790 18.85285 1.000 81.75363 293 LEU I N 1
ATOM 10294 C CA . LEU B 1 293 ? 50.16489 93.60189 18.55742 1.000 81.58007 293 LEU I CA 1
ATOM 10295 C C . LEU B 1 293 ? 48.85258 94.35807 18.74065 1.000 79.48238 293 LEU I C 1
ATOM 10296 O O . LEU B 1 293 ? 47.76005 93.78498 18.71381 1.000 77.73044 293 LEU I O 1
ATOM 10312 N N . LEU B 1 294 ? 48.97856 95.67529 18.92630 1.000 81.85899 294 LEU I N 1
ATOM 10313 C CA . LEU B 1 294 ? 47.80389 96.52879 19.07438 1.000 78.67857 294 LEU I CA 1
ATOM 10314 C C . LEU B 1 294 ? 46.85951 96.34451 17.89403 1.000 76.53225 294 LEU I C 1
ATOM 10315 O O . LEU B 1 294 ? 45.64304 96.20088 18.06774 1.000 73.54427 294 LEU I O 1
ATOM 10331 N N . GLU B 1 295 ? 47.40974 96.33902 16.67774 1.000 79.29023 295 GLU I N 1
ATOM 10332 C CA . GLU B 1 295 ? 46.57727 96.17269 15.49492 1.000 80.19338 295 GLU I CA 1
ATOM 10333 C C . GLU B 1 295 ? 45.89960 94.81268 15.49551 1.000 74.59575 295 GLU I C 1
ATOM 10334 O O . GLU B 1 295 ? 44.71188 94.69783 15.16256 1.000 71.39555 295 GLU I O 1
ATOM 10346 N N . GLU B 1 296 ? 46.63137 93.76759 15.89002 1.000 75.52478 296 GLU I N 1
ATOM 10347 C CA . GLU B 1 296 ? 46.03791 92.43392 15.94209 1.000 70.87058 296 GLU I CA 1
ATOM 10348 C C . GLU B 1 296 ? 44.95382 92.35129 17.00836 1.000 67.17205 296 GLU I C 1
ATOM 10349 O O . GLU B 1 296 ? 43.90932 91.73608 16.78610 1.000 63.76656 296 GLU I O 1
ATOM 10361 N N . ARG B 1 297 ? 45.16571 92.98694 18.16047 1.000 69.07434 297 ARG I N 1
ATOM 10362 C CA . ARG B 1 297 ? 44.15772 92.93946 19.21158 1.000 67.76707 297 ARG I CA 1
ATOM 10363 C C . ARG B 1 297 ? 42.89208 93.67229 18.79265 1.000 66.93565 297 ARG I C 1
ATOM 10364 O O . ARG B 1 297 ? 41.78272 93.14088 18.93215 1.000 66.35058 297 ARG I O 1
ATOM 10385 N N . VAL B 1 298 ? 43.03650 94.87717 18.23480 1.000 70.04062 298 VAL I N 1
ATOM 10386 C CA . VAL B 1 298 ? 41.85678 95.63231 17.82159 1.000 71.81770 298 VAL I CA 1
ATOM 10387 C C . VAL B 1 298 ? 41.11346 94.89287 16.71355 1.000 73.55422 298 VAL I C 1
ATOM 10388 O O . VAL B 1 298 ? 39.88479 94.74493 16.76763 1.000 74.40142 298 VAL I O 1
ATOM 10401 N N . GLU B 1 299 ? 41.83956 94.37231 15.71605 1.000 75.63675 299 GLU I N 1
ATOM 10402 C CA . GLU B 1 299 ? 41.16413 93.71830 14.60031 1.000 76.09339 299 GLU I CA 1
ATOM 10403 C C . GLU B 1 299 ? 40.53310 92.40088 15.03083 1.000 72.92961 299 GLU I C 1
ATOM 10404 O O . GLU B 1 299 ? 39.40601 92.09393 14.63200 1.000 74.09394 299 GLU I O 1
ATOM 10416 N N . GLY B 1 300 ? 41.23100 91.61169 15.84980 1.000 70.46149 300 GLY I N 1
ATOM 10417 C CA . GLY B 1 300 ? 40.65115 90.37669 16.34176 1.000 68.63765 300 GLY I CA 1
ATOM 10418 C C . GLY B 1 300 ? 39.40704 90.60935 17.17328 1.000 68.87191 300 GLY I C 1
ATOM 10419 O O . GLY B 1 300 ? 38.40536 89.90794 17.01487 1.000 68.76718 300 GLY I O 1
ATOM 10423 N N . ALA B 1 301 ? 39.44410 91.60371 18.06498 1.000 69.58666 301 ALA I N 1
ATOM 10424 C CA . ALA B 1 301 ? 38.27539 91.87708 18.89109 1.000 68.90453 301 ALA I CA 1
ATOM 10425 C C . ALA B 1 301 ? 37.10450 92.35820 18.04282 1.000 68.21337 301 ALA I C 1
ATOM 10426 O O . ALA B 1 301 ? 35.96720 91.91394 18.23898 1.000 68.87264 301 ALA I O 1
ATOM 10433 N N . GLU B 1 302 ? 37.35573 93.26059 17.09037 1.000 67.93973 302 GLU I N 1
ATOM 10434 C CA . GLU B 1 302 ? 36.26355 93.76493 16.26272 1.000 68.43674 302 GLU I CA 1
ATOM 10435 C C . GLU B 1 302 ? 35.69720 92.66982 15.36173 1.000 67.29846 302 GLU I C 1
ATOM 10436 O O . GLU B 1 302 ? 34.47474 92.57498 15.18182 1.000 69.76666 302 GLU I O 1
ATOM 10448 N N . THR B 1 303 ? 36.55846 91.80329 14.82143 1.000 63.70946 303 THR I N 1
ATOM 10449 C CA . THR B 1 303 ? 36.07162 90.71323 13.98718 1.000 58.42451 303 THR I CA 1
ATOM 10450 C C . THR B 1 303 ? 35.28141 89.70821 14.80927 1.000 55.87622 303 THR I C 1
ATOM 10451 O O . THR B 1 303 ? 34.23819 89.21990 14.36308 1.000 54.78716 303 THR I O 1
ATOM 10462 N N . LEU B 1 304 ? 35.75066 89.39382 16.01718 1.000 57.06300 304 LEU I N 1
ATOM 10463 C CA . LEU B 1 304 ? 34.99303 88.50067 16.88430 1.000 58.94445 304 LEU I CA 1
ATOM 10464 C C . LEU B 1 304 ? 33.65044 89.11332 17.25787 1.000 59.50068 304 LEU I C 1
ATOM 10465 O O . LEU B 1 304 ? 32.65309 88.39850 17.38915 1.000 60.76325 304 LEU I O 1
ATOM 10481 N N . ALA B 1 305 ? 33.60786 90.43250 17.45368 1.000 58.38488 305 ALA I N 1
ATOM 10482 C CA . ALA B 1 305 ? 32.33629 91.09495 17.71658 1.000 58.79628 305 ALA I CA 1
ATOM 10483 C C . ALA B 1 305 ? 31.38996 90.95926 16.52893 1.000 62.31923 305 ALA I C 1
ATOM 10484 O O . ALA B 1 305 ? 30.18725 90.71824 16.70305 1.000 62.25202 305 ALA I O 1
ATOM 10491 N N . TYR B 1 306 ? 31.91947 91.10552 15.30936 1.000 63.82810 306 TYR I N 1
ATOM 10492 C CA . TYR B 1 306 ? 31.09988 90.93421 14.11015 1.000 60.08169 306 TYR I CA 1
ATOM 10493 C C . TYR B 1 306 ? 30.58989 89.50413 13.99623 1.000 55.79716 306 TYR I C 1
ATOM 10494 O O . TYR B 1 306 ? 29.42680 89.27322 13.65036 1.000 55.47720 306 TYR I O 1
ATOM 10512 N N . LEU B 1 307 ? 31.44820 88.53275 14.30712 1.000 55.76928 307 LEU I N 1
ATOM 10513 C CA . LEU B 1 307 ? 31.08984 87.12325 14.18974 1.000 54.66004 307 LEU I CA 1
ATOM 10514 C C . LEU B 1 307 ? 30.04419 86.72901 15.21916 1.000 57.75907 307 LEU I C 1
ATOM 10515 O O . LEU B 1 307 ? 29.09856 85.99551 14.90798 1.000 60.36658 307 LEU I O 1
ATOM 10531 N N . ILE B 1 308 ? 30.20862 87.20887 16.45100 1.000 59.69101 308 ILE I N 1
ATOM 10532 C CA . ILE B 1 308 ? 29.47300 86.71555 17.60805 1.000 64.06399 308 ILE I CA 1
ATOM 10533 C C . ILE B 1 308 ? 28.10633 87.35575 17.76187 1.000 69.20545 308 ILE I C 1
ATOM 10534 O O . ILE B 1 308 ? 27.25040 86.80658 18.46998 1.000 68.64558 308 ILE I O 1
ATOM 10550 N N . GLU B 1 309 ? 27.86934 88.48867 17.09850 1.000 74.04279 309 GLU I N 1
ATOM 10551 C CA . GLU B 1 309 ? 26.62261 89.22427 17.28767 1.000 75.88611 309 GLU I CA 1
ATOM 10552 C C . GLU B 1 309 ? 25.38219 88.43874 16.88253 1.000 73.53971 309 GLU I C 1
ATOM 10553 O O . GLU B 1 309 ? 24.39622 88.46210 17.64139 1.000 73.43247 309 GLU I O 1
ATOM 10565 N N . PRO B 1 310 ? 25.34574 87.74655 15.73993 1.000 71.43132 310 PRO I N 1
ATOM 10566 C CA . PRO B 1 310 ? 24.06773 87.16321 15.29845 1.000 72.71374 310 PRO I CA 1
ATOM 10567 C C . PRO B 1 310 ? 23.56880 85.99348 16.14120 1.000 74.82664 310 PRO I C 1
ATOM 10568 O O . PRO B 1 310 ? 22.34750 85.83566 16.25647 1.000 76.30120 310 PRO I O 1
ATOM 10579 N N . ASP B 1 311 ? 24.44216 85.17050 16.72822 1.000 75.77371 311 ASP I N 1
ATOM 10580 C CA . ASP B 1 311 ? 24.01458 83.97366 17.45027 1.000 77.41620 311 ASP I CA 1
ATOM 10581 C C . ASP B 1 311 ? 24.38603 84.08638 18.92247 1.000 77.17807 311 ASP I C 1
ATOM 10582 O O . ASP B 1 311 ? 25.53612 84.38870 19.25548 1.000 80.03627 311 ASP I O 1
ATOM 10591 N N . VAL B 1 312 ? 23.41575 83.81597 19.79906 1.000 75.94624 312 VAL I N 1
ATOM 10592 C CA . VAL B 1 312 ? 23.66057 83.90117 21.23397 1.000 74.33902 312 VAL I CA 1
ATOM 10593 C C . VAL B 1 312 ? 24.59866 82.78437 21.67492 1.000 75.80724 312 VAL I C 1
ATOM 10594 O O . VAL B 1 312 ? 25.42743 82.96695 22.57795 1.000 77.64174 312 VAL I O 1
ATOM 10607 N N . GLU B 1 313 ? 24.47642 81.60762 21.05589 1.000 78.56386 313 GLU I N 1
ATOM 10608 C CA . GLU B 1 313 ? 25.32840 80.48061 21.42248 1.000 80.42936 313 GLU I CA 1
ATOM 10609 C C . GLU B 1 313 ? 26.79689 80.82856 21.21461 1.000 72.51247 313 GLU I C 1
ATOM 10610 O O . GLU B 1 313 ? 27.66057 80.44040 22.01269 1.000 71.72393 313 GLU I O 1
ATOM 10622 N N . LEU B 1 314 ? 27.09590 81.56909 20.14514 1.000 67.92755 314 LEU I N 1
ATOM 10623 C CA . LEU B 1 314 ? 28.45193 82.05648 19.92830 1.000 62.46727 314 LEU I CA 1
ATOM 10624 C C . LEU B 1 314 ? 28.88132 83.01283 21.03821 1.000 62.72286 314 LEU I C 1
ATOM 10625 O O . LEU B 1 314 ? 30.03365 82.97406 21.48810 1.000 62.90633 314 LEU I O 1
ATOM 10641 N N . GLN B 1 315 ? 27.97544 83.89246 21.48179 1.000 61.37273 315 GLN I N 1
ATOM 10642 C CA . GLN B 1 315 ? 28.30439 84.82198 22.56119 1.000 60.12976 315 GLN I CA 1
ATOM 10643 C C . GLN B 1 315 ? 28.67603 84.07280 23.83729 1.000 63.73202 315 GLN I C 1
ATOM 10644 O O . GLN B 1 315 ? 29.67319 84.39034 24.49274 1.000 65.25035 315 GLN I O 1
ATOM 10658 N N . ARG B 1 316 ? 27.88664 83.06317 24.19631 1.000 67.42164 316 ARG I N 1
ATOM 10659 C CA . ARG B 1 316 ? 28.16011 82.27794 25.39744 1.000 69.41448 316 ARG I CA 1
ATOM 10660 C C . ARG B 1 316 ? 29.48446 81.52659 25.27290 1.000 67.92394 316 ARG I C 1
ATOM 10661 O O . ARG B 1 316 ? 30.35782 81.61372 26.15892 1.000 71.03256 316 ARG I O 1
ATOM 10682 N N . ILE B 1 317 ? 29.67229 80.81528 24.15709 1.000 66.62421 317 ILE I N 1
ATOM 10683 C CA . ILE B 1 317 ? 30.91588 80.07868 23.93704 1.000 68.14004 317 ILE I CA 1
ATOM 10684 C C . ILE B 1 317 ? 32.11942 81.01042 24.04298 1.000 66.42200 317 ILE I C 1
ATOM 10685 O O . ILE B 1 317 ? 33.12644 80.68133 24.67980 1.000 70.31339 317 ILE I O 1
ATOM 10701 N N . ALA B 1 318 ? 32.03780 82.18605 23.41362 1.000 61.70257 318 ALA I N 1
ATOM 10702 C CA . ALA B 1 318 ? 33.14330 83.13232 23.48354 1.000 62.92192 318 ALA I CA 1
ATOM 10703 C C . ALA B 1 318 ? 33.36662 83.61878 24.90872 1.000 67.38955 318 ALA I C 1
ATOM 10704 O O . ALA B 1 318 ? 34.51211 83.80578 25.33634 1.000 70.05433 318 ALA I O 1
ATOM 10711 N N . SER B 1 319 ? 32.28408 83.85823 25.65453 1.000 67.75015 319 SER I N 1
ATOM 10712 C CA . SER B 1 319 ? 32.43772 84.34015 27.01993 1.000 71.71194 319 SER I CA 1
ATOM 10713 C C . SER B 1 319 ? 33.19158 83.33520 27.88265 1.000 80.08924 319 SER I C 1
ATOM 10714 O O . SER B 1 319 ? 33.83357 83.72602 28.86730 1.000 82.62004 319 SER I O 1
ATOM 10722 N N . ILE B 1 320 ? 33.12032 82.04220 27.54767 1.000 84.07681 320 ILE I N 1
ATOM 10723 C CA . ILE B 1 320 ? 33.81305 81.02764 28.34673 1.000 85.46302 320 ILE I CA 1
ATOM 10724 C C . ILE B 1 320 ? 35.07762 80.49248 27.66696 1.000 84.29416 320 ILE I C 1
ATOM 10725 O O . ILE B 1 320 ? 35.62940 79.48230 28.11669 1.000 88.93072 320 ILE I O 1
ATOM 10741 N N . THR B 1 321 ? 35.56245 81.14709 26.61392 1.000 78.19257 321 THR I N 1
ATOM 10742 C CA . THR B 1 321 ? 36.64998 80.60987 25.80112 1.000 79.97241 321 THR I CA 1
ATOM 10743 C C . THR B 1 321 ? 37.97495 81.27670 26.16160 1.000 84.46690 321 THR I C 1
ATOM 10744 O O . THR B 1 321 ? 38.13647 82.48762 25.97998 1.000 83.84551 321 THR I O 1
ATOM 10755 N N . ASP B 1 322 ? 38.91354 80.47555 26.67636 1.000 90.51787 322 ASP I N 1
ATOM 10756 C CA . ASP B 1 322 ? 40.31097 80.87856 26.88226 1.000 91.44996 322 ASP I CA 1
ATOM 10757 C C . ASP B 1 322 ? 40.42631 82.21253 27.61810 1.000 90.21988 322 ASP I C 1
ATOM 10758 O O . ASP B 1 322 ? 41.25695 83.06126 27.28517 1.000 89.66359 322 ASP I O 1
ATOM 10767 N N . HIS B 1 323 ? 39.61017 82.38363 28.65849 1.000 92.35870 323 HIS I N 1
ATOM 10768 C CA . HIS B 1 323 ? 39.70666 83.55049 29.53737 1.000 93.77058 323 HIS I CA 1
ATOM 10769 C C . HIS B 1 323 ? 39.60997 84.85028 28.73686 1.000 91.42488 323 HIS I C 1
ATOM 10770 O O . HIS B 1 323 ? 40.36344 85.80018 28.96106 1.000 95.54460 323 HIS I O 1
ATOM 10784 N N . LEU B 1 324 ? 38.66536 84.89323 27.79377 1.000 85.61680 324 LEU I N 1
ATOM 10785 C CA . LEU B 1 324 ? 38.51395 86.06680 26.94010 1.000 79.81895 324 LEU I CA 1
ATOM 10786 C C . LEU B 1 324 ? 38.22847 87.32209 27.75525 1.000 78.26164 324 LEU I C 1
ATOM 10787 O O . LEU B 1 324 ? 38.91848 88.33790 27.61200 1.000 82.77595 324 LEU I O 1
ATOM 10803 N N . ILE B 1 325 ? 37.22797 87.26736 28.63470 1.000 74.36027 325 ILE I N 1
ATOM 10804 C CA . ILE B 1 325 ? 36.81236 88.47231 29.34507 1.000 75.67291 325 ILE I CA 1
ATOM 10805 C C . ILE B 1 325 ? 37.94972 89.03291 30.18684 1.000 80.28842 325 ILE I C 1
ATOM 10806 O O . ILE B 1 325 ? 38.01883 90.24891 30.42352 1.000 81.04144 325 ILE I O 1
ATOM 10822 N N . ALA B 1 326 ? 38.84938 88.17112 30.66330 1.000 82.73626 326 ALA I N 1
ATOM 10823 C CA . ALA B 1 326 ? 40.02553 88.65787 31.37601 1.000 83.17192 326 ALA I CA 1
ATOM 10824 C C . ALA B 1 326 ? 40.98783 89.34742 30.41799 1.000 81.76119 326 ALA I C 1
ATOM 10825 O O . ALA B 1 326 ? 41.41854 90.48294 30.65962 1.000 83.08828 326 ALA I O 1
ATOM 10849 N N . LEU B 1 328 ? 40.43460 90.74678 27.61430 1.000 74.15281 328 LEU I N 1
ATOM 10850 C CA . LEU B 1 328 ? 39.87464 92.01722 27.16639 1.000 71.90705 328 LEU I CA 1
ATOM 10851 C C . LEU B 1 328 ? 40.08040 93.11843 28.20197 1.000 76.65155 328 LEU I C 1
ATOM 10852 O O . LEU B 1 328 ? 40.34220 94.27088 27.84201 1.000 76.47423 328 LEU I O 1
ATOM 10868 N N . ALA B 1 329 ? 39.96112 92.79392 29.49346 1.000 80.44626 329 ALA I N 1
ATOM 10869 C CA . ALA B 1 329 ? 40.16088 93.82669 30.50461 1.000 86.49141 329 ALA I CA 1
ATOM 10870 C C . ALA B 1 329 ? 41.55830 94.42081 30.40756 1.000 90.87417 329 ALA I C 1
ATOM 10871 O O . ALA B 1 329 ? 41.74022 95.63109 30.60275 1.000 94.43326 329 ALA I O 1
ATOM 10878 N N . ASP B 1 330 ? 42.54820 93.60022 30.05438 1.000 93.52709 330 ASP I N 1
ATOM 10879 C CA . ASP B 1 330 ? 43.91971 94.08107 29.93620 1.000 100.55664 330 ASP I CA 1
ATOM 10880 C C . ASP B 1 330 ? 44.10426 95.03436 28.76192 1.000 97.05700 330 ASP I C 1
ATOM 10881 O O . ASP B 1 330 ? 45.19497 95.59677 28.60797 1.000 101.74187 330 ASP I O 1
ATOM 10890 N N . TYR B 1 331 ? 43.07648 95.21741 27.92644 1.000 89.00243 331 TYR I N 1
ATOM 10891 C CA . TYR B 1 331 ? 43.12136 96.27213 26.92284 1.000 83.96940 331 TYR I CA 1
ATOM 10892 C C . TYR B 1 331 ? 43.24298 97.64442 27.57219 1.000 86.67639 331 TYR I C 1
ATOM 10893 O O . TYR B 1 331 ? 43.76305 98.58215 26.95429 1.000 88.42872 331 TYR I O 1
ATOM 10911 N N . PHE B 1 332 ? 42.76862 97.78945 28.80771 1.000 87.07567 332 PHE I N 1
ATOM 10912 C CA . PHE B 1 332 ? 42.76057 99.09469 29.45746 1.000 87.96260 332 PHE I CA 1
ATOM 10913 C C . PHE B 1 332 ? 44.06787 99.42509 30.16478 1.000 97.52757 332 PHE I C 1
ATOM 10914 O O . PHE B 1 332 ? 44.17908 100.50880 30.74862 1.000 97.32043 332 PHE I O 1
ATOM 10931 N N . LYS B 1 333 ? 45.04635 98.52381 30.14700 1.000 108.19744 333 LYS I N 1
ATOM 10932 C CA . LYS B 1 333 ? 46.36092 98.79503 30.71222 1.000 119.42342 333 LYS I CA 1
ATOM 10933 C C . LYS B 1 333 ? 47.31231 99.12982 29.56843 1.000 127.39526 333 LYS I C 1
ATOM 10934 O O . LYS B 1 333 ? 47.27303 98.48901 28.51376 1.000 126.45473 333 LYS I O 1
ATOM 10953 N N . TYR B 1 334 ? 48.16561 100.13413 29.77227 1.000 140.22926 334 TYR I N 1
ATOM 10954 C CA . TYR B 1 334 ? 49.08182 100.53787 28.70745 1.000 146.24006 334 TYR I CA 1
ATOM 10955 C C . TYR B 1 334 ? 50.20802 99.50700 28.62324 1.000 145.21480 334 TYR I C 1
ATOM 10956 O O . TYR B 1 334 ? 50.54211 99.03835 27.52788 1.000 143.81987 334 TYR I O 1
ATOM 10974 N N . PRO B 1 335 ? 50.82958 99.14231 29.75117 1.000 144.60228 335 PRO I N 1
ATOM 10975 C CA . PRO B 1 335 ? 51.89716 98.13719 29.71575 1.000 143.03761 335 PRO I CA 1
ATOM 10976 C C . PRO B 1 335 ? 51.36787 96.72592 29.91442 1.000 136.77602 335 PRO I C 1
ATOM 10977 O O . PRO B 1 335 ? 50.53021 96.45772 30.77873 1.000 134.83681 335 PRO I O 1
ATOM 10988 N N . SER B 1 336 ? 51.87526 95.81097 29.09476 1.000 132.04764 336 SER I N 1
ATOM 10989 C CA . SER B 1 336 ? 51.46591 94.41163 29.15694 1.000 128.42714 336 SER I CA 1
ATOM 10990 C C . SER B 1 336 ? 52.64836 93.48238 28.89063 1.000 130.80472 336 SER I C 1
ATOM 10991 O O . SER B 1 336 ? 53.36282 93.09038 29.81455 1.000 134.90803 336 SER I O 1
ATOM 10999 N N . ASP B 1 348 ? 55.77162 99.92579 24.44942 1.000 171.79863 348 ASP I N 1
ATOM 11000 C CA . ASP B 1 348 ? 55.17720 101.25323 24.55580 1.000 171.61530 348 ASP I CA 1
ATOM 11001 C C . ASP B 1 348 ? 55.31981 102.01820 23.24716 1.000 180.87006 348 ASP I C 1
ATOM 11002 O O . ASP B 1 348 ? 55.17502 103.24080 23.21556 1.000 183.54212 348 ASP I O 1
ATOM 11011 N N . HIS B 1 349 ? 55.60972 101.29525 22.16286 1.000 185.41171 349 HIS I N 1
ATOM 11012 C CA . HIS B 1 349 ? 55.81233 101.95953 20.88084 1.000 189.01623 349 HIS I CA 1
ATOM 11013 C C . HIS B 1 349 ? 54.54779 102.68411 20.43960 1.000 184.58200 349 HIS I C 1
ATOM 11014 O O . HIS B 1 349 ? 54.62751 103.73726 19.79673 1.000 186.70609 349 HIS I O 1
ATOM 11028 N N . ASP B 1 350 ? 53.37688 102.14675 20.79018 1.000 172.22112 350 ASP I N 1
ATOM 11029 C CA . ASP B 1 350 ? 52.08846 102.74528 20.44801 1.000 163.53878 350 ASP I CA 1
ATOM 11030 C C . ASP B 1 350 ? 51.24470 102.88096 21.72078 1.000 163.86725 350 ASP I C 1
ATOM 11031 O O . ASP B 1 350 ? 50.16894 102.29631 21.85311 1.000 164.28435 350 ASP I O 1
ATOM 11040 N N . LEU B 1 351 ? 51.75442 103.66798 22.67556 1.000 162.89085 351 LEU I N 1
ATOM 11041 C CA . LEU B 1 351 ? 50.98100 103.99434 23.87132 1.000 161.75128 351 LEU I CA 1
ATOM 11042 C C . LEU B 1 351 ? 49.87450 104.98509 23.54078 1.000 156.56541 351 LEU I C 1
ATOM 11043 O O . LEU B 1 351 ? 48.85211 105.03515 24.23391 1.000 156.07727 351 LEU I O 1
ATOM 11059 N N . LYS B 1 352 ? 50.07155 105.78154 22.48996 1.000 147.97052 352 LYS I N 1
ATOM 11060 C CA . LYS B 1 352 ? 49.05928 106.73172 22.05035 1.000 139.45978 352 LYS I CA 1
ATOM 11061 C C . LYS B 1 352 ? 47.83093 106.01568 21.50575 1.000 134.38076 352 LYS I C 1
ATOM 11062 O O . LYS B 1 352 ? 46.71119 106.52478 21.63712 1.000 133.41445 352 LYS I O 1
ATOM 11081 N N . HIS B 1 353 ? 48.00995 104.83686 20.91116 1.000 130.94351 353 HIS I N 1
ATOM 11082 C CA . HIS B 1 353 ? 46.89960 104.10892 20.32046 1.000 121.89836 353 HIS I CA 1
ATOM 11083 C C . HIS B 1 353 ? 46.23000 103.17195 21.31299 1.000 115.79916 353 HIS I C 1
ATOM 11084 O O . HIS B 1 353 ? 45.38400 102.36466 20.91128 1.000 111.61483 353 HIS I O 1
ATOM 11098 N N . ALA B 1 354 ? 46.56085 103.27929 22.60379 1.000 118.17824 354 ALA I N 1
ATOM 11099 C CA . ALA B 1 354 ? 45.87336 102.45843 23.59200 1.000 114.65446 354 ALA I CA 1
ATOM 11100 C C . ALA B 1 354 ? 44.39394 102.80105 23.60924 1.000 112.07831 354 ALA I C 1
ATOM 11101 O O . ALA B 1 354 ? 43.55054 101.92710 23.84061 1.000 109.78361 354 ALA I O 1
ATOM 11108 N N . HIS B 1 355 ? 44.06301 104.06490 23.33698 1.000 114.24402 355 HIS I N 1
ATOM 11109 C CA . HIS B 1 355 ? 42.66561 104.46075 23.23376 1.000 114.56874 355 HIS I CA 1
ATOM 11110 C C . HIS B 1 355 ? 41.97100 103.69126 22.11685 1.000 109.76640 355 HIS I C 1
ATOM 11111 O O . HIS B 1 355 ? 40.82836 103.24307 22.27581 1.000 107.77436 355 HIS I O 1
ATOM 11125 N N . GLU B 1 356 ? 42.66795 103.47783 20.99594 1.000 108.32051 356 GLU I N 1
ATOM 11126 C CA . GLU B 1 356 ? 42.09432 102.67951 19.91822 1.000 102.06480 356 GLU I CA 1
ATOM 11127 C C . GLU B 1 356 ? 41.76444 101.28396 20.41108 1.000 91.34686 356 GLU I C 1
ATOM 11128 O O . GLU B 1 356 ? 40.79526 100.67025 19.95314 1.000 85.87509 356 GLU I O 1
ATOM 11140 N N . LEU B 1 357 ? 42.58357 100.75734 21.32185 1.000 88.90131 357 LEU I N 1
ATOM 11141 C CA . LEU B 1 357 ? 42.30542 99.45413 21.90882 1.000 85.07176 357 LEU I CA 1
ATOM 11142 C C . LEU B 1 357 ? 41.04259 99.50480 22.75441 1.000 83.65897 357 LEU I C 1
ATOM 11143 O O . LEU B 1 357 ? 40.17234 98.63277 22.63026 1.000 80.43678 357 LEU I O 1
ATOM 11159 N N . ARG B 1 358 ? 40.88416 100.56089 23.55976 1.000 87.99314 358 ARG I N 1
ATOM 11160 C CA . ARG B 1 358 ? 39.72050 100.64390 24.43616 1.000 86.78972 358 ARG I CA 1
ATOM 11161 C C . ARG B 1 358 ? 38.43149 100.57237 23.62807 1.000 83.79344 358 ARG I C 1
ATOM 11162 O O . ARG B 1 358 ? 37.55326 99.74672 23.91023 1.000 79.18532 358 ARG I O 1
ATOM 11183 N N . GLN B 1 359 ? 38.34564 101.35757 22.55014 1.000 85.80639 359 GLN I N 1
ATOM 11184 C CA . GLN B 1 359 ? 37.13975 101.33851 21.73233 1.000 84.57893 359 GLN I CA 1
ATOM 11185 C C . GLN B 1 359 ? 36.86657 99.93454 21.22010 1.000 77.88862 359 GLN I C 1
ATOM 11186 O O . GLN B 1 359 ? 35.72895 99.45173 21.28801 1.000 76.30223 359 GLN I O 1
ATOM 11200 N N . ALA B 1 360 ? 37.91642 99.22708 20.79239 1.000 74.61824 360 ALA I N 1
ATOM 11201 C CA . ALA B 1 360 ? 37.73042 97.86781 20.29900 1.000 66.05878 360 ALA I CA 1
ATOM 11202 C C . ALA B 1 360 ? 37.09407 96.99868 21.36973 1.000 62.52721 360 ALA I C 1
ATOM 11203 O O . ALA B 1 360 ? 36.09581 96.30958 21.12136 1.000 60.26733 360 ALA I O 1
ATOM 11210 N N . ALA B 1 361 ? 37.61578 97.07539 22.59590 1.000 64.84740 361 ALA I N 1
ATOM 11211 C CA . ALA B 1 361 ? 37.04242 96.28086 23.67363 1.000 62.10411 361 ALA I CA 1
ATOM 11212 C C . ALA B 1 361 ? 35.57694 96.63140 23.86965 1.000 62.11694 361 ALA I C 1
ATOM 11213 O O . ALA B 1 361 ? 34.72531 95.74054 23.98971 1.000 60.86667 361 ALA I O 1
ATOM 11220 N N . PHE B 1 362 ? 35.24836 97.92621 23.81636 1.000 67.47132 362 PHE I N 1
ATOM 11221 C CA . PHE B 1 362 ? 33.87040 98.32056 24.06858 1.000 69.61577 362 PHE I CA 1
ATOM 11222 C C . PHE B 1 362 ? 32.95327 97.75300 22.99748 1.000 69.49330 362 PHE I C 1
ATOM 11223 O O . PHE B 1 362 ? 31.77865 97.47818 23.26792 1.000 68.97596 362 PHE I O 1
ATOM 11240 N N . LYS B 1 363 ? 33.46411 97.59398 21.76990 1.000 70.81585 363 LYS I N 1
ATOM 11241 C CA . LYS B 1 363 ? 32.67134 96.95869 20.72365 1.000 70.38131 363 LYS I CA 1
ATOM 11242 C C . LYS B 1 363 ? 32.39789 95.50006 21.06862 1.000 65.51941 363 LYS I C 1
ATOM 11243 O O . LYS B 1 363 ? 31.24327 95.04999 21.04767 1.000 67.07660 363 LYS I O 1
ATOM 11262 N N . LEU B 1 364 ? 33.43565 94.76739 21.48288 1.000 59.39806 364 LEU I N 1
ATOM 11263 C CA . LEU B 1 364 ? 33.25421 93.34209 21.74219 1.000 55.68461 364 LEU I CA 1
ATOM 11264 C C . LEU B 1 364 ? 32.35313 93.11261 22.94589 1.000 57.38544 364 LEU I C 1
ATOM 11265 O O . LEU B 1 364 ? 31.48175 92.23228 22.91570 1.000 58.88909 364 LEU I O 1
ATOM 11281 N N . TYR B 1 365 ? 32.49773 93.93751 23.98696 1.000 58.34351 365 TYR I N 1
ATOM 11282 C CA . TYR B 1 365 ? 31.58712 93.84020 25.11901 1.000 59.49007 365 TYR I CA 1
ATOM 11283 C C . TYR B 1 365 ? 30.14903 93.95327 24.63413 1.000 60.64879 365 TYR I C 1
ATOM 11284 O O . TYR B 1 365 ? 29.29262 93.13346 24.99484 1.000 61.58610 365 TYR I O 1
ATOM 11302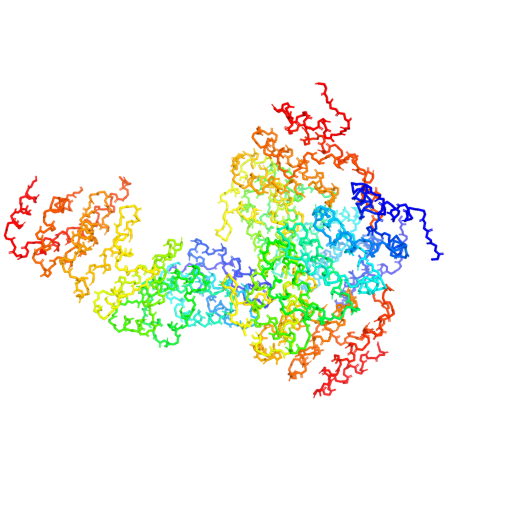 N N . ALA B 1 366 ? 29.88935 94.90253 23.72846 1.000 61.99813 366 ALA I N 1
ATOM 11303 C CA . ALA B 1 366 ? 28.52605 95.09555 23.25513 1.000 63.15038 366 ALA I CA 1
ATOM 11304 C C . ALA B 1 366 ? 27.98958 93.82972 22.60861 1.000 66.60534 366 ALA I C 1
ATOM 11305 O O . ALA B 1 366 ? 26.81710 93.48272 22.79242 1.000 71.41604 366 ALA I O 1
ATOM 11312 N N . SER B 1 367 ? 28.82978 93.11836 21.85063 1.000 65.23552 367 SER I N 1
ATOM 11313 C CA . SER B 1 367 ? 28.36562 91.87183 21.24861 1.000 62.24692 367 SER I CA 1
ATOM 11314 C C . SER B 1 367 ? 28.21487 90.78019 22.30140 1.000 61.52716 367 SER I C 1
ATOM 11315 O O . SER B 1 367 ? 27.23267 90.02923 22.28875 1.000 63.05471 367 SER I O 1
ATOM 11323 N N . LEU B 1 368 ? 29.16502 90.68691 23.23368 1.000 61.47924 368 LEU I N 1
ATOM 11324 C CA . LEU B 1 368 ? 29.09876 89.63352 24.24151 1.000 62.90192 368 LEU I CA 1
ATOM 11325 C C . LEU B 1 368 ? 27.86630 89.80832 25.12044 1.000 65.48441 368 LEU I C 1
ATOM 11326 O O . LEU B 1 368 ? 27.22942 88.82478 25.52039 1.000 66.55264 368 LEU I O 1
ATOM 11342 N N . GLY B 1 369 ? 27.52453 91.05367 25.44149 1.000 65.48079 369 GLY I N 1
ATOM 11343 C CA . GLY B 1 369 ? 26.44041 91.33495 26.35856 1.000 69.56263 369 GLY I CA 1
ATOM 11344 C C . GLY B 1 369 ? 25.13957 91.70476 25.67636 1.000 72.85602 369 GLY I C 1
ATOM 11345 O O . GLY B 1 369 ? 24.28109 92.36364 26.27475 1.000 75.38560 369 GLY I O 1
ATOM 11349 N N . ALA B 1 370 ? 24.98323 91.30201 24.41517 1.000 74.08723 370 ALA I N 1
ATOM 11350 C CA . ALA B 1 370 ? 23.78528 91.67781 23.67253 1.000 78.19925 370 ALA I CA 1
ATOM 11351 C C . ALA B 1 370 ? 22.53616 91.00068 24.22570 1.000 82.72276 370 ALA I C 1
ATOM 11352 O O . ALA B 1 370 ? 21.48948 91.64403 24.36720 1.000 85.36336 370 ALA I O 1
ATOM 11359 N N . ASN B 1 371 ? 22.62409 89.70576 24.54781 1.000 86.57433 371 ASN I N 1
ATOM 11360 C CA . ASN B 1 371 ? 21.44790 88.91388 24.88052 1.000 90.36954 371 ASN I CA 1
ATOM 11361 C C . ASN B 1 371 ? 21.46745 88.26663 26.25827 1.000 91.80029 371 ASN I C 1
ATOM 11362 O O . ASN B 1 371 ? 20.39166 87.94056 26.77320 1.000 95.56605 371 ASN I O 1
ATOM 11373 N N . ASP B 1 372 ? 22.63156 88.08632 26.87525 1.000 89.70672 372 ASP I N 1
ATOM 11374 C CA . ASP B 1 372 ? 22.74891 87.33250 28.11748 1.000 92.55935 372 ASP I CA 1
ATOM 11375 C C . ASP B 1 372 ? 23.18868 88.26236 29.23666 1.000 92.47815 372 ASP I C 1
ATOM 11376 O O . ASP B 1 372 ? 24.29369 88.80763 29.19584 1.000 94.98715 372 ASP I O 1
ATOM 11385 N N . GLU B 1 373 ? 22.33567 88.41210 30.25231 1.000 93.60573 373 GLU I N 1
ATOM 11386 C CA . GLU B 1 373 ? 22.64430 89.31359 31.35777 1.000 90.84587 373 GLU I CA 1
ATOM 11387 C C . GLU B 1 373 ? 23.83525 88.82551 32.17159 1.000 89.62674 373 GLU I C 1
ATOM 11388 O O . GLU B 1 373 ? 24.58878 89.64432 32.71611 1.000 90.13877 373 GLU I O 1
ATOM 11400 N N . ASP B 1 374 ? 24.02796 87.50571 32.26302 1.000 89.31886 374 ASP I N 1
ATOM 11401 C CA . ASP B 1 374 ? 25.13554 86.97445 33.05080 1.000 89.54424 374 ASP I CA 1
ATOM 11402 C C . ASP B 1 374 ? 26.47795 87.35910 32.44342 1.000 82.51145 374 ASP I C 1
ATOM 11403 O O . ASP B 1 374 ? 27.44152 87.62847 33.16953 1.000 84.11772 374 ASP I O 1
ATOM 11412 N N . ILE B 1 375 ? 26.55252 87.41940 31.11407 1.000 73.92345 375 ILE I N 1
ATOM 11413 C CA . ILE B 1 375 ? 27.77799 87.85298 30.45124 1.000 69.28742 375 ILE I CA 1
ATOM 11414 C C . ILE B 1 375 ? 28.03291 89.33603 30.70394 1.000 69.71361 375 ILE I C 1
ATOM 11415 O O . ILE B 1 375 ? 29.18090 89.75996 30.91369 1.000 71.99039 375 ILE I O 1
ATOM 11431 N N . ARG B 1 376 ? 26.97449 90.15049 30.69304 1.000 68.42832 376 ARG I N 1
ATOM 11432 C CA . ARG B 1 376 ? 27.13670 91.56999 30.98429 1.000 66.70970 376 ARG I CA 1
ATOM 11433 C C . ARG B 1 376 ? 27.65977 91.76994 32.40213 1.000 68.94363 376 ARG I C 1
ATOM 11434 O O . ARG B 1 376 ? 28.56018 92.59017 32.64475 1.000 70.28492 376 ARG I O 1
ATOM 11455 N N . LYS B 1 377 ? 27.11447 91.00635 33.35129 1.000 68.66240 377 LYS I N 1
ATOM 11456 C CA . LYS B 1 377 ? 27.58483 91.08039 34.72765 1.000 72.27896 377 LYS I CA 1
ATOM 11457 C C . LYS B 1 377 ? 29.03037 90.61827 34.83940 1.000 74.74558 377 LYS I C 1
ATOM 11458 O O . LYS B 1 377 ? 29.82800 91.21404 35.57309 1.000 78.77928 377 LYS I O 1
ATOM 11477 N N . LYS B 1 378 ? 29.38141 89.54494 34.13219 1.000 73.40812 378 LYS I N 1
ATOM 11478 C CA . LYS B 1 378 ? 30.75730 89.06562 34.14757 1.000 74.39341 378 LYS I CA 1
ATOM 11479 C C . LYS B 1 378 ? 31.71069 90.15856 33.68724 1.000 71.08643 378 LYS I C 1
ATOM 11480 O O . LYS B 1 378 ? 32.75080 90.40043 34.31799 1.000 72.72559 378 LYS I O 1
ATOM 11499 N N . ILE B 1 379 ? 31.34537 90.87323 32.62199 1.000 68.29425 379 ILE I N 1
ATOM 11500 C CA . ILE B 1 379 ? 32.21839 91.93701 32.13836 1.000 65.23522 379 ILE I CA 1
ATOM 11501 C C . ILE B 1 379 ? 32.33283 93.03696 33.18198 1.000 66.68559 379 ILE I C 1
ATOM 11502 O O . ILE B 1 379 ? 33.43084 93.52739 33.46632 1.000 68.76122 379 ILE I O 1
ATOM 11518 N N . ILE B 1 380 ? 31.20568 93.44026 33.77530 1.000 66.57325 380 ILE I N 1
ATOM 11519 C CA . ILE B 1 380 ? 31.26461 94.48454 34.79714 1.000 68.79524 380 ILE I CA 1
ATOM 11520 C C . ILE B 1 380 ? 32.20006 94.06134 35.92440 1.000 72.04884 380 ILE I C 1
ATOM 11521 O O . ILE B 1 380 ? 32.97175 94.87315 36.44837 1.000 73.37113 380 ILE I O 1
ATOM 11537 N N . VAL B 1 381 ? 32.14835 92.78337 36.31100 1.000 75.02451 381 VAL I N 1
ATOM 11538 C CA . VAL B 1 381 ? 33.01112 92.28754 37.38162 1.000 79.12944 381 VAL I CA 1
ATOM 11539 C C . VAL B 1 381 ? 34.47629 92.36329 36.97081 1.000 83.06302 381 VAL I C 1
ATOM 11540 O O . VAL B 1 381 ? 35.35059 92.65769 37.79585 1.000 84.25458 381 VAL I O 1
ATOM 11553 N N . SER B 1 382 ? 34.77535 92.08025 35.69898 1.000 86.65059 382 SER I N 1
ATOM 11554 C CA . SER B 1 382 ? 36.16958 92.11053 35.26056 1.000 93.95541 382 SER I CA 1
ATOM 11555 C C . SER B 1 382 ? 36.74349 93.52364 35.31184 1.000 95.24305 382 SER I C 1
ATOM 11556 O O . SER B 1 382 ? 37.93888 93.70073 35.57098 1.000 95.00722 382 SER I O 1
ATOM 11564 N N . LEU B 1 383 ? 35.91384 94.53243 35.07059 1.000 100.19064 383 LEU I N 1
ATOM 11565 C CA . LEU B 1 383 ? 36.38705 95.90805 34.99848 1.000 103.56206 383 LEU I CA 1
ATOM 11566 C C . LEU B 1 383 ? 36.78078 96.43282 36.37462 1.000 109.08895 383 LEU I C 1
ATOM 11567 O O . LEU B 1 383 ? 36.03735 96.27912 37.34709 1.000 110.31377 383 LEU I O 1
ATOM 11583 N N . GLY B 1 384 ? 37.95847 97.05452 36.45474 1.000 112.53135 384 GLY I N 1
ATOM 11584 C CA . GLY B 1 384 ? 38.44189 97.63532 37.68973 1.000 119.79017 384 GLY I CA 1
ATOM 11585 C C . GLY B 1 384 ? 39.06000 96.67887 38.68660 1.000 126.64342 384 GLY I C 1
ATOM 11586 O O . GLY B 1 384 ? 39.61471 97.14184 39.69313 1.000 133.81863 384 GLY I O 1
ATOM 11590 N N . GLU B 1 385 ? 38.98642 95.36950 38.45830 1.000 127.47314 385 GLU I N 1
ATOM 11591 C CA . GLU B 1 385 ? 39.51459 94.40003 39.41889 1.000 131.10411 385 GLU I CA 1
ATOM 11592 C C . GLU B 1 385 ? 40.70775 93.64155 38.83960 1.000 131.59057 385 GLU I C 1
ATOM 11593 O O . GLU B 1 385 ? 41.41646 92.93274 39.55744 1.000 134.02977 385 GLU I O 1
ATOM 11605 N N . VAL C 1 13 ? 40.48620 29.87089 15.30642 1.000 164.21545 13 VAL P N 1
ATOM 11606 C CA . VAL C 1 13 ? 41.89254 29.89265 15.69472 1.000 163.40877 13 VAL P CA 1
ATOM 11607 C C . VAL C 1 13 ? 41.98932 29.97254 17.21635 1.000 165.49080 13 VAL P C 1
ATOM 11608 O O . VAL C 1 13 ? 42.74438 29.22433 17.83908 1.000 169.61645 13 VAL P O 1
ATOM 11621 N N . LEU C 1 14 ? 41.21562 30.88230 17.80946 1.000 161.42112 14 LEU P N 1
ATOM 11622 C CA . LEU C 1 14 ? 41.11144 30.99561 19.26291 1.000 164.25994 14 LEU P CA 1
ATOM 11623 C C . LEU C 1 14 ? 42.47089 31.24664 19.91305 1.000 167.10979 14 LEU P C 1
ATOM 11624 O O . LEU C 1 14 ? 42.71797 30.81762 21.04298 1.000 172.19827 14 LEU P O 1
ATOM 11640 N N . SER C 1 15 ? 43.36954 31.93090 19.20822 1.000 166.15298 15 SER P N 1
ATOM 11641 C CA . SER C 1 15 ? 44.63413 32.33035 19.80845 1.000 164.65936 15 SER P CA 1
ATOM 11642 C C . SER C 1 15 ? 44.37822 33.36907 20.89652 1.000 161.35780 15 SER P C 1
ATOM 11643 O O . SER C 1 15 ? 43.31686 33.99845 20.95183 1.000 161.34400 15 SER P O 1
ATOM 11651 N N . GLU C 1 16 ? 45.38213 33.59058 21.73663 1.000 148.90547 16 GLU P N 1
ATOM 11652 C CA . GLU C 1 16 ? 45.22159 34.51335 22.84892 1.000 140.70792 16 GLU P CA 1
ATOM 11653 C C . GLU C 1 16 ? 45.56414 35.92683 22.38991 1.000 130.36414 16 GLU P C 1
ATOM 11654 O O . GLU C 1 16 ? 46.38580 36.12911 21.49209 1.000 127.13818 16 GLU P O 1
ATOM 11666 N N . VAL C 1 17 ? 44.90907 36.90593 23.00855 1.000 125.30086 17 VAL P N 1
ATOM 11667 C CA . VAL C 1 17 ? 45.11308 38.31451 22.69129 1.000 111.89811 17 VAL P CA 1
ATOM 11668 C C . VAL C 1 17 ? 46.05873 38.92183 23.71605 1.000 111.27304 17 VAL P C 1
ATOM 11669 O O . VAL C 1 17 ? 45.89776 38.71968 24.92731 1.000 118.24525 17 VAL P O 1
ATOM 11682 N N . THR C 1 18 ? 47.05443 39.64902 23.22549 1.000 109.47385 18 THR P N 1
ATOM 11683 C CA . THR C 1 18 ? 48.10592 40.23347 24.04337 1.000 114.70532 18 THR P CA 1
ATOM 11684 C C . THR C 1 18 ? 47.85217 41.71984 24.28402 1.000 111.37640 18 THR P C 1
ATOM 11685 O O . THR C 1 18 ? 47.02222 42.35557 23.62961 1.000 108.11927 18 THR P O 1
ATOM 11696 N N . ALA C 1 19 ? 48.58978 42.26792 25.25601 1.000 114.02624 19 ALA P N 1
ATOM 11697 C CA . ALA C 1 19 ? 48.37918 43.64697 25.68245 1.000 115.81839 19 ALA P CA 1
ATOM 11698 C C . ALA C 1 19 ? 48.64993 44.65703 24.57082 1.000 110.12025 19 ALA P C 1
ATOM 11699 O O . ALA C 1 19 ? 48.04883 45.73278 24.56627 1.000 111.03137 19 ALA P O 1
ATOM 11706 N N . SER C 1 20 ? 49.57083 44.36361 23.65075 1.000 108.66196 20 SER P N 1
ATOM 11707 C CA . SER C 1 20 ? 49.86829 45.30896 22.57404 1.000 104.87739 20 SER P CA 1
ATOM 11708 C C . SER C 1 20 ? 48.61638 45.63431 21.76245 1.000 102.66300 20 SER P C 1
ATOM 11709 O O . SER C 1 20 ? 48.29138 46.81515 21.51212 1.000 104.85862 20 SER P O 1
ATOM 11717 N N . SER C 1 21 ? 47.89904 44.58648 21.34487 1.000 100.84249 21 SER P N 1
ATOM 11718 C CA . SER C 1 21 ? 46.67692 44.76797 20.57466 1.000 95.77052 21 SER P CA 1
ATOM 11719 C C . SER C 1 21 ? 45.67216 45.60218 21.35339 1.000 95.42863 21 SER P C 1
ATOM 11720 O O . SER C 1 21 ? 45.03373 46.50540 20.79860 1.000 94.12721 21 SER P O 1
ATOM 11728 N N . ARG C 1 22 ? 45.52178 45.31495 22.64544 1.000 96.22148 22 ARG P N 1
ATOM 11729 C CA . ARG C 1 22 ? 44.59570 46.07909 23.46956 1.000 99.49191 22 ARG P CA 1
ATOM 11730 C C . ARG C 1 22 ? 45.01619 47.54163 23.58505 1.000 100.96134 22 ARG P C 1
ATOM 11731 O O . ARG C 1 22 ? 44.16190 48.43323 23.61305 1.000 102.02396 22 ARG P O 1
ATOM 11752 N N . HIS C 1 23 ? 46.32450 47.80914 23.66909 1.000 103.52154 23 HIS P N 1
ATOM 11753 C CA . HIS C 1 23 ? 46.79609 49.18030 23.84965 1.000 105.09038 23 HIS P CA 1
ATOM 11754 C C . HIS C 1 23 ? 46.47544 50.03946 22.63450 1.000 102.55160 23 HIS P C 1
ATOM 11755 O O . HIS C 1 23 ? 46.12135 51.22306 22.77431 1.000 104.20585 23 HIS P O 1
ATOM 11769 N N . TYR C 1 24 ? 46.59668 49.46842 21.43213 1.000 97.98300 24 TYR P N 1
ATOM 11770 C CA . TYR C 1 24 ? 46.23219 50.24433 20.24462 1.000 93.65034 24 TYR P CA 1
ATOM 11771 C C . TYR C 1 24 ? 44.78881 50.74084 20.32874 1.000 94.72951 24 TYR P C 1
ATOM 11772 O O . TYR C 1 24 ? 44.50734 51.91065 20.04361 1.000 94.97675 24 TYR P O 1
ATOM 11790 N N . VAL C 1 25 ? 43.85632 49.85913 20.70076 1.000 96.42921 25 VAL P N 1
ATOM 11791 C CA . VAL C 1 25 ? 42.44620 50.23959 20.79804 1.000 97.57130 25 VAL P CA 1
ATOM 11792 C C . VAL C 1 25 ? 42.21731 51.18554 21.97985 1.000 103.73607 25 VAL P C 1
ATOM 11793 O O . VAL C 1 25 ? 41.41035 52.13224 21.90493 1.000 105.16653 25 VAL P O 1
ATOM 11806 N N . ASP C 1 26 ? 42.94208 50.96449 23.08142 1.000 111.38621 26 ASP P N 1
ATOM 11807 C CA . ASP C 1 26 ? 42.75269 51.78429 24.27069 1.000 117.07105 26 ASP P CA 1
ATOM 11808 C C . ASP C 1 26 ? 43.09618 53.23742 23.99548 1.000 115.59393 26 ASP P C 1
ATOM 11809 O O . ASP C 1 26 ? 42.36427 54.14476 24.40814 1.000 120.15439 26 ASP P O 1
ATOM 11818 N N . ARG C 1 27 ? 44.20544 53.48458 23.29682 1.000 110.86750 27 ARG P N 1
ATOM 11819 C CA . ARG C 1 27 ? 44.56868 54.87191 23.02559 1.000 108.72987 27 ARG P CA 1
ATOM 11820 C C . ARG C 1 27 ? 43.51335 55.56386 22.17047 1.000 103.55481 27 ARG P C 1
ATOM 11821 O O . ARG C 1 27 ? 43.36919 56.78967 22.24444 1.000 103.27973 27 ARG P O 1
ATOM 11842 N N . LEU C 1 28 ? 42.76968 54.80712 21.35128 1.000 99.09664 28 LEU P N 1
ATOM 11843 C CA . LEU C 1 28 ? 41.61159 55.38799 20.67793 1.000 95.93871 28 LEU P CA 1
ATOM 11844 C C . LEU C 1 28 ? 40.49517 55.72234 21.65615 1.000 97.27967 28 LEU P C 1
ATOM 11845 O O . LEU C 1 28 ? 39.80674 56.73695 21.48471 1.000 94.65229 28 LEU P O 1
ATOM 11861 N N . PHE C 1 29 ? 40.28645 54.88922 22.68425 1.000 101.24158 29 PHE P N 1
ATOM 11862 C CA . PHE C 1 29 ? 39.20489 55.23896 23.60652 1.000 102.84760 29 PHE P CA 1
ATOM 11863 C C . PHE C 1 29 ? 39.60166 56.28447 24.64496 1.000 107.84304 29 PHE P C 1
ATOM 11864 O O . PHE C 1 29 ? 38.73889 56.71337 25.41592 1.000 111.18963 29 PHE P O 1
ATOM 11881 N N . ASP C 1 30 ? 40.86218 56.71266 24.68342 1.000 111.18752 30 ASP P N 1
ATOM 11882 C CA . ASP C 1 30 ? 41.26074 57.78592 25.58436 1.000 119.74959 30 ASP P CA 1
ATOM 11883 C C . ASP C 1 30 ? 40.71701 59.11508 25.04729 1.000 124.16366 30 ASP P C 1
ATOM 11884 O O . ASP C 1 30 ? 40.64556 59.31549 23.83312 1.000 121.53008 30 ASP P O 1
ATOM 11893 N N . PRO C 1 31 ? 40.32750 60.04647 25.92903 1.000 133.75065 31 PRO P N 1
ATOM 11894 C CA . PRO C 1 31 ? 39.64824 61.26685 25.45044 1.000 136.18240 31 PRO P CA 1
ATOM 11895 C C . PRO C 1 31 ? 40.53311 62.34137 24.82634 1.000 139.58644 31 PRO P C 1
ATOM 11896 O O . PRO C 1 31 ? 40.00475 63.17138 24.07292 1.000 139.14031 31 PRO P O 1
ATOM 11907 N N . ASP C 1 32 ? 41.83624 62.36616 25.09268 1.000 146.76175 32 ASP P N 1
ATOM 11908 C CA . ASP C 1 32 ? 42.67037 63.49452 24.65606 1.000 147.17032 32 ASP P CA 1
ATOM 11909 C C . ASP C 1 32 ? 42.79942 63.51946 23.13280 1.000 140.58975 32 ASP P C 1
ATOM 11910 O O . ASP C 1 32 ? 43.16797 62.50475 22.52915 1.000 141.21140 32 ASP P O 1
ATOM 11919 N N . PRO C 1 33 ? 42.51640 64.65884 22.47707 1.000 139.10858 33 PRO P N 1
ATOM 11920 C CA . PRO C 1 33 ? 42.46257 64.65294 21.00110 1.000 132.45816 33 PRO P CA 1
ATOM 11921 C C . PRO C 1 33 ? 43.75644 64.22058 20.32815 1.000 126.86883 33 PRO P C 1
ATOM 11922 O O . PRO C 1 33 ? 43.74924 63.34346 19.44250 1.000 125.00462 33 PRO P O 1
ATOM 11933 N N . GLN C 1 34 ? 44.88276 64.80236 20.74393 1.000 126.66987 34 GLN P N 1
ATOM 11934 C CA . GLN C 1 34 ? 46.16721 64.42800 20.16321 1.000 124.56621 34 GLN P CA 1
ATOM 11935 C C . GLN C 1 34 ? 46.44990 62.95460 20.41386 1.000 121.34651 34 GLN P C 1
ATOM 11936 O O . GLN C 1 34 ? 47.03206 62.27312 19.56188 1.000 118.35913 34 GLN P O 1
ATOM 11950 N N . LYS C 1 35 ? 46.06112 62.44824 21.58899 1.000 123.93230 35 LYS P N 1
ATOM 11951 C CA . LYS C 1 35 ? 46.28843 61.04248 21.89482 1.000 122.88158 35 LYS P CA 1
ATOM 11952 C C . LYS C 1 35 ? 45.47400 60.14060 20.98032 1.000 111.38810 35 LYS P C 1
ATOM 11953 O O . LYS C 1 35 ? 45.96539 59.10144 20.52888 1.000 108.54666 35 LYS P O 1
ATOM 11972 N N . VAL C 1 36 ? 44.22843 60.51965 20.69099 1.000 103.33595 36 VAL P N 1
ATOM 11973 C CA . VAL C 1 36 ? 43.41977 59.72845 19.76987 1.000 96.28797 36 VAL P CA 1
ATOM 11974 C C . VAL C 1 36 ? 44.09207 59.68189 18.40094 1.000 90.65538 36 VAL P C 1
ATOM 11975 O O . VAL C 1 36 ? 44.20598 58.61689 17.77652 1.000 88.89551 36 VAL P O 1
ATOM 11988 N N . LEU C 1 37 ? 44.56015 60.84112 17.92024 1.000 88.13711 37 LEU P N 1
ATOM 11989 C CA . LEU C 1 37 ? 45.21301 60.87743 16.61222 1.000 83.93266 37 LEU P CA 1
ATOM 11990 C C . LEU C 1 37 ? 46.47760 60.01964 16.59750 1.000 83.13390 37 LEU P C 1
ATOM 11991 O O . LEU C 1 37 ? 46.71943 59.26105 15.64942 1.000 80.90875 37 LEU P O 1
ATOM 12007 N N . GLN C 1 38 ? 47.30992 60.14378 17.63394 1.000 83.23816 38 GLN P N 1
ATOM 12008 C CA . GLN C 1 38 ? 48.53960 59.35919 17.70561 1.000 78.02992 38 GLN P CA 1
ATOM 12009 C C . GLN C 1 38 ? 48.24310 57.86706 17.80324 1.000 75.49134 38 GLN P C 1
ATOM 12010 O O . GLN C 1 38 ? 48.96293 57.04063 17.22396 1.000 73.57124 38 GLN P O 1
ATOM 12024 N N . GLY C 1 39 ? 47.16791 57.50338 18.50422 1.000 76.71755 39 GLY P N 1
ATOM 12025 C CA . GLY C 1 39 ? 46.79193 56.10495 18.59477 1.000 76.80597 39 GLY P CA 1
ATOM 12026 C C . GLY C 1 39 ? 46.34696 55.53897 17.26439 1.000 73.90501 39 GLY P C 1
ATOM 12027 O O . GLY C 1 39 ? 46.72651 54.42260 16.89775 1.000 73.21458 39 GLY P O 1
ATOM 12031 N N . VAL C 1 40 ? 45.54354 56.30115 16.51501 1.000 74.42255 40 VAL P N 1
ATOM 12032 C CA . VAL C 1 40 ? 45.10906 55.80822 15.21060 1.000 71.46445 40 VAL P CA 1
ATOM 12033 C C . VAL C 1 40 ? 46.28147 55.75942 14.23242 1.000 68.59767 40 VAL P C 1
ATOM 12034 O O . VAL C 1 40 ? 46.33534 54.87713 13.36997 1.000 66.60441 40 VAL P O 1
ATOM 12047 N N . ILE C 1 41 ? 47.23213 56.69429 14.33458 1.000 70.06558 41 ILE P N 1
ATOM 12048 C CA . ILE C 1 41 ? 48.42065 56.63419 13.48226 1.000 67.88223 41 ILE P CA 1
ATOM 12049 C C . ILE C 1 41 ? 49.21478 55.36404 13.77138 1.000 72.93406 41 ILE P C 1
ATOM 12050 O O . ILE C 1 41 ? 49.61256 54.63023 12.85293 1.000 71.42879 41 ILE P O 1
ATOM 12066 N N . ASP C 1 42 ? 49.46685 55.08748 15.05511 1.000 81.69647 42 ASP P N 1
ATOM 12067 C CA . ASP C 1 42 ? 50.19566 53.87199 15.40825 1.000 84.40190 42 ASP P CA 1
ATOM 12068 C C . ASP C 1 42 ? 49.44777 52.62551 14.95263 1.000 81.53410 42 ASP P C 1
ATOM 12069 O O . ASP C 1 42 ? 50.06624 51.64829 14.51201 1.000 81.15036 42 ASP P O 1
ATOM 12095 N N . LYS C 1 44 ? 47.48917 52.45302 12.33708 1.000 74.64178 44 LYS P N 1
ATOM 12096 C CA . LYS C 1 44 ? 47.73269 52.40820 10.90042 1.000 69.15591 44 LYS P CA 1
ATOM 12097 C C . LYS C 1 44 ? 49.07179 51.75274 10.59420 1.000 69.35077 44 LYS P C 1
ATOM 12098 O O . LYS C 1 44 ? 49.16062 50.88695 9.71601 1.000 70.23701 44 LYS P O 1
ATOM 12117 N N . ASN C 1 45 ? 50.12836 52.13175 11.32902 1.000 69.03294 45 ASN P N 1
ATOM 12118 C CA . ASN C 1 45 ? 51.44150 51.55280 11.04982 1.000 67.46264 45 ASN P CA 1
ATOM 12119 C C . ASN C 1 45 ? 51.54529 50.10419 11.51017 1.000 68.07857 45 ASN P C 1
ATOM 12120 O O . ASN C 1 45 ? 52.42509 49.37648 11.03698 1.000 68.50440 45 ASN P O 1
ATOM 12131 N N . ALA C 1 46 ? 50.65775 49.65994 12.39535 1.000 70.15392 46 ALA P N 1
ATOM 12132 C CA . ALA C 1 46 ? 50.71602 48.29508 12.89807 1.000 71.65238 46 ALA P CA 1
ATOM 12133 C C . ALA C 1 46 ? 49.97873 47.30832 12.00667 1.000 71.44477 46 ALA P C 1
ATOM 12134 O O . ALA C 1 46 ? 50.26575 46.10830 12.06976 1.000 74.15524 46 ALA P O 1
ATOM 12141 N N . VAL C 1 47 ? 49.04236 47.78260 11.18298 1.000 70.72819 47 VAL P N 1
ATOM 12142 C CA . VAL C 1 47 ? 48.22792 46.91390 10.34309 1.000 71.93162 47 VAL P CA 1
ATOM 12143 C C . VAL C 1 47 ? 48.69805 46.91511 8.89257 1.000 74.55465 47 VAL P C 1
ATOM 12144 O O . VAL C 1 47 ? 47.96585 46.45094 8.01380 1.000 75.70568 47 VAL P O 1
ATOM 12157 N N . ILE C 1 48 ? 49.90502 47.41862 8.61755 1.000 80.72235 48 ILE P N 1
ATOM 12158 C CA . ILE C 1 48 ? 50.34848 47.56319 7.23144 1.000 84.64936 48 ILE P CA 1
ATOM 12159 C C . ILE C 1 48 ? 50.31785 46.21794 6.51520 1.000 88.44634 48 ILE P C 1
ATOM 12160 O O . ILE C 1 48 ? 49.69563 46.06941 5.45508 1.000 87.88001 48 ILE P O 1
ATOM 12176 N N . GLY C 1 49 ? 50.98226 45.21956 7.08755 1.000 91.14715 49 GLY P N 1
ATOM 12177 C CA . GLY C 1 49 ? 51.09935 43.91483 6.46968 1.000 92.32661 49 GLY P CA 1
ATOM 12178 C C . GLY C 1 49 ? 50.51215 42.80785 7.31915 1.000 96.36841 49 GLY P C 1
ATOM 12179 O O . GLY C 1 49 ? 50.18205 41.73035 6.81431 1.000 98.62501 49 GLY P O 1
ATOM 12183 N N . ASN C 1 50 ? 50.35894 43.07412 8.61378 1.000 99.05122 50 ASN P N 1
ATOM 12184 C CA . ASN C 1 50 ? 49.95797 42.05406 9.57879 1.000 101.65947 50 ASN P CA 1
ATOM 12185 C C . ASN C 1 50 ? 48.44207 41.93928 9.56932 1.000 101.26858 50 ASN P C 1
ATOM 12186 O O . ASN C 1 50 ? 47.73564 42.79126 10.11305 1.000 106.08237 50 ASN P O 1
ATOM 12197 N N . ASN C 1 51 ? 47.93503 40.88079 8.93241 1.000 95.90136 51 ASN P N 1
ATOM 12198 C CA . ASN C 1 51 ? 46.50367 40.60201 8.98175 1.000 90.85111 51 ASN P CA 1
ATOM 12199 C C . ASN C 1 51 ? 46.07927 40.10027 10.35523 1.000 91.28472 51 ASN P C 1
ATOM 12200 O O . ASN C 1 51 ? 44.91560 40.27039 10.74642 1.000 91.93501 51 ASN P O 1
ATOM 12211 N N . LYS C 1 52 ? 47.00413 39.49025 11.10220 1.000 91.22088 52 LYS P N 1
ATOM 12212 C CA . LYS C 1 52 ? 46.69348 39.06770 12.46352 1.000 92.73193 52 LYS P CA 1
ATOM 12213 C C . LYS C 1 52 ? 46.34200 40.26481 13.33729 1.000 90.37603 52 LYS P C 1
ATOM 12214 O O . LYS C 1 52 ? 45.40104 40.20273 14.13924 1.000 91.42677 52 LYS P O 1
ATOM 12233 N N . GLN C 1 53 ? 47.09603 41.36358 13.20295 1.000 87.47803 53 GLN P N 1
ATOM 12234 C CA . GLN C 1 53 ? 46.77936 42.58062 13.94554 1.000 85.59956 53 GLN P CA 1
ATOM 12235 C C . GLN C 1 53 ? 45.43520 43.15388 13.51128 1.000 84.31131 53 GLN P C 1
ATOM 12236 O O . GLN C 1 53 ? 44.67451 43.67380 14.33614 1.000 84.62197 53 GLN P O 1
ATOM 12250 N N . LYS C 1 54 ? 45.12679 43.07783 12.21632 1.000 84.22008 54 LYS P N 1
ATOM 12251 C CA . LYS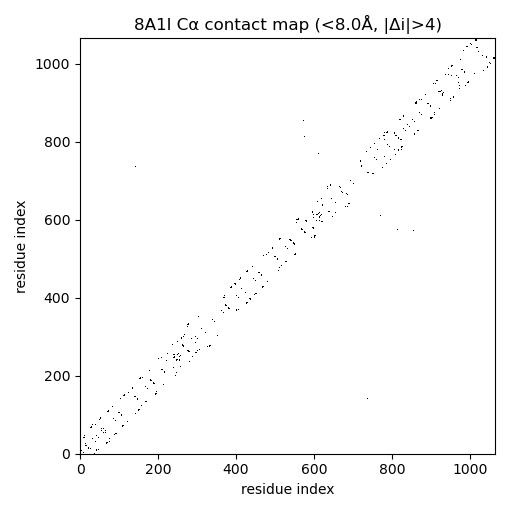 C 1 54 ? 43.81371 43.50656 11.74881 1.000 83.87374 54 LYS P CA 1
ATOM 12252 C C . LYS C 1 54 ? 42.70811 42.73808 12.46364 1.000 89.14513 54 LYS P C 1
ATOM 12253 O O . LYS C 1 54 ? 41.76747 43.33451 13.00270 1.000 92.89741 54 LYS P O 1
ATOM 12272 N N . ALA C 1 55 ? 42.80623 41.40404 12.47548 1.000 89.95852 55 ALA P N 1
ATOM 12273 C CA . ALA C 1 55 ? 41.77093 40.59637 13.11128 1.000 89.61910 55 ALA P CA 1
ATOM 12274 C C . ALA C 1 55 ? 41.69736 40.86791 14.60808 1.000 92.26251 55 ALA P C 1
ATOM 12275 O O . ALA C 1 55 ? 40.60148 40.97377 15.17604 1.000 95.62617 55 ALA P O 1
ATOM 12282 N N . ASN C 1 56 ? 42.85244 40.98535 15.26749 1.000 92.53597 56 ASN P N 1
ATOM 12283 C CA . ASN C 1 56 ? 42.85495 41.25483 16.70088 1.000 97.81337 56 ASN P CA 1
ATOM 12284 C C . ASN C 1 56 ? 42.20221 42.59580 17.01192 1.000 97.47834 56 ASN P C 1
ATOM 12285 O O . ASN C 1 56 ? 41.46221 42.72094 17.99436 1.000 100.76394 56 ASN P O 1
ATOM 12296 N N . LEU C 1 57 ? 42.46381 43.61417 16.19114 1.000 93.89006 57 LEU P N 1
ATOM 12297 C CA . LEU C 1 57 ? 41.90290 44.93280 16.45369 1.000 93.44969 57 LEU P CA 1
ATOM 12298 C C . LEU C 1 57 ? 40.42328 45.02110 16.09775 1.000 94.75090 57 LEU P C 1
ATOM 12299 O O . LEU C 1 57 ? 39.69379 45.79383 16.72891 1.000 95.92335 57 LEU P O 1
ATOM 12315 N N . ILE C 1 58 ? 39.95171 44.26107 15.10322 1.000 96.33221 58 ILE P N 1
ATOM 12316 C CA . ILE C 1 58 ? 38.51804 44.27305 14.82197 1.000 99.53319 58 ILE P CA 1
ATOM 12317 C C . ILE C 1 58 ? 37.75838 43.50848 15.90232 1.000 101.48648 58 ILE P C 1
ATOM 12318 O O . ILE C 1 58 ? 36.67297 43.92574 16.32470 1.000 103.27498 58 ILE P O 1
ATOM 12334 N N . VAL C 1 59 ? 38.31330 42.38620 16.37641 1.000 101.03246 59 VAL P N 1
ATOM 12335 C CA . VAL C 1 59 ? 37.61980 41.62100 17.41076 1.000 106.44800 59 VAL P CA 1
ATOM 12336 C C . VAL C 1 59 ? 37.61187 42.39386 18.72693 1.000 110.28245 59 VAL P C 1
ATOM 12337 O O . VAL C 1 59 ? 36.64571 42.31084 19.49648 1.000 114.81774 59 VAL P O 1
ATOM 12350 N N . LEU C 1 60 ? 38.67577 43.15037 19.01535 1.000 109.84587 60 LEU P N 1
ATOM 12351 C CA . LEU C 1 60 ? 38.65893 44.03172 20.17712 1.000 113.47289 60 LEU P CA 1
ATOM 12352 C C . LEU C 1 60 ? 37.74661 45.23354 19.97441 1.000 115.29731 60 LEU P C 1
ATOM 12353 O O . LEU C 1 60 ? 37.56555 46.01780 20.91225 1.000 120.32162 60 LEU P O 1
ATOM 12369 N N . GLY C 1 61 ? 37.17695 45.39917 18.78354 1.000 109.96472 61 GLY P N 1
ATOM 12370 C CA . GLY C 1 61 ? 36.21220 46.45017 18.55986 1.000 107.81123 61 GLY P CA 1
ATOM 12371 C C . GLY C 1 61 ? 36.78865 47.76008 18.09032 1.000 104.18523 61 GLY P C 1
ATOM 12372 O O . GLY C 1 61 ? 36.26512 48.81841 18.45392 1.000 107.05727 61 GLY P O 1
ATOM 12376 N N . ALA C 1 62 ? 37.87013 47.73390 17.31209 1.000 99.80560 62 ALA P N 1
ATOM 12377 C CA . ALA C 1 62 ? 38.42178 48.98282 16.80685 1.000 97.38966 62 ALA P CA 1
ATOM 12378 C C . ALA C 1 62 ? 37.55060 49.57503 15.70902 1.000 92.83463 62 ALA P C 1
ATOM 12379 O O . ALA C 1 62 ? 37.47052 50.80232 15.58802 1.000 91.36862 62 ALA P O 1
ATOM 12386 N N . VAL C 1 63 ? 36.88970 48.74525 14.91500 1.000 92.38231 63 VAL P N 1
ATOM 12387 C CA . VAL C 1 63 ? 36.13794 49.23675 13.76349 1.000 87.91422 63 VAL P CA 1
ATOM 12388 C C . VAL C 1 63 ? 34.94867 50.10410 14.19345 1.000 89.19142 63 VAL P C 1
ATOM 12389 O O . VAL C 1 63 ? 34.74601 51.17497 13.60498 1.000 90.52690 63 VAL P O 1
ATOM 12402 N N . PRO C 1 64 ? 34.12571 49.68540 15.16241 1.000 90.05762 64 PRO P N 1
ATOM 12403 C CA . PRO C 1 64 ? 33.04439 50.58451 15.61782 1.000 91.24991 64 PRO P CA 1
ATOM 12404 C C . PRO C 1 64 ? 33.54610 51.93103 16.12067 1.000 90.24756 64 PRO P C 1
ATOM 12405 O O . PRO C 1 64 ? 32.96024 52.97538 15.79526 1.000 90.30850 64 PRO P O 1
ATOM 12416 N N . ARG C 1 65 ? 34.62899 51.93744 16.90335 1.000 89.35734 65 ARG P N 1
ATOM 12417 C CA . ARG C 1 65 ? 35.16689 53.19301 17.41792 1.000 89.71091 65 ARG P CA 1
ATOM 12418 C C . ARG C 1 65 ? 35.71318 54.06089 16.28974 1.000 88.53427 65 ARG P C 1
ATOM 12419 O O . ARG C 1 65 ? 35.52864 55.28216 16.29337 1.000 90.53244 65 ARG P O 1
ATOM 12440 N N . LEU C 1 66 ? 36.40495 53.45147 15.32612 1.000 83.85792 66 LEU P N 1
ATOM 12441 C CA . LEU C 1 66 ? 36.90368 54.20119 14.18105 1.000 78.59161 66 LEU P CA 1
ATOM 12442 C C . LEU C 1 66 ? 35.76049 54.82525 13.39700 1.000 81.72078 66 LEU P C 1
ATOM 12443 O O . LEU C 1 66 ? 35.84592 55.98608 12.97788 1.000 83.06209 66 LEU P O 1
ATOM 12459 N N . LEU C 1 67 ? 34.67971 54.06949 13.18237 1.000 84.33327 67 LEU P N 1
ATOM 12460 C CA . LEU C 1 67 ? 33.53685 54.61828 12.45971 1.000 84.76952 67 LEU P CA 1
ATOM 12461 C C . LEU C 1 67 ? 32.90207 55.76526 13.23502 1.000 88.54983 67 LEU P C 1
ATOM 12462 O O . LEU C 1 67 ? 32.52121 56.78963 12.64904 1.000 92.27456 67 LEU P O 1
ATOM 12478 N N . TYR C 1 68 ? 32.80743 55.63289 14.55795 1.000 88.87076 68 TYR P N 1
ATOM 12479 C CA . TYR C 1 68 ? 32.26336 56.72973 15.35008 1.000 93.33720 68 TYR P CA 1
ATOM 12480 C C . TYR C 1 68 ? 33.15420 57.96346 15.27638 1.000 95.03847 68 TYR P C 1
ATOM 12481 O O . TYR C 1 68 ? 32.65829 59.09111 15.16687 1.000 97.05503 68 TYR P O 1
ATOM 12499 N N . LEU C 1 69 ? 34.47291 57.77199 15.35081 1.000 94.40012 69 LEU P N 1
ATOM 12500 C CA . LEU C 1 69 ? 35.39874 58.89791 15.28014 1.000 93.83588 69 LEU P CA 1
ATOM 12501 C C . LEU C 1 69 ? 35.39968 59.54789 13.90468 1.000 92.65436 69 LEU P C 1
ATOM 12502 O O . LEU C 1 69 ? 35.67002 60.74905 13.79116 1.000 92.25698 69 LEU P O 1
ATOM 12518 N N . LEU C 1 70 ? 35.09176 58.78384 12.85412 1.000 93.89728 70 LEU P N 1
ATOM 12519 C CA . LEU C 1 70 ? 34.97243 59.37577 11.52775 1.000 93.39956 70 LEU P CA 1
ATOM 12520 C C . LEU C 1 70 ? 33.61930 60.04059 11.32027 1.000 97.01508 70 LEU P C 1
ATOM 12521 O O . LEU C 1 70 ? 33.48984 60.89217 10.43211 1.000 95.81368 70 LEU P O 1
ATOM 12537 N N . GLN C 1 71 ? 32.62723 59.70595 12.14748 1.000 101.38803 71 GLN P N 1
ATOM 12538 C CA . GLN C 1 71 ? 31.32467 60.35440 12.07727 1.000 106.10000 71 GLN P CA 1
ATOM 12539 C C . GLN C 1 71 ? 31.27965 61.61225 12.94274 1.000 111.31825 71 GLN P C 1
ATOM 12540 O O . GLN C 1 71 ? 30.63462 62.60032 12.57254 1.000 114.30468 71 GLN P O 1
ATOM 12554 N N . GLN C 1 72 ? 31.95903 61.58673 14.08934 1.000 112.63963 72 GLN P N 1
ATOM 12555 C CA . GLN C 1 72 ? 31.84646 62.65826 15.06977 1.000 118.17097 72 GLN P CA 1
ATOM 12556 C C . GLN C 1 72 ? 32.29688 63.98851 14.48040 1.000 122.28653 72 GLN P C 1
ATOM 12557 O O . GLN C 1 72 ? 33.33256 64.07741 13.81607 1.000 121.79098 72 GLN P O 1
ATOM 12571 N N . GLU C 1 73 ? 31.50844 65.03444 14.74307 1.000 130.15692 73 GLU P N 1
ATOM 12572 C CA . GLU C 1 73 ? 31.77804 66.34454 14.15669 1.000 133.93962 73 GLU P CA 1
ATOM 12573 C C . GLU C 1 73 ? 32.99025 67.00883 14.80086 1.000 132.41062 73 GLU P C 1
ATOM 12574 O O . GLU C 1 73 ? 33.75613 67.70278 14.12099 1.000 132.07784 73 GLU P O 1
ATOM 12586 N N . THR C 1 74 ? 33.18207 66.81262 16.10912 1.000 129.98827 74 THR P N 1
ATOM 12587 C CA . THR C 1 74 ? 34.30732 67.43969 16.79617 1.000 128.26821 74 THR P CA 1
ATOM 12588 C C . THR C 1 74 ? 35.64561 66.89052 16.31732 1.000 121.55959 74 THR P C 1
ATOM 12589 O O . THR C 1 74 ? 36.66876 67.57504 16.43504 1.000 121.40859 74 THR P O 1
ATOM 12600 N N . SER C 1 75 ? 35.66679 65.66168 15.80143 1.000 113.82580 75 SER P N 1
ATOM 12601 C CA . SER C 1 75 ? 36.90689 65.08177 15.30230 1.000 106.69737 75 SER P CA 1
ATOM 12602 C C . SER C 1 75 ? 37.48378 65.94523 14.18804 1.000 103.21165 75 SER P C 1
ATOM 12603 O O . SER C 1 75 ? 36.76778 66.35644 13.27054 1.000 103.36731 75 SER P O 1
ATOM 12611 N N . SER C 1 76 ? 38.78412 66.22365 14.27759 1.000 102.54273 76 SER P N 1
ATOM 12612 C CA . SER C 1 76 ? 39.46488 67.03613 13.27959 1.000 100.42200 76 SER P CA 1
ATOM 12613 C C . SER C 1 76 ? 39.50550 66.31210 11.93669 1.000 97.72594 76 SER P C 1
ATOM 12614 O O . SER C 1 76 ? 39.35949 65.08782 11.85095 1.000 97.16300 76 SER P O 1
ATOM 12622 N N . THR C 1 77 ? 39.70705 67.09154 10.87138 1.000 95.36415 77 THR P N 1
ATOM 12623 C CA . THR C 1 77 ? 39.79708 66.49987 9.54185 1.000 91.62511 77 THR P CA 1
ATOM 12624 C C . THR C 1 77 ? 40.99017 65.55686 9.42768 1.000 90.29175 77 THR P C 1
ATOM 12625 O O . THR C 1 77 ? 40.93227 64.57303 8.67875 1.000 89.11155 77 THR P O 1
ATOM 12636 N N . GLU C 1 78 ? 42.07961 65.83939 10.14871 1.000 91.13027 78 GLU P N 1
ATOM 12637 C CA . GLU C 1 78 ? 43.21227 64.91742 10.17736 1.000 89.52154 78 GLU P CA 1
ATOM 12638 C C . GLU C 1 78 ? 42.82442 63.58370 10.80369 1.000 84.62404 78 GLU P C 1
ATOM 12639 O O . GLU C 1 78 ? 43.15992 62.51335 10.28037 1.000 82.83943 78 GLU P O 1
ATOM 12651 N N . LEU C 1 79 ? 42.13999 63.62870 11.94715 1.000 83.23287 79 LEU P N 1
ATOM 12652 C CA . LEU C 1 79 ? 41.71954 62.39673 12.60579 1.000 79.93680 79 LEU P CA 1
ATOM 12653 C C . LEU C 1 79 ? 40.71177 61.63568 11.75265 1.000 78.44514 79 LEU P C 1
ATOM 12654 O O . LEU C 1 79 ? 40.77595 60.40443 11.65461 1.000 77.87839 79 LEU P O 1
ATOM 12670 N N . LYS C 1 80 ? 39.77736 62.35006 11.12396 1.000 78.77959 80 LYS P N 1
ATOM 12671 C CA . LYS C 1 80 ? 38.81476 61.69777 10.24276 1.000 78.58726 80 LYS P CA 1
ATOM 12672 C C . LYS C 1 80 ? 39.52925 61.01050 9.08488 1.000 72.82002 80 LYS P C 1
ATOM 12673 O O . LYS C 1 80 ? 39.22627 59.85670 8.74322 1.000 70.76781 80 LYS P O 1
ATOM 12692 N N . THR C 1 81 ? 40.50884 61.69630 8.49248 1.000 71.59060 81 THR P N 1
ATOM 12693 C CA . THR C 1 81 ? 41.26366 61.11852 7.39110 1.000 70.14831 81 THR P CA 1
ATOM 12694 C C . THR C 1 81 ? 42.02301 59.87637 7.83650 1.000 73.68078 81 THR P C 1
ATOM 12695 O O . THR C 1 81 ? 42.04003 58.86375 7.12772 1.000 72.49923 81 THR P O 1
ATOM 12706 N N . GLU C 1 82 ? 42.66655 59.93757 9.00946 1.000 77.32782 82 GLU P N 1
ATOM 12707 C CA . GLU C 1 82 ? 43.44585 58.79952 9.49260 1.000 75.71560 82 GLU P CA 1
ATOM 12708 C C . GLU C 1 82 ? 42.54547 57.61466 9.82227 1.000 70.95395 82 GLU P C 1
ATOM 12709 O O . GLU C 1 82 ? 42.92511 56.45439 9.61177 1.000 68.83450 82 GLU P O 1
ATOM 12721 N N . CYS C 1 83 ? 41.35320 57.88415 10.35703 1.000 71.05041 83 CYS P N 1
ATOM 12722 C CA . CYS C 1 83 ? 40.40288 56.80888 10.61243 1.000 67.42860 83 CYS P CA 1
ATOM 12723 C C . CYS C 1 83 ? 39.97308 56.14773 9.31008 1.000 64.07103 83 CYS P C 1
ATOM 12724 O O . CYS C 1 83 ? 39.89067 54.91513 9.22447 1.000 64.86244 83 CYS P O 1
ATOM 12732 N N . ALA C 1 84 ? 39.70499 56.94795 8.27698 1.000 60.36724 84 ALA P N 1
ATOM 12733 C CA . ALA C 1 84 ? 39.36528 56.35961 6.98721 1.000 57.10343 84 ALA P CA 1
ATOM 12734 C C . ALA C 1 84 ? 40.53104 55.54509 6.43350 1.000 54.03124 84 ALA P C 1
ATOM 12735 O O . ALA C 1 84 ? 40.32633 54.48055 5.83845 1.000 55.31398 84 ALA P O 1
ATOM 12742 N N . VAL C 1 85 ? 41.76335 56.02317 6.63257 1.000 52.20942 85 VAL P N 1
ATOM 12743 C CA . VAL C 1 85 ? 42.93898 55.28581 6.17115 1.000 50.75699 85 VAL P CA 1
ATOM 12744 C C . VAL C 1 85 ? 43.00624 53.91740 6.83722 1.000 56.91248 85 VAL P C 1
ATOM 12745 O O . VAL C 1 85 ? 43.22755 52.89155 6.18012 1.000 60.05716 85 VAL P O 1
ATOM 12758 N N . VAL C 1 86 ? 42.84811 53.88468 8.15988 1.000 58.36015 86 VAL P N 1
ATOM 12759 C CA . VAL C 1 86 ? 42.91510 52.60981 8.86307 1.000 58.58027 86 VAL P CA 1
ATOM 12760 C C . VAL C 1 86 ? 41.79252 51.69215 8.39957 1.000 61.92967 86 VAL P C 1
ATOM 12761 O O . VAL C 1 86 ? 42.00237 50.49261 8.19319 1.000 63.84780 86 VAL P O 1
ATOM 12774 N N . LEU C 1 87 ? 40.57591 52.22921 8.25258 1.000 64.47473 87 LEU P N 1
ATOM 12775 C CA . LEU C 1 87 ? 39.46137 51.39914 7.79873 1.000 63.47993 87 LEU P CA 1
ATOM 12776 C C . LEU C 1 87 ? 39.72828 50.83116 6.40819 1.000 64.83258 87 LEU P C 1
ATOM 12777 O O . LEU C 1 87 ? 39.33078 49.70106 6.10445 1.000 67.44509 87 LEU P O 1
ATOM 12793 N N . GLY C 1 88 ? 40.38870 51.60180 5.54424 1.000 65.23202 88 GLY P N 1
ATOM 12794 C CA . GLY C 1 88 ? 40.76139 51.07372 4.24365 1.000 66.35204 88 GLY P CA 1
ATOM 12795 C C . GLY C 1 88 ? 41.80922 49.98531 4.34550 1.000 69.48938 88 GLY P C 1
ATOM 12796 O O . GLY C 1 88 ? 41.75096 48.98543 3.62583 1.000 71.54337 88 GLY P O 1
ATOM 12800 N N . SER C 1 89 ? 42.78675 50.16753 5.23522 1.000 75.84060 89 SER P N 1
ATOM 12801 C CA . SER C 1 89 ? 43.81853 49.15218 5.42297 1.000 79.07643 89 SER P CA 1
ATOM 12802 C C . SER C 1 89 ? 43.23584 47.86606 5.99802 1.000 79.00729 89 SER P C 1
ATOM 12803 O O . SER C 1 89 ? 43.70933 46.76919 5.67879 1.000 82.56697 89 SER P O 1
ATOM 12811 N N . LEU C 1 90 ? 42.22533 47.98552 6.85888 1.000 73.08259 90 LEU P N 1
ATOM 12812 C CA . LEU C 1 90 ? 41.56269 46.81240 7.41213 1.000 69.40210 90 LEU P CA 1
ATOM 12813 C C . LEU C 1 90 ? 40.78777 46.06910 6.33110 1.000 68.50861 90 LEU P C 1
ATOM 12814 O O . LEU C 1 90 ? 40.71141 44.83641 6.34946 1.000 72.14377 90 LEU P O 1
ATOM 12830 N N . ALA C 1 91 ? 40.19089 46.80407 5.38922 1.000 80.92254 91 ALA P N 1
ATOM 12831 C CA . ALA C 1 91 ? 39.46374 46.17091 4.29549 1.000 81.63795 91 ALA P CA 1
ATOM 12832 C C . ALA C 1 91 ? 40.40737 45.48079 3.32315 1.000 82.96867 91 ALA P C 1
ATOM 12833 O O . ALA C 1 91 ? 40.00497 44.53364 2.63522 1.000 84.48305 91 ALA P O 1
ATOM 12857 N N . GLY C 1 93 ? 42.60602 43.57546 4.06042 1.000 93.32602 93 GLY P N 1
ATOM 12858 C CA . GLY C 1 93 ? 42.92776 42.28591 4.64337 1.000 96.75877 93 GLY P CA 1
ATOM 12859 C C . GLY C 1 93 ? 42.04011 41.16368 4.14466 1.000 97.45619 93 GLY P C 1
ATOM 12860 O O . GLY C 1 93 ? 41.66387 41.14098 2.96829 1.000 95.22799 93 GLY P O 1
ATOM 12864 N N . THR C 1 94 ? 41.69525 40.22674 5.02643 1.000 101.29569 94 THR P N 1
ATOM 12865 C CA . THR C 1 94 ? 40.93274 39.06307 4.60544 1.000 106.65602 94 THR P CA 1
ATOM 12866 C C . THR C 1 94 ? 39.51070 39.47401 4.22568 1.000 105.90328 94 THR P C 1
ATOM 12867 O O . THR C 1 94 ? 39.05412 40.58633 4.51098 1.000 102.11745 94 THR P O 1
ATOM 12878 N N . GLU C 1 95 ? 38.80647 38.55738 3.55655 1.000 109.13984 95 GLU P N 1
ATOM 12879 C CA . GLU C 1 95 ? 37.39980 38.79775 3.25484 1.000 109.77676 95 GLU P CA 1
ATOM 12880 C C . GLU C 1 95 ? 36.54566 38.79091 4.51699 1.000 113.04651 95 GLU P C 1
ATOM 12881 O O . GLU C 1 95 ? 35.54832 39.51562 4.58501 1.000 112.72448 95 GLU P O 1
ATOM 12893 N N . ASN C 1 96 ? 36.89953 37.97553 5.51477 1.000 116.71718 96 ASN P N 1
ATOM 12894 C CA . ASN C 1 96 ? 36.16517 38.00154 6.77809 1.000 120.09312 96 ASN P CA 1
ATOM 12895 C C . ASN C 1 96 ? 36.22618 39.38520 7.42057 1.000 118.86111 96 ASN P C 1
ATOM 12896 O O . ASN C 1 96 ? 35.24346 39.85051 8.00944 1.000 119.60553 96 ASN P O 1
ATOM 12907 N N . ASN C 1 97 ? 37.37518 40.05847 7.32640 1.000 118.01905 97 ASN P N 1
ATOM 12908 C CA . ASN C 1 97 ? 37.47994 41.41717 7.85244 1.000 111.29448 97 ASN P CA 1
ATOM 12909 C C . ASN C 1 97 ? 36.59826 42.37807 7.06064 1.000 104.35473 97 ASN P C 1
ATOM 12910 O O . ASN C 1 97 ? 36.00392 43.30069 7.63292 1.000 104.53254 97 ASN P O 1
ATOM 12921 N N . VAL C 1 98 ? 36.51962 42.19675 5.73908 1.000 98.50645 98 VAL P N 1
ATOM 12922 C CA . VAL C 1 98 ? 35.62001 43.01913 4.93318 1.000 92.21749 98 VAL P CA 1
ATOM 12923 C C . VAL C 1 98 ? 34.18198 42.79564 5.38435 1.000 94.87771 98 VAL P C 1
ATOM 12924 O O . VAL C 1 98 ? 33.38279 43.73742 5.47679 1.000 93.01386 98 VAL P O 1
ATOM 12937 N N . LYS C 1 99 ? 33.84039 41.54066 5.69002 1.000 99.99599 99 LYS P N 1
ATOM 12938 C CA . LYS C 1 99 ? 32.51823 41.21650 6.20890 1.000 101.33665 99 LYS P CA 1
ATOM 12939 C C . LYS C 1 99 ? 32.26528 41.91786 7.53578 1.000 98.53215 99 LYS P C 1
ATOM 12940 O O . LYS C 1 99 ? 31.16818 42.43142 7.77617 1.000 99.96573 99 LYS P O 1
ATOM 12959 N N . SER C 1 100 ? 33.26581 41.92020 8.42238 1.000 96.12610 100 SER P N 1
ATOM 12960 C CA . SER C 1 100 ? 33.11896 42.58779 9.71221 1.000 96.95602 100 SER P CA 1
ATOM 12961 C C . SER C 1 100 ? 32.88761 44.08130 9.52650 1.000 94.93833 100 SER P C 1
ATOM 12962 O O . SER C 1 100 ? 32.05671 44.68417 10.21680 1.000 96.33063 100 SER P O 1
ATOM 12970 N N . LEU C 1 101 ? 33.62034 44.69539 8.59667 1.000 92.47116 101 LEU P N 1
ATOM 12971 C CA . LEU C 1 101 ? 33.43624 46.11608 8.33210 1.000 87.01726 101 LEU P CA 1
ATOM 12972 C C . LEU C 1 101 ? 32.04393 46.38981 7.78047 1.000 85.98916 101 LEU P C 1
ATOM 12973 O O . LEU C 1 101 ? 31.42058 47.40082 8.12390 1.000 85.33959 101 LEU P O 1
ATOM 12989 N N . LEU C 1 102 ? 31.54268 45.50734 6.91204 1.000 89.79227 102 LEU P N 1
ATOM 12990 C CA . LEU C 1 102 ? 30.17988 45.66603 6.40916 1.000 89.73438 102 LEU P CA 1
ATOM 12991 C C . LEU C 1 102 ? 29.15807 45.51313 7.53318 1.000 92.85068 102 LEU P C 1
ATOM 12992 O O . LEU C 1 102 ? 28.18327 46.27079 7.60400 1.000 92.82757 102 LEU P O 1
ATOM 13008 N N . ASP C 1 103 ? 29.37218 44.54860 8.43087 1.000 96.49323 103 ASP P N 1
ATOM 13009 C CA . ASP C 1 103 ? 28.44198 44.32971 9.53032 1.000 103.44232 103 ASP P CA 1
ATOM 13010 C C . ASP C 1 103 ? 28.36711 45.53123 10.46160 1.000 105.60388 103 ASP P C 1
ATOM 13011 O O . ASP C 1 103 ? 27.36214 45.70038 11.16243 1.000 110.54603 103 ASP P O 1
ATOM 13020 N N . CYS C 1 104 ? 29.41472 46.35057 10.50331 1.000 104.77821 104 CYS P N 1
ATOM 13021 C CA . CYS C 1 104 ? 29.41948 47.58961 11.26804 1.000 103.76026 104 CYS P CA 1
ATOM 13022 C C . CYS C 1 104 ? 28.90657 48.77560 10.45708 1.000 99.85223 104 CYS P C 1
ATOM 13023 O O . CYS C 1 104 ? 29.04004 49.91920 10.90379 1.000 98.47909 104 CYS P O 1
ATOM 13031 N N . HIS C 1 105 ? 28.33696 48.53111 9.27403 1.000 96.93965 105 HIS P N 1
ATOM 13032 C CA . HIS C 1 105 ? 27.75422 49.58996 8.45267 1.000 93.00811 105 HIS P CA 1
ATOM 13033 C C . HIS C 1 105 ? 28.81730 50.58584 7.99910 1.000 87.83747 105 HIS P C 1
ATOM 13034 O O . HIS C 1 105 ? 28.70253 51.79366 8.21526 1.000 88.44148 105 HIS P O 1
ATOM 13048 N N . ILE C 1 106 ? 29.86636 50.06712 7.35734 1.000 85.57714 106 ILE P N 1
ATOM 13049 C CA . ILE C 1 106 ? 30.94954 50.93355 6.90274 1.000 80.37403 106 ILE P CA 1
ATOM 13050 C C . ILE C 1 106 ? 30.51996 51.72296 5.67316 1.000 78.11500 106 ILE P C 1
ATOM 13051 O O . ILE C 1 106 ? 30.89517 52.88996 5.50498 1.000 75.91847 106 ILE P O 1
ATOM 13067 N N . ILE C 1 107 ? 29.74373 51.09465 4.78664 1.000 78.82194 107 ILE P N 1
ATOM 13068 C CA . ILE C 1 107 ? 29.34904 51.76897 3.55291 1.000 76.13380 107 ILE P CA 1
ATOM 13069 C C . ILE C 1 107 ? 28.53882 53.01983 3.85277 1.000 75.72909 107 ILE P C 1
ATOM 13070 O O . ILE C 1 107 ? 28.86911 54.09088 3.30884 1.000 75.89356 107 ILE P O 1
ATOM 13086 N N . PRO C 1 108 ? 27.50596 52.98386 4.70025 1.000 76.79170 108 PRO P N 1
ATOM 13087 C CA . PRO C 1 108 ? 26.81760 54.23114 5.06871 1.000 76.67112 108 PRO P CA 1
ATOM 13088 C C . PRO C 1 108 ? 27.73046 55.28846 5.66377 1.000 73.79386 108 PRO P C 1
ATOM 13089 O O . PRO C 1 108 ? 27.59028 56.47483 5.33896 1.000 76.96254 108 PRO P O 1
ATOM 13100 N N . ALA C 1 109 ? 28.65463 54.89751 6.54538 1.000 71.71678 109 ALA P N 1
ATOM 13101 C CA . ALA C 1 109 ? 29.50012 55.88349 7.21300 1.000 71.00678 109 ALA P CA 1
ATOM 13102 C C . ALA C 1 109 ? 30.45881 56.56351 6.24382 1.000 68.73268 109 ALA P C 1
ATOM 13103 O O . ALA C 1 109 ? 30.64280 57.78495 6.30143 1.000 69.77813 109 ALA P O 1
ATOM 13110 N N . LEU C 1 110 ? 31.09403 55.79792 5.35637 1.000 67.28922 110 LEU P N 1
ATOM 13111 C CA . LEU C 1 110 ? 31.96861 56.41302 4.36301 1.000 64.79887 110 LEU P CA 1
ATOM 13112 C C . LEU C 1 110 ? 31.18024 57.30184 3.40676 1.000 67.24329 110 LEU P C 1
ATOM 13113 O O . LEU C 1 110 ? 31.65026 58.38162 3.01158 1.000 69.23480 110 LEU P O 1
ATOM 13129 N N . LEU C 1 111 ? 29.97893 56.86805 3.01315 1.000 69.68291 111 LEU P N 1
ATOM 13130 C CA . LEU C 1 111 ? 29.17191 57.70192 2.13113 1.000 71.41253 111 LEU P CA 1
ATOM 13131 C C . LEU C 1 111 ? 28.79569 59.00789 2.81801 1.000 77.79359 111 LEU P C 1
ATOM 13132 O O . LEU C 1 111 ? 28.74126 60.06266 2.17369 1.000 79.73321 111 LEU P O 1
ATOM 13148 N N . GLN C 1 112 ? 28.52914 58.95836 4.12794 1.000 83.70407 112 GLN P N 1
ATOM 13149 C CA . GLN C 1 112 ? 28.28848 60.18338 4.88390 1.000 87.33016 112 GLN P CA 1
ATOM 13150 C C . GLN C 1 112 ? 29.54476 61.04242 4.97054 1.000 84.87310 112 GLN P C 1
ATOM 13151 O O . GLN C 1 112 ? 29.45301 62.27504 4.99411 1.000 86.41039 112 GLN P O 1
ATOM 13165 N N . GLY C 1 113 ? 30.71971 60.40976 5.03996 1.000 80.84522 113 GLY P N 1
ATOM 13166 C CA . GLY C 1 113 ? 31.95955 61.16417 5.08198 1.000 78.70044 113 GLY P CA 1
ATOM 13167 C C . GLY C 1 113 ? 32.24738 61.89736 3.78974 1.000 79.59393 113 GLY P C 1
ATOM 13168 O O . GLY C 1 113 ? 32.90450 62.94167 3.79892 1.000 81.49943 113 GLY P O 1
ATOM 13172 N N . LEU C 1 114 ? 31.74724 61.37634 2.66645 1.000 79.86175 114 LEU P N 1
ATOM 13173 C CA . LEU C 1 114 ? 31.96087 62.04453 1.38374 1.000 75.86018 114 LEU P CA 1
ATOM 13174 C C . LEU C 1 114 ? 31.30864 63.42345 1.31514 1.000 77.74740 114 LEU P C 1
ATOM 13175 O O . LEU C 1 114 ? 31.54436 64.15089 0.34332 1.000 78.38451 114 LEU P O 1
ATOM 13191 N N . LEU C 1 115 ? 30.49942 63.80103 2.30403 1.000 79.08168 115 LEU P N 1
ATOM 13192 C CA . LEU C 1 115 ? 29.89882 65.13041 2.32520 1.000 82.13670 115 LEU P CA 1
ATOM 13193 C C . LEU C 1 115 ? 30.84355 66.19723 2.86662 1.000 80.89472 115 LEU P C 1
ATOM 13194 O O . LEU C 1 115 ? 30.43924 67.36088 2.98328 1.000 81.93052 115 LEU P O 1
ATOM 13210 N N . SER C 1 116 ? 32.08071 65.82926 3.20104 1.000 78.41168 116 SER P N 1
ATOM 13211 C CA . SER C 1 116 ? 33.06615 66.74448 3.75572 1.000 78.06461 116 SER P CA 1
ATOM 13212 C C . SER C 1 116 ? 33.69446 67.60660 2.65761 1.000 77.78269 116 SER P C 1
ATOM 13213 O O . SER C 1 116 ? 33.83742 67.16295 1.51501 1.000 74.06643 116 SER P O 1
ATOM 13221 N N . PRO C 1 117 ? 34.08272 68.84714 2.97968 1.000 80.45088 117 PRO P N 1
ATOM 13222 C CA . PRO C 1 117 ? 34.80936 69.65347 1.98510 1.000 81.82020 117 PRO P CA 1
ATOM 13223 C C . PRO C 1 117 ? 36.22235 69.16265 1.70841 1.000 81.91091 117 PRO P C 1
ATOM 13224 O O . PRO C 1 117 ? 36.70982 69.33031 0.58249 1.000 82.41137 117 PRO P O 1
ATOM 13235 N N . ASP C 1 118 ? 36.88987 68.55591 2.69233 1.000 84.15867 118 ASP P N 1
ATOM 13236 C CA . ASP C 1 118 ? 38.31148 68.25266 2.57076 1.000 85.38858 118 ASP P CA 1
ATOM 13237 C C . ASP C 1 118 ? 38.54818 67.18986 1.50465 1.000 81.24465 118 ASP P C 1
ATOM 13238 O O . ASP C 1 118 ? 37.86696 66.16092 1.47380 1.000 82.44095 118 ASP P O 1
ATOM 13247 N N . LEU C 1 119 ? 39.53451 67.43814 0.63596 1.000 77.00208 119 LEU P N 1
ATOM 13248 C CA . LEU C 1 119 ? 39.82807 66.50988 -0.44775 1.000 70.70739 119 LEU P CA 1
ATOM 13249 C C . LEU C 1 119 ? 40.56526 65.27037 0.06107 1.000 70.20647 119 LEU P C 1
ATOM 13250 O O . LEU C 1 119 ? 40.29721 64.15700 -0.40337 1.000 68.78342 119 LEU P O 1
ATOM 13266 N N . LYS C 1 120 ? 41.50849 65.43440 0.99319 1.000 71.21693 120 LYS P N 1
ATOM 13267 C CA . LYS C 1 120 ? 42.22486 64.27691 1.52392 1.000 70.98888 120 LYS P CA 1
ATOM 13268 C C . LYS C 1 120 ? 41.25346 63.27189 2.13452 1.000 65.75525 120 LYS P C 1
ATOM 13269 O O . LYS C 1 120 ? 41.36481 62.05861 1.90915 1.000 64.37295 120 LYS P O 1
ATOM 13288 N N . PHE C 1 121 ? 40.29093 63.76655 2.91485 1.000 64.25521 121 PHE P N 1
ATOM 13289 C CA . PHE C 1 121 ? 39.31857 62.89517 3.56343 1.000 61.16787 121 PHE P CA 1
ATOM 13290 C C . PHE C 1 121 ? 38.38925 62.24733 2.54562 1.000 62.30992 121 PHE P C 1
ATOM 13291 O O . PHE C 1 121 ? 38.07462 61.05251 2.64952 1.000 66.10639 121 PHE P O 1
ATOM 13308 N N . ILE C 1 122 ? 37.95788 63.01184 1.54173 1.000 61.04823 122 ILE P N 1
ATOM 13309 C CA . ILE C 1 122 ? 37.11021 62.45379 0.49674 1.000 56.74855 122 ILE P CA 1
ATOM 13310 C C . ILE C 1 122 ? 37.83860 61.33037 -0.22355 1.000 53.85534 122 ILE P C 1
ATOM 13311 O O . ILE C 1 122 ? 37.27744 60.25764 -0.46542 1.000 54.80493 122 ILE P O 1
ATOM 13327 N N . GLU C 1 123 ? 39.10804 61.56172 -0.56462 1.000 52.77554 123 GLU P N 1
ATOM 13328 C CA . GLU C 1 123 ? 39.89973 60.54861 -1.25410 1.000 53.59903 123 GLU P CA 1
ATOM 13329 C C . GLU C 1 123 ? 40.09326 59.31226 -0.38882 1.000 54.01337 123 GLU P C 1
ATOM 13330 O O . GLU C 1 123 ? 40.03511 58.18542 -0.89103 1.000 55.24146 123 GLU P O 1
ATOM 13342 N N . ALA C 1 124 ? 40.32856 59.49531 0.91415 1.000 54.79980 124 ALA P N 1
ATOM 13343 C CA . ALA C 1 124 ? 40.49117 58.33708 1.79096 1.000 54.00535 124 ALA P CA 1
ATOM 13344 C C . ALA C 1 124 ? 39.21264 57.51009 1.84334 1.000 53.39973 124 ALA P C 1
ATOM 13345 O O . ALA C 1 124 ? 39.25193 56.27078 1.75836 1.000 56.19354 124 ALA P O 1
ATOM 13352 N N . CYS C 1 125 ? 38.06439 58.18328 1.96563 1.000 51.95316 125 CYS P N 1
ATOM 13353 C CA . CYS C 1 125 ? 36.79255 57.46948 1.97485 1.000 54.01810 125 CYS P CA 1
ATOM 13354 C C . CYS C 1 125 ? 36.54284 56.76431 0.64277 1.000 53.24403 125 CYS P C 1
ATOM 13355 O O . CYS C 1 125 ? 36.06856 55.62225 0.61665 1.000 52.77401 125 CYS P O 1
ATOM 13363 N N . LEU C 1 126 ? 36.86393 57.42235 -0.47521 1.000 53.42538 126 LEU P N 1
ATOM 13364 C CA . LEU C 1 126 ? 36.64933 56.80110 -1.77660 1.000 53.62190 126 LEU P CA 1
ATOM 13365 C C . LEU C 1 126 ? 37.57651 55.61507 -1.97986 1.000 56.47953 126 LEU P C 1
ATOM 13366 O O . LEU C 1 126 ? 37.17754 54.60531 -2.56415 1.000 60.66603 126 LEU P O 1
ATOM 13382 N N . ARG C 1 127 ? 38.80740 55.70630 -1.48630 1.000 55.89840 127 ARG P N 1
ATOM 13383 C CA . ARG C 1 127 ? 39.72942 54.57870 -1.56696 1.000 60.03489 127 ARG P CA 1
ATOM 13384 C C . ARG C 1 127 ? 39.19334 53.38077 -0.78902 1.000 62.60381 127 ARG P C 1
ATOM 13385 O O . ARG C 1 127 ? 39.17993 52.24394 -1.29233 1.000 64.60705 127 ARG P O 1
ATOM 13406 N N . CYS C 1 128 ? 38.70250 53.62368 0.42985 1.000 62.70082 128 CYS P N 1
ATOM 13407 C CA . CYS C 1 128 ? 38.13956 52.52900 1.21296 1.000 64.99747 128 CYS P CA 1
ATOM 13408 C C . CYS C 1 128 ? 36.91632 51.93149 0.51915 1.000 65.63425 128 CYS P C 1
ATOM 13409 O O . CYS C 1 128 ? 36.78221 50.70397 0.42043 1.000 66.77628 128 CYS P O 1
ATOM 13417 N N . LEU C 1 129 ? 36.00821 52.78837 0.03368 1.000 65.49138 129 LEU P N 1
ATOM 13418 C CA . LEU C 1 129 ? 34.82715 52.29939 -0.67130 1.000 66.85117 129 LEU P CA 1
ATOM 13419 C C . LEU C 1 129 ? 35.21665 51.50622 -1.90857 1.000 66.64757 129 LEU P C 1
ATOM 13420 O O . LEU C 1 129 ? 34.55131 50.52817 -2.26431 1.000 70.42905 129 LEU P O 1
ATOM 13436 N N . ARG C 1 130 ? 36.27253 51.93220 -2.59859 1.000 60.82583 130 ARG P N 1
ATOM 13437 C CA . ARG C 1 130 ? 36.72902 51.19137 -3.76123 1.000 61.14016 130 ARG P CA 1
ATOM 13438 C C . ARG C 1 130 ? 37.13041 49.78572 -3.35558 1.000 66.21040 130 ARG P C 1
ATOM 13439 O O . ARG C 1 130 ? 36.67023 48.79935 -3.94477 1.000 71.64147 130 ARG P O 1
ATOM 13460 N N . THR C 1 131 ? 37.96874 49.67128 -2.32147 1.000 67.70962 131 THR P N 1
ATOM 13461 C CA . THR C 1 131 ? 38.40448 48.34011 -1.90130 1.000 68.46201 131 THR P CA 1
ATOM 13462 C C . THR C 1 131 ? 37.21594 47.47985 -1.48008 1.000 65.67694 131 THR P C 1
ATOM 13463 O O . THR C 1 131 ? 37.16159 46.28875 -1.80804 1.000 69.12789 131 THR P O 1
ATOM 13474 N N . ILE C 1 132 ? 36.24173 48.06744 -0.77689 1.000 58.30794 132 ILE P N 1
ATOM 13475 C CA . ILE C 1 132 ? 35.10175 47.28324 -0.30490 1.000 61.60305 132 ILE P CA 1
ATOM 13476 C C . ILE C 1 132 ? 34.24008 46.82517 -1.47708 1.000 68.07327 132 ILE P C 1
ATOM 13477 O O . ILE C 1 132 ? 33.94724 45.63123 -1.62076 1.000 74.28384 132 ILE P O 1
ATOM 13493 N N . PHE C 1 133 ? 33.82026 47.76247 -2.33562 1.000 66.82226 133 PHE P N 1
ATOM 13494 C CA . PHE C 1 133 ? 32.91445 47.41431 -3.42551 1.000 68.60062 133 PHE P CA 1
ATOM 13495 C C . PHE C 1 133 ? 33.57493 46.52467 -4.46533 1.000 74.38714 133 PHE P C 1
ATOM 13496 O O . PHE C 1 133 ? 32.87902 45.78516 -5.17023 1.000 77.64808 133 PHE P O 1
ATOM 13513 N N . THR C 1 134 ? 34.90038 46.58838 -4.59386 1.000 78.88822 134 THR P N 1
ATOM 13514 C CA . THR C 1 134 ? 35.59065 45.64194 -5.45914 1.000 83.77730 134 THR P CA 1
ATOM 13515 C C . THR C 1 134 ? 35.60721 44.24846 -4.84481 1.000 88.97451 134 THR P C 1
ATOM 13516 O O . THR C 1 134 ? 35.62888 43.25171 -5.57499 1.000 92.13738 134 THR P O 1
ATOM 13527 N N . SER C 1 135 ? 35.58458 44.16051 -3.51646 1.000 90.45222 135 SER P N 1
ATOM 13528 C CA . SER C 1 135 ? 35.67280 42.86849 -2.85208 1.000 98.15370 135 SER P CA 1
ATOM 13529 C C . SER C 1 135 ? 34.45329 42.01712 -3.19629 1.000 106.52433 135 SER P C 1
ATOM 13530 O O . SER C 1 135 ? 33.34628 42.54791 -3.34590 1.000 108.77692 135 SER P O 1
ATOM 13538 N N . PRO C 1 136 ? 34.61589 40.69602 -3.32842 1.000 113.95096 136 PRO P N 1
ATOM 13539 C CA . PRO C 1 136 ? 33.45923 39.86545 -3.70930 1.000 119.93653 136 PRO P CA 1
ATOM 13540 C C . PRO C 1 136 ? 32.35641 39.83798 -2.66607 1.000 121.49341 136 PRO P C 1
ATOM 13541 O O . PRO C 1 136 ? 31.17355 39.80425 -3.02886 1.000 126.71645 136 PRO P O 1
ATOM 13552 N N . VAL C 1 137 ? 32.70304 39.85370 -1.37630 1.000 114.24294 137 VAL P N 1
ATOM 13553 C CA . VAL C 1 137 ? 31.69208 39.73434 -0.33415 1.000 111.98154 137 VAL P CA 1
ATOM 13554 C C . VAL C 1 137 ? 30.71567 40.90284 -0.34762 1.000 107.32291 137 VAL P C 1
ATOM 13555 O O . VAL C 1 137 ? 29.62794 40.80361 0.23163 1.000 110.58695 137 VAL P O 1
ATOM 13568 N N . THR C 1 138 ? 31.07728 42.01528 -0.98716 1.000 96.60753 138 THR P N 1
ATOM 13569 C CA . THR C 1 138 ? 30.24336 43.20932 -0.96639 1.000 91.91166 138 THR P CA 1
ATOM 13570 C C . THR C 1 138 ? 29.19690 43.13344 -2.07061 1.000 94.67624 138 THR P C 1
ATOM 13571 O O . THR C 1 138 ? 29.56614 43.03887 -3.24920 1.000 94.40319 138 THR P O 1
ATOM 13582 N N . PRO C 1 139 ? 27.90095 43.16477 -1.75001 1.000 98.46958 139 PRO P N 1
ATOM 13583 C CA . PRO C 1 139 ? 26.88751 43.23329 -2.80947 1.000 101.05337 139 PRO P CA 1
ATOM 13584 C C . PRO C 1 139 ? 26.89067 44.59240 -3.49189 1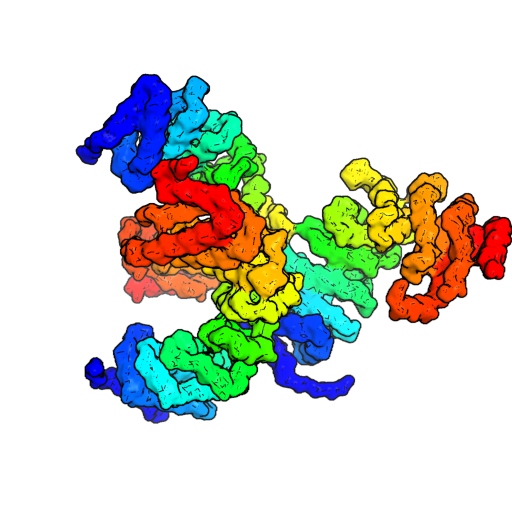.000 101.31167 139 PRO P C 1
ATOM 13585 O O . PRO C 1 139 ? 27.00933 45.63455 -2.84279 1.000 99.56191 139 PRO P O 1
ATOM 13596 N N . GLU C 1 140 ? 26.74496 44.57505 -4.81846 1.000 106.74076 140 GLU P N 1
ATOM 13597 C CA . GLU C 1 140 ? 26.70167 45.82488 -5.56881 1.000 105.84541 140 GLU P CA 1
ATOM 13598 C C . GLU C 1 140 ? 25.47076 46.64160 -5.19744 1.000 104.64813 140 GLU P C 1
ATOM 13599 O O . GLU C 1 140 ? 25.48966 47.87504 -5.28939 1.000 101.86933 140 GLU P O 1
ATOM 13611 N N . GLU C 1 141 ? 24.40792 45.97273 -4.74771 1.000 106.96874 141 GLU P N 1
ATOM 13612 C CA . GLU C 1 141 ? 23.16114 46.66526 -4.45560 1.000 107.88168 141 GLU P CA 1
ATOM 13613 C C . GLU C 1 141 ? 23.35736 47.76408 -3.41872 1.000 103.04673 141 GLU P C 1
ATOM 13614 O O . GLU C 1 141 ? 22.61818 48.75671 -3.42129 1.000 104.24052 141 GLU P O 1
ATOM 13626 N N . LEU C 1 142 ? 24.36153 47.62440 -2.54484 1.000 96.59218 142 LEU P N 1
ATOM 13627 C CA . LEU C 1 142 ? 24.60789 48.64635 -1.53288 1.000 91.33359 142 LEU P CA 1
ATOM 13628 C C . LEU C 1 142 ? 24.82606 50.01844 -2.15143 1.000 85.87199 142 LEU P C 1
ATOM 13629 O O . LEU C 1 142 ? 24.41159 51.03244 -1.57630 1.000 87.16927 142 LEU P O 1
ATOM 13645 N N . LEU C 1 143 ? 25.45150 50.07483 -3.32610 1.000 79.52084 143 LEU P N 1
ATOM 13646 C CA . LEU C 1 143 ? 25.67451 51.36286 -3.97195 1.000 73.68562 143 LEU P CA 1
ATOM 13647 C C . LEU C 1 143 ? 24.35358 52.02502 -4.34370 1.000 76.44615 143 LEU P C 1
ATOM 13648 O O . LEU C 1 143 ? 24.2100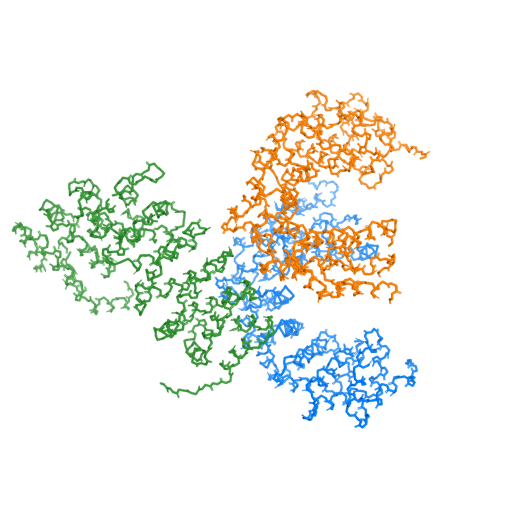7 53.24936 -4.23012 1.000 75.24191 143 LEU P O 1
ATOM 13664 N N . TYR C 1 144 ? 23.36877 51.22951 -4.76737 1.000 79.80847 144 TYR P N 1
ATOM 13665 C CA . TYR C 1 144 ? 22.11540 51.75230 -5.29177 1.000 80.14226 144 TYR P CA 1
ATOM 13666 C C . TYR C 1 144 ? 20.98484 51.79502 -4.27091 1.000 86.92931 144 TYR P C 1
ATOM 13667 O O . TYR C 1 144 ? 19.95598 52.42333 -4.54462 1.000 90.65257 144 TYR P O 1
ATOM 13685 N N . THR C 1 145 ? 21.13958 51.15946 -3.10608 1.000 90.67164 145 THR P N 1
ATOM 13686 C CA . THR C 1 145 ? 20.04493 51.13132 -2.13790 1.000 97.50065 145 THR P CA 1
ATOM 13687 C C . THR C 1 145 ? 19.66297 52.53779 -1.68713 1.000 101.08514 145 THR P C 1
ATOM 13688 O O . THR C 1 145 ? 18.47496 52.84756 -1.54111 1.000 105.34666 145 THR P O 1
ATOM 13699 N N . ASP C 1 146 ? 20.64952 53.40021 -1.45559 1.000 101.48159 146 ASP P N 1
ATOM 13700 C CA . ASP C 1 146 ? 20.40219 54.79907 -1.12199 1.000 106.98370 146 ASP P CA 1
ATOM 13701 C C . ASP C 1 146 ? 20.51101 55.62691 -2.39894 1.000 111.20155 146 ASP P C 1
ATOM 13702 O O . ASP C 1 146 ? 21.58268 55.69599 -3.01296 1.000 111.90655 146 ASP P O 1
ATOM 13711 N N . ALA C 1 147 ? 19.40487 56.26853 -2.78181 1.000 114.91294 147 ALA P N 1
ATOM 13712 C CA . ALA C 1 147 ? 19.32868 56.92218 -4.08318 1.000 118.94651 147 ALA P CA 1
ATOM 13713 C C . ALA C 1 147 ? 20.27839 58.10917 -4.19206 1.000 117.35141 147 ALA P C 1
ATOM 13714 O O . ALA C 1 147 ? 20.66436 58.48553 -5.30400 1.000 120.15066 147 ALA P O 1
ATOM 13721 N N . THR C 1 148 ? 20.64823 58.72242 -3.06661 1.000 115.32457 148 THR P N 1
ATOM 13722 C CA . THR C 1 148 ? 21.49906 59.91012 -3.08989 1.000 113.79529 148 THR P CA 1
ATOM 13723 C C . THR C 1 148 ? 22.96382 59.58285 -3.38625 1.000 109.02693 148 THR P C 1
ATOM 13724 O O . THR C 1 148 ? 23.73026 60.48727 -3.76288 1.000 110.78297 148 THR P O 1
ATOM 13735 N N . VAL C 1 149 ? 23.35033 58.30674 -3.27920 1.000 98.04875 149 VAL P N 1
ATOM 13736 C CA . VAL C 1 149 ? 24.75862 57.93536 -3.35443 1.000 88.04203 149 VAL P CA 1
ATOM 13737 C C . VAL C 1 149 ? 25.33663 58.22213 -4.73485 1.000 83.70963 149 VAL P C 1
ATOM 13738 O O . VAL C 1 149 ? 26.42639 58.78966 -4.85557 1.000 83.58868 149 VAL P O 1
ATOM 13751 N N . ILE C 1 150 ? 24.64869 57.80359 -5.79141 1.000 81.57425 150 ILE P N 1
ATOM 13752 C CA . ILE C 1 150 ? 25.19862 57.95933 -7.13760 1.000 75.21206 150 ILE P CA 1
ATOM 13753 C C . ILE C 1 150 ? 25.27365 59.43005 -7.52806 1.000 74.08666 150 ILE P C 1
ATOM 13754 O O . ILE C 1 150 ? 26.27464 59.84117 -8.12535 1.000 74.08370 150 ILE P O 1
ATOM 13770 N N . PRO C 1 151 ? 24.25128 60.24657 -7.27701 1.000 77.55390 151 PRO P N 1
ATOM 13771 C CA . PRO C 1 151 ? 24.43058 61.68748 -7.51792 1.000 79.34206 151 PRO P CA 1
ATOM 13772 C C . PRO C 1 151 ? 25.61780 62.25346 -6.75937 1.000 78.98157 151 PRO P C 1
ATOM 13773 O O . PRO C 1 151 ? 26.42165 62.99299 -7.34981 1.000 78.28541 151 PRO P O 1
ATOM 13784 N N . HIS C 1 152 ? 25.78015 61.89713 -5.47497 1.000 78.44330 152 HIS P N 1
ATOM 13785 C CA . HIS C 1 152 ? 26.92614 62.40848 -4.72569 1.000 78.24816 152 HIS P CA 1
ATOM 13786 C C . HIS C 1 152 ? 28.24143 61.97707 -5.36487 1.000 79.30470 152 HIS P C 1
ATOM 13787 O O . HIS C 1 152 ? 29.16917 62.78311 -5.50155 1.000 81.20813 152 HIS P O 1
ATOM 13801 N N . LEU C 1 153 ? 28.33575 60.71127 -5.77570 1.000 77.61229 153 LEU P N 1
ATOM 13802 C CA . LEU C 1 153 ? 29.55629 60.22361 -6.40864 1.000 71.78184 153 LEU P CA 1
ATOM 13803 C C . LEU C 1 153 ? 29.82520 60.95147 -7.71956 1.000 70.92105 153 LEU P C 1
ATOM 13804 O O . LEU C 1 153 ? 30.95827 61.36591 -7.98602 1.000 72.36666 153 LEU P O 1
ATOM 13837 N N . ALA C 1 155 ? 28.96060 63.86617 -8.52235 1.000 76.97510 155 ALA P N 1
ATOM 13838 C CA . ALA C 1 155 ? 29.36671 65.24186 -8.24427 1.000 76.44824 155 ALA P CA 1
ATOM 13839 C C . ALA C 1 155 ? 30.85081 65.32200 -7.89586 1.000 73.73158 155 ALA P C 1
ATOM 13840 O O . ALA C 1 155 ? 31.54314 66.25839 -8.31433 1.000 71.43203 155 ALA P O 1
ATOM 13847 N N . LEU C 1 156 ? 31.35647 64.34947 -7.13381 1.000 72.54467 156 LEU P N 1
ATOM 13848 C CA . LEU C 1 156 ? 32.75854 64.31295 -6.73797 1.000 70.88141 156 LEU P CA 1
ATOM 13849 C C . LEU C 1 156 ? 33.67149 63.79062 -7.83771 1.000 75.09829 156 LEU P C 1
ATOM 13850 O O . LEU C 1 156 ? 34.89569 63.81524 -7.66856 1.000 76.54183 156 LEU P O 1
ATOM 13866 N N . LEU C 1 157 ? 33.10724 63.34194 -8.96066 1.000 78.54130 157 LEU P N 1
ATOM 13867 C CA . LEU C 1 157 ? 33.88457 62.60267 -9.94964 1.000 81.32542 157 LEU P CA 1
ATOM 13868 C C . LEU C 1 157 ? 35.08620 63.39919 -10.44083 1.000 90.27458 157 LEU P C 1
ATOM 13869 O O . LEU C 1 157 ? 36.15160 62.82639 -10.68917 1.000 92.93212 157 LEU P O 1
ATOM 13885 N N . SER C 1 158 ? 34.94947 64.71375 -10.57050 1.000 97.32598 158 SER P N 1
ATOM 13886 C CA . SER C 1 158 ? 35.96775 65.52424 -11.22618 1.000 101.76120 158 SER P CA 1
ATOM 13887 C C . SER C 1 158 ? 36.56899 66.55837 -10.27934 1.000 100.85331 158 SER P C 1
ATOM 13888 O O . SER C 1 158 ? 36.76501 67.72120 -10.64181 1.000 105.01001 158 SER P O 1
ATOM 13896 N N . ARG C 1 159 ? 36.89044 66.14151 -9.05454 1.000 89.35713 159 ARG P N 1
ATOM 13897 C CA . ARG C 1 159 ? 37.60984 67.01205 -8.13341 1.000 81.27217 159 ARG P CA 1
ATOM 13898 C C . ARG C 1 159 ? 39.11305 66.76918 -8.18190 1.000 76.42985 159 ARG P C 1
ATOM 13899 O O . ARG C 1 159 ? 39.89650 67.72018 -8.09765 1.000 78.79398 159 ARG P O 1
ATOM 13920 N N . SER C 1 160 ? 39.52793 65.51298 -8.33303 1.000 70.43929 160 SER P N 1
ATOM 13921 C CA . SER C 1 160 ? 40.93721 65.17335 -8.43993 1.000 63.97061 160 SER P CA 1
ATOM 13922 C C . SER C 1 160 ? 41.06471 63.90469 -9.26756 1.000 59.62549 160 SER P C 1
ATOM 13923 O O . SER C 1 160 ? 40.08086 63.21274 -9.54181 1.000 61.10918 160 SER P O 1
ATOM 13931 N N . ARG C 1 161 ? 42.30084 63.60231 -9.66445 1.000 58.92354 161 ARG P N 1
ATOM 13932 C CA . ARG C 1 161 ? 42.57152 62.37805 -10.41562 1.000 57.24151 161 ARG P CA 1
ATOM 13933 C C . ARG C 1 161 ? 42.27150 61.13663 -9.58367 1.000 58.76130 161 ARG P C 1
ATOM 13934 O O . ARG C 1 161 ? 41.87107 60.09424 -10.13049 1.000 56.02490 161 ARG P O 1
ATOM 13955 N N . TYR C 1 162 ? 42.41650 61.23880 -8.25914 1.000 62.39264 162 TYR P N 1
ATOM 13956 C CA . TYR C 1 162 ? 42.14569 60.09961 -7.38864 1.000 60.53103 162 TYR P CA 1
ATOM 13957 C C . TYR C 1 162 ? 40.64516 59.84820 -7.25136 1.000 59.33883 162 TYR P C 1
ATOM 13958 O O . TYR C 1 162 ? 40.20392 58.69024 -7.21590 1.000 61.29003 162 TYR P O 1
ATOM 13976 N N . THR C 1 163 ? 39.84222 60.91645 -7.16422 1.000 57.99714 163 THR P N 1
ATOM 13977 C CA . THR C 1 163 ? 38.39234 60.74334 -7.13437 1.000 55.32975 163 THR P CA 1
ATOM 13978 C C . THR C 1 163 ? 37.89535 60.13170 -8.43876 1.000 56.96973 163 THR P C 1
ATOM 13979 O O . THR C 1 163 ? 37.04708 59.22737 -8.43248 1.000 57.28238 163 THR P O 1
ATOM 13990 N N . GLN C 1 164 ? 38.43081 60.60457 -9.56917 1.000 56.90845 164 GLN P N 1
ATOM 13991 C CA . GLN C 1 164 ? 38.07633 60.03716 -10.86542 1.000 55.70567 164 GLN P CA 1
ATOM 13992 C C . GLN C 1 164 ? 38.36982 58.54044 -10.89743 1.000 53.54659 164 GLN P C 1
ATOM 13993 O O . GLN C 1 164 ? 37.49277 57.72368 -11.21932 1.000 56.16437 164 GLN P O 1
ATOM 14007 N N . GLU C 1 165 ? 39.59680 58.16127 -10.52863 1.000 50.93506 165 GLU P N 1
ATOM 14008 C CA . GLU C 1 165 ? 39.99634 56.75652 -10.58587 1.000 52.60212 165 GLU P CA 1
ATOM 14009 C C . GLU C 1 165 ? 39.12091 55.88954 -9.68921 1.000 53.92549 165 GLU P C 1
ATOM 14010 O O . GLU C 1 165 ? 38.59435 54.85068 -10.12306 1.000 56.08302 165 GLU P O 1
ATOM 14022 N N . TYR C 1 166 ? 38.94636 56.30308 -8.42967 1.000 54.23133 166 TYR P N 1
ATOM 14023 C CA . TYR C 1 166 ? 38.23447 55.46651 -7.47025 1.000 54.41972 166 TYR P CA 1
ATOM 14024 C C . TYR C 1 166 ? 36.76441 55.32709 -7.84766 1.000 56.48653 166 TYR P C 1
ATOM 14025 O O . TYR C 1 166 ? 36.20600 54.22171 -7.81521 1.000 59.82554 166 TYR P O 1
ATOM 14043 N N . ILE C 1 167 ? 36.10727 56.44475 -8.17352 1.000 55.71233 167 ILE P N 1
ATOM 14044 C CA . ILE C 1 167 ? 34.68341 56.38838 -8.47269 1.000 58.75553 167 ILE P CA 1
ATOM 14045 C C . ILE C 1 167 ? 34.44151 55.58436 -9.74146 1.000 61.64912 167 ILE P C 1
ATOM 14046 O O . ILE C 1 167 ? 33.45044 54.84429 -9.84516 1.000 65.18574 167 ILE P O 1
ATOM 14062 N N . CYS C 1 168 ? 35.35311 55.67447 -10.71430 1.000 61.74928 168 CYS P N 1
ATOM 14063 C CA . CYS C 1 168 ? 35.20889 54.83593 -11.89506 1.000 61.57951 168 CYS P CA 1
ATOM 14064 C C . CYS C 1 168 ? 35.32304 53.36071 -11.53620 1.000 64.80890 168 CYS P C 1
ATOM 14065 O O . CYS C 1 168 ? 34.55179 52.53728 -12.04265 1.000 66.99985 168 CYS P O 1
ATOM 14073 N N . GLN C 1 169 ? 36.27695 52.99943 -10.66737 1.000 64.52879 169 GLN P N 1
ATOM 14074 C CA . GLN C 1 169 ? 36.38788 51.59465 -10.27589 1.000 63.02498 169 GLN P CA 1
ATOM 14075 C C . GLN C 1 169 ? 35.11053 51.11672 -9.59613 1.000 64.10105 169 GLN P C 1
ATOM 14076 O O . GLN C 1 169 ? 34.61009 50.01979 -9.88304 1.000 64.67167 169 GLN P O 1
ATOM 14090 N N . ILE C 1 170 ? 34.56542 51.93454 -8.69717 1.000 66.19973 170 ILE P N 1
ATOM 14091 C CA . ILE C 1 170 ? 33.34783 51.55520 -7.98639 1.000 67.91297 170 ILE P CA 1
ATOM 14092 C C . ILE C 1 170 ? 32.22219 51.30150 -8.97916 1.000 69.25479 170 ILE P C 1
ATOM 14093 O O . ILE C 1 170 ? 31.52955 50.27708 -8.91619 1.000 74.56355 170 ILE P O 1
ATOM 14109 N N . PHE C 1 171 ? 32.03234 52.22210 -9.92470 1.000 67.60788 171 PHE P N 1
ATOM 14110 C CA . PHE C 1 171 ? 30.96932 52.04537 -10.90816 1.000 66.44727 171 PHE P CA 1
ATOM 14111 C C . PHE C 1 171 ? 31.20611 50.79442 -11.74744 1.000 67.34432 171 PHE P C 1
ATOM 14112 O O . PHE C 1 171 ? 30.28509 50.00825 -11.98196 1.000 69.98285 171 PHE P O 1
ATOM 14129 N N . SER C 1 172 ? 32.44131 50.59349 -12.21660 1.000 68.47537 172 SER P N 1
ATOM 14130 C CA . SER C 1 172 ? 32.71160 49.46401 -13.09919 1.000 69.04670 172 SER P CA 1
ATOM 14131 C C . SER C 1 172 ? 32.41220 48.14380 -12.40388 1.000 73.91585 172 SER P C 1
ATOM 14132 O O . SER C 1 172 ? 31.88708 47.21304 -13.02504 1.000 76.11848 172 SER P O 1
ATOM 14140 N N . HIS C 1 173 ? 32.73032 48.04120 -11.11229 1.000 78.20871 173 HIS P N 1
ATOM 14141 C CA . HIS C 1 173 ? 32.44949 46.80116 -10.39875 1.000 82.58718 173 HIS P CA 1
ATOM 14142 C C . HIS C 1 173 ? 30.99628 46.68015 -9.95649 1.000 84.03206 173 HIS P C 1
ATOM 14143 O O . HIS C 1 173 ? 30.52625 45.55407 -9.74942 1.000 87.95943 173 HIS P O 1
ATOM 14157 N N . CYS C 1 174 ? 30.26421 47.78936 -9.83006 1.000 81.84948 174 CYS P N 1
ATOM 14158 C CA . CYS C 1 174 ? 28.89010 47.72211 -9.34984 1.000 83.76118 174 CYS P CA 1
ATOM 14159 C C . CYS C 1 174 ? 27.85781 47.86790 -10.45981 1.000 81.94586 174 CYS P C 1
ATOM 14160 O O . CYS C 1 174 ? 26.66321 47.98196 -10.17113 1.000 85.78241 174 CYS P O 1
ATOM 14168 N N . CYS C 1 175 ? 28.28659 47.87932 -11.71261 1.000 78.07109 175 CYS P N 1
ATOM 14169 C CA . CYS C 1 175 ? 27.38460 47.82746 -12.85716 1.000 79.51756 175 CYS P CA 1
ATOM 14170 C C . CYS C 1 175 ? 27.30365 46.37572 -13.32943 1.000 81.44807 175 CYS P C 1
ATOM 14171 O O . CYS C 1 175 ? 28.29989 45.81957 -13.80446 1.000 80.84341 175 CYS P O 1
ATOM 14179 N N . LYS C 1 176 ? 26.12698 45.75965 -13.21417 1.000 84.29141 176 LYS P N 1
ATOM 14180 C CA . LYS C 1 176 ? 25.97180 44.41216 -13.74776 1.000 87.15050 176 LYS P CA 1
ATOM 14181 C C . LYS C 1 176 ? 24.66605 44.22719 -14.50937 1.000 87.35346 176 LYS P C 1
ATOM 14182 O O . LYS C 1 176 ? 24.68420 44.03769 -15.73034 1.000 87.84195 176 LYS P O 1
ATOM 14201 N N . GLY C 1 177 ? 23.53293 44.28986 -13.82545 1.000 84.83694 177 GLY P N 1
ATOM 14202 C CA . GLY C 1 177 ? 22.27195 44.06565 -14.49394 1.000 87.15369 177 GLY P CA 1
ATOM 14203 C C . GLY C 1 177 ? 21.80157 45.26968 -15.27550 1.000 87.85958 177 GLY P C 1
ATOM 14204 O O . GLY C 1 177 ? 22.36184 46.37246 -15.19920 1.000 87.18880 177 GLY P O 1
ATOM 14208 N N . PRO C 1 178 ? 20.74026 45.06096 -16.06732 1.000 91.83281 178 PRO P N 1
ATOM 14209 C CA . PRO C 1 178 ? 20.22406 46.16025 -16.90309 1.000 90.70755 178 PRO P CA 1
ATOM 14210 C C . PRO C 1 178 ? 19.82976 47.37626 -16.08714 1.000 96.39211 178 PRO P C 1
ATOM 14211 O O . PRO C 1 178 ? 20.10180 48.51835 -16.48392 1.000 96.28620 178 PRO P O 1
ATOM 14222 N N . ASP C 1 179 ? 19.14461 47.14425 -14.96340 1.000 102.42870 179 ASP P N 1
ATOM 14223 C CA . ASP C 1 179 ? 18.62712 48.23065 -14.13801 1.000 105.35028 179 ASP P CA 1
ATOM 14224 C C . ASP C 1 179 ? 19.76095 49.10792 -13.62043 1.000 100.91368 179 ASP P C 1
ATOM 14225 O O . ASP C 1 179 ? 19.64502 50.34075 -13.60420 1.000 103.35882 179 ASP P O 1
ATOM 14234 N N . HIS C 1 180 ? 20.84514 48.48984 -13.13941 1.000 93.76752 180 HIS P N 1
ATOM 14235 C CA . HIS C 1 180 ? 21.97478 49.26608 -12.64951 1.000 88.45736 180 HIS P CA 1
ATOM 14236 C C . HIS C 1 180 ? 22.74344 49.95094 -13.77461 1.000 85.95286 180 HIS P C 1
ATOM 14237 O O . HIS C 1 180 ? 23.44906 50.93170 -13.51918 1.000 87.06991 180 HIS P O 1
ATOM 14251 N N . GLN C 1 181 ? 22.61520 49.47144 -15.01242 1.000 83.51112 181 GLN P N 1
ATOM 14252 C CA . GLN C 1 181 ? 23.11944 50.22419 -16.15639 1.000 77.86850 181 GLN P CA 1
ATOM 14253 C C . GLN C 1 181 ? 22.26352 51.45985 -16.40976 1.000 77.86218 181 GLN P C 1
ATOM 14254 O O . GLN C 1 181 ? 22.78437 52.55353 -16.66377 1.000 77.27745 181 GLN P O 1
ATOM 14268 N N . THR C 1 182 ? 20.94434 51.30388 -16.31438 1.000 78.51431 182 THR P N 1
ATOM 14269 C CA . THR C 1 182 ? 20.04095 52.41226 -16.57223 1.000 79.56544 182 THR P CA 1
ATOM 14270 C C . THR C 1 182 ? 20.14249 53.48941 -15.50406 1.000 81.63208 182 THR P C 1
ATOM 14271 O O . THR C 1 182 ? 20.00601 54.67690 -15.81153 1.000 83.42176 182 THR P O 1
ATOM 14282 N N . ILE C 1 183 ? 20.37761 53.10289 -14.25064 1.000 82.70406 183 ILE P N 1
ATOM 14283 C CA . ILE C 1 183 ? 20.50546 54.09639 -13.18504 1.000 83.86235 183 ILE P CA 1
ATOM 14284 C C . ILE C 1 183 ? 21.71946 54.99064 -13.42297 1.000 82.04761 183 ILE P C 1
ATOM 14285 O O . ILE C 1 183 ? 21.62301 56.22202 -13.34913 1.000 85.40533 183 ILE P O 1
ATOM 14301 N N . LEU C 1 184 ? 22.88050 54.39114 -13.71977 1.000 77.37386 184 LEU P N 1
ATOM 14302 C CA . LEU C 1 184 ? 24.06090 55.20287 -14.00950 1.000 72.79671 184 LEU P CA 1
ATOM 14303 C C . LEU C 1 184 ? 23.87066 56.02053 -15.27927 1.000 75.40300 184 LEU P C 1
ATOM 14304 O O . LEU C 1 184 ? 24.29027 57.18189 -15.34597 1.000 77.18215 184 LEU P O 1
ATOM 14320 N N . PHE C 1 185 ? 23.24364 55.43713 -16.30277 1.000 76.76316 185 PHE P N 1
ATOM 14321 C CA . PHE C 1 185 ? 23.05408 56.17698 -17.54253 1.000 77.24757 185 PHE P CA 1
ATOM 14322 C C . PHE C 1 185 ? 22.14560 57.37987 -17.32923 1.000 80.78213 185 PHE P C 1
ATOM 14323 O O . PHE C 1 185 ? 22.43203 58.47432 -17.82662 1.000 81.16857 185 PHE P O 1
ATOM 14340 N N . ASN C 1 186 ? 21.05731 57.20310 -16.57192 1.000 82.14124 186 ASN P N 1
ATOM 14341 C CA . ASN C 1 186 ? 20.12373 58.29807 -16.33309 1.000 86.67905 186 ASN P CA 1
ATOM 14342 C C . ASN C 1 186 ? 20.75887 59.41043 -15.50855 1.000 88.09682 186 ASN P C 1
ATOM 14343 O O . ASN C 1 186 ? 20.34482 60.57081 -15.61601 1.000 91.47080 186 ASN P O 1
ATOM 14354 N N . HIS C 1 187 ? 21.74449 59.07954 -14.67499 1.000 86.78042 187 HIS P N 1
ATOM 14355 C CA . HIS C 1 187 ? 22.44957 60.07014 -13.87377 1.000 86.72307 187 HIS P CA 1
ATOM 14356 C C . HIS C 1 187 ? 23.61806 60.70253 -14.62031 1.000 84.30697 187 HIS P C 1
ATOM 14357 O O . HIS C 1 187 ? 24.42699 61.40402 -14.00210 1.000 84.04535 187 HIS P O 1
ATOM 14371 N N . GLY C 1 188 ? 23.72823 60.46725 -15.92608 1.000 83.28799 188 GLY P N 1
ATOM 14372 C CA . GLY C 1 188 ? 24.71449 61.15232 -16.73881 1.000 83.03508 188 GLY P CA 1
ATOM 14373 C C . GLY C 1 188 ? 26.07775 60.49971 -16.72563 1.000 80.58823 188 GLY P C 1
ATOM 14374 O O . GLY C 1 188 ? 27.10096 61.18807 -16.74693 1.000 80.84611 188 GLY P O 1
ATOM 14378 N N . ALA C 1 189 ? 26.11150 59.16970 -16.68405 1.000 80.54521 189 ALA P N 1
ATOM 14379 C CA . ALA C 1 189 ? 27.39105 58.47595 -16.62117 1.000 80.17146 189 ALA P CA 1
ATOM 14380 C C . ALA C 1 189 ? 28.21095 58.73569 -17.87619 1.000 82.86236 189 ALA P C 1
ATOM 14381 O O . ALA C 1 189 ? 29.40187 59.05014 -17.79753 1.000 81.08413 189 ALA P O 1
ATOM 14388 N N . VAL C 1 190 ? 27.59089 58.60380 -19.05039 1.000 89.24718 190 VAL P N 1
ATOM 14389 C CA . VAL C 1 190 ? 28.34312 58.73368 -20.29604 1.000 90.36257 190 VAL P CA 1
ATOM 14390 C C . VAL C 1 190 ? 28.93389 60.13434 -20.40983 1.000 90.60125 190 VAL P C 1
ATOM 14391 O O . VAL C 1 190 ? 30.12620 60.30198 -20.68355 1.000 87.53225 190 VAL P O 1
ATOM 14404 N N . GLN C 1 191 ? 28.11878 61.15990 -20.15186 1.000 96.19717 191 GLN P N 1
ATOM 14405 C CA . GLN C 1 191 ? 28.58565 62.53562 -20.28987 1.000 97.24707 191 GLN P CA 1
ATOM 14406 C C . GLN C 1 191 ? 29.69170 62.85136 -19.29237 1.000 90.44830 191 GLN P C 1
ATOM 14407 O O . GLN C 1 191 ? 30.66065 63.54259 -19.62683 1.000 91.70471 191 GLN P O 1
ATOM 14421 N N . ASN C 1 192 ? 29.55522 62.37164 -18.05304 1.000 83.44585 192 ASN P N 1
ATOM 14422 C CA . ASN C 1 192 ? 30.52276 62.70532 -17.01753 1.000 79.20660 192 ASN P CA 1
ATOM 14423 C C . ASN C 1 192 ? 31.81908 61.92531 -17.17722 1.000 75.45991 192 ASN P C 1
ATOM 14424 O O . ASN C 1 192 ? 32.90071 62.44945 -16.88844 1.000 77.89772 192 ASN P O 1
ATOM 14435 N N . ILE C 1 193 ? 31.73229 60.67486 -17.62668 1.000 68.98662 193 ILE P N 1
ATOM 14436 C CA . ILE C 1 193 ? 32.91216 59.82747 -17.73562 1.000 60.81359 193 ILE P CA 1
ATOM 14437 C C . ILE C 1 193 ? 33.63398 59.94509 -19.07373 1.000 57.44857 193 ILE P C 1
ATOM 14438 O O . ILE C 1 193 ? 34.82918 59.62910 -19.14468 1.000 55.07891 193 ILE P O 1
ATOM 14454 N N . ALA C 1 194 ? 32.96054 60.40509 -20.13293 1.000 60.71983 194 ALA P N 1
ATOM 14455 C CA . ALA C 1 194 ? 33.59303 60.41692 -21.44602 1.000 61.72875 194 ALA P CA 1
ATOM 14456 C C . ALA C 1 194 ? 34.83764 61.29580 -21.47533 1.000 64.99852 194 ALA P C 1
ATOM 14457 O O . ALA C 1 194 ? 35.86430 60.89546 -22.03507 1.000 65.44384 194 ALA P O 1
ATOM 14464 N N . HIS C 1 195 ? 34.78365 62.48545 -20.86920 1.000 68.91438 195 HIS P N 1
ATOM 14465 C CA . HIS C 1 195 ? 35.94461 63.37066 -20.93586 1.000 73.41178 195 HIS P CA 1
ATOM 14466 C C . HIS C 1 195 ? 37.15584 62.77018 -20.22731 1.000 72.17260 195 HIS P C 1
ATOM 14467 O O . HIS C 1 195 ? 38.28663 63.19598 -20.49319 1.000 73.73763 195 HIS P O 1
ATOM 14481 N N . LEU C 1 196 ? 36.95210 61.77812 -19.35157 1.000 69.79709 196 LEU P N 1
ATOM 14482 C CA . LEU C 1 196 ? 38.06748 61.16231 -18.63912 1.000 67.64223 196 LEU P CA 1
ATOM 14483 C C . LEU C 1 196 ? 38.91695 60.26369 -19.53670 1.000 65.67065 196 LEU P C 1
ATOM 14484 O O . LEU C 1 196 ? 40.06175 59.95792 -19.17912 1.000 64.32058 196 LEU P O 1
ATOM 14500 N N . LEU C 1 197 ? 38.38671 59.81763 -20.68145 1.000 63.88288 197 LEU P N 1
ATOM 14501 C CA . LEU C 1 197 ? 39.16981 58.97811 -21.58178 1.000 59.60365 197 LEU P CA 1
ATOM 14502 C C . LEU C 1 197 ? 40.33962 59.73344 -22.19656 1.000 62.28113 197 LEU P C 1
ATOM 14503 O O . LEU C 1 197 ? 41.28480 59.10362 -22.68256 1.000 64.48780 197 LEU P O 1
ATOM 14519 N N . THR C 1 198 ? 40.30398 61.06121 -22.17726 1.000 64.52699 198 THR P N 1
ATOM 14520 C CA . THR C 1 198 ? 41.40903 61.88083 -22.64887 1.000 65.35038 198 THR P CA 1
ATOM 14521 C C . THR C 1 198 ? 42.24888 62.42436 -21.49884 1.000 65.79890 198 THR P C 1
ATOM 14522 O O . THR C 1 198 ? 43.05847 63.33396 -21.70921 1.000 70.38265 198 THR P O 1
ATOM 14533 N N . SER C 1 199 ? 42.07835 61.88120 -20.29505 1.000 61.70214 199 SER P N 1
ATOM 14534 C CA . SER C 1 199 ? 42.75921 62.40206 -19.12206 1.000 59.87315 199 SER P CA 1
ATOM 14535 C C . SER C 1 199 ? 44.26956 62.18721 -19.22615 1.000 61.31993 199 SER P C 1
ATOM 14536 O O . SER C 1 199 ? 44.72941 61.20362 -19.81267 1.000 61.32477 199 SER P O 1
ATOM 14544 N N . PRO C 1 200 ? 45.06713 63.09834 -18.65745 1.000 61.26970 200 PRO P N 1
ATOM 14545 C CA . PRO C 1 200 ? 46.52507 62.89354 -18.65275 1.000 63.60945 200 PRO P CA 1
ATOM 14546 C C . PRO C 1 200 ? 46.99383 61.76402 -17.74828 1.000 66.87681 200 PRO P C 1
ATOM 14547 O O . PRO C 1 200 ? 48.15123 61.34393 -17.87443 1.000 71.06909 200 PRO P O 1
ATOM 14558 N N . SER C 1 201 ? 46.15574 61.27474 -16.83478 1.000 68.07704 201 SER P N 1
ATOM 14559 C CA . SER C 1 201 ? 46.52911 60.18489 -15.93609 1.000 69.87503 201 SER P CA 1
ATOM 14560 C C . SER C 1 201 ? 46.05689 58.87644 -16.55501 1.000 71.94804 201 SER P C 1
ATOM 14561 O O . SER C 1 201 ? 44.85870 58.70622 -16.80885 1.000 75.31013 201 SER P O 1
ATOM 14569 N N . TYR C 1 202 ? 46.98575 57.94313 -16.77531 1.000 70.81589 202 TYR P N 1
ATOM 14570 C CA . TYR C 1 202 ? 46.59664 56.68073 -17.39214 1.000 66.45680 202 TYR P CA 1
ATOM 14571 C C . TYR C 1 202 ? 45.59615 55.92849 -16.52602 1.000 63.37036 202 TYR P C 1
ATOM 14572 O O . TYR C 1 202 ? 44.65872 55.31104 -17.04435 1.000 62.91123 202 TYR P O 1
ATOM 14590 N N . LYS C 1 203 ? 45.77527 55.96285 -15.20371 1.000 61.69860 203 LYS P N 1
ATOM 14591 C CA . LYS C 1 203 ? 44.86989 55.21643 -14.33792 1.000 56.91348 203 LYS P CA 1
ATOM 14592 C C . LYS C 1 203 ? 43.43100 55.69547 -14.48999 1.000 52.77438 203 LYS P C 1
ATOM 14593 O O . LYS C 1 203 ? 42.49566 54.88533 -14.47790 1.000 53.87652 203 LYS P O 1
ATOM 14612 N N . VAL C 1 204 ? 43.22865 57.00565 -14.63508 1.000 49.36883 204 VAL P N 1
ATOM 14613 C CA . VAL C 1 204 ? 41.88342 57.51200 -14.88739 1.000 46.55465 204 VAL P CA 1
ATOM 14614 C C . VAL C 1 204 ? 41.36973 56.96300 -16.21380 1.000 48.31622 204 VAL P C 1
ATOM 14615 O O . VAL C 1 204 ? 40.31694 56.30799 -16.27386 1.000 51.68701 204 VAL P O 1
ATOM 14628 N N . ARG C 1 205 ? 42.15592 57.14299 -17.28071 1.000 46.97491 205 ARG P N 1
ATOM 14629 C CA . ARG C 1 205 ? 41.75087 56.68247 -18.60636 1.000 46.49621 205 ARG P CA 1
ATOM 14630 C C . ARG C 1 205 ? 41.34313 55.21779 -18.56406 1.000 47.57357 205 ARG P C 1
ATOM 14631 O O . ARG C 1 205 ? 40.18878 54.87405 -18.85293 1.000 47.89026 205 ARG P O 1
ATOM 14669 N N . GLN C 1 207 ? 40.43558 53.28761 -16.12605 1.000 55.94827 207 GLN P N 1
ATOM 14670 C CA . GLN C 1 207 ? 39.21754 52.98053 -15.38274 1.000 55.06821 207 GLN P CA 1
ATOM 14671 C C . GLN C 1 207 ? 37.99557 53.51744 -16.10936 1.000 55.09572 207 GLN P C 1
ATOM 14672 O O . GLN C 1 207 ? 36.96849 52.82838 -16.19965 1.000 55.70306 207 GLN P O 1
ATOM 14686 N N . ALA C 1 208 ? 38.09915 54.71939 -16.68117 1.000 52.32235 208 ALA P N 1
ATOM 14687 C CA . ALA C 1 208 ? 36.98346 55.23212 -17.46245 1.000 53.26900 208 ALA P CA 1
ATOM 14688 C C . ALA C 1 208 ? 36.61729 54.23674 -18.55226 1.000 57.60804 208 ALA P C 1
ATOM 14689 O O . ALA C 1 208 ? 35.44504 53.86928 -18.71604 1.000 61.97543 208 ALA P O 1
ATOM 14696 N N . LEU C 1 209 ? 37.63195 53.72488 -19.25563 1.000 57.52480 209 LEU P N 1
ATOM 14697 C CA . LEU C 1 209 ? 37.39017 52.74686 -20.31057 1.000 58.68127 209 LEU P CA 1
ATOM 14698 C C . LEU C 1 209 ? 36.59805 51.57179 -19.76866 1.000 59.45506 209 LEU P C 1
ATOM 14699 O O . LEU C 1 209 ? 35.56890 51.18066 -20.33664 1.000 61.32686 209 LEU P O 1
ATOM 14715 N N . LYS C 1 210 ? 37.02384 51.04368 -18.61638 1.000 62.33190 210 LYS P N 1
ATOM 14716 C CA . LYS C 1 210 ? 36.33915 49.89144 -18.03889 1.000 62.60083 210 LYS P CA 1
ATOM 14717 C C . LYS C 1 210 ? 34.86636 50.19612 -17.82904 1.000 61.33746 210 LYS P C 1
ATOM 14718 O O . LYS C 1 210 ? 34.00244 49.40393 -18.22722 1.000 62.42393 210 LYS P O 1
ATOM 14737 N N . CYS C 1 211 ? 34.55364 51.37797 -17.28637 1.000 60.79255 211 CYS P N 1
ATOM 14738 C CA . CYS C 1 211 ? 33.15292 51.71673 -17.06083 1.000 59.85849 211 CYS P CA 1
ATOM 14739 C C . CYS C 1 211 ? 32.35982 51.53818 -18.34725 1.000 60.09204 211 CYS P C 1
ATOM 14740 O O . CYS C 1 211 ? 31.36147 50.80515 -18.38657 1.000 62.76751 211 CYS P O 1
ATOM 14748 N N . PHE C 1 212 ? 32.86431 52.10072 -19.44602 1.000 56.64991 212 PHE P N 1
ATOM 14749 C CA . PHE C 1 212 ? 32.08869 52.05033 -20.67593 1.000 57.19804 212 PHE P CA 1
ATOM 14750 C C . PHE C 1 212 ? 31.85505 50.60977 -21.10175 1.000 58.35739 212 PHE P C 1
ATOM 14751 O O . PHE C 1 212 ? 30.72216 50.22894 -21.43037 1.000 61.33202 212 PHE P O 1
ATOM 14768 N N . SER C 1 213 ? 32.88077 49.76372 -20.99290 1.000 57.97930 213 SER P N 1
ATOM 14769 C CA . SER C 1 213 ? 32.70768 48.37820 -21.41077 1.000 59.37957 213 SER P CA 1
ATOM 14770 C C . SER C 1 213 ? 31.55819 47.74040 -20.64527 1.000 62.68956 213 SER P C 1
ATOM 14771 O O . SER C 1 213 ? 30.68020 47.10294 -21.23682 1.000 66.34007 213 SER P O 1
ATOM 14779 N N . VAL C 1 214 ? 31.52819 47.93197 -19.32407 1.000 65.13914 214 VAL P N 1
ATOM 14780 C CA . VAL C 1 214 ? 30.49285 47.28201 -18.53122 1.000 66.95823 214 VAL P CA 1
ATOM 14781 C C . VAL C 1 214 ? 29.15667 47.99170 -18.72992 1.000 69.08874 214 VAL P C 1
ATOM 14782 O O . VAL C 1 214 ? 28.09587 47.35975 -18.64538 1.000 72.83775 214 VAL P O 1
ATOM 14795 N N . LEU C 1 215 ? 29.17893 49.29491 -19.01733 1.000 66.71578 215 LEU P N 1
ATOM 14796 C CA . LEU C 1 215 ? 27.92583 50.02830 -19.15275 1.000 70.57108 215 LEU P CA 1
ATOM 14797 C C . LEU C 1 215 ? 27.20034 49.68169 -20.44774 1.000 73.50215 215 LEU P C 1
ATOM 14798 O O . LEU C 1 215 ? 25.97035 49.78698 -20.51318 1.000 76.57998 215 LEU P O 1
ATOM 14814 N N . ALA C 1 216 ? 27.93117 49.23863 -21.47190 1.000 72.26301 216 ALA P N 1
ATOM 14815 C CA . ALA C 1 216 ? 27.36464 49.00223 -22.79355 1.000 68.54010 216 ALA P CA 1
ATOM 14816 C C . ALA C 1 216 ? 27.33010 47.52394 -23.16204 1.000 67.70584 216 ALA P C 1
ATOM 14817 O O . ALA C 1 216 ? 27.20914 47.18970 -24.34498 1.000 67.78939 216 ALA P O 1
ATOM 14824 N N . PHE C 1 217 ? 27.42929 46.63025 -22.17686 1.000 67.45228 217 PHE P N 1
ATOM 14825 C CA . PHE C 1 217 ? 27.54617 45.21085 -22.48538 1.000 68.48873 217 PHE P CA 1
ATOM 14826 C C . PHE C 1 217 ? 26.35222 44.73490 -23.30470 1.000 73.00734 217 PHE P C 1
ATOM 14827 O O . PHE C 1 217 ? 26.50504 44.24163 -24.42906 1.000 74.45511 217 PHE P O 1
ATOM 14844 N N . GLU C 1 218 ? 25.15294 44.89029 -22.76293 1.000 74.95626 218 GLU P N 1
ATOM 14845 C CA . GLU C 1 218 ? 23.93073 44.49259 -23.44791 1.000 81.05471 218 GLU P CA 1
ATOM 14846 C C . GLU C 1 218 ? 22.90537 45.60834 -23.36139 1.000 85.53486 218 GLU P C 1
ATOM 14847 O O . GLU C 1 218 ? 21.70158 45.37060 -23.21804 1.000 90.06986 218 GLU P O 1
ATOM 14859 N N . ASN C 1 219 ? 23.38436 46.85065 -23.42408 1.000 84.56209 219 ASN P N 1
ATOM 14860 C CA . ASN C 1 219 ? 22.53135 48.03249 -23.36742 1.000 84.41606 219 ASN P CA 1
ATOM 14861 C C . ASN C 1 219 ? 22.59775 48.74024 -24.71265 1.000 82.80018 219 ASN P C 1
ATOM 14862 O O . ASN C 1 219 ? 23.53418 49.51590 -24.95761 1.000 81.32143 219 ASN P O 1
ATOM 14873 N N . PRO C 1 220 ? 21.65820 48.49620 -25.62955 1.000 84.90791 220 PRO P N 1
ATOM 14874 C CA . PRO C 1 220 ? 21.70170 49.22661 -26.90587 1.000 85.04457 220 PRO P CA 1
ATOM 14875 C C . PRO C 1 220 ? 21.55465 50.72717 -26.74278 1.000 85.57258 220 PRO P C 1
ATOM 14876 O O . PRO C 1 220 ? 22.17828 51.48269 -27.49592 1.000 84.51065 220 PRO P O 1
ATOM 14887 N N . GLN C 1 221 ? 20.78664 51.18665 -25.75355 1.000 86.92881 221 GLN P N 1
ATOM 14888 C CA . GLN C 1 221 ? 20.57179 52.61962 -25.60035 1.000 87.61401 221 GLN P CA 1
ATOM 14889 C C . GLN C 1 221 ? 21.88957 53.34694 -25.37719 1.000 84.46457 221 GLN P C 1
ATOM 14890 O O . GLN C 1 221 ? 22.16292 54.36714 -26.02034 1.000 86.35581 221 GLN P O 1
ATOM 14904 N N . VAL C 1 222 ? 22.72463 52.84168 -24.46595 1.000 79.78926 222 VAL P N 1
ATOM 14905 C CA . VAL C 1 222 ? 23.97819 53.53375 -24.19380 1.000 78.38590 222 VAL P CA 1
ATOM 14906 C C . VAL C 1 222 ? 24.90297 53.42940 -25.39829 1.000 77.45271 222 VAL P C 1
ATOM 14907 O O . VAL C 1 222 ? 25.56205 54.40593 -25.77523 1.000 80.47235 222 VAL P O 1
ATOM 14920 N N . SER C 1 223 ? 24.92337 52.26769 -26.05718 1.000 74.33576 223 SER P N 1
ATOM 14921 C CA . SER C 1 223 ? 25.78078 52.09695 -27.22531 1.000 75.85423 223 SER P CA 1
ATOM 14922 C C . SER C 1 223 ? 25.50037 53.17568 -28.26488 1.000 82.06144 223 SER P C 1
ATOM 14923 O O . SER C 1 223 ? 26.41374 53.89330 -28.69601 1.000 81.87086 223 SER P O 1
ATOM 14948 N N . THR C 1 225 ? 24.15728 56.01827 -27.79340 1.000 87.45260 225 THR P N 1
ATOM 14949 C CA . THR C 1 225 ? 24.63271 57.27841 -27.23499 1.000 87.88462 225 THR P CA 1
ATOM 14950 C C . THR C 1 225 ? 26.14976 57.39185 -27.34273 1.000 85.11935 225 THR P C 1
ATOM 14951 O O . THR C 1 225 ? 26.67264 58.44698 -27.72212 1.000 89.96689 225 THR P O 1
ATOM 14962 N N . LEU C 1 226 ? 26.87614 56.30969 -27.03674 1.000 78.48877 226 LEU P N 1
ATOM 14963 C CA . LEU C 1 226 ? 28.33377 56.37252 -27.08815 1.000 74.18820 226 LEU P CA 1
ATOM 14964 C C . LEU C 1 226 ? 28.82415 56.65495 -28.50220 1.000 74.15785 226 LEU P C 1
ATOM 14965 O O . LEU C 1 226 ? 29.90225 57.23485 -28.68302 1.000 73.75179 226 LEU P O 1
ATOM 14981 N N . VAL C 1 227 ? 28.05964 56.24326 -29.51655 1.000 74.76673 227 VAL P N 1
ATOM 14982 C CA . VAL C 1 227 ? 28.49276 56.46334 -30.89093 1.000 75.54044 227 VAL P CA 1
ATOM 14983 C C . VAL C 1 227 ? 28.58880 57.95562 -31.18446 1.000 77.60216 227 VAL P C 1
ATOM 14984 O O . VAL C 1 227 ? 29.50075 58.41014 -31.88678 1.000 78.50666 227 VAL P O 1
ATOM 14997 N N . ASN C 1 228 ? 27.66208 58.74189 -30.64524 1.000 78.17632 228 ASN P N 1
ATOM 14998 C CA . ASN C 1 228 ? 27.56439 60.15650 -30.97235 1.000 79.57303 228 ASN P CA 1
ATOM 14999 C C . ASN C 1 228 ? 28.17033 61.06714 -29.91359 1.000 80.00294 228 ASN P C 1
ATOM 15000 O O . ASN C 1 228 ? 28.11679 62.29119 -30.07023 1.000 81.34554 228 ASN P O 1
ATOM 15011 N N . VAL C 1 229 ? 28.73940 60.51104 -28.84246 1.000 78.82219 229 VAL P N 1
ATOM 15012 C CA . VAL C 1 229 ? 29.40410 61.33495 -27.84077 1.000 78.18032 229 VAL P CA 1
ATOM 15013 C C . VAL C 1 229 ? 30.65461 61.96239 -28.44077 1.000 78.99336 229 VAL P C 1
ATOM 15014 O O . VAL C 1 229 ? 31.43610 61.29843 -29.13833 1.000 77.59192 229 VAL P O 1
ATOM 15027 N N . LEU C 1 230 ? 30.84935 63.25080 -28.16673 1.000 83.41421 230 LEU P N 1
ATOM 15028 C CA . LEU C 1 230 ? 31.97520 64.01533 -28.69057 1.000 86.43387 230 LEU P CA 1
ATOM 15029 C C . LEU C 1 230 ? 32.81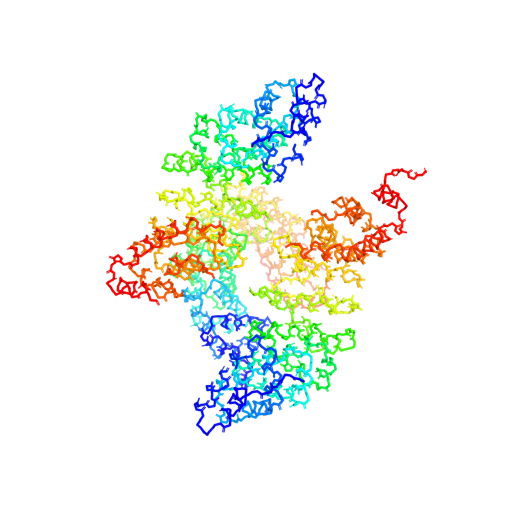628 64.52539 -27.52790 1.000 87.04710 230 LEU P C 1
ATOM 15030 O O . LEU C 1 230 ? 32.29651 65.19493 -26.62721 1.000 89.32051 230 LEU P O 1
ATOM 15046 N N . VAL C 1 231 ? 34.10594 64.19660 -27.54176 1.000 84.30438 231 VAL P N 1
ATOM 15047 C CA . VAL C 1 231 ? 35.05463 64.65188 -26.52939 1.000 86.82172 231 VAL P CA 1
ATOM 15048 C C . VAL C 1 231 ? 36.22419 65.31021 -27.25863 1.000 92.01891 231 VAL P C 1
ATOM 15049 O O . VAL C 1 231 ? 36.98993 64.63316 -27.95555 1.000 93.46109 231 VAL P O 1
ATOM 15062 N N . ASP C 1 232 ? 36.37256 66.62355 -27.08689 1.000 97.01891 232 ASP P N 1
ATOM 15063 C CA . ASP C 1 232 ? 37.45145 67.38279 -27.72183 1.000 100.10179 232 ASP P CA 1
ATOM 15064 C C . ASP C 1 232 ? 37.42605 67.23107 -29.24270 1.000 97.66215 232 ASP P C 1
ATOM 15065 O O . ASP C 1 232 ? 38.46798 67.10600 -29.89197 1.000 97.27540 232 ASP P O 1
ATOM 15074 N N . GLY C 1 233 ? 36.22428 67.25688 -29.81954 1.000 96.71134 233 GLY P N 1
ATOM 15075 C CA . GLY C 1 233 ? 36.06736 67.20543 -31.25813 1.000 96.26667 233 GLY P CA 1
ATOM 15076 C C . GLY C 1 233 ? 36.17494 65.82928 -31.87616 1.000 92.66564 233 GLY P C 1
ATOM 15077 O O . GLY C 1 233 ? 36.11516 65.71798 -33.10756 1.000 94.49236 233 GLY P O 1
ATOM 15081 N N . GLU C 1 234 ? 36.33093 64.78145 -31.07221 1.000 87.28239 234 GLU P N 1
ATOM 15082 C CA . GLU C 1 234 ? 36.48639 63.42269 -31.56949 1.000 84.93770 234 GLU P CA 1
ATOM 15083 C C . GLU C 1 234 ? 35.29593 62.58517 -31.13097 1.000 81.65239 234 GLU P C 1
ATOM 15084 O O . GLU C 1 234 ? 34.88899 62.63591 -29.96517 1.000 79.78828 234 GLU P O 1
ATOM 15096 N N . LEU C 1 235 ? 34.74691 61.80960 -32.05698 1.000 81.23441 235 LEU P N 1
ATOM 15097 C CA . LEU C 1 235 ? 33.70464 60.86407 -31.69284 1.000 76.59504 235 LEU P CA 1
ATOM 15098 C C . LEU C 1 235 ? 34.32117 59.74495 -30.86699 1.000 73.03863 235 LEU P C 1
ATOM 15099 O O . LEU C 1 235 ? 35.45774 59.32827 -31.10304 1.000 72.29148 235 LEU P O 1
ATOM 15115 N N . LEU C 1 236 ? 33.55784 59.25808 -29.89451 1.000 73.83342 236 LEU P N 1
ATOM 15116 C CA . LEU C 1 236 ? 34.11061 58.34427 -28.89919 1.000 69.70335 236 LEU P CA 1
ATOM 15117 C C . LEU C 1 236 ? 34.71382 57.09099 -29.52711 1.000 67.54751 236 LEU P C 1
ATOM 15118 O O . LEU C 1 236 ? 35.79711 56.66242 -29.07987 1.000 69.37223 236 LEU P O 1
ATOM 15134 N N . PRO C 1 237 ? 34.09419 56.46465 -30.53004 1.000 65.79274 237 PRO P N 1
ATOM 15135 C CA . PRO C 1 237 ? 34.71004 55.27118 -31.12898 1.000 64.13326 237 PRO P CA 1
ATOM 15136 C C . PRO C 1 237 ? 36.11045 55.51053 -31.66092 1.000 66.17305 237 PRO P C 1
ATOM 15137 O O . PRO C 1 237 ? 36.89852 54.56276 -31.71939 1.000 62.21514 237 PRO P O 1
ATOM 15148 N N . GLN C 1 238 ? 36.44539 56.72600 -32.09384 1.000 74.45835 238 GLN P N 1
ATOM 15149 C CA . GLN C 1 238 ? 37.83053 56.98283 -32.47916 1.000 76.15474 238 GLN P CA 1
ATOM 15150 C C . GLN C 1 238 ? 38.76525 56.96456 -31.27319 1.000 73.42441 238 GLN P C 1
ATOM 15151 O O . GLN C 1 238 ? 39.92341 56.55396 -31.40463 1.000 75.34019 238 GLN P O 1
ATOM 15165 N N . ILE C 1 239 ? 38.29919 57.40608 -30.09928 1.000 69.22601 239 ILE P N 1
ATOM 15166 C CA . ILE C 1 239 ? 39.12084 57.26795 -28.90039 1.000 65.33426 239 ILE P CA 1
ATOM 15167 C C . ILE C 1 239 ? 39.34514 55.79231 -28.59983 1.000 64.92353 239 ILE P C 1
ATOM 15168 O O . ILE C 1 239 ? 40.46383 55.36954 -28.28249 1.000 67.18777 239 ILE P O 1
ATOM 15184 N N . PHE C 1 240 ? 38.28843 54.98155 -28.71153 1.000 64.08014 240 PHE P N 1
ATOM 15185 C CA . PHE C 1 240 ? 38.43589 53.54576 -28.47257 1.000 59.35215 240 PHE P CA 1
ATOM 15186 C C . PHE C 1 240 ? 39.39579 52.91707 -29.47547 1.000 60.76101 240 PHE P C 1
ATOM 15187 O O . PHE C 1 240 ? 40.29428 52.15582 -29.10018 1.000 63.52888 240 PHE P O 1
ATOM 15204 N N . VAL C 1 241 ? 39.22473 53.23162 -30.76022 1.000 62.01612 241 VAL P N 1
ATOM 15205 C CA . VAL C 1 241 ? 40.06461 52.63722 -31.79552 1.000 62.93966 241 VAL P CA 1
ATOM 15206 C C . VAL C 1 241 ? 41.52849 52.95887 -31.53579 1.000 65.56388 241 VAL P C 1
ATOM 15207 O O . VAL C 1 241 ? 42.40964 52.11216 -31.73005 1.000 66.05111 241 VAL P O 1
ATOM 15220 N N . LYS C 1 242 ? 41.81301 54.18318 -31.08379 1.000 67.82078 242 LYS P N 1
ATOM 15221 C CA . LYS C 1 242 ? 43.18525 54.53508 -30.74037 1.000 68.79001 242 LYS P CA 1
ATOM 15222 C C . LYS C 1 242 ? 43.68948 53.71345 -29.56225 1.000 66.64038 242 LYS P C 1
ATOM 15223 O O . LYS C 1 242 ? 44.88289 53.40510 -29.48766 1.000 67.30778 242 LYS P O 1
ATOM 15259 N N . LEU C 1 244 ? 43.14043 50.72584 -29.11506 1.000 62.43874 244 LEU P N 1
ATOM 15260 C CA . LEU C 1 244 ? 43.42544 49.38398 -29.60730 1.000 59.12940 244 LEU P CA 1
ATOM 15261 C C . LEU C 1 244 ? 44.85389 49.23788 -30.11224 1.000 58.56158 244 LEU P C 1
ATOM 15262 O O . LEU C 1 244 ? 45.28064 48.11403 -30.39767 1.000 60.77921 244 LEU P O 1
ATOM 15278 N N . GLN C 1 245 ? 45.58332 50.34275 -30.24806 1.000 56.90350 245 GLN P N 1
ATOM 15279 C CA . GLN C 1 245 ? 46.90235 50.31881 -30.86444 1.000 62.55807 245 GLN P CA 1
ATOM 15280 C C . GLN C 1 245 ? 47.88425 49.48444 -30.05073 1.000 66.05854 245 GLN P C 1
ATOM 15281 O O . GLN C 1 245 ? 47.76671 49.35130 -28.82967 1.000 67.57861 245 GLN P O 1
ATOM 15295 N N . ARG C 1 246 ? 48.88172 48.93534 -30.75340 1.000 70.81284 246 ARG P N 1
ATOM 15296 C CA . ARG C 1 246 ? 49.82632 48.00347 -30.14491 1.000 73.21222 246 ARG P CA 1
ATOM 15297 C C . ARG C 1 246 ? 50.66442 48.65336 -29.04920 1.000 74.25646 246 ARG P C 1
ATOM 15298 O O . ARG C 1 246 ? 51.09141 47.97279 -28.10752 1.000 71.05166 246 ARG P O 1
ATOM 15319 N N . ASP C 1 247 ? 50.93057 49.95966 -29.16997 1.000 78.50178 247 ASP P N 1
ATOM 15320 C CA . ASP C 1 247 ? 51.72384 50.69270 -28.18619 1.000 78.75705 247 ASP P CA 1
ATOM 15321 C C . ASP C 1 247 ? 51.02012 50.84287 -26.83985 1.000 72.20409 247 ASP P C 1
ATOM 15322 O O . ASP C 1 247 ? 51.69702 51.04824 -25.82567 1.000 72.57226 247 ASP P O 1
ATOM 15331 N N . LYS C 1 248 ? 49.69190 50.74284 -26.79998 1.000 68.17050 248 LYS P N 1
ATOM 15332 C CA . LYS C 1 248 ? 48.94630 50.86845 -25.55443 1.000 65.16914 248 LYS P CA 1
ATOM 15333 C C . LYS C 1 248 ? 49.06748 49.59933 -24.71527 1.000 61.63756 248 LYS P C 1
ATOM 15334 O O . LYS C 1 248 ? 49.42050 48.53578 -25.22625 1.000 61.90210 248 LYS P O 1
ATOM 15353 N N . PRO C 1 249 ? 48.78992 49.68518 -23.41305 1.000 59.76332 249 PRO P N 1
ATOM 15354 C CA . PRO C 1 249 ? 48.84814 48.48015 -22.57720 1.000 59.96068 249 PRO P CA 1
ATOM 15355 C C . PRO C 1 249 ? 47.82789 47.44955 -23.02648 1.000 60.45932 249 PRO P C 1
ATOM 15356 O O . PRO C 1 249 ? 46.80960 47.76344 -23.64693 1.000 60.35265 249 PRO P O 1
ATOM 15367 N N . ILE C 1 250 ? 48.10985 46.19406 -22.68680 1.000 62.18114 250 ILE P N 1
ATOM 15368 C CA . ILE C 1 250 ? 47.24648 45.10352 -23.12855 1.000 60.88950 250 ILE P CA 1
ATOM 15369 C C . ILE C 1 250 ? 45.86572 45.24932 -22.50076 1.000 59.97123 250 ILE P C 1
ATOM 15370 O O . ILE C 1 250 ? 44.83582 45.12641 -23.17888 1.000 56.39851 250 ILE P O 1
ATOM 15386 N N . GLU C 1 251 ? 45.82652 45.55532 -21.20217 1.000 63.14887 251 GLU P N 1
ATOM 15387 C CA . GLU C 1 251 ? 44.55794 45.76050 -20.51474 1.000 63.85712 251 GLU P CA 1
ATOM 15388 C C . GLU C 1 251 ? 43.72285 46.82665 -21.20866 1.000 61.56800 251 GLU P C 1
ATOM 15389 O O . GLU C 1 251 ? 42.49354 46.71715 -21.28141 1.000 60.68436 251 GLU P O 1
ATOM 15418 N N . GLN C 1 253 ? 43.94826 47.67401 -24.44625 1.000 60.48256 253 GLN P N 1
ATOM 15419 C CA . GLN C 1 253 ? 43.51119 47.19102 -25.75183 1.000 59.78349 253 GLN P CA 1
ATOM 15420 C C . GLN C 1 253 ? 42.31744 46.26295 -25.59631 1.000 59.28751 253 GLN P C 1
ATOM 15421 O O . GLN C 1 253 ? 41.24306 46.49809 -26.16652 1.000 59.50777 253 GLN P O 1
ATOM 15435 N N . LEU C 1 254 ? 42.48082 45.22189 -24.78228 1.000 63.96085 254 LEU P N 1
ATOM 15436 C CA . LEU C 1 254 ? 41.43097 44.22497 -24.62140 1.000 64.67482 254 LEU P CA 1
ATOM 15437 C C . LEU C 1 254 ? 40.12377 44.89982 -24.23377 1.000 61.61451 254 LEU P C 1
ATOM 15438 O O . LEU C 1 254 ? 39.10609 44.75284 -24.92141 1.000 63.23731 254 LEU P O 1
ATOM 15454 N N . THR C 1 255 ? 40.16651 45.74667 -23.20154 1.000 58.19882 255 THR P N 1
ATOM 15455 C CA . THR C 1 255 ? 38.94874 46.41528 -22.76395 1.000 58.19006 255 THR P CA 1
ATOM 15456 C C . THR C 1 255 ? 38.38063 47.28633 -23.87645 1.000 59.60407 255 THR P C 1
ATOM 15457 O O . THR C 1 255 ? 37.17558 47.24145 -24.15838 1.000 60.39590 255 THR P O 1
ATOM 15468 N N . SER C 1 256 ? 39.23618 48.05875 -24.54965 1.000 57.96476 256 SER P N 1
ATOM 15469 C CA . SER C 1 256 ? 38.74596 48.86105 -25.66271 1.000 56.95928 256 SER P CA 1
ATOM 15470 C C . SER C 1 256 ? 38.05750 47.96645 -26.68361 1.000 57.62933 256 SER P C 1
ATOM 15471 O O . SER C 1 256 ? 36.92300 48.23226 -27.10385 1.000 58.95103 256 SER P O 1
ATOM 15479 N N . ALA C 1 257 ? 38.70852 46.85527 -27.04008 1.000 56.95593 257 ALA P N 1
ATOM 15480 C CA . ALA C 1 257 ? 38.12551 45.93546 -28.00790 1.000 54.70475 257 ALA P CA 1
ATOM 15481 C C . ALA C 1 257 ? 36.77696 45.42605 -27.51592 1.000 53.95138 257 ALA P C 1
ATOM 15482 O O . ALA C 1 257 ? 35.86415 45.17600 -28.31379 1.000 52.33874 257 ALA P O 1
ATOM 15489 N N . LYS C 1 258 ? 36.65391 45.20301 -26.20424 1.000 54.67886 258 LYS P N 1
ATOM 15490 C CA . LYS C 1 258 ? 35.36887 44.80017 -25.64492 1.000 56.36732 258 LYS P CA 1
ATOM 15491 C C . LYS C 1 258 ? 34.30321 45.85146 -25.93849 1.000 59.19213 258 LYS P C 1
ATOM 15492 O O . LYS C 1 258 ? 33.25730 45.54342 -26.52789 1.000 61.28319 258 LYS P O 1
ATOM 15511 N N . CYS C 1 259 ? 34.57960 47.11618 -25.59284 1.000 58.16332 259 CYS P N 1
ATOM 15512 C CA . CYS C 1 259 ? 33.57501 48.15951 -25.76507 1.000 57.27690 259 CYS P CA 1
ATOM 15513 C C . CYS C 1 259 ? 33.02004 48.13346 -27.18028 1.000 58.16620 259 CYS P C 1
ATOM 15514 O O . CYS C 1 259 ? 31.81899 47.93016 -27.39449 1.000 59.84205 259 CYS P O 1
ATOM 15522 N N . LEU C 1 260 ? 33.91480 48.24502 -28.16692 1.000 56.66134 260 LEU P N 1
ATOM 15523 C CA . LEU C 1 260 ? 33.47504 48.31468 -29.55287 1.000 55.96824 260 LEU P CA 1
ATOM 15524 C C . LEU C 1 260 ? 32.70642 47.05795 -29.92035 1.000 57.22258 260 LEU P C 1
ATOM 15525 O O . LEU C 1 260 ? 31.63022 47.13083 -30.53154 1.000 57.06924 260 LEU P O 1
ATOM 15541 N N . THR C 1 261 ? 33.20387 45.89671 -29.48377 1.000 57.82670 261 THR P N 1
ATOM 15542 C CA . THR C 1 261 ? 32.50673 44.65465 -29.78624 1.000 58.24667 261 THR P CA 1
ATOM 15543 C C . THR C 1 261 ? 31.09243 44.69837 -29.22808 1.000 57.36155 261 THR P C 1
ATOM 15544 O O . THR C 1 261 ? 30.11942 44.43712 -29.94616 1.000 59.29674 261 THR P O 1
ATOM 15555 N N . TYR C 1 262 ? 30.94927 45.13589 -27.97558 1.000 56.30912 262 TYR P N 1
ATOM 15556 C CA . TYR C 1 262 ? 29.61273 45.23280 -27.40815 1.000 61.08178 262 TYR P CA 1
ATOM 15557 C C . TYR C 1 262 ? 28.77140 46.20846 -28.21678 1.000 66.29052 262 TYR P C 1
ATOM 15558 O O . TYR C 1 262 ? 27.62622 45.90363 -28.57690 1.000 71.47353 262 TYR P O 1
ATOM 15593 N N . CYS C 1 264 ? 29.13077 46.92257 -31.29398 1.000 70.48185 264 CYS P N 1
ATOM 15594 C CA . CYS C 1 264 ? 28.79419 46.29099 -32.56191 1.000 71.35862 264 CYS P CA 1
ATOM 15595 C C . CYS C 1 264 ? 27.66239 45.29343 -32.36974 1.000 73.91881 264 CYS P C 1
ATOM 15596 O O . CYS C 1 264 ? 26.74227 45.22165 -33.19250 1.000 77.73083 264 CYS P O 1
ATOM 15604 N N . ARG C 1 265 ? 27.69241 44.54131 -31.26684 1.000 72.68269 265 ARG P N 1
ATOM 15605 C CA . ARG C 1 265 ? 26.63462 43.57148 -31.02090 1.000 76.14004 265 ARG P CA 1
ATOM 15606 C C . ARG C 1 265 ? 25.32014 44.26797 -30.68599 1.000 79.56255 265 ARG P C 1
ATOM 15607 O O . ARG C 1 265 ? 24.24354 43.76478 -31.02956 1.000 83.57088 265 ARG P O 1
ATOM 15628 N N . ALA C 1 266 ? 25.38752 45.41404 -30.00596 1.000 77.27853 266 ALA P N 1
ATOM 15629 C CA . ALA C 1 266 ? 24.18578 46.15798 -29.66296 1.000 79.33923 266 ALA P CA 1
ATOM 15630 C C . ALA C 1 266 ? 23.50648 46.75465 -30.88599 1.000 81.76501 266 ALA P C 1
ATOM 15631 O O . ALA C 1 266 ? 22.30136 47.02722 -30.83891 1.000 86.12928 266 ALA P O 1
ATOM 15638 N N . GLY C 1 267 ? 24.24882 46.97385 -31.96918 1.000 80.28896 267 GLY P N 1
ATOM 15639 C CA . GLY C 1 267 ? 23.71417 47.57035 -33.17848 1.000 81.63467 267 GLY P CA 1
ATOM 15640 C C . GLY C 1 267 ? 24.18297 48.98281 -33.44130 1.000 78.58027 267 GLY P C 1
ATOM 15641 O O . GLY C 1 267 ? 23.89822 49.52242 -34.51858 1.000 80.14195 267 GLY P O 1
ATOM 15645 N N . ALA C 1 268 ? 24.88786 49.60150 -32.49218 1.000 74.03907 268 ALA P N 1
ATOM 15646 C CA . ALA C 1 268 ? 25.36208 50.96643 -32.68257 1.000 72.66934 268 ALA P CA 1
ATOM 15647 C C . ALA C 1 268 ? 26.45980 51.04911 -33.73820 1.000 71.39607 268 ALA P C 1
ATOM 15648 O O . ALA C 1 268 ? 26.62273 52.09317 -34.37661 1.000 74.11004 268 ALA P O 1
ATOM 15655 N N . ILE C 1 269 ? 27.23394 49.98304 -33.91598 1.000 69.77764 269 ILE P N 1
ATOM 15656 C CA . ILE C 1 269 ? 28.28212 49.91771 -34.92786 1.000 68.61771 269 ILE P CA 1
ATOM 15657 C C . ILE C 1 269 ? 27.96903 48.76421 -35.86995 1.000 72.65038 269 ILE P C 1
ATOM 15658 O O . ILE C 1 269 ? 27.53470 47.69321 -35.43044 1.000 74.24982 269 ILE P O 1
ATOM 15674 N N . ARG C 1 270 ? 28.18080 48.98733 -37.16457 1.000 76.53680 270 ARG P N 1
ATOM 15675 C CA . ARG C 1 270 ? 27.89921 47.97121 -38.16831 1.000 80.22583 270 ARG P CA 1
ATOM 15676 C C . ARG C 1 270 ? 29.00436 46.92188 -38.21051 1.000 79.45396 270 ARG P C 1
ATOM 15677 O O . ARG C 1 270 ? 30.17954 47.21273 -37.96636 1.000 79.24791 270 ARG P O 1
ATOM 15698 N N . THR C 1 271 ? 28.61541 45.68650 -38.53969 1.000 80.95863 271 THR P N 1
ATOM 15699 C CA . THR C 1 271 ? 29.59709 44.61422 -38.66160 1.000 79.74798 271 THR P CA 1
ATOM 15700 C C . THR C 1 271 ? 30.58162 44.87064 -39.79667 1.000 82.83872 271 THR P C 1
ATOM 15701 O O . THR C 1 271 ? 31.71103 44.36830 -39.75693 1.000 82.52083 271 THR P O 1
ATOM 15712 N N . ASP C 1 272 ? 30.18366 45.64623 -40.80833 1.000 82.90789 272 ASP P N 1
ATOM 15713 C CA . ASP C 1 272 ? 31.07495 45.99422 -41.90826 1.000 81.75103 272 ASP P CA 1
ATOM 15714 C C . ASP C 1 272 ? 31.83368 47.29347 -41.66833 1.000 81.59753 272 ASP P C 1
ATOM 15715 O O . ASP C 1 272 ? 32.56761 47.73806 -42.55843 1.000 85.80983 272 ASP P O 1
ATOM 15724 N N . ASP C 1 273 ? 31.67395 47.91255 -40.49975 1.000 76.91838 273 ASP P N 1
ATOM 15725 C CA . ASP C 1 273 ? 32.36526 49.15967 -40.20509 1.000 74.91892 273 ASP P CA 1
ATOM 15726 C C . ASP C 1 273 ? 33.86971 48.91989 -40.11017 1.000 73.36379 273 ASP P C 1
ATOM 15727 O O . ASP C 1 273 ? 34.32966 47.85118 -39.69379 1.000 72.19813 273 ASP P O 1
ATOM 15736 N N . SER C 1 274 ? 34.64103 49.93652 -40.50767 1.000 75.47373 274 SER P N 1
ATOM 15737 C CA . SER C 1 274 ? 36.09470 49.81419 -40.50016 1.000 74.27540 274 SER P CA 1
ATOM 15738 C C . SER C 1 274 ? 36.62288 49.52709 -39.10109 1.000 74.26660 274 SER P C 1
ATOM 15739 O O . SER C 1 274 ? 37.52415 48.69812 -38.93156 1.000 77.96130 274 SER P O 1
ATOM 15747 N N . CYS C 1 275 ? 36.07876 50.20183 -38.08269 1.000 72.10245 275 CYS P N 1
ATOM 15748 C CA . CYS C 1 275 ? 36.59627 50.01837 -36.73123 1.000 67.45469 275 CYS P CA 1
ATOM 15749 C C . CYS C 1 275 ? 36.48048 48.57229 -36.28042 1.000 66.46370 275 CYS P C 1
ATOM 15750 O O . CYS C 1 275 ? 37.26444 48.12515 -35.43672 1.000 66.96107 275 CYS P O 1
ATOM 15758 N N . ILE C 1 276 ? 35.51142 47.82956 -36.81794 1.000 68.03354 276 ILE P N 1
ATOM 15759 C CA . ILE C 1 276 ? 35.35408 46.42836 -36.44180 1.000 66.09178 276 ILE P CA 1
ATOM 15760 C C . ILE C 1 276 ? 36.27769 45.53911 -37.26578 1.000 65.66980 276 ILE P C 1
ATOM 15761 O O . ILE C 1 276 ? 37.05170 44.74538 -36.71706 1.000 65.31510 276 ILE P O 1
ATOM 15777 N N . VAL C 1 277 ? 36.21717 45.65703 -38.59292 1.000 66.89037 277 VAL P N 1
ATOM 15778 C CA . VAL C 1 277 ? 36.90852 44.68779 -39.43534 1.000 69.98784 277 VAL P CA 1
ATOM 15779 C C . VAL C 1 277 ? 38.40069 44.98220 -39.52942 1.000 71.24942 277 VAL P C 1
ATOM 15780 O O . VAL C 1 277 ? 39.21243 44.05490 -39.63734 1.000 71.66306 277 VAL P O 1
ATOM 15793 N N . LEU C 1 278 ? 38.79332 46.25203 -39.47487 1.000 73.35520 278 LEU P N 1
ATOM 15794 C CA . LEU C 1 278 ? 40.18188 46.62659 -39.69183 1.000 75.68956 278 LEU P CA 1
ATOM 15795 C C . LEU C 1 278 ? 40.94525 46.92425 -38.41060 1.000 72.06715 278 LEU P C 1
ATOM 15796 O O . LEU C 1 278 ? 42.17536 47.02986 -38.46181 1.000 74.01918 278 LEU P O 1
ATOM 15812 N N . LYS C 1 279 ? 40.26408 47.08062 -37.27550 1.000 67.82136 279 LYS P N 1
ATOM 15813 C CA . LYS C 1 279 ? 40.96399 47.44684 -36.05187 1.000 65.55262 279 LYS P CA 1
ATOM 15814 C C . LYS C 1 279 ? 40.60826 46.51773 -34.89422 1.000 62.12174 279 LYS P C 1
ATOM 15815 O O . LYS C 1 279 ? 41.49746 45.91693 -34.28286 1.000 65.74295 279 LYS P O 1
ATOM 15834 N N . THR C 1 280 ? 39.31544 46.38038 -34.59186 1.000 56.37268 280 THR P N 1
ATOM 15835 C CA . THR C 1 280 ? 38.90133 45.60898 -33.42525 1.000 54.23316 280 THR P CA 1
ATOM 15836 C C . THR C 1 280 ? 39.21777 44.12619 -33.60187 1.000 58.52748 280 THR P C 1
ATOM 15837 O O . THR C 1 280 ? 39.89815 43.51571 -32.76569 1.000 60.39397 280 THR P O 1
ATOM 15848 N N . LEU C 1 281 ? 38.72071 43.52527 -34.68219 1.000 61.34458 281 LEU P N 1
ATOM 15849 C CA . LEU C 1 281 ? 38.93670 42.09664 -34.91002 1.000 60.75222 281 LEU P CA 1
ATOM 15850 C C . LEU C 1 281 ? 40.41864 41.76292 -35.02180 1.000 58.93487 281 LEU P C 1
ATOM 15851 O O . LEU C 1 281 ? 40.86028 40.77615 -34.40230 1.000 60.34827 281 LEU P O 1
ATOM 15867 N N . PRO C 1 282 ? 41.23278 42.51148 -35.76694 1.000 58.66570 282 PRO P N 1
ATOM 15868 C CA . PRO C 1 282 ? 42.67813 42.24744 -35.73125 1.000 59.95749 282 PRO P CA 1
ATOM 15869 C C . PRO C 1 282 ? 43.26668 42.33651 -34.34198 1.000 62.54838 282 PRO P C 1
ATOM 15870 O O . PRO C 1 282 ? 44.11428 41.51017 -33.97790 1.000 64.42946 282 PRO P O 1
ATOM 15881 N N . CYS C 1 283 ? 42.84504 43.31737 -33.54301 1.000 63.67640 283 CYS P N 1
ATOM 15882 C CA . CYS C 1 283 ? 43.34868 43.40091 -32.17608 1.000 60.71344 283 CYS P CA 1
ATOM 15883 C C . CYS C 1 283 ? 43.01780 42.13269 -31.40765 1.000 61.74770 283 CYS P C 1
ATOM 15884 O O . CYS C 1 283 ? 43.87401 41.56429 -30.72031 1.000 65.77693 283 CYS P O 1
ATOM 15892 N N . LEU C 1 284 ? 41.77646 41.66130 -31.52868 1.000 59.87926 284 LEU P N 1
ATOM 15893 C CA . LEU C 1 284 ? 41.37408 40.48322 -30.77235 1.000 56.50331 284 LEU P CA 1
ATOM 15894 C C . LEU C 1 284 ? 42.17159 39.25841 -31.20503 1.000 57.34260 284 LEU P C 1
ATOM 15895 O O . LEU C 1 284 ? 42.52422 38.41890 -30.36977 1.000 59.80225 284 LEU P O 1
ATOM 15911 N N . VAL C 1 285 ? 42.49447 39.14248 -32.49708 1.000 57.15005 285 VAL P N 1
ATOM 15912 C CA . VAL C 1 285 ? 43.29614 37.98607 -32.88413 1.000 59.63086 285 VAL P CA 1
ATOM 15913 C C . VAL C 1 285 ? 44.69308 38.08104 -32.27868 1.000 62.97510 285 VAL P C 1
ATOM 15914 O O . VAL C 1 285 ? 45.32610 37.05311 -32.01097 1.000 68.01704 285 VAL P O 1
ATOM 15927 N N . ARG C 1 286 ? 45.21234 39.29779 -32.06502 1.000 60.61045 286 ARG P N 1
ATOM 15928 C CA . ARG C 1 286 ? 46.53053 39.39649 -31.45139 1.000 63.01210 286 ARG P CA 1
ATOM 15929 C C . ARG C 1 286 ? 46.50519 38.89737 -30.01189 1.000 64.94963 286 ARG P C 1
ATOM 15930 O O . ARG C 1 286 ? 47.49742 38.33977 -29.52988 1.000 69.61755 286 ARG P O 1
ATOM 15968 N N . CYS C 1 288 ? 45.12304 36.48498 -28.81739 1.000 61.28076 288 CYS P N 1
ATOM 15969 C CA . CYS C 1 288 ? 45.19635 35.03074 -28.81068 1.000 60.60352 288 CYS P CA 1
ATOM 15970 C C . CYS C 1 288 ? 46.61890 34.50920 -29.00097 1.000 60.22364 288 CYS P C 1
ATOM 15971 O O . CYS C 1 288 ? 46.80137 33.29706 -29.15686 1.000 60.36722 288 CYS P O 1
ATOM 15979 N N . SER C 1 289 ? 47.62356 35.38153 -28.96109 1.000 61.20552 289 SER P N 1
ATOM 15980 C CA . SER C 1 289 ? 48.98398 34.96970 -29.26630 1.000 66.24497 289 SER P CA 1
ATOM 15981 C C . SER C 1 289 ? 49.56548 34.13264 -28.13499 1.000 74.59090 289 SER P C 1
ATOM 15982 O O . SER C 1 289 ? 49.14780 34.22992 -26.97748 1.000 74.10261 289 SER P O 1
ATOM 15990 N N . LYS C 1 290 ? 50.54099 33.29174 -28.49366 1.000 84.85754 290 LYS P N 1
ATOM 15991 C CA . LYS C 1 290 ? 51.21346 32.44760 -27.51123 1.000 93.07752 290 LYS P CA 1
ATOM 15992 C C . LYS C 1 290 ? 51.91170 33.28482 -26.44321 1.000 98.91797 290 LYS P C 1
ATOM 15993 O O . LYS C 1 290 ? 51.94926 32.89796 -25.26848 1.000 100.72628 290 LYS P O 1
ATOM 16012 N N . GLU C 1 291 ? 52.49986 34.42195 -26.83844 1.000 103.36990 291 GLU P N 1
ATOM 16013 C CA . GLU C 1 291 ? 53.21092 35.28216 -25.89639 1.000 107.38547 291 GLU P CA 1
ATOM 16014 C C . GLU C 1 291 ? 52.28348 35.93658 -24.87555 1.000 100.89314 291 GLU P C 1
ATOM 16015 O O . GLU C 1 291 ? 52.75233 36.34386 -23.80716 1.000 102.29708 291 GLU P O 1
ATOM 16027 N N . ARG C 1 292 ? 50.99167 36.05831 -25.17794 1.000 92.85581 292 ARG P N 1
ATOM 16028 C CA . ARG C 1 292 ? 50.05572 36.67377 -24.24952 1.000 87.58652 292 ARG P CA 1
ATOM 16029 C C . ARG C 1 292 ? 49.75977 35.72334 -23.09042 1.000 85.83400 292 ARG P C 1
ATOM 16030 O O . ARG C 1 292 ? 49.92779 34.50503 -23.19014 1.000 90.24855 292 ARG P O 1
ATOM 16051 N N . LEU C 1 293 ? 49.31235 36.29604 -21.97646 1.000 80.39693 293 LEU P N 1
ATOM 16052 C CA . LEU C 1 293 ? 48.98706 35.49436 -20.80708 1.000 76.67370 293 LEU P CA 1
ATOM 16053 C C . LEU C 1 293 ? 47.71142 34.69111 -21.04159 1.000 72.91313 293 LEU P C 1
ATOM 16054 O O . LEU C 1 293 ? 46.87337 35.02497 -21.88347 1.000 69.56891 293 LEU P O 1
ATOM 16070 N N . LEU C 1 294 ? 47.56935 33.61354 -20.26867 1.000 75.80542 294 LEU P N 1
ATOM 16071 C CA . LEU C 1 294 ? 46.41186 32.74200 -20.42578 1.000 75.57119 294 LEU P CA 1
ATOM 16072 C C . LEU C 1 294 ? 45.10695 33.52342 -20.31217 1.000 74.77315 294 LEU P C 1
ATOM 16073 O O . LEU C 1 294 ? 44.19037 33.33907 -21.12435 1.000 75.27909 294 LEU P O 1
ATOM 16089 N N . GLU C 1 295 ? 45.00505 34.40719 -19.31375 1.000 74.30093 295 GLU P N 1
ATOM 16090 C CA . GLU C 1 295 ? 43.77378 35.17083 -19.13073 1.000 74.91209 295 GLU P CA 1
ATOM 16091 C C . GLU C 1 295 ? 43.49462 36.05886 -20.33835 1.000 71.32641 295 GLU P C 1
ATOM 16092 O O . GLU C 1 295 ? 42.34484 36.17489 -20.78773 1.000 69.19047 295 GLU P O 1
ATOM 16104 N N . GLU C 1 296 ? 44.54116 36.66882 -20.89856 1.000 71.58143 296 GLU P N 1
ATOM 16105 C CA . GLU C 1 296 ? 44.36530 37.50183 -22.08240 1.000 66.68141 296 GLU P CA 1
ATOM 16106 C C . GLU C 1 296 ? 43.89244 36.66685 -23.26387 1.000 61.77048 296 GLU P C 1
ATOM 16107 O O . GLU C 1 296 ? 43.04373 37.10483 -24.04226 1.000 57.19956 296 GLU P O 1
ATOM 16119 N N . ARG C 1 297 ? 44.41542 35.44808 -23.39947 1.000 63.81873 297 ARG P N 1
ATOM 16120 C CA . ARG C 1 297 ? 44.01990 34.58710 -24.50808 1.000 63.37971 297 ARG P CA 1
ATOM 16121 C C . ARG C 1 297 ? 42.56288 34.16731 -24.38456 1.000 63.67462 297 ARG P C 1
ATOM 16122 O O . ARG C 1 297 ? 41.80255 34.23990 -25.35817 1.000 65.61146 297 ARG P O 1
ATOM 16143 N N . VAL C 1 298 ? 42.14161 33.75095 -23.18789 1.000 64.20310 298 VAL P N 1
ATOM 16144 C CA . VAL C 1 298 ? 40.75144 33.33682 -23.01967 1.000 65.32458 298 VAL P CA 1
ATOM 16145 C C . VAL C 1 298 ? 39.81476 34.51643 -23.25298 1.000 67.19768 298 VAL P C 1
ATOM 16146 O O . VAL C 1 298 ? 38.78101 34.37886 -23.91921 1.000 67.84371 298 VAL P O 1
ATOM 16159 N N . GLU C 1 299 ? 40.15783 35.69786 -22.72034 1.000 68.83349 299 GLU P N 1
ATOM 16160 C CA . GLU C 1 299 ? 39.25867 36.84080 -22.85704 1.000 68.37113 299 GLU P CA 1
ATOM 16161 C C . GLU C 1 299 ? 39.20857 37.34853 -24.29360 1.000 63.12060 299 GLU P C 1
ATOM 16162 O O . GLU C 1 299 ? 38.12807 37.66410 -24.80690 1.000 62.73121 299 GLU P O 1
ATOM 16174 N N . GLY C 1 300 ? 40.35357 37.42070 -24.96854 1.000 61.39753 300 GLY P N 1
ATOM 16175 C CA . GLY C 1 300 ? 40.34635 37.81293 -26.36447 1.000 57.39951 300 GLY P CA 1
ATOM 16176 C C . GLY C 1 300 ? 39.55916 36.84766 -27.22657 1.000 53.61413 300 GLY P C 1
ATOM 16177 O O . GLY C 1 300 ? 38.76745 37.26381 -28.07480 1.000 51.87534 300 GLY P O 1
ATOM 16181 N N . ALA C 1 301 ? 39.74442 35.54319 -27.00686 1.000 54.71684 301 ALA P N 1
ATOM 16182 C CA . ALA C 1 301 ? 39.02586 34.55927 -27.80620 1.000 56.82834 301 ALA P CA 1
ATOM 16183 C C . ALA C 1 301 ? 37.52480 34.62131 -27.55152 1.000 58.75679 301 ALA P C 1
ATOM 16184 O O . ALA C 1 301 ? 36.72953 34.57241 -28.49780 1.000 62.46189 301 ALA P O 1
ATOM 16191 N N . GLU C 1 302 ? 37.11051 34.72545 -26.28584 1.000 57.61901 302 GLU P N 1
ATOM 16192 C CA . GLU C 1 302 ? 35.68161 34.76865 -25.99206 1.000 61.25588 302 GLU P CA 1
ATOM 16193 C C . GLU C 1 302 ? 35.04829 36.04593 -26.52986 1.000 61.73428 302 GLU P C 1
ATOM 16194 O O . GLU C 1 302 ? 33.92563 36.01605 -27.05436 1.000 66.88965 302 GLU P O 1
ATOM 16206 N N . THR C 1 303 ? 35.76336 37.17283 -26.45316 1.000 58.37760 303 THR P N 1
ATOM 16207 C CA . THR C 1 303 ? 35.22800 38.41512 -26.99511 1.000 55.34513 303 THR P CA 1
ATOM 16208 C C . THR C 1 303 ? 35.12996 38.36188 -28.51314 1.000 56.80118 303 THR P C 1
ATOM 16209 O O . THR C 1 303 ? 34.15964 38.86203 -29.09507 1.000 57.63249 303 THR P O 1
ATOM 16220 N N . LEU C 1 304 ? 36.13138 37.77144 -29.17673 1.000 58.87128 304 LEU P N 1
ATOM 16221 C CA . LEU C 1 304 ? 36.07534 37.61759 -30.62951 1.000 58.00268 304 LEU P CA 1
ATOM 16222 C C . LEU C 1 304 ? 34.92447 36.70178 -31.03498 1.000 57.69798 304 LEU P C 1
ATOM 16223 O O . LEU C 1 304 ? 34.23878 36.95509 -32.03437 1.000 60.62925 304 LEU P O 1
ATOM 16239 N N . ALA C 1 305 ? 34.68354 35.64246 -30.25696 1.000 55.73082 305 ALA P N 1
ATOM 16240 C CA . ALA C 1 305 ? 33.54459 34.77220 -30.52315 1.000 59.78423 305 ALA P CA 1
ATOM 16241 C C . ALA C 1 305 ? 32.23622 35.53738 -30.39175 1.000 63.27192 305 ALA P C 1
ATOM 16242 O O . ALA C 1 305 ? 31.29932 35.32649 -31.17377 1.000 66.24532 305 ALA P O 1
ATOM 16249 N N . TYR C 1 306 ? 32.15061 36.41828 -29.38963 1.000 63.53398 306 TYR P N 1
ATOM 16250 C CA . TYR C 1 306 ? 30.97627 37.27475 -29.23461 1.000 62.32750 306 TYR P CA 1
ATOM 16251 C C . TYR C 1 306 ? 30.82348 38.21056 -30.42726 1.000 64.04378 306 TYR P C 1
ATOM 16252 O O . TYR C 1 306 ? 29.70367 38.47582 -30.88040 1.000 70.89274 306 TYR P O 1
ATOM 16270 N N . LEU C 1 307 ? 31.93896 38.72179 -30.94928 1.000 60.85379 307 LEU P N 1
ATOM 16271 C CA . LEU C 1 307 ? 31.87220 39.66260 -32.06386 1.000 60.94580 307 LEU P CA 1
ATOM 16272 C C . LEU C 1 307 ? 31.39302 38.98277 -33.34263 1.000 63.50170 307 LEU P C 1
ATOM 16273 O O . LEU C 1 307 ? 30.53830 39.52138 -34.05641 1.000 66.44703 307 LEU P O 1
ATOM 16289 N N . ILE C 1 308 ? 31.93674 37.79976 -33.65658 1.000 63.24361 308 ILE P N 1
ATOM 16290 C CA . ILE C 1 308 ? 31.71084 37.20685 -34.97370 1.000 65.25458 308 ILE P CA 1
ATOM 16291 C C . ILE C 1 308 ? 30.44805 36.35541 -35.06710 1.000 69.00053 308 ILE P C 1
ATOM 16292 O O . ILE C 1 308 ? 30.05778 35.97068 -36.17977 1.000 75.18428 308 ILE P O 1
ATOM 16308 N N . GLU C 1 309 ? 29.79893 36.03660 -33.95077 1.000 67.98441 309 GLU P N 1
ATOM 16309 C CA . GLU C 1 309 ? 28.68154 35.09682 -34.01177 1.000 74.15328 309 GLU P CA 1
ATOM 16310 C C . GLU C 1 309 ? 27.56975 35.53274 -34.96060 1.000 78.90094 309 GLU P C 1
ATOM 16311 O O . GLU C 1 309 ? 27.12287 34.70379 -35.77352 1.000 82.74237 309 GLU P O 1
ATOM 16323 N N . PRO C 1 310 ? 27.08611 36.77748 -34.93308 1.000 80.52832 310 PRO P N 1
ATOM 16324 C CA . PRO C 1 310 ? 25.90496 37.10733 -35.74934 1.000 84.77949 310 PRO P CA 1
ATOM 16325 C C . PRO C 1 310 ? 26.16541 37.20127 -37.24949 1.000 90.61820 310 PRO P C 1
ATOM 16326 O O . PRO C 1 310 ? 25.25393 36.89792 -38.02822 1.000 95.91346 310 PRO P O 1
ATOM 16337 N N . ASP C 1 311 ? 27.35823 37.60300 -37.68811 1.000 91.30401 311 ASP P N 1
ATOM 16338 C CA . ASP C 1 311 ? 27.62023 37.88238 -39.09852 1.000 98.78797 311 ASP P CA 1
ATOM 16339 C C . ASP C 1 311 ? 28.62701 36.88631 -39.66487 1.000 97.22083 311 ASP P C 1
ATOM 16340 O O . ASP C 1 311 ? 29.70247 36.68826 -39.08996 1.000 94.94939 311 ASP P O 1
ATOM 16349 N N . VAL C 1 312 ? 28.28372 36.28129 -40.80883 1.000 98.30248 312 VAL P N 1
ATOM 16350 C CA . VAL C 1 312 ? 29.14850 35.26989 -41.41257 1.000 99.72254 312 VAL P CA 1
ATOM 16351 C C . VAL C 1 312 ? 30.40349 35.90287 -42.00731 1.000 100.14095 312 VAL P C 1
ATOM 16352 O O . VAL C 1 312 ? 31.49336 35.31235 -41.96722 1.000 101.52117 312 VAL P O 1
ATOM 16365 N N . GLU C 1 313 ? 30.27242 37.09323 -42.59764 1.000 101.51022 313 GLU P N 1
ATOM 16366 C CA . GLU C 1 313 ? 31.43179 37.73347 -43.20950 1.000 98.38793 313 GLU P CA 1
ATOM 16367 C C . GLU C 1 313 ? 32.50998 38.00540 -42.16733 1.000 92.61070 313 GLU P C 1
ATOM 16368 O O . GLU C 1 313 ? 33.70826 37.87469 -42.45029 1.000 94.67990 313 GLU P O 1
ATOM 16380 N N . LEU C 1 314 ? 32.10300 38.38738 -40.95331 1.000 85.45123 314 LEU P N 1
ATOM 16381 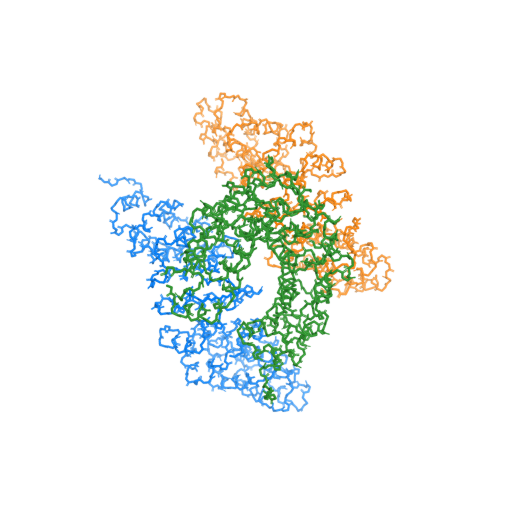C CA . LEU C 1 314 ? 33.07058 38.55291 -39.87843 1.000 79.15446 314 LEU P CA 1
ATOM 16382 C C . LEU C 1 314 ? 33.76687 37.23659 -39.57414 1.000 78.83286 314 LEU P C 1
ATOM 16383 O O . LEU C 1 314 ? 34.98119 37.20484 -39.35053 1.000 80.40357 314 LEU P O 1
ATOM 16399 N N . GLN C 1 315 ? 33.01425 36.13772 -39.56614 1.000 77.05718 315 GLN P N 1
ATOM 16400 C CA . GLN C 1 315 ? 33.61089 34.83274 -39.31472 1.000 78.75621 315 GLN P CA 1
ATOM 16401 C C . GLN C 1 315 ? 34.68481 34.52274 -40.34719 1.000 87.01589 315 GLN P C 1
ATOM 16402 O O . GLN C 1 315 ? 35.77960 34.06508 -40.00944 1.000 88.27798 315 GLN P O 1
ATOM 16416 N N . ARG C 1 316 ? 34.38225 34.77668 -41.62042 1.000 92.75637 316 ARG P N 1
ATOM 16417 C CA . ARG C 1 316 ? 35.33384 34.50862 -42.69698 1.000 98.11830 316 ARG P CA 1
ATOM 16418 C C . ARG C 1 316 ? 36.57984 35.37924 -42.55587 1.000 95.53330 316 ARG P C 1
ATOM 16419 O O . ARG C 1 316 ? 37.71897 34.87753 -42.57703 1.000 101.45719 316 ARG P O 1
ATOM 16440 N N . ILE C 1 317 ? 36.38219 36.68789 -42.37342 1.000 88.68463 317 ILE P N 1
ATOM 16441 C CA . ILE C 1 317 ? 37.51049 37.59627 -42.19822 1.000 86.08597 317 ILE P CA 1
ATOM 16442 C C . ILE C 1 317 ? 38.38062 37.13930 -41.03427 1.000 82.97209 317 ILE P C 1
ATOM 16443 O O . ILE C 1 317 ? 39.61478 37.13237 -41.12496 1.000 84.71224 317 ILE P O 1
ATOM 16459 N N . ALA C 1 318 ? 37.75426 36.75224 -39.92016 1.000 78.00528 318 ALA P N 1
ATOM 16460 C CA . ALA C 1 318 ? 38.51377 36.26583 -38.77641 1.000 71.19116 318 ALA P CA 1
ATOM 16461 C C . ALA C 1 318 ? 39.27200 34.99834 -39.13288 1.000 69.69516 318 ALA P C 1
ATOM 16462 O O . ALA C 1 318 ? 40.42877 34.82127 -38.73291 1.000 68.77431 318 ALA P O 1
ATOM 16469 N N . SER C 1 319 ? 38.63856 34.10745 -39.89722 1.000 70.17038 319 SER P N 1
ATOM 16470 C CA . SER C 1 319 ? 39.28673 32.85541 -40.25537 1.000 70.92156 319 SER P CA 1
ATOM 16471 C C . SER C 1 319 ? 40.55233 33.10303 -41.05874 1.000 73.86475 319 SER P C 1
ATOM 16472 O O . SER C 1 319 ? 41.48224 32.28846 -41.01074 1.000 75.73395 319 SER P O 1
ATOM 16480 N N . ILE C 1 320 ? 40.61933 34.21909 -41.78900 1.000 75.72459 320 ILE P N 1
ATOM 16481 C CA . ILE C 1 320 ? 41.79306 34.49324 -42.61731 1.000 81.40211 320 ILE P CA 1
ATOM 16482 C C . ILE C 1 320 ? 42.71623 35.55012 -42.00812 1.000 85.02929 320 ILE P C 1
ATOM 16483 O O . ILE C 1 320 ? 43.62207 36.03505 -42.69319 1.000 89.96972 320 ILE P O 1
ATOM 16499 N N . THR C 1 321 ? 42.53073 35.90757 -40.74134 1.000 82.23332 321 THR P N 1
ATOM 16500 C CA . THR C 1 321 ? 43.24422 37.04158 -40.15764 1.000 82.98658 321 THR P CA 1
ATOM 16501 C C . THR C 1 321 ? 44.41113 36.56725 -39.29204 1.000 83.71087 321 THR P C 1
ATOM 16502 O O . THR C 1 321 ? 44.20820 35.97274 -38.22690 1.000 83.55408 321 THR P O 1
ATOM 16513 N N . ASP C 1 322 ? 45.63196 36.85668 -39.75123 1.000 84.16699 322 ASP P N 1
ATOM 16514 C CA . ASP C 1 322 ? 46.85662 36.71956 -38.95576 1.000 87.33019 322 ASP P CA 1
ATOM 16515 C C . ASP C 1 322 ? 46.94161 35.37353 -38.23766 1.000 84.81500 322 ASP P C 1
ATOM 16516 O O . ASP C 1 322 ? 47.28818 35.28515 -37.05797 1.000 85.03729 322 ASP P O 1
ATOM 16525 N N . HIS C 1 323 ? 46.64574 34.30911 -38.97703 1.000 83.13643 323 HIS P N 1
ATOM 16526 C CA . HIS C 1 323 ? 46.81147 32.94459 -38.48459 1.000 79.29331 323 HIS P CA 1
ATOM 16527 C C . HIS C 1 323 ? 46.01755 32.69458 -37.20734 1.000 74.84192 323 HIS P C 1
ATOM 16528 O O . HIS C 1 323 ? 46.50982 32.07515 -36.26219 1.000 75.70783 323 HIS P O 1
ATOM 16542 N N . LEU C 1 324 ? 44.77224 33.17120 -37.17618 1.000 71.51986 324 LEU P N 1
ATOM 16543 C CA . LEU C 1 324 ? 43.93348 32.94939 -36.00275 1.000 69.77686 324 LEU P CA 1
ATOM 16544 C C . LEU C 1 324 ? 43.75237 31.45638 -35.74809 1.000 76.44146 324 LEU P C 1
ATOM 16545 O O . LEU C 1 324 ? 43.96967 30.97086 -34.63124 1.000 82.57753 324 LEU P O 1
ATOM 16561 N N . ILE C 1 325 ? 43.35817 30.70835 -36.78176 1.000 77.13533 325 ILE P N 1
ATOM 16562 C CA . ILE C 1 325 ? 43.07121 29.28851 -36.60790 1.000 77.15066 325 ILE P CA 1
ATOM 16563 C C . ILE C 1 325 ? 44.31062 28.52534 -36.17180 1.000 79.69494 325 ILE P C 1
ATOM 16564 O O . ILE C 1 325 ? 44.21011 27.52505 -35.44816 1.000 84.39548 325 ILE P O 1
ATOM 16580 N N . ALA C 1 326 ? 45.49481 28.97683 -36.58954 1.000 78.19862 326 ALA P N 1
ATOM 16581 C CA . ALA C 1 326 ? 46.72283 28.33463 -36.13489 1.000 78.57491 326 ALA P CA 1
ATOM 16582 C C . ALA C 1 326 ? 46.95474 28.60796 -34.65733 1.000 75.20958 326 ALA P C 1
ATOM 16583 O O . ALA C 1 326 ? 47.14231 27.67880 -33.86159 1.000 75.32460 326 ALA P O 1
ATOM 16607 N N . LEU C 1 328 ? 44.84577 29.50749 -32.39917 1.000 62.95766 328 LEU P N 1
ATOM 16608 C CA . LEU C 1 328 ? 43.83749 28.83612 -31.58879 1.000 58.38605 328 LEU P CA 1
ATOM 16609 C C . LEU C 1 328 ? 44.21788 27.38223 -31.33648 1.000 60.94089 328 LEU P C 1
ATOM 16610 O O . LEU C 1 328 ? 44.00146 26.86031 -30.23924 1.000 63.72335 328 LEU P O 1
ATOM 16626 N N . ALA C 1 329 ? 44.79390 26.71063 -32.33032 1.000 62.66716 329 ALA P N 1
ATOM 16627 C CA . ALA C 1 329 ? 45.18495 25.32580 -32.10515 1.000 69.04018 329 ALA P CA 1
ATOM 16628 C C . ALA C 1 329 ? 46.17635 25.22509 -30.95437 1.000 74.07748 329 ALA P C 1
ATOM 16629 O O . ALA C 1 329 ? 46.12892 24.26595 -30.16999 1.000 77.96192 329 ALA P O 1
ATOM 16636 N N . ASP C 1 330 ? 47.03854 26.23529 -30.79682 1.000 76.91498 330 ASP P N 1
ATOM 16637 C CA . ASP C 1 330 ? 48.02964 26.21877 -29.72931 1.000 80.40185 330 ASP P CA 1
ATOM 16638 C C . ASP C 1 330 ? 47.40397 26.34008 -28.34725 1.000 73.33460 330 ASP P C 1
ATOM 16639 O O . ASP C 1 330 ? 48.11847 26.19318 -27.34829 1.000 74.74716 330 ASP P O 1
ATOM 16648 N N . TYR C 1 331 ? 46.09857 26.61591 -28.26240 1.000 67.73757 331 TYR P N 1
ATOM 16649 C CA . TYR C 1 331 ? 45.42989 26.57095 -26.96867 1.000 65.92641 331 TYR P CA 1
ATOM 16650 C C . TYR C 1 331 ? 45.46742 25.16795 -26.37648 1.000 71.62420 331 TYR P C 1
ATOM 16651 O O . TYR C 1 331 ? 45.48138 25.01543 -25.14797 1.000 71.68592 331 TYR P O 1
ATOM 16669 N N . PHE C 1 332 ? 45.49181 24.13480 -27.22326 1.000 63.46416 332 PHE P N 1
ATOM 16670 C CA . PHE C 1 332 ? 45.46373 22.76238 -26.73348 1.000 64.90850 332 PHE P CA 1
ATOM 16671 C C . PHE C 1 332 ? 46.85813 22.20186 -26.47135 1.000 71.73359 332 PHE P C 1
ATOM 16672 O O . PHE C 1 332 ? 46.97576 21.08020 -25.96083 1.000 72.40072 332 PHE P O 1
ATOM 16689 N N . LYS C 1 333 ? 47.90560 22.96102 -26.78166 1.000 76.46146 333 LYS P N 1
ATOM 16690 C CA . LYS C 1 333 ? 49.28130 22.53934 -26.56833 1.000 85.86054 333 LYS P CA 1
ATOM 16691 C C . LYS C 1 333 ? 49.80658 23.14776 -25.27410 1.000 95.25390 333 LYS P C 1
ATOM 16692 O O . LYS C 1 333 ? 49.45607 24.27669 -24.91879 1.000 96.61681 333 LYS P O 1
ATOM 16711 N N . TYR C 1 334 ? 50.63475 22.39171 -24.56329 1.000 104.04354 334 TYR P N 1
ATOM 16712 C CA . TYR C 1 334 ? 51.16943 22.85398 -23.28625 1.000 108.34320 334 TYR P CA 1
ATOM 16713 C C . TYR C 1 334 ? 52.21518 23.95116 -23.49066 1.000 107.61466 334 TYR P C 1
ATOM 16714 O O . TYR C 1 334 ? 52.75836 24.11570 -24.58421 1.000 108.12663 334 TYR P O 1
ATOM 16732 N N . THR C 1 342 ? 59.05457 32.63588 -19.89869 1.000 144.49482 342 THR P N 1
ATOM 16733 C CA . THR C 1 342 ? 58.42137 33.25146 -18.73737 1.000 145.57278 342 THR P CA 1
ATOM 16734 C C . THR C 1 342 ? 58.88527 32.58484 -17.44073 1.000 149.94321 342 THR P C 1
ATOM 16735 O O . THR C 1 342 ? 59.67827 31.64140 -17.46694 1.000 151.29440 342 THR P O 1
ATOM 16739 N N . ASP C 1 343 ? 58.39503 33.08760 -16.30704 1.000 152.86907 343 ASP P N 1
ATOM 16740 C CA . ASP C 1 343 ? 58.70944 32.47633 -15.02259 1.000 157.81082 343 ASP P CA 1
ATOM 16741 C C . ASP C 1 343 ? 58.12026 31.07388 -14.96048 1.000 155.74611 343 ASP P C 1
ATOM 16742 O O . ASP C 1 343 ? 56.99580 30.83454 -15.40934 1.000 149.09279 343 ASP P O 1
ATOM 16751 N N . ILE C 1 344 ? 58.88997 30.13819 -14.40122 1.000 162.26602 344 ILE P N 1
ATOM 16752 C CA . ILE C 1 344 ? 58.42039 28.75874 -14.30682 1.000 159.39345 344 ILE P CA 1
ATOM 16753 C C . ILE C 1 344 ? 57.17743 28.67975 -13.42714 1.000 156.18897 344 ILE P C 1
ATOM 16754 O O . ILE C 1 344 ? 56.31082 27.81597 -13.63178 1.000 152.22531 344 ILE P O 1
ATOM 16770 N N . LYS C 1 345 ? 57.05498 29.58548 -12.45147 1.000 156.46087 345 LYS P N 1
ATOM 16771 C CA . LYS C 1 345 ? 55.82297 29.67972 -11.67377 1.000 155.63696 345 LYS P CA 1
ATOM 16772 C C . LYS C 1 345 ? 54.63942 30.04037 -12.56633 1.000 156.20117 345 LYS P C 1
ATOM 16773 O O . LYS C 1 345 ? 53.54623 29.47209 -12.43341 1.000 155.58608 345 LYS P O 1
ATOM 16792 N N . ARG C 1 346 ? 54.84024 30.98735 -13.48469 1.000 159.45259 346 ARG P N 1
ATOM 16793 C CA . ARG C 1 346 ? 53.79151 31.34336 -14.43611 1.000 153.58726 346 ARG P CA 1
ATOM 16794 C C . ARG C 1 346 ? 53.46318 30.16535 -15.34955 1.000 145.15759 346 ARG P C 1
ATOM 16795 O O . ARG C 1 346 ? 52.29682 29.95305 -15.70842 1.000 140.91825 346 ARG P O 1
ATOM 16816 N N . LEU C 1 347 ? 54.47334 29.36776 -15.71295 1.000 140.29237 347 LEU P N 1
ATOM 16817 C CA . LEU C 1 347 ? 54.22879 28.17468 -16.52189 1.000 130.29548 347 LEU P CA 1
ATOM 16818 C C . LEU C 1 347 ? 53.36007 27.16803 -15.77391 1.000 127.92509 347 LEU P C 1
ATOM 16819 O O . LEU C 1 347 ? 52.47038 26.54007 -16.36371 1.000 124.26548 347 LEU P O 1
ATOM 16835 N N . ASP C 1 348 ? 53.59649 27.00067 -14.47078 1.000 130.48510 348 ASP P N 1
ATOM 16836 C CA . ASP C 1 348 ? 52.73039 26.12500 -13.68406 1.000 123.07590 348 ASP P CA 1
ATOM 16837 C C . ASP C 1 348 ? 51.30979 26.68082 -13.60633 1.000 114.83444 348 ASP P C 1
ATOM 16838 O O . ASP C 1 348 ? 50.32796 25.92326 -13.70534 1.000 108.75150 348 ASP P O 1
ATOM 16847 N N . HIS C 1 349 ? 51.17996 28.00201 -13.42621 1.000 117.24779 349 HIS P N 1
ATOM 16848 C CA . HIS C 1 349 ? 49.85112 28.60309 -13.40075 1.000 114.36451 349 HIS P CA 1
ATOM 16849 C C . HIS C 1 349 ? 49.12040 28.38393 -14.72041 1.000 106.94585 349 HIS P C 1
ATOM 16850 O O . HIS C 1 349 ? 47.88827 28.27952 -14.74129 1.000 102.57515 349 HIS P O 1
ATOM 16864 N N . ASP C 1 350 ? 49.86122 28.30507 -15.82797 1.000 105.24043 350 ASP P N 1
ATOM 16865 C CA . ASP C 1 350 ? 49.21890 28.10909 -17.11924 1.000 101.02150 350 ASP P CA 1
ATOM 16866 C C . ASP C 1 350 ? 48.93643 26.64030 -17.38846 1.000 97.55650 350 ASP P C 1
ATOM 16867 O O . ASP C 1 350 ? 48.05761 26.32826 -18.19745 1.000 94.75502 350 ASP P O 1
ATOM 16876 N N . LEU C 1 351 ? 49.65524 25.73493 -16.72570 1.000 99.61382 351 LEU P N 1
ATOM 16877 C CA . LEU C 1 351 ? 49.31414 24.32356 -16.84292 1.000 96.95124 351 LEU P CA 1
ATOM 16878 C C . LEU C 1 351 ? 48.08769 23.94588 -16.01518 1.000 95.20497 351 LEU P C 1
ATOM 16879 O O . LEU C 1 351 ? 47.33193 23.05780 -16.42602 1.000 92.32485 351 LEU P O 1
ATOM 16895 N N . LYS C 1 352 ? 47.86286 24.58848 -14.85679 1.000 98.34680 352 LYS P N 1
ATOM 16896 C CA . LYS C 1 352 ? 46.68816 24.20631 -14.06761 1.000 96.52621 352 LYS P CA 1
ATOM 16897 C C . LYS C 1 352 ? 45.38830 24.75204 -14.66781 1.000 87.76714 352 LYS P C 1
ATOM 16898 O O . LYS C 1 352 ? 44.35636 24.06877 -14.63694 1.000 82.78859 352 LYS P O 1
ATOM 16917 N N . HIS C 1 353 ? 45.41578 25.96624 -15.22632 1.000 84.77079 353 HIS P N 1
ATOM 16918 C CA . HIS C 1 353 ? 44.23049 26.59390 -15.80200 1.000 79.08804 353 HIS P CA 1
ATOM 16919 C C . HIS C 1 353 ? 44.08099 26.35860 -17.30845 1.000 74.11912 353 HIS P C 1
ATOM 16920 O O . HIS C 1 353 ? 43.35111 27.10829 -17.96634 1.000 72.89523 353 HIS P O 1
ATOM 16934 N N . ALA C 1 354 ? 44.75299 25.35168 -17.87137 1.000 64.85230 354 ALA P N 1
ATOM 16935 C CA . ALA C 1 354 ? 44.65853 25.11448 -19.30966 1.000 63.26804 354 ALA P CA 1
ATOM 16936 C C . ALA C 1 354 ? 43.23125 24.81895 -19.76629 1.000 63.54698 354 ALA P C 1
ATOM 16937 O O . ALA C 1 354 ? 42.87426 25.10919 -20.91947 1.000 65.38635 354 ALA P O 1
ATOM 16944 N N . HIS C 1 355 ? 42.40313 24.23994 -18.89411 1.000 65.63513 355 HIS P N 1
ATOM 16945 C CA . HIS C 1 355 ? 41.02793 23.92843 -19.27730 1.000 65.26533 355 HIS P CA 1
ATOM 16946 C C . HIS C 1 355 ? 40.26928 25.17839 -19.71192 1.000 65.06258 355 HIS P C 1
ATOM 16947 O O . HIS C 1 355 ? 39.46764 25.13290 -20.65531 1.000 65.21733 355 HIS P O 1
ATOM 16961 N N . GLU C 1 356 ? 40.51621 26.30536 -19.04468 1.000 66.11023 356 GLU P N 1
ATOM 16962 C CA . GLU C 1 356 ? 39.87642 27.56258 -19.42205 1.000 68.28975 356 GLU P CA 1
ATOM 16963 C C . GLU C 1 356 ? 40.24992 27.96009 -20.84794 1.000 63.29959 356 GLU P C 1
ATOM 16964 O O . GLU C 1 356 ? 39.40448 28.43925 -21.62521 1.000 61.21159 356 GLU P O 1
ATOM 16976 N N . LEU C 1 357 ? 41.50581 27.71799 -21.22364 1.000 60.01753 357 LEU P N 1
ATOM 16977 C CA . LEU C 1 357 ? 41.97830 28.03733 -22.56654 1.000 56.89051 357 LEU P CA 1
ATOM 16978 C C . LEU C 1 357 ? 41.31167 27.13395 -23.60118 1.000 56.89161 357 LEU P C 1
ATOM 16979 O O . LEU C 1 357 ? 40.88533 27.60125 -24.66847 1.000 57.75369 357 LEU P O 1
ATOM 16995 N N . ARG C 1 358 ? 41.21849 25.83369 -23.30552 1.000 54.97675 358 ARG P N 1
ATOM 16996 C CA . ARG C 1 358 ? 40.53959 24.91887 -24.22129 1.000 55.99876 358 ARG P CA 1
ATOM 16997 C C . ARG C 1 358 ? 39.08110 25.32127 -24.41748 1.000 57.89938 358 ARG P C 1
ATOM 16998 O O . ARG C 1 358 ? 38.54940 25.26783 -25.53894 1.000 58.38822 358 ARG P O 1
ATOM 17019 N N . GLN C 1 359 ? 38.40496 25.68952 -23.32694 1.000 59.99202 359 GLN P N 1
ATOM 17020 C CA . GLN C 1 359 ? 37.01621 26.13144 -23.42160 1.000 59.65673 359 GLN P CA 1
ATOM 17021 C C . GLN C 1 359 ? 36.88486 27.37051 -24.30103 1.000 57.25329 359 GLN P C 1
ATOM 17022 O O . GLN C 1 359 ? 35.95853 27.46960 -25.12268 1.000 56.22002 359 GLN P O 1
ATOM 17036 N N . ALA C 1 360 ? 37.80272 28.32855 -24.14593 1.000 57.22800 360 ALA P N 1
ATOM 17037 C CA . ALA C 1 360 ? 37.77362 29.51199 -25.00095 1.000 55.79791 360 ALA P CA 1
ATOM 17038 C C . ALA C 1 360 ? 37.90929 29.12876 -26.46838 1.000 56.46939 360 ALA P C 1
ATOM 17039 O O . ALA C 1 360 ? 37.17979 29.63757 -27.33258 1.000 55.02794 360 ALA P O 1
ATOM 17046 N N . ALA C 1 361 ? 38.86272 28.23639 -26.77006 1.000 60.04283 361 ALA P N 1
ATOM 17047 C CA . ALA C 1 361 ? 39.06285 27.81637 -28.15422 1.000 56.29543 361 ALA P CA 1
ATOM 17048 C C . ALA C 1 361 ? 37.80119 27.17956 -28.72222 1.000 54.84886 361 ALA P C 1
ATOM 17049 O O . ALA C 1 361 ? 37.43626 27.44459 -29.86915 1.000 56.77447 361 ALA P O 1
ATOM 17056 N N . PHE C 1 362 ? 37.12886 26.32034 -27.94856 1.000 54.27487 362 PHE P N 1
ATOM 17057 C CA . PHE C 1 362 ? 35.91511 25.70216 -28.48438 1.000 58.59295 362 PHE P CA 1
ATOM 17058 C C . PHE C 1 362 ? 34.78534 26.70996 -28.67558 1.000 62.70330 362 PHE P C 1
ATOM 17059 O O . PHE C 1 362 ? 34.01224 26.59028 -29.63509 1.000 65.68556 362 PHE P O 1
ATOM 17076 N N . LYS C 1 363 ? 34.68796 27.72549 -27.81665 1.000 64.99711 363 LYS P N 1
ATOM 17077 C CA . LYS C 1 363 ? 33.66861 28.75209 -28.03007 1.000 66.60089 363 LYS P CA 1
ATOM 17078 C C . LYS C 1 363 ? 33.92840 29.48738 -29.34106 1.000 64.55839 363 LYS P C 1
ATOM 17079 O O . LYS C 1 363 ? 33.02282 29.66297 -30.17680 1.000 68.42545 363 LYS P O 1
ATOM 17098 N N . LEU C 1 364 ? 35.18807 29.87188 -29.56638 1.000 60.67883 364 LEU P N 1
ATOM 17099 C CA . LEU C 1 364 ? 35.52498 30.60314 -30.78595 1.000 57.24945 364 LEU P CA 1
ATOM 17100 C C . LEU C 1 364 ? 35.38857 29.72284 -32.02746 1.000 57.07743 364 LEU P C 1
ATOM 17101 O O . LEU C 1 364 ? 34.99213 30.20991 -33.08878 1.000 59.67217 364 LEU P O 1
ATOM 17117 N N . TYR C 1 365 ? 35.75857 28.43886 -31.93137 1.000 55.47639 365 TYR P N 1
ATOM 17118 C CA . TYR C 1 365 ? 35.52965 27.50837 -33.03118 1.000 53.42632 365 TYR P CA 1
ATOM 17119 C C . TYR C 1 365 ? 34.04928 27.43424 -33.37196 1.000 53.97394 365 TYR P C 1
ATOM 17120 O O . TYR C 1 365 ? 33.67059 27.45243 -34.54978 1.000 57.64918 365 TYR P O 1
ATOM 17138 N N . ALA C 1 366 ? 33.19294 27.34792 -32.35184 1.000 53.36129 366 ALA P N 1
ATOM 17139 C CA . ALA C 1 366 ? 31.76383 27.25675 -32.61401 1.000 57.76845 366 ALA P CA 1
ATOM 17140 C C . ALA C 1 366 ? 31.28249 28.47776 -33.37571 1.000 63.36698 366 ALA P C 1
ATOM 17141 O O . ALA C 1 366 ? 30.43646 28.36399 -34.27233 1.000 66.20453 366 ALA P O 1
ATOM 17148 N N . SER C 1 367 ? 31.80895 29.66153 -33.03262 1.000 64.98124 367 SER P N 1
ATOM 17149 C CA . SER C 1 367 ? 31.40746 30.85540 -33.78159 1.000 66.20824 367 SER P CA 1
ATOM 17150 C C . SER C 1 367 ? 31.99746 30.86411 -35.19430 1.000 66.95537 367 SER P C 1
ATOM 17151 O O . SER C 1 367 ? 31.28995 31.16292 -36.16409 1.000 68.07413 367 SER P O 1
ATOM 17159 N N . LEU C 1 368 ? 33.28226 30.51331 -35.33527 1.000 66.87571 368 LEU P N 1
ATOM 17160 C CA . LEU C 1 368 ? 33.94253 30.55845 -36.63778 1.000 65.63326 368 LEU P CA 1
ATOM 17161 C C . LEU C 1 368 ? 33.35004 29.54641 -37.61251 1.000 69.31599 368 LEU P C 1
ATOM 17162 O O . LEU C 1 368 ? 33.12549 29.86515 -38.78800 1.000 69.56297 368 LEU P O 1
ATOM 17178 N N . GLY C 1 369 ? 33.09186 28.32514 -37.14501 1.000 72.54574 369 GLY P N 1
ATOM 17179 C CA . GLY C 1 369 ? 32.66589 27.25549 -38.02522 1.000 75.57670 369 GLY P CA 1
ATOM 17180 C C . GLY C 1 369 ? 31.17073 27.04070 -38.00354 1.000 78.15462 369 GLY P C 1
ATOM 17181 O O . GLY C 1 369 ? 30.67135 25.98411 -38.40294 1.000 76.91013 369 GLY P O 1
ATOM 17185 N N . ALA C 1 370 ? 30.44162 28.06507 -37.56805 1.000 82.82244 370 ALA P N 1
ATOM 17186 C CA . ALA C 1 370 ? 28.99886 27.93514 -37.43800 1.000 87.11553 370 ALA P CA 1
ATOM 17187 C C . ALA C 1 370 ? 28.33372 27.75161 -38.79407 1.000 91.81352 370 ALA P C 1
ATOM 17188 O O . ALA C 1 370 ? 27.40482 26.94616 -38.92608 1.000 95.63522 370 ALA P O 1
ATOM 17195 N N . ASN C 1 371 ? 28.79623 28.48081 -39.81642 1.000 92.31426 371 ASN P N 1
ATOM 17196 C CA . ASN C 1 371 ? 28.08944 28.54436 -41.08661 1.000 94.71503 371 ASN P CA 1
ATOM 17197 C C . ASN C 1 371 ? 28.87219 28.04942 -42.29415 1.000 98.16857 371 ASN P C 1
ATOM 17198 O O . ASN C 1 371 ? 28.24397 27.67944 -43.29211 1.000 103.34377 371 ASN P O 1
ATOM 17209 N N . ASP C 1 372 ? 30.20227 28.01846 -42.24244 1.000 98.46674 372 ASP P N 1
ATOM 17210 C CA . ASP C 1 372 ? 31.01859 27.68962 -43.40696 1.000 101.10602 372 ASP P CA 1
ATOM 17211 C C . ASP C 1 372 ? 31.79949 26.40945 -43.14865 1.000 98.46037 372 ASP P C 1
ATOM 17212 O O . ASP C 1 372 ? 32.61728 26.35425 -42.22467 1.000 96.18110 372 ASP P O 1
ATOM 17221 N N . GLU C 1 373 ? 31.55839 25.38764 -43.97706 1.000 99.46097 373 GLU P N 1
ATOM 17222 C CA . GLU C 1 373 ? 32.24728 24.11524 -43.79937 1.000 100.49216 373 GLU P CA 1
ATOM 17223 C C . GLU C 1 373 ? 33.74235 24.24182 -44.06069 1.000 100.68730 373 GLU P C 1
ATOM 17224 O O . GLU C 1 373 ? 34.52632 23.48585 -43.48540 1.000 103.65386 373 GLU P O 1
ATOM 17236 N N . ASP C 1 374 ? 34.15624 25.15170 -44.95200 1.000 99.01042 374 ASP P N 1
ATOM 17237 C CA . ASP C 1 374 ? 35.58111 25.30256 -45.24338 1.000 97.78674 374 ASP P CA 1
ATOM 17238 C C . ASP C 1 374 ? 36.34832 25.82266 -44.03376 1.000 94.05293 374 ASP P C 1
ATOM 17239 O O . ASP C 1 374 ? 37.49639 25.42097 -43.80747 1.000 95.99798 374 ASP P O 1
ATOM 17248 N N . ILE C 1 375 ? 35.72514 26.68487 -43.22943 1.000 84.49172 375 ILE P N 1
ATOM 17249 C CA . ILE C 1 375 ? 36.35964 27.13782 -41.99740 1.000 77.63630 375 ILE P CA 1
ATOM 17250 C C . ILE C 1 375 ? 36.49214 25.97345 -41.01770 1.000 77.95828 375 ILE P C 1
ATOM 17251 O O . ILE C 1 375 ? 37.53221 25.79972 -40.36446 1.000 79.02120 375 ILE P O 1
ATOM 17267 N N . ARG C 1 376 ? 35.45475 25.13922 -40.92393 1.000 79.24282 376 ARG P N 1
ATOM 17268 C CA . ARG C 1 376 ? 35.52394 23.95018 -40.08210 1.000 78.90836 376 ARG P CA 1
ATOM 17269 C C . ARG C 1 376 ? 36.60739 22.99385 -40.56086 1.000 78.44381 376 ARG P C 1
ATOM 17270 O O . ARG C 1 376 ? 37.30412 22.37295 -39.74778 1.000 80.19105 376 ARG P O 1
ATOM 17291 N N . LYS C 1 377 ? 36.75547 22.84556 -41.87581 1.000 76.57159 377 LYS P N 1
ATOM 17292 C CA . LYS C 1 377 ? 37.80101 21.97852 -42.40377 1.000 79.04815 377 LYS P CA 1
ATOM 17293 C C . LYS C 1 377 ? 39.17885 22.53344 -42.06121 1.000 75.48718 377 LYS P C 1
ATOM 17294 O O . LYS C 1 377 ? 40.09140 21.77536 -41.70335 1.000 76.36339 377 LYS P O 1
ATOM 17313 N N . LYS C 1 378 ? 39.35319 23.85339 -42.19157 1.000 70.36278 378 LYS P N 1
ATOM 17314 C CA . LYS C 1 378 ? 40.61651 24.47754 -41.81072 1.000 68.38011 378 LYS P CA 1
ATOM 17315 C C . LYS C 1 378 ? 40.92828 24.22159 -40.34367 1.000 70.46301 378 LYS P C 1
ATOM 17316 O O . LYS C 1 378 ? 42.08508 23.97560 -39.97649 1.000 73.68029 378 LYS P O 1
ATOM 17335 N N . ILE C 1 379 ? 39.91044 24.29514 -39.48428 1.000 69.18128 379 ILE P N 1
ATOM 17336 C CA . ILE C 1 379 ? 40.12672 24.02321 -38.06711 1.000 65.23516 379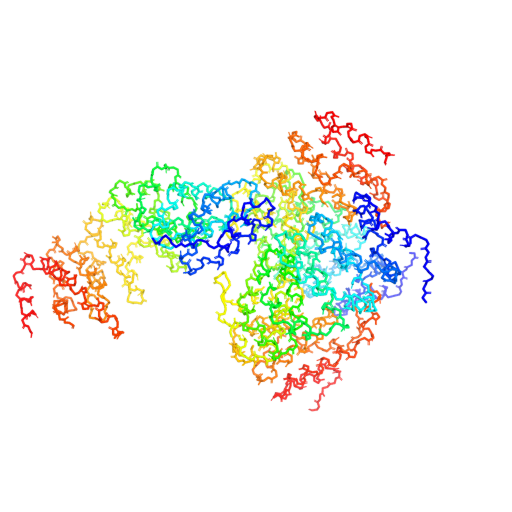 ILE P CA 1
ATOM 17337 C C . ILE C 1 379 ? 40.51593 22.56564 -37.84929 1.000 68.10672 379 ILE P C 1
ATOM 17338 O O . ILE C 1 379 ? 41.38218 22.26244 -37.02177 1.000 72.28676 379 ILE P O 1
ATOM 17354 N N . ILE C 1 380 ? 39.84507 21.63581 -38.53699 1.000 67.74006 380 ILE P N 1
ATOM 17355 C CA . ILE C 1 380 ? 40.19368 20.21975 -38.40682 1.000 66.71211 380 ILE P CA 1
ATOM 17356 C C . ILE C 1 380 ? 41.64935 19.99144 -38.80157 1.000 66.09064 380 ILE P C 1
ATOM 17357 O O . ILE C 1 380 ? 42.40683 19.29542 -38.10371 1.000 68.48480 380 ILE P O 1
ATOM 17373 N N . VAL C 1 381 ? 42.07455 20.60890 -39.90509 1.000 65.85005 381 VAL P N 1
ATOM 17374 C CA . VAL C 1 381 ? 43.44934 20.44446 -40.36617 1.000 67.47822 381 VAL P CA 1
ATOM 17375 C C . VAL C 1 381 ? 44.42288 21.03964 -39.35888 1.000 67.12553 381 VAL P C 1
ATOM 17376 O O . VAL C 1 381 ? 45.48158 20.46133 -39.08151 1.000 67.16215 381 VAL P O 1
ATOM 17389 N N . SER C 1 382 ? 44.07959 22.20109 -38.79011 1.000 68.24469 382 SER P N 1
ATOM 17390 C CA . SER C 1 382 ? 44.97022 22.84656 -37.83217 1.000 69.09764 382 SER P CA 1
ATOM 17391 C C . SER C 1 382 ? 45.08281 22.02457 -36.55429 1.000 73.98126 382 SER P C 1
ATOM 17392 O O . SER C 1 382 ? 46.15005 21.97645 -35.93028 1.000 72.27246 382 SER P O 1
ATOM 17400 N N . LEU C 1 383 ? 43.99046 21.37357 -36.14891 1.000 80.60872 383 LEU P N 1
ATOM 17401 C CA . LEU C 1 383 ? 44.00942 20.58380 -34.92693 1.000 87.79985 383 LEU P CA 1
ATOM 17402 C C . LEU C 1 383 ? 44.81497 19.30810 -35.11395 1.000 104.94043 383 LEU P C 1
ATOM 17403 O O . LEU C 1 383 ? 45.41478 18.80626 -34.15703 1.000 105.27445 383 LEU P O 1
ATOM 17419 N N . GLY C 1 384 ? 44.84049 18.77224 -36.33689 1.000 120.16744 384 GLY P N 1
ATOM 17420 C CA . GLY C 1 384 ? 45.54787 17.52463 -36.57107 1.000 128.57135 384 GLY P CA 1
ATOM 17421 C C . GLY C 1 384 ? 47.06073 17.62346 -36.51292 1.000 134.65099 384 GLY P C 1
ATOM 17422 O O . GLY C 1 384 ? 47.72887 16.64692 -36.16072 1.000 139.22466 384 GLY P O 1
ATOM 17426 N N . GLU C 1 385 ? 47.62244 18.77992 -36.85949 1.000 134.87021 385 GLU P N 1
ATOM 17427 C CA . GLU C 1 385 ? 49.07894 18.93533 -36.92845 1.000 137.73199 385 GLU P CA 1
ATOM 17428 C C . GLU C 1 385 ? 49.77734 18.39757 -35.68077 1.000 138.83167 385 GLU P C 1
ATOM 17429 O O . GLU C 1 385 ? 50.85534 17.80531 -35.76784 1.000 141.69683 385 GLU P O 1
#

Solvent-accessible surface area: 50860 Å² total

Radius of gyration: 36.55 Å; Cα contacts (8 Å, |Δi|>4): 1400; chains: 3; bounding box: 79×104×103 Å

Nearest PDB structures (foldseek):
  8ru3-assembly1_A  TM=5.823E-01  e=9.430E-06  Homo sapiens
  1jpp-assembly2_B  TM=5.086E-01  e=2.660E-06  Mus musculus
  1i7x-assembly1_A  TM=5.561E-01  e=3.482E-05  Mus musculus
  2z6g-assembly1_A  TM=5.497E-01  e=3.778E-05  Danio rerio
  1g3j-assembly1_A  TM=3.690E-01  e=1.603E-05  Homo sapiens

Secondary structure (DSSP, 8-state):
-PPPPHHHHHHHHHHT-SSHHHHHHHHH---SSSS-HHHHHHHHHTTHHHHHHHHHH-SSS-HHHHHHHHHHHHHH---HHHHHHHHHTTHHHHHHHHTT-S-HHHHHHHHHHHHHHHHSTTS-THHHHHSTTHHHH--GGGSSHHHHHHHHHHHHHT--SHHHHHHHHHTTHHHHHHGGGG-S-TTT--HHHHHHHHTSS-TTT--GGG-EETTEEHHHHHH---TTS----HHHHHHHH---SSSS-TT-HIIIIIIHHHHH---TTS-HHHHHHHHHHHHHHHSS-HHHHHHHHTSTTS---GGGGSPP--HHHHHHHHHSHHHHHHHHHHHHHHHTSS-HHHHHHHHHHHSSS---/----HHHHHHHHHHT-SSHHHHHHHHH---SSSS-HHHHHHHHHTTHHHHHHHHTSSTTS-HHHHHHHHHHHHHH---HHHHHHHHHTTHHHHHHHHTT-S-HHHHHHHHHHHHHHHHSTTS-THHHHSSTTHHHH--GGGSSHHHHHHHHHHHHHH--HHHHHHHHHHTTHHHHHHGGGG-S-TTT--HHHHHHHHTSS-TTT--TTT-EETTEEHHHHHH---TTS----HHHHHHHH---SSSS-TTSHIIIIIIHHHHH---TTS-HHHHHHHHHHHHHHHSS-HHHHHHHHTSTT----GGGG-S---TTSTTHHHHHHHHHHHHHHHTSS-HHHHHHHHHHTT-/--PPPPHHHHHHHHHHHSS-HHHHHHHHH--TTSSS-HHHHHHHHHTTHHHHHHHHHH-SSS-HHHHHHHHHHHHHH---HHHHHHHHHTTHHHHHHHHTTSS-HHHHHHHHHHHHHHHHSTTS-THHHHHSTTHHHH--GGGS-HHHHHHHHHHHHHH--SHHHHHHHHHTTHHHHHHGGGG-SSTTT--HHHHHHHHTSS-TTT--TTT-EETTEEHHHHHH---TTS----HHHHHHHH---SSSS-TTSHIIIIIIHHHHH---TTS-HHHHHHHHHHHHHHHSS-HHHHHHHHTSTTS---GGGG----HHHHHHHHHTHHHHHHHHHHHHHHHTSS-HHHHHHHHHHHH-

Organism: Mus musculus (NCBI:txid10090)

B-factor: mean 93.39, std 27.93, range [30.02, 262.41]